Protein 9JTT (pdb70)

Radius of gyration: 33.02 Å; Cα contacts (8 Å, |Δi|>4): 2115; chains: 2; bounding box: 64×77×93 Å

Secondary structure (DSSP, 8-state):
--GGGS-TT-EEEE---HHHH---TTSTTPPPBHHHHHHHH-GGGSTTS--SSSTT-HHHHHHHHHHHHHHHT-SEEEEE--HHHHSTTSSGGG---HHHHHHHHHHHHHHHHTT-EEEEEEESS--BHHHHHHH-GGGSTTHHHHHHHHHHHHHHHHTTT--EEEEEE-HHHHHHHHHTB-SSTT--B---SS--TTTHHHHHHHHHHHHHHHHHHHIIIIIHHHH--EEEEEEE--EEEESSS-HHHHHHHHHHHIIIIIHHHHHHHHSS--HHHHHHHGGGSPPPPHHHHHHHTT--S-EEEE---EEEEEE-----HHHHT-EEEESBSSS-BSSEE-SSTT-EE-THHHHHHHHHHHHHHTS--EEEEEE---EEP-SSTTT-GGGG--HHHHHHHHHHHHHHHHHHHTT--EEEEEES-SB----GGGTTSEE--SEEEETTTTTEEEE-HHHHHHHHHHH-/--GGGS-TTPEEEE---HHHH---TTSTTPPPBHHHHHHHH-GGGSTT---TTTTT-HHHHHHHHHHHHHHHT-SEEEEE--HHHHSTTSSGGG---HHHHHHHHHHHHHHHHTT-EEEEEEESS--BHHHHHHH-GGGSTTHHHHHHHHHHHHHHHHTTT--EEEEEE-HHHHHHIIIII--STT------S--TTTHHHHHHHHHHHHHHHHHHHIIIIIHHHH--EEEEEEE--EEEESSS-HHHHHHHHHHHIIIIIHHHHHHHHSS--HHHHHHHGGGSPPPPHHHHHHHTT--S-EEEE---EEEEEE---HHHHT-EEEESEETTEESSB--SSTT--B-THHHHHHHHHHHHHHTS--EEEEEE---EE--SSTTT-GGGG--HHHHHHHHHHHHHHHHHHHTT--EEEEEES-SB----GGGTTSEE--SEEEETTTTTEEEE-HHHHHHHHHHT-

InterPro domains:
  IPR001360 Glycoside hydrolase family 1 [PF00232] (37-510)
  IPR001360 Glycoside hydrolase family 1 [PR00131] (336-350)
  IPR001360 Glycoside hydrolase family 1 [PR00131] (413-421)
  IPR001360 Glycoside hydrolase family 1 [PR00131] (437-448)
  IPR001360 Glycoside hydrolase family 1 [PR00131] (458-475)
  IPR001360 Glycoside hydrolase family 1 [PR00131] (482-494)
  IPR001360 Glycoside hydrolase family 1 [PTHR10353] (39-511)
  IPR017853 Glycoside hydrolase superfamily [SSF51445] (32-511)
  IPR033132 Glycosyl hydrolases family 1, N-terminal conserved site [PS00653] (43-57)

Foldseek 3Di:
DFPVLADPLFAEAFEDECLWAAACCPPLQFAAFLQQCCLQVPLVLAQNSDGSNPWLNCLPCVLVLLVLCLLLPHQAYEYEQQCRLQQVLLAVVSPGRVSSLVSVVVNLVSCVVSNYAYAYEHDELRHGVNCCVVPNALLDLVNQVSLLVSLVVCCVSCLLRHQHYAPYAALLCSLCCDADVLSFPPRAHVVGPHHHQQQSSLSSLVSSLSNLLSSLVCCVPPPCVPSVHWYFHEHEDAAEDALDDPVQSNVLSVLVCLLGVVQNVVCQAQLFRDVLLCVQNPPSHDDADPVSSVSRHNSGLEYAYAYFHYWHKGAAPSHHSVCSSSIDTHQAHPNRGVACDAPDNSGHLNLLVLLVRLVCCCVVRVQHQYEHQEYFFWHFCQAFCVSCVCPQVPVVRLVSVVSNVVSVSVSVVVVRNYRYYHYPHQFQTQDGSHGSRTTGHCWYFHPVPSRDTHGGVSSVSSSRNHVD/DFQVLDDPLFAEAFEDECLWAAACCPHQQFAAFLQNVCLVVPLVLAPNSDGSNCWLNCLPCVLVLLLLCLLLPHQAYEYEQQCRLQQVLLAVVSPGRPSSLVSVCVNLVSCVVSNYAYAYEHDELRHRVNCCVPANALLDLVNQVSLLVSLVCCCVSPLLRHQHYADYAALLCSLCCPADVLSFPPRHHCGPHHHQQASSLSSLVSSLSNLLSSLCCCVVPPCVPSVHWYHHEHEDAAEDALDDPPLRNLQSVLVCQLGVQQNQVCQAQLFRPVLLCVQNPVSHDDQDPVSSVSRHVSGLEYAYAYFYYWHWGAASHSQPSSSIDTDQDRPRRGVACDAPDRSGHQDLLRLLVRLVCCCVVRVQHQYEHAEYFGWHFCQAFCVRPVCVQVPVVRQCSVVSNVVSVSVCVVVVRNYRYYHYPHQWQTQDGSNGSRTTGHCWYFHPPPSRDTHGGPSSVVSSRNHVD

Organism: NCBI:txid96455

Nearest PDB structures (foldseek):
  2jf6-assembly1_A  TM=9.846E-01  e=6.564E-59  Rauvolfia serpentina
  7f3a-assembly1_A  TM=9.729E-01  e=4.280E-56  Arabidopsis thaliana
  5yj7-assembly1_A  TM=9.590E-01  e=2.499E-53  Nannochloris
  6m4e-assembly1_A  TM=9.120E-01  e=1.907E-41  Hamamotoa singularis
  6m55-assembly1_D  TM=9.158E-01  e=1.028E-39  Hamamotoa singularis

Structure (mmCIF, N/CA/C/O backbone):
data_9JTT
#
_entry.id   9JTT
#
_cell.length_a   50.435
_cell.length_b   104.059
_cell.length_c   99.474
_cell.angle_alpha   90.00
_cell.angle_beta   103.55
_cell.angle_gamma   90.00
#
_symmetry.space_group_name_H-M   'P 1 21 1'
#
loop_
_entity.id
_entity.type
_entity.pdbx_description
1 polymer Beta-glucosidase
2 non-polymer 2-AMINO-2-HYDROXYMETHYL-PROPANE-1,3-DIOL
3 non-polymer 2-(2-{2-[2-(2-METHOXY-ETHOXY)-ETHOXY]-ETHOXY}-ETHOXY)-ETHANOL
4 non-polymer 1,2-ETHANEDIOL
5 water water
#
loop_
_atom_site.group_PDB
_atom_site.id
_atom_site.type_symbol
_atom_site.label_atom_id
_atom_site.label_alt_id
_atom_site.label_comp_id
_atom_site.label_asym_id
_atom_site.label_entity_id
_atom_site.label_seq_id
_atom_site.pdbx_PDB_ins_code
_atom_site.Cartn_x
_atom_site.Cartn_y
_atom_site.Cartn_z
_atom_site.occupancy
_atom_site.B_iso_or_equiv
_atom_site.auth_seq_id
_atom_site.auth_comp_id
_atom_site.auth_asym_id
_atom_site.auth_atom_id
_atom_site.pdbx_PDB_model_num
ATOM 1 N N . LEU A 1 1 ? 22.591 -18.071 46.002 1.00 44.54 34 LEU A N 1
ATOM 2 C CA . LEU A 1 1 ? 22.712 -16.590 46.195 1.00 42.78 34 LEU A CA 1
ATOM 3 C C . LEU A 1 1 ? 22.962 -16.328 47.674 1.00 34.33 34 LEU A C 1
ATOM 4 O O . LEU A 1 1 ? 22.576 -17.173 48.495 1.00 34.36 34 LEU A O 1
ATOM 9 N N . LYS A 1 2 ? 23.626 -15.206 47.973 1.00 31.34 35 LYS A N 1
ATOM 10 C CA . LYS A 1 2 ? 23.983 -14.870 49.367 1.00 30.78 35 LYS A CA 1
ATOM 11 C C . LYS A 1 2 ? 23.836 -13.360 49.590 1.00 26.01 35 LYS A C 1
ATOM 12 O O . LYS A 1 2 ? 24.157 -12.605 48.672 1.00 25.77 35 LYS A O 1
ATOM 18 N N . ARG A 1 3 ? 23.375 -12.966 50.773 1.00 22.06 36 ARG A N 1
ATOM 19 C CA . ARG A 1 3 ? 23.212 -11.534 51.143 1.00 20.85 36 ARG A CA 1
ATOM 20 C C . ARG A 1 3 ? 24.574 -10.828 51.079 1.00 21.11 36 ARG A C 1
ATOM 21 O O . ARG A 1 3 ? 24.596 -9.653 50.720 1.00 18.50 36 ARG A O 1
ATOM 29 N N . THR A 1 4 ? 25.654 -11.520 51.468 1.00 20.64 37 THR A N 1
ATOM 30 C CA . THR A 1 4 ? 27.022 -10.948 51.476 1.00 19.63 37 THR A CA 1
ATOM 31 C C . THR A 1 4 ? 27.462 -10.608 50.058 1.00 18.90 37 THR A C 1
ATOM 32 O O . THR A 1 4 ? 28.456 -9.918 49.942 1.00 22.40 37 THR A O 1
ATOM 36 N N . SER A 1 5 ? 26.761 -11.074 49.028 1.00 17.45 38 SER A N 1
ATOM 37 C CA . SER A 1 5 ? 27.035 -10.712 47.616 1.00 17.40 38 SER A CA 1
ATOM 38 C C . SER A 1 5 ? 26.436 -9.333 47.287 1.00 16.67 38 SER A C 1
ATOM 39 O O . SER A 1 5 ? 26.680 -8.828 46.179 1.00 17.68 38 SER A O 1
ATOM 42 N N . PHE A 1 6 ? 25.638 -8.754 48.184 1.00 15.11 39 PHE A N 1
ATOM 43 C CA . PHE A 1 6 ? 24.954 -7.454 47.959 1.00 15.28 39 PHE A CA 1
ATOM 44 C C . PHE A 1 6 ? 25.681 -6.400 48.778 1.00 14.03 39 PHE A C 1
ATOM 45 O O . PHE A 1 6 ? 26.269 -6.726 49.815 1.00 15.58 39 PHE A O 1
ATOM 53 N N . PRO A 1 7 ? 25.664 -5.111 48.388 1.00 13.98 40 PRO A N 1
ATOM 54 C CA . PRO A 1 7 ? 26.281 -4.079 49.221 1.00 13.92 40 PRO A CA 1
ATOM 55 C C . PRO A 1 7 ? 25.825 -4.177 50.686 1.00 15.08 40 PRO A C 1
ATOM 56 O O . PRO A 1 7 ? 24.694 -4.532 50.966 1.00 14.26 40 PRO A O 1
ATOM 60 N N . LYS A 1 8 ? 26.693 -3.831 51.627 1.00 17.78 41 LYS A N 1
ATOM 61 C CA . LYS A 1 8 ? 26.279 -3.812 53.059 1.00 22.26 41 LYS A CA 1
ATOM 62 C C . LYS A 1 8 ? 25.143 -2.787 53.297 1.00 21.35 41 LYS A C 1
ATOM 63 O O . LYS A 1 8 ? 24.276 -3.083 54.120 1.00 18.40 41 LYS A O 1
ATOM 69 N N . LYS A 1 9 ? 25.081 -1.659 52.571 1.00 19.99 42 LYS A N 1
ATOM 70 C CA . LYS A 1 9 ? 24.029 -0.627 52.807 1.00 19.23 42 LYS A CA 1
ATOM 71 C C . LYS A 1 9 ? 22.717 -0.977 52.088 1.00 17.49 42 LYS A C 1
ATOM 72 O O . LYS A 1 9 ? 21.680 -0.373 52.421 1.00 16.15 42 LYS A O 1
ATOM 78 N N . PHE A 1 10 ? 22.742 -1.941 51.173 1.00 14.63 43 PHE A N 1
ATOM 79 C CA . PHE A 1 10 ? 21.538 -2.440 50.473 1.00 14.92 43 PHE A CA 1
ATOM 80 C C . PHE A 1 10 ? 20.502 -2.945 51.500 1.00 14.21 43 PHE A C 1
ATOM 81 O O . PHE A 1 10 ? 20.837 -3.760 52.367 1.00 12.91 43 PHE A O 1
ATOM 89 N N . LEU A 1 11 ? 19.252 -2.496 51.370 1.00 14.21 44 LEU A N 1
ATOM 90 C CA . LEU A 1 11 ? 18.163 -2.850 52.312 1.00 15.03 44 LEU A CA 1
ATOM 91 C C . LEU A 1 11 ? 17.407 -4.074 51.803 1.00 13.87 44 LEU A C 1
ATOM 92 O O . LEU A 1 11 ? 16.840 -4.005 50.745 1.00 13.90 44 LEU A O 1
ATOM 97 N N . PHE A 1 12 ? 17.377 -5.146 52.589 1.00 14.66 45 PHE A N 1
ATOM 98 C CA . PHE A 1 12 ? 16.528 -6.330 52.325 1.00 14.03 45 PHE A CA 1
ATOM 99 C C . PHE A 1 12 ? 15.356 -6.272 53.292 1.00 14.08 45 PHE A C 1
ATOM 100 O O . PHE A 1 12 ? 15.548 -6.128 54.492 1.00 14.96 45 PHE A O 1
ATOM 108 N N . GLY A 1 13 ? 14.161 -6.362 52.756 1.00 13.76 46 GLY A N 1
ATOM 109 C CA . GLY A 1 13 ? 12.924 -6.256 53.534 1.00 13.48 46 GLY A CA 1
ATOM 110 C C . GLY A 1 13 ? 11.781 -7.037 52.911 1.00 12.52 46 GLY A C 1
ATOM 111 O O . GLY A 1 13 ? 11.968 -7.741 51.901 1.00 10.58 46 GLY A O 1
ATOM 112 N N . ALA A 1 14 ? 10.652 -6.992 53.606 1.00 12.64 47 ALA A N 1
ATOM 113 C CA . ALA A 1 14 ? 9.333 -7.487 53.162 1.00 13.53 47 ALA A CA 1
ATOM 114 C C . ALA A 1 14 ? 8.350 -6.360 53.442 1.00 12.51 47 ALA A C 1
ATOM 115 O O . ALA A 1 14 ? 8.651 -5.473 54.291 1.00 13.66 47 ALA A O 1
ATOM 117 N N . GLY A 1 15 ? 7.240 -6.367 52.738 1.00 12.28 48 GLY A N 1
ATOM 118 C CA . GLY A 1 15 ? 6.292 -5.244 52.727 1.00 12.15 48 GLY A CA 1
ATOM 119 C C . GLY A 1 15 ? 4.899 -5.658 53.113 1.00 12.72 48 GLY A C 1
ATOM 120 O O . GLY A 1 15 ? 4.596 -6.905 53.122 1.00 12.60 48 GLY A O 1
ATOM 121 N N . SER A 1 16 ? 4.105 -4.635 53.456 1.00 11.83 49 SER A N 1
ATOM 122 C CA . SER A 1 16 ? 2.733 -4.692 53.993 1.00 11.55 49 SER A CA 1
ATOM 123 C C . SER A 1 16 ? 2.101 -3.351 53.655 1.00 11.90 49 SER A C 1
ATOM 124 O O . SER A 1 16 ? 2.872 -2.433 53.313 1.00 11.18 49 SER A O 1
ATOM 127 N N . ALA A 1 17 ? 0.765 -3.280 53.679 1.00 11.12 50 ALA A N 1
ATOM 128 C CA . ALA A 1 17 ? -0.003 -2.018 53.584 1.00 10.85 50 ALA A CA 1
ATOM 129 C C . ALA A 1 17 ? -1.118 -2.069 54.638 1.00 10.72 50 ALA A C 1
ATOM 130 O O . ALA A 1 17 ? -1.599 -3.190 54.909 1.00 10.38 50 ALA A O 1
ATOM 132 N N . SER A 1 18 ? -1.479 -0.918 55.213 1.00 10.70 51 SER A N 1
ATOM 133 C CA . SER A 1 18 ? -2.423 -0.756 56.347 1.00 10.95 51 SER A CA 1
ATOM 134 C C . SER A 1 18 ? -3.688 -1.598 56.143 1.00 10.99 51 SER A C 1
ATOM 135 O O . SER A 1 18 ? -3.966 -2.471 56.990 1.00 10.12 51 SER A O 1
ATOM 138 N N . TYR A 1 19 ? -4.419 -1.353 55.051 1.00 11.60 52 TYR A N 1
ATOM 139 C CA . TYR A 1 19 ? -5.750 -1.967 54.799 1.00 12.01 52 TYR A CA 1
ATOM 140 C C . TYR A 1 19 ? -5.563 -3.469 54.535 1.00 11.54 52 TYR A C 1
ATOM 141 O O . TYR A 1 19 ? -6.441 -4.265 54.873 1.00 11.59 52 TYR A O 1
ATOM 150 N N . GLN A 1 20 ? -4.436 -3.857 53.943 1.00 11.30 53 GLN A N 1
ATOM 151 C CA . GLN A 1 20 ? -4.187 -5.268 53.564 1.00 11.24 53 GLN A CA 1
ATOM 152 C C . GLN A 1 20 ? -3.908 -6.124 54.799 1.00 12.07 53 GLN A C 1
ATOM 153 O O . GLN A 1 20 ? -4.096 -7.375 54.689 1.00 11.81 53 GLN A O 1
ATOM 159 N N . TYR A 1 21 ? -3.422 -5.514 55.892 1.00 11.61 54 TYR A N 1
ATOM 160 C CA . TYR A 1 21 ? -2.861 -6.216 57.069 1.00 11.52 54 TYR A CA 1
ATOM 161 C C . TYR A 1 21 ? -3.627 -5.936 58.377 1.00 12.15 54 TYR A C 1
ATOM 162 O O . TYR A 1 21 ? -3.798 -6.888 59.139 1.00 12.56 54 TYR A O 1
ATOM 171 N N . GLU A 1 22 ? -3.919 -4.678 58.707 1.00 11.59 55 GLU A N 1
ATOM 172 C CA . GLU A 1 22 ? -4.177 -4.286 60.122 1.00 12.77 55 GLU A CA 1
ATOM 173 C C . GLU A 1 22 ? -5.455 -4.926 60.718 1.00 12.93 55 GLU A C 1
ATOM 174 O O . GLU A 1 22 ? -5.404 -5.308 61.893 1.00 13.55 55 GLU A O 1
ATOM 180 N N . GLY A 1 23 ? -6.581 -4.924 59.992 1.00 13.68 56 GLY A N 1
ATOM 181 C CA . GLY A 1 23 ? -7.901 -5.160 60.615 1.00 14.02 56 GLY A CA 1
ATOM 182 C C . GLY A 1 23 ? -8.246 -4.023 61.558 1.00 13.46 56 GLY A C 1
ATOM 183 O O . GLY A 1 23 ? -7.861 -2.844 61.223 1.00 12.81 56 GLY A O 1
ATOM 184 N N . ALA A 1 24 ? -8.899 -4.335 62.696 1.00 14.12 57 ALA A N 1
ATOM 185 C CA . ALA A 1 24 ? -9.381 -3.346 63.696 1.00 15.06 57 ALA A CA 1
ATOM 186 C C . ALA A 1 24 ? -9.904 -2.107 62.953 1.00 15.10 57 ALA A C 1
ATOM 187 O O . ALA A 1 24 ? -9.537 -0.956 63.300 1.00 15.75 57 ALA A O 1
ATOM 189 N N . ALA A 1 25 ? -10.664 -2.320 61.880 1.00 15.77 58 ALA A N 1
ATOM 190 C CA . ALA A 1 25 ? -11.081 -1.240 60.960 1.00 15.17 58 ALA A CA 1
ATOM 191 C C . ALA A 1 25 ? -12.076 -0.277 61.619 1.00 16.70 58 ALA A C 1
ATOM 192 O O . ALA A 1 25 ? -12.065 0.902 61.178 1.00 14.20 58 ALA A O 1
ATOM 194 N N . HIS A 1 26 ? -12.917 -0.767 62.531 1.00 19.21 59 HIS A N 1
ATOM 195 C CA . HIS A 1 26 ? -14.037 0.036 63.088 1.00 19.36 59 HIS A CA 1
ATOM 196 C C . HIS A 1 26 ? -13.916 0.186 64.600 1.00 21.03 59 HIS A C 1
ATOM 197 O O . HIS A 1 26 ? -14.928 0.495 65.268 1.00 18.57 59 HIS A O 1
ATOM 204 N N . ILE A 1 27 ? -12.709 -0.011 65.095 1.00 22.05 60 ILE A N 1
ATOM 205 C CA . ILE A 1 27 ? -12.489 0.156 66.545 1.00 23.40 60 ILE A CA 1
ATOM 206 C C . ILE A 1 27 ? -11.410 1.207 66.781 1.00 22.17 60 ILE A C 1
ATOM 207 O O . ILE A 1 27 ? -10.776 1.617 65.801 1.00 20.16 60 ILE A O 1
ATOM 212 N N . ASP A 1 28 ? -11.289 1.659 68.028 1.00 20.83 61 ASP A N 1
ATOM 213 C CA . ASP A 1 28 ? -10.178 2.555 68.424 1.00 19.84 61 ASP A CA 1
ATOM 214 C C . ASP A 1 28 ? -10.185 3.855 67.630 1.00 17.32 61 ASP A C 1
ATOM 215 O O . ASP A 1 28 ? -9.091 4.366 67.369 1.00 15.90 61 ASP A O 1
ATOM 220 N N . GLY A 1 29 ? -11.360 4.334 67.265 1.00 15.50 62 GLY A N 1
ATOM 221 C CA . GLY A 1 29 ? -11.542 5.667 66.671 1.00 15.86 62 GLY A CA 1
ATOM 222 C C . GLY A 1 29 ? -11.207 5.740 65.190 1.00 15.89 62 GLY A C 1
ATOM 223 O O . GLY A 1 29 ? -11.205 6.858 64.650 1.00 15.49 62 GLY A O 1
ATOM 224 N N . ARG A 1 30 ? -10.928 4.614 64.517 1.00 15.34 63 ARG A N 1
ATOM 225 C CA . ARG A 1 30 ? -10.499 4.698 63.093 1.00 13.63 63 ARG A CA 1
ATOM 226 C C . ARG A 1 30 ? -11.720 5.074 62.258 1.00 13.38 63 ARG A C 1
ATOM 227 O O . ARG A 1 30 ? -12.752 4.447 62.473 1.00 14.20 63 ARG A O 1
ATOM 235 N N . GLY A 1 31 ? -11.572 6.070 61.382 1.00 12.20 64 GLY A N 1
ATOM 236 C CA . GLY A 1 31 ? -12.554 6.501 60.368 1.00 12.95 64 GLY A CA 1
ATOM 237 C C . GLY A 1 31 ? -12.593 5.569 59.180 1.00 12.56 64 GLY A C 1
ATOM 238 O O . GLY A 1 31 ? -11.587 4.908 58.867 1.00 12.30 64 GLY A O 1
ATOM 239 N N . LEU A 1 32 ? -13.711 5.554 58.468 1.00 12.54 65 LEU A N 1
ATOM 240 C CA . LEU A 1 32 ? -13.837 4.758 57.236 1.00 13.16 65 LEU A CA 1
ATOM 241 C C . LEU A 1 32 ? -12.834 5.280 56.204 1.00 13.01 65 LEU A C 1
ATOM 242 O O . LEU A 1 32 ? -12.677 6.528 56.081 1.00 12.02 65 LEU A O 1
ATOM 247 N N . SER A 1 33 ? -12.186 4.353 55.514 1.00 12.42 66 SER A N 1
ATOM 248 C CA . SER A 1 33 ? -11.506 4.601 54.230 1.00 13.63 66 SER A CA 1
ATOM 249 C C . SER A 1 33 ? -12.448 4.257 53.069 1.00 13.30 66 SER A C 1
ATOM 250 O O . SER A 1 33 ? -13.424 3.520 53.245 1.00 13.60 66 SER A O 1
ATOM 253 N N . VAL A 1 34 ? -12.071 4.716 51.883 1.00 13.67 67 VAL A N 1
ATOM 254 C CA . VAL A 1 34 ? -12.757 4.415 50.608 1.00 12.87 67 VAL A CA 1
ATOM 255 C C . VAL A 1 34 ? -12.711 2.908 50.366 1.00 12.58 67 VAL A C 1
ATOM 256 O O . VAL A 1 34 ? -13.523 2.451 49.584 1.00 12.58 67 VAL A O 1
ATOM 260 N N . TRP A 1 35 ? -11.816 2.155 51.019 1.00 12.73 68 TRP A N 1
ATOM 261 C CA . TRP A 1 35 ? -11.761 0.688 50.808 1.00 12.65 68 TRP A CA 1
ATOM 262 C C . TRP A 1 35 ? -12.732 -0.060 51.710 1.00 12.61 68 TRP A C 1
ATOM 263 O O . TRP A 1 35 ? -13.128 -1.169 51.323 1.00 13.04 68 TRP A O 1
ATOM 274 N N . ASP A 1 36 ? -13.003 0.467 52.897 1.00 12.49 69 ASP A N 1
ATOM 275 C CA . ASP A 1 36 ? -14.057 -0.081 53.776 1.00 12.61 69 ASP A CA 1
ATOM 276 C C . ASP A 1 36 ? -15.349 -0.001 52.963 1.00 13.38 69 ASP A C 1
ATOM 277 O O . ASP A 1 36 ? -16.031 -1.046 52.798 1.00 13.34 69 ASP A O 1
ATOM 282 N N . VAL A 1 37 ? -15.634 1.196 52.453 1.00 14.33 70 VAL A N 1
ATOM 283 C CA . VAL A 1 37 ? -16.869 1.491 51.684 1.00 15.89 70 VAL A CA 1
ATOM 284 C C . VAL A 1 37 ? -16.885 0.615 50.431 1.00 15.48 70 VAL A C 1
ATOM 285 O O . VAL A 1 37 ? -17.882 -0.079 50.227 1.00 13.69 70 VAL A O 1
ATOM 289 N N . PHE A 1 38 ? -15.803 0.609 49.648 1.00 14.73 71 PHE A N 1
ATOM 290 C CA . PHE A 1 38 ? -15.724 -0.162 48.385 1.00 13.95 71 PHE A CA 1
ATOM 291 C C . PHE A 1 38 ? -15.984 -1.647 48.657 1.00 13.46 71 PHE A C 1
ATOM 292 O O . PHE A 1 38 ? -16.789 -2.240 47.935 1.00 12.98 71 PHE A O 1
ATOM 300 N N . THR A 1 39 ? -15.342 -2.253 49.653 1.00 13.39 72 THR A N 1
ATOM 301 C CA . THR A 1 39 ? -15.513 -3.712 49.918 1.00 14.07 72 THR A CA 1
ATOM 302 C C . THR A 1 39 ? -16.931 -4.021 50.434 1.00 14.68 72 THR A C 1
ATOM 303 O O . THR A 1 39 ? -17.504 -5.006 49.955 1.00 14.48 72 THR A O 1
ATOM 307 N N . LYS A 1 40 ? -17.419 -3.238 51.406 1.00 17.38 73 LYS A N 1
ATOM 308 C CA . LYS A 1 40 ? -18.748 -3.354 52.064 1.00 19.36 73 LYS A CA 1
ATOM 309 C C . LYS A 1 40 ? -19.845 -3.113 51.018 1.00 19.01 73 LYS A C 1
ATOM 310 O O . LYS A 1 40 ? -20.818 -3.886 50.989 1.00 17.28 73 LYS A O 1
ATOM 316 N N . GLU A 1 41 ? -19.709 -2.082 50.181 1.00 18.45 74 GLU A N 1
ATOM 317 C CA . GLU A 1 41 ? -20.808 -1.599 49.293 1.00 19.29 74 GLU A CA 1
ATOM 318 C C . GLU A 1 41 ? -20.680 -2.129 47.861 1.00 17.94 74 GLU A C 1
ATOM 319 O O . GLU A 1 41 ? -21.634 -1.922 47.096 1.00 17.64 74 GLU A O 1
ATOM 325 N N . HIS A 1 42 ? -19.580 -2.776 47.483 1.00 17.68 75 HIS A N 1
ATOM 326 C CA . HIS A 1 42 ? -19.416 -3.373 46.132 1.00 18.20 75 HIS A CA 1
ATOM 327 C C . HIS A 1 42 ? -18.783 -4.754 46.276 1.00 17.44 75 HIS A C 1
ATOM 328 O O . HIS A 1 42 ? -17.724 -5.048 45.726 1.00 16.11 75 HIS A O 1
ATOM 335 N N . PRO A 1 43 ? -19.425 -5.666 47.025 1.00 16.44 76 PRO A N 1
ATOM 336 C CA . PRO A 1 43 ? -18.880 -7.013 47.223 1.00 16.94 76 PRO A CA 1
ATOM 337 C C . PRO A 1 43 ? -18.813 -7.818 45.920 1.00 15.14 76 PRO A C 1
ATOM 338 O O . PRO A 1 43 ? -18.022 -8.720 45.811 1.00 14.65 76 PRO A O 1
ATOM 342 N N . GLU A 1 44 ? -19.580 -7.408 44.925 1.00 15.43 77 GLU A N 1
ATOM 343 C CA . GLU A 1 44 ? -19.577 -8.049 43.585 1.00 16.45 77 GLU A CA 1
ATOM 344 C C . GLU A 1 44 ? -18.248 -7.745 42.851 1.00 16.01 77 GLU A C 1
ATOM 345 O O . GLU A 1 44 ? -17.917 -8.465 41.904 1.00 14.72 77 GLU A O 1
ATOM 351 N N . LYS A 1 45 ? -17.492 -6.743 43.284 1.00 16.31 78 LYS A N 1
ATOM 352 C CA . LYS A 1 45 ? -16.172 -6.372 42.695 1.00 16.54 78 LYS A CA 1
ATOM 353 C C . LYS A 1 45 ? -15.040 -7.016 43.504 1.00 16.68 78 LYS A C 1
ATOM 354 O O . LYS A 1 45 ? -13.873 -6.839 43.151 1.00 17.35 78 LYS A O 1
ATOM 360 N N . ILE A 1 46 ? -15.345 -7.700 44.606 1.00 14.94 79 ILE A N 1
ATOM 361 C CA . ILE A 1 46 ? -14.305 -8.422 45.364 1.00 14.72 79 ILE A CA 1
ATOM 362 C C . ILE A 1 46 ? -14.504 -9.915 45.018 1.00 15.64 79 ILE A C 1
ATOM 363 O O . ILE A 1 46 ? -15.588 -10.494 45.302 1.00 13.31 79 ILE A O 1
ATOM 368 N N . ALA A 1 47 ? -13.510 -10.546 44.403 1.00 16.96 80 ALA A N 1
ATOM 369 C CA . ALA A 1 47 ? -13.554 -11.960 43.968 1.00 17.78 80 ALA A CA 1
ATOM 370 C C . ALA A 1 47 ? -14.149 -12.902 45.024 1.00 17.55 80 ALA A C 1
ATOM 371 O O . ALA A 1 47 ? -14.818 -13.851 44.602 1.00 19.07 80 ALA A O 1
ATOM 373 N N . ASP A 1 48 ? -13.898 -12.725 46.330 1.00 16.96 81 ASP A N 1
ATOM 374 C CA . ASP A 1 48 ? -14.482 -13.618 47.371 1.00 16.86 81 ASP A CA 1
ATOM 375 C C . ASP A 1 48 ? -15.462 -12.866 48.294 1.00 16.29 81 ASP A C 1
ATOM 376 O O . ASP A 1 48 ? -15.716 -13.344 49.411 1.00 16.80 81 ASP A O 1
ATOM 381 N N . GLN A 1 49 ? -15.966 -11.706 47.878 1.00 18.54 82 GLN A N 1
ATOM 382 C CA . GLN A 1 49 ? -16.930 -10.859 48.640 1.00 20.22 82 GLN A CA 1
ATOM 383 C C . GLN A 1 49 ? -16.414 -10.690 50.074 1.00 20.34 82 GLN A C 1
ATOM 384 O O . GLN A 1 49 ? -17.192 -10.815 51.031 1.00 20.12 82 GLN A O 1
ATOM 390 N N . SER A 1 50 ? -15.121 -10.402 50.209 1.00 19.51 83 SER A N 1
ATOM 391 C CA . SER A 1 50 ? -14.445 -10.219 51.513 1.00 18.00 83 SER A CA 1
ATOM 392 C C . SER A 1 50 ? -14.103 -8.727 51.706 1.00 17.13 83 SER A C 1
ATOM 393 O O . SER A 1 50 ? -14.300 -7.919 50.786 1.00 16.15 83 SER A O 1
ATOM 396 N N . ASN A 1 51 ? -13.609 -8.379 52.878 1.00 17.13 84 ASN A N 1
ATOM 397 C CA . ASN A 1 51 ? -13.190 -7.001 53.237 1.00 17.90 84 ASN A CA 1
ATOM 398 C C . ASN A 1 51 ? -11.959 -7.079 54.158 1.00 16.86 84 ASN A C 1
ATOM 399 O O . ASN A 1 51 ? -11.475 -8.226 54.468 1.00 15.23 84 ASN A O 1
ATOM 404 N N . GLY A 1 52 ? -11.512 -5.901 54.603 1.00 16.50 85 GLY A N 1
ATOM 405 C CA . GLY A 1 52 ? -10.349 -5.705 55.475 1.00 17.93 85 GLY A CA 1
ATOM 406 C C . GLY A 1 52 ? -10.745 -5.349 56.897 1.00 17.14 85 GLY A C 1
ATOM 407 O O . GLY A 1 52 ? -9.865 -4.839 57.653 1.00 15.51 85 GLY A O 1
ATOM 408 N N . ASP A 1 53 ? -11.974 -5.697 57.299 1.00 16.42 86 ASP A N 1
ATOM 409 C CA . ASP A 1 53 ? -12.442 -5.495 58.692 1.00 15.62 86 ASP A CA 1
ATOM 410 C C . ASP A 1 53 ? -11.432 -6.129 59.637 1.00 14.60 86 ASP A C 1
ATOM 411 O O . ASP A 1 53 ? -11.078 -5.502 60.617 1.00 14.42 86 ASP A O 1
ATOM 416 N N . VAL A 1 54 ? -10.977 -7.344 59.323 1.00 15.93 87 VAL A N 1
ATOM 417 C CA . VAL A 1 54 ? -10.081 -8.096 60.242 1.00 16.30 87 VAL A CA 1
ATOM 418 C C . VAL A 1 54 ? -8.736 -8.360 59.558 1.00 15.44 87 VAL A C 1
ATOM 419 O O . VAL A 1 54 ? -7.695 -8.253 60.237 1.00 15.08 87 VAL A O 1
ATOM 423 N N . ALA A 1 55 ? -8.736 -8.738 58.284 1.00 13.97 88 ALA A N 1
ATOM 424 C CA . ALA A 1 55 ? -7.507 -9.077 57.549 1.00 15.74 88 ALA A CA 1
ATOM 425 C C . ALA A 1 55 ? -6.737 -10.113 58.364 1.00 15.27 88 ALA A C 1
ATOM 426 O O . ALA A 1 55 ? -7.321 -11.180 58.626 1.00 15.69 88 ALA A O 1
ATOM 428 N N . GLN A 1 56 ? -5.524 -9.780 58.823 1.00 14.19 89 GLN A N 1
ATOM 429 C CA . GLN A 1 56 ? -4.684 -10.722 59.627 1.00 13.16 89 GLN A CA 1
ATOM 430 C C . GLN A 1 56 ? -4.544 -10.201 61.052 1.00 13.15 89 GLN A C 1
ATOM 431 O O . GLN A 1 56 ? -3.791 -10.792 61.809 1.00 13.44 89 GLN A O 1
ATOM 437 N N . ASP A 1 57 ? -5.271 -9.131 61.391 1.00 14.32 90 ASP A N 1
ATOM 438 C CA . ASP A 1 57 ? -5.305 -8.510 62.743 1.00 15.19 90 ASP A CA 1
ATOM 439 C C . ASP A 1 57 ? -3.889 -8.084 63.157 1.00 14.44 90 ASP A C 1
ATOM 440 O O . ASP A 1 57 ? -3.502 -8.211 64.342 1.00 15.08 90 ASP A O 1
ATOM 445 N N . PHE A 1 58 ? -3.106 -7.573 62.216 1.00 14.81 91 PHE A N 1
ATOM 446 C CA . PHE A 1 58 ? -1.734 -7.072 62.496 1.00 14.43 91 PHE A CA 1
ATOM 447 C C . PHE A 1 58 ? -1.796 -5.988 63.578 1.00 14.44 91 PHE A C 1
ATOM 448 O O . PHE A 1 58 ? -0.800 -5.800 64.272 1.00 15.76 91 PHE A O 1
ATOM 456 N N . TYR A 1 59 ? -2.922 -5.270 63.680 1.00 14.49 92 TYR A N 1
ATOM 457 C CA . TYR A 1 59 ? -3.123 -4.156 64.642 1.00 13.82 92 TYR A CA 1
ATOM 458 C C . TYR A 1 59 ? -2.868 -4.679 66.051 1.00 14.38 92 TYR A C 1
ATOM 459 O O . TYR A 1 59 ? -2.231 -3.938 66.806 1.00 13.85 92 TYR A O 1
ATOM 468 N N . HIS A 1 60 ? -3.306 -5.910 66.359 1.00 15.04 93 HIS A N 1
ATOM 469 C CA . HIS A 1 60 ? -3.154 -6.537 67.700 1.00 16.31 93 HIS A CA 1
ATOM 470 C C . HIS A 1 60 ? -1.930 -7.460 67.755 1.00 16.23 93 HIS A C 1
ATOM 471 O O . HIS A 1 60 ? -1.348 -7.569 68.840 1.00 16.65 93 HIS A O 1
ATOM 478 N N . ARG A 1 61 ? -1.500 -8.073 66.651 1.00 16.74 94 ARG A N 1
ATOM 479 C CA . ARG A 1 61 ? -0.551 -9.227 66.720 1.00 17.03 94 ARG A CA 1
ATOM 480 C C . ARG A 1 61 ? 0.858 -8.852 66.215 1.00 15.98 94 ARG A C 1
ATOM 481 O O . ARG A 1 61 ? 1.711 -9.753 66.149 1.00 15.66 94 ARG A O 1
ATOM 489 N N . TYR A 1 62 ? 1.091 -7.585 65.850 1.00 15.11 95 TYR A N 1
ATOM 490 C CA . TYR A 1 62 ? 2.355 -7.098 65.250 1.00 15.62 95 TYR A CA 1
ATOM 491 C C . TYR A 1 62 ? 3.560 -7.556 66.085 1.00 15.06 95 TYR A C 1
ATOM 492 O O . TYR A 1 62 ? 4.594 -7.806 65.477 1.00 14.19 95 TYR A O 1
ATOM 501 N N . LYS A 1 63 ? 3.455 -7.586 67.422 1.00 17.00 96 LYS A N 1
ATOM 502 C CA . LYS A 1 63 ? 4.590 -7.986 68.294 1.00 19.08 96 LYS A CA 1
ATOM 503 C C . LYS A 1 63 ? 5.058 -9.400 67.919 1.00 20.79 96 LYS A C 1
ATOM 504 O O . LYS A 1 63 ? 6.277 -9.574 67.684 1.00 21.40 96 LYS A O 1
ATOM 510 N N . GLU A 1 64 ? 4.146 -10.368 67.869 1.00 21.05 97 GLU A N 1
ATOM 511 C CA . GLU A 1 64 ? 4.473 -11.766 67.505 1.00 23.89 97 GLU A CA 1
ATOM 512 C C . GLU A 1 64 ? 5.080 -11.774 66.094 1.00 21.52 97 GLU A C 1
ATOM 513 O O . GLU A 1 64 ? 6.034 -12.530 65.869 1.00 21.67 97 GLU A O 1
ATOM 519 N N . ASP A 1 65 ? 4.538 -10.997 65.149 1.00 19.02 98 ASP A N 1
ATOM 520 C CA . ASP A 1 65 ? 4.981 -11.112 63.728 1.00 19.57 98 ASP A CA 1
ATOM 521 C C . ASP A 1 65 ? 6.437 -10.632 63.648 1.00 18.21 98 ASP A C 1
ATOM 522 O O . ASP A 1 65 ? 7.254 -11.287 62.986 1.00 18.35 98 ASP A O 1
ATOM 527 N N . ILE A 1 66 ? 6.736 -9.514 64.301 1.00 17.69 99 ILE A N 1
ATOM 528 C CA . ILE A 1 66 ? 8.063 -8.838 64.273 1.00 16.78 99 ILE A CA 1
ATOM 529 C C . ILE A 1 66 ? 9.101 -9.796 64.894 1.00 17.47 99 ILE A C 1
ATOM 530 O O . ILE A 1 66 ? 10.229 -9.822 64.426 1.00 16.13 99 ILE A O 1
ATOM 535 N N . LYS A 1 67 ? 8.706 -10.572 65.894 1.00 18.56 100 LYS A N 1
ATOM 536 C CA . LYS A 1 67 ? 9.558 -11.647 66.450 1.00 21.68 100 LYS A CA 1
ATOM 537 C C . LYS A 1 67 ? 9.883 -12.628 65.316 1.00 19.86 100 LYS A C 1
ATOM 538 O O . LYS A 1 67 ? 11.057 -12.882 65.075 1.00 22.49 100 LYS A O 1
ATOM 544 N N . SER A 1 68 ? 8.897 -13.073 64.554 1.00 19.16 101 SER A N 1
ATOM 545 C CA . SER A 1 68 ? 9.142 -13.970 63.403 1.00 19.66 101 SER A CA 1
ATOM 546 C C . SER A 1 68 ? 10.045 -13.273 62.366 1.00 18.60 101 SER A C 1
ATOM 547 O O . SER A 1 68 ? 10.904 -13.944 61.773 1.00 17.21 101 SER A O 1
ATOM 550 N N . MET A 1 69 ? 9.901 -11.965 62.166 1.00 16.71 102 MET A N 1
ATOM 551 C CA . MET A 1 69 ? 10.754 -11.186 61.223 1.00 16.73 102 MET A CA 1
ATOM 552 C C . MET A 1 69 ? 12.218 -11.229 61.688 1.00 17.50 102 MET A C 1
ATOM 553 O O . MET A 1 69 ? 13.131 -11.460 60.841 1.00 18.86 102 MET A O 1
ATOM 558 N N . LYS A 1 70 ? 12.455 -10.906 62.955 1.00 19.46 103 LYS A N 1
ATOM 559 C CA . LYS A 1 70 ? 13.811 -10.918 63.565 1.00 22.43 103 LYS A CA 1
ATOM 560 C C . LYS A 1 70 ? 14.422 -12.317 63.405 1.00 21.83 103 LYS A C 1
ATOM 561 O O . LYS A 1 70 ? 15.620 -12.398 63.099 1.00 22.21 103 LYS A O 1
ATOM 567 N N . GLU A 1 71 ? 13.640 -13.365 63.662 1.00 24.85 104 GLU A N 1
ATOM 568 C CA . GLU A 1 71 ? 14.102 -14.776 63.527 1.00 29.04 104 GLU A CA 1
ATOM 569 C C . GLU A 1 71 ? 14.554 -15.051 62.085 1.00 27.79 104 GLU A C 1
ATOM 570 O O . GLU A 1 71 ? 15.529 -15.809 61.917 1.00 28.64 104 GLU A O 1
ATOM 576 N N . MET A 1 72 ? 13.855 -14.497 61.086 1.00 23.23 105 MET A N 1
ATOM 577 C CA . MET A 1 72 ? 14.203 -14.668 59.650 1.00 22.62 105 MET A CA 1
ATOM 578 C C . MET A 1 72 ? 15.413 -13.804 59.290 1.00 20.47 105 MET A C 1
ATOM 579 O O . MET A 1 72 ? 16.100 -14.144 58.329 1.00 21.87 105 MET A O 1
ATOM 584 N N . GLY A 1 73 ? 15.635 -12.708 60.018 1.00 22.50 106 GLY A N 1
ATOM 585 C CA . GLY A 1 73 ? 16.792 -11.797 59.854 1.00 22.21 106 GLY A CA 1
ATOM 586 C C . GLY A 1 73 ? 16.431 -10.615 58.976 1.00 22.47 106 GLY A C 1
ATOM 587 O O . GLY A 1 73 ? 17.267 -10.108 58.214 1.00 22.19 106 GLY A O 1
ATOM 588 N N . LEU A 1 74 ? 15.201 -10.157 59.085 1.00 21.15 107 LEU A N 1
ATOM 589 C CA . LEU A 1 74 ? 14.710 -9.060 58.234 1.00 21.10 107 LEU A CA 1
ATOM 590 C C . LEU A 1 74 ? 15.440 -7.774 58.639 1.00 18.94 107 LEU A C 1
ATOM 591 O O . LEU A 1 74 ? 15.541 -7.503 59.843 1.00 21.39 107 LEU A O 1
ATOM 596 N N . GLU A 1 75 ? 15.938 -7.029 57.661 1.00 18.29 108 GLU A N 1
ATOM 597 C CA . GLU A 1 75 ? 16.724 -5.778 57.859 1.00 19.94 108 GLU A CA 1
ATOM 598 C C . GLU A 1 75 ? 15.794 -4.582 57.973 1.00 18.41 108 GLU A C 1
ATOM 599 O O . GLU A 1 75 ? 16.129 -3.663 58.671 1.00 15.64 108 GLU A O 1
ATOM 605 N N . SER A 1 76 ? 14.766 -4.565 57.133 1.00 18.56 109 SER A N 1
ATOM 606 C CA . SER A 1 76 ? 13.808 -3.456 56.996 1.00 17.23 109 SER A CA 1
ATOM 607 C C . SER A 1 76 ? 12.431 -4.079 56.906 1.00 15.51 109 SER A C 1
ATOM 608 O O . SER A 1 76 ? 12.313 -5.247 56.398 1.00 15.66 109 SER A O 1
ATOM 611 N N . PHE A 1 77 ? 11.428 -3.346 57.352 1.00 14.50 110 PHE A N 1
ATOM 612 C CA . PHE A 1 77 ? 10.019 -3.730 57.101 1.00 12.92 110 PHE A CA 1
ATOM 613 C C . PHE A 1 77 ? 9.285 -2.514 56.537 1.00 11.30 110 PHE A C 1
ATOM 614 O O . PHE A 1 77 ? 9.357 -1.441 57.119 1.00 12.04 110 PHE A O 1
ATOM 622 N N . ARG A 1 78 ? 8.618 -2.700 55.403 1.00 10.45 111 ARG A N 1
ATOM 623 C CA . ARG A 1 78 ? 7.784 -1.679 54.723 1.00 10.10 111 ARG A CA 1
ATOM 624 C C . ARG A 1 78 ? 6.354 -1.855 55.230 1.00 9.66 111 ARG A C 1
ATOM 625 O O . ARG A 1 78 ? 5.860 -2.999 55.229 1.00 7.72 111 ARG A O 1
ATOM 633 N N . PHE A 1 79 ? 5.752 -0.750 55.679 1.00 9.90 112 PHE A N 1
ATOM 634 C CA . PHE A 1 79 ? 4.356 -0.671 56.161 1.00 10.45 112 PHE A CA 1
ATOM 635 C C . PHE A 1 79 ? 3.815 0.723 55.834 1.00 10.35 112 PHE A C 1
ATOM 636 O O . PHE A 1 79 ? 4.613 1.640 55.528 1.00 11.14 112 PHE A O 1
ATOM 644 N N . SER A 1 80 ? 2.493 0.864 55.792 1.00 10.57 113 SER A N 1
ATOM 645 C CA . SER A 1 80 ? 1.817 2.120 55.376 1.00 11.00 113 SER A CA 1
ATOM 646 C C . SER A 1 80 ? 0.971 2.611 56.542 1.00 11.00 113 SER A C 1
ATOM 647 O O . SER A 1 80 ? 0.569 1.766 57.342 1.00 11.76 113 SER A O 1
ATOM 650 N N . ILE A 1 81 ? 0.763 3.929 56.632 1.00 11.43 114 ILE A N 1
ATOM 651 C CA . ILE A 1 81 ? -0.071 4.550 57.698 1.00 12.26 114 ILE A CA 1
ATOM 652 C C . ILE A 1 81 ? -1.469 4.760 57.110 1.00 11.77 114 ILE A C 1
ATOM 653 O O . ILE A 1 81 ? -1.593 5.312 56.002 1.00 13.69 114 ILE A O 1
ATOM 658 N N . SER A 1 82 ? -2.485 4.287 57.827 1.00 12.00 115 SER A N 1
ATOM 659 C CA . SER A 1 82 ? -3.910 4.566 57.559 1.00 10.82 115 SER A CA 1
ATOM 660 C C . SER A 1 82 ? -4.189 6.012 57.965 1.00 11.98 115 SER A C 1
ATOM 661 O O . SER A 1 82 ? -4.230 6.317 59.215 1.00 12.30 115 SER A O 1
ATOM 664 N N . TRP A 1 83 ? -4.399 6.846 56.960 1.00 11.36 116 TRP A N 1
ATOM 665 C CA . TRP A 1 83 ? -4.768 8.272 57.123 1.00 12.59 116 TRP A CA 1
ATOM 666 C C . TRP A 1 83 ? -5.962 8.378 58.083 1.00 12.74 116 TRP A C 1
ATOM 667 O O . TRP A 1 83 ? -5.959 9.252 58.937 1.00 14.90 116 TRP A O 1
ATOM 678 N N . SER A 1 84 ? -6.988 7.573 57.856 1.00 13.63 117 SER A N 1
ATOM 679 C CA . SER A 1 84 ? -8.314 7.643 58.538 1.00 14.02 117 SER A CA 1
ATOM 680 C C . SER A 1 84 ? -8.212 7.022 59.947 1.00 14.02 117 SER A C 1
ATOM 681 O O . SER A 1 84 ? -9.056 7.352 60.814 1.00 14.40 117 SER A O 1
ATOM 684 N N . ARG A 1 85 ? -7.142 6.255 60.234 1.00 14.54 118 ARG A N 1
ATOM 685 C CA . ARG A 1 85 ? -6.835 5.793 61.610 1.00 13.23 118 ARG A CA 1
ATOM 686 C C . ARG A 1 85 ? -6.275 6.947 62.431 1.00 14.69 118 ARG A C 1
ATOM 687 O O . ARG A 1 85 ? -6.567 6.996 63.633 1.00 14.67 118 ARG A O 1
ATOM 695 N N . ILE A 1 86 ? -5.514 7.864 61.836 1.00 16.37 119 ILE A N 1
ATOM 696 C CA . ILE A 1 86 ? -4.900 8.966 62.636 1.00 17.63 119 ILE A CA 1
ATOM 697 C C . ILE A 1 86 ? -5.778 10.215 62.554 1.00 17.13 119 ILE A C 1
ATOM 698 O O . ILE A 1 86 ? -5.848 10.920 63.561 1.00 15.76 119 ILE A O 1
ATOM 703 N N . LEU A 1 87 ? -6.438 10.442 61.418 1.00 14.84 120 LEU A N 1
ATOM 704 C CA . LEU A 1 87 ? -7.351 11.591 61.183 1.00 15.25 120 LEU A CA 1
ATOM 705 C C . LEU A 1 87 ? -8.674 11.035 60.664 1.00 15.30 120 LEU A C 1
ATOM 706 O O . LEU A 1 87 ? -8.815 10.844 59.456 1.00 16.57 120 LEU A O 1
ATOM 711 N N . PRO A 1 88 ? -9.641 10.705 61.551 1.00 16.37 121 PRO A N 1
ATOM 712 C CA . PRO A 1 88 ? -10.870 10.027 61.152 1.00 17.69 121 PRO A CA 1
ATOM 713 C C . PRO A 1 88 ? -11.667 10.645 59.995 1.00 17.06 121 PRO A C 1
ATOM 714 O O . PRO A 1 88 ? -12.206 9.880 59.260 1.00 16.16 121 PRO A O 1
ATOM 718 N N . ASN A 1 89 ? -11.629 11.973 59.816 1.00 18.02 122 ASN A N 1
ATOM 719 C CA . ASN A 1 89 ? -12.377 12.692 58.747 1.00 19.44 122 ASN A CA 1
ATOM 720 C C . ASN A 1 89 ? -11.400 13.178 57.661 1.00 17.41 122 ASN A C 1
ATOM 721 O O . ASN A 1 89 ? -11.845 13.858 56.711 1.00 17.78 122 ASN A O 1
ATOM 726 N N . GLY A 1 90 ? -10.118 12.858 57.827 1.00 15.73 123 GLY A N 1
ATOM 727 C CA . GLY A 1 90 ? -9.015 13.185 56.915 1.00 15.32 123 GLY A CA 1
ATOM 728 C C . GLY A 1 90 ? -8.422 14.542 57.186 1.00 16.23 123 GLY A C 1
ATOM 729 O O . GLY A 1 90 ? -7.432 14.843 56.541 1.00 16.09 123 GLY A O 1
ATOM 730 N N . LYS A 1 91 ? -9.022 15.355 58.064 1.00 17.81 124 LYS A N 1
ATOM 731 C CA . LYS A 1 91 ? -8.591 16.761 58.313 1.00 19.12 124 LYS A CA 1
ATOM 732 C C . LYS A 1 91 ? -8.148 16.947 59.765 1.00 19.32 124 LYS A C 1
ATOM 733 O O . LYS A 1 91 ? -8.805 16.379 60.703 1.00 17.31 124 LYS A O 1
ATOM 739 N N . ILE A 1 92 ? -7.101 17.756 59.966 1.00 20.21 125 ILE A N 1
ATOM 740 C CA . ILE A 1 92 ? -6.605 18.103 61.332 1.00 20.93 125 ILE A CA 1
ATOM 741 C C . ILE A 1 92 ? -7.748 18.728 62.135 1.00 19.53 125 ILE A C 1
ATOM 742 O O . ILE A 1 92 ? -7.825 18.477 63.342 1.00 21.66 125 ILE A O 1
ATOM 747 N N . SER A 1 93 ? -8.646 19.462 61.474 1.00 20.09 126 SER A N 1
ATOM 748 C CA . SER A 1 93 ? -9.843 20.126 62.073 1.00 19.48 126 SER A CA 1
ATOM 749 C C . SER A 1 93 ? -10.816 19.056 62.585 1.00 20.36 126 SER A C 1
ATOM 750 O O . SER A 1 93 ? -11.677 19.364 63.443 1.00 19.72 126 SER A O 1
ATOM 753 N N . GLY A 1 94 ? -10.666 17.818 62.123 1.00 19.09 127 GLY A N 1
ATOM 754 C CA . GLY A 1 94 ? -11.540 16.716 62.573 1.00 19.37 127 GLY A CA 1
ATOM 755 C C . GLY A 1 94 ? -11.052 16.075 63.850 1.00 18.65 127 GLY A C 1
ATOM 756 O O . GLY A 1 94 ? -11.772 15.232 64.376 1.00 19.69 127 GLY A O 1
ATOM 757 N N . GLY A 1 95 ? -9.879 16.465 64.338 1.00 19.20 128 GLY A N 1
ATOM 758 C CA . GLY A 1 95 ? -9.252 15.840 65.507 1.00 19.85 128 GLY A CA 1
ATOM 759 C C . GLY A 1 95 ? -8.256 14.759 65.090 1.00 19.68 128 GLY A C 1
ATOM 760 O O . GLY A 1 95 ? -8.505 14.076 64.052 1.00 18.16 128 GLY A O 1
ATOM 761 N N . ILE A 1 96 ? -7.158 14.652 65.857 1.00 18.56 129 ILE A N 1
ATOM 762 C CA . ILE A 1 96 ? -6.103 13.597 65.788 1.00 17.37 129 ILE A CA 1
ATOM 763 C C . ILE A 1 96 ? -6.510 12.449 66.715 1.00 18.25 129 ILE A C 1
ATOM 764 O O . ILE A 1 96 ? -6.726 12.673 67.941 1.00 19.87 129 ILE A O 1
ATOM 769 N N . ASN A 1 97 ? -6.609 11.243 66.168 1.00 15.57 130 ASN A N 1
ATOM 770 C CA . ASN A 1 97 ? -7.009 10.055 66.947 1.00 16.70 130 ASN A CA 1
ATOM 771 C C . ASN A 1 97 ? -5.764 9.519 67.658 1.00 16.76 130 ASN A C 1
ATOM 772 O O . ASN A 1 97 ? -4.937 8.849 66.984 1.00 14.09 130 ASN A O 1
ATOM 777 N N . LYS A 1 98 ? -5.676 9.771 68.971 1.00 17.07 131 LYS A N 1
ATOM 778 C CA . LYS A 1 98 ? -4.501 9.409 69.805 1.00 18.37 131 LYS A CA 1
ATOM 779 C C . LYS A 1 98 ? -4.225 7.896 69.765 1.00 18.19 131 LYS A C 1
ATOM 780 O O . LYS A 1 98 ? -3.036 7.536 69.773 1.00 16.32 131 LYS A O 1
ATOM 786 N N . LEU A 1 99 ? -5.260 7.051 69.784 1.00 16.54 132 LEU A N 1
ATOM 787 C CA . LEU A 1 99 ? -5.100 5.573 69.718 1.00 17.25 132 LEU A CA 1
ATOM 788 C C . LEU A 1 99 ? -4.427 5.149 68.395 1.00 17.93 132 LEU A C 1
ATOM 789 O O . LEU A 1 99 ? -3.628 4.207 68.479 1.00 15.54 132 LEU A O 1
ATOM 794 N N . GLY A 1 100 ? -4.717 5.820 67.258 1.00 16.82 133 GLY A N 1
ATOM 795 C CA . GLY A 1 100 ? -4.044 5.665 65.945 1.00 17.37 133 GLY A CA 1
ATOM 796 C C . GLY A 1 100 ? -2.550 6.004 65.996 1.00 17.84 133 GLY A C 1
ATOM 797 O O . GLY A 1 100 ? -1.690 5.169 65.598 1.00 15.66 133 GLY A O 1
ATOM 798 N N . ILE A 1 101 ? -2.229 7.168 66.549 1.00 17.28 134 ILE A N 1
ATOM 799 C CA . ILE A 1 101 ? -0.839 7.611 66.769 1.00 17.35 134 ILE A CA 1
ATOM 800 C C . ILE A 1 101 ? -0.132 6.566 67.638 1.00 18.36 134 ILE A C 1
ATOM 801 O O . ILE A 1 101 ? 1.040 6.206 67.324 1.00 16.29 134 ILE A O 1
ATOM 806 N N . LYS A 1 102 ? -0.792 6.136 68.716 1.00 18.20 135 LYS A N 1
ATOM 807 C CA . LYS A 1 102 ? -0.245 5.151 69.666 1.00 17.74 135 LYS A CA 1
ATOM 808 C C . LYS A 1 102 ? 0.163 3.878 68.927 1.00 16.36 135 LYS A C 1
ATOM 809 O O . LYS A 1 102 ? 1.318 3.396 69.123 1.00 13.45 135 LYS A O 1
ATOM 815 N N . PHE A 1 103 ? -0.750 3.341 68.126 1.00 15.18 136 PHE A N 1
ATOM 816 C CA . PHE A 1 103 ? -0.500 2.108 67.332 1.00 14.41 136 PHE A CA 1
ATOM 817 C C . PHE A 1 103 ? 0.773 2.237 66.469 1.00 13.95 136 PHE A C 1
ATOM 818 O O . PHE A 1 103 ? 1.582 1.309 66.516 1.00 13.91 136 PHE A O 1
ATOM 826 N N . TYR A 1 104 ? 0.955 3.318 65.709 1.00 12.82 137 TYR A N 1
ATOM 827 C CA . TYR A 1 104 ? 2.122 3.502 64.798 1.00 13.45 137 TYR A CA 1
ATOM 828 C C . TYR A 1 104 ? 3.393 3.686 65.650 1.00 13.76 137 TYR A C 1
ATOM 829 O O . TYR A 1 104 ? 4.456 3.105 65.298 1.00 14.34 137 TYR A O 1
ATOM 838 N N . ASN A 1 105 ? 3.298 4.423 66.759 1.00 13.51 138 ASN A N 1
ATOM 839 C CA . ASN A 1 105 ? 4.409 4.556 67.735 1.00 13.47 138 ASN A CA 1
ATOM 840 C C . ASN A 1 105 ? 4.846 3.173 68.239 1.00 13.74 138 ASN A C 1
ATOM 841 O O . ASN A 1 105 ? 6.065 2.889 68.235 1.00 14.82 138 ASN A O 1
ATOM 846 N N . ASN A 1 106 ? 3.899 2.350 68.653 1.00 13.52 139 ASN A N 1
ATOM 847 C CA . ASN A 1 106 ? 4.148 0.986 69.173 1.00 13.53 139 ASN A CA 1
ATOM 848 C C . ASN A 1 106 ? 4.779 0.117 68.083 1.00 12.92 139 ASN A C 1
ATOM 849 O O . ASN A 1 106 ? 5.762 -0.601 68.368 1.00 12.29 139 ASN A O 1
ATOM 854 N N . LEU A 1 107 ? 4.211 0.141 66.888 1.00 12.72 140 LEU A N 1
ATOM 855 C CA . LEU A 1 107 ? 4.724 -0.624 65.726 1.00 12.44 140 LEU A CA 1
ATOM 856 C C . LEU A 1 107 ? 6.198 -0.267 65.474 1.00 12.35 140 LEU A C 1
ATOM 857 O O . LEU A 1 107 ? 7.054 -1.196 65.358 1.00 11.69 140 LEU A O 1
ATOM 862 N N . ILE A 1 108 ? 6.470 1.021 65.296 1.00 12.52 141 ILE A N 1
ATOM 863 C CA . ILE A 1 108 ? 7.820 1.592 65.006 1.00 13.01 141 ILE A CA 1
ATOM 864 C C . ILE A 1 108 ? 8.793 1.187 66.141 1.00 13.15 141 ILE A C 1
ATOM 865 O O . ILE A 1 108 ? 9.893 0.692 65.846 1.00 11.34 141 ILE A O 1
ATOM 870 N N . ASP A 1 109 ? 8.373 1.315 67.407 1.00 13.73 142 ASP A N 1
ATOM 871 C CA . ASP A 1 109 ? 9.285 1.098 68.562 1.00 14.38 142 ASP A CA 1
ATOM 872 C C . ASP A 1 109 ? 9.586 -0.402 68.569 1.00 15.27 142 ASP A C 1
ATOM 873 O O . ASP A 1 109 ? 10.732 -0.802 68.905 1.00 15.30 142 ASP A O 1
ATOM 878 N N . GLU A 1 110 ? 8.593 -1.207 68.194 1.00 15.70 143 GLU A N 1
ATOM 879 C CA . GLU A 1 110 ? 8.783 -2.676 68.170 1.00 15.90 143 GLU A CA 1
ATOM 880 C C . GLU A 1 110 ? 9.787 -3.049 67.075 1.00 15.42 143 GLU A C 1
ATOM 881 O O . GLU A 1 110 ? 10.678 -3.880 67.364 1.00 17.28 143 GLU A O 1
ATOM 887 N N . LEU A 1 111 ? 9.627 -2.540 65.861 1.00 14.29 144 LEU A N 1
ATOM 888 C CA . LEU A 1 111 ? 10.605 -2.795 64.757 1.00 15.17 144 LEU A CA 1
ATOM 889 C C . LEU A 1 111 ? 12.034 -2.446 65.220 1.00 15.92 144 LEU A C 1
ATOM 890 O O . LEU A 1 111 ? 12.949 -3.281 65.035 1.00 15.75 144 LEU A O 1
ATOM 895 N N . LEU A 1 112 ? 12.234 -1.251 65.786 1.00 16.38 145 LEU A N 1
ATOM 896 C CA . LEU A 1 112 ? 13.599 -0.744 66.069 1.00 18.33 145 LEU A CA 1
ATOM 897 C C . LEU A 1 112 ? 14.167 -1.490 67.271 1.00 19.19 145 LEU A C 1
ATOM 898 O O . LEU A 1 112 ? 15.361 -1.676 67.297 1.00 18.78 145 LEU A O 1
ATOM 903 N N . ALA A 1 113 ? 13.319 -1.925 68.196 1.00 19.58 146 ALA A N 1
ATOM 904 C CA . ALA A 1 113 ? 13.722 -2.750 69.353 1.00 19.73 146 ALA A CA 1
ATOM 905 C C . ALA A 1 113 ? 14.277 -4.080 68.844 1.00 19.95 146 ALA A C 1
ATOM 906 O O . ALA A 1 113 ? 15.103 -4.706 69.544 1.00 18.51 146 ALA A O 1
ATOM 908 N N . ASN A 1 114 ? 13.803 -4.537 67.686 1.00 18.69 147 ASN A N 1
ATOM 909 C CA . ASN A 1 114 ? 14.207 -5.856 67.133 1.00 20.70 147 ASN A CA 1
ATOM 910 C C . ASN A 1 114 ? 15.237 -5.699 66.022 1.00 21.34 147 ASN A C 1
ATOM 911 O O . ASN A 1 114 ? 15.507 -6.712 65.361 1.00 21.03 147 ASN A O 1
ATOM 916 N N . GLY A 1 115 ? 15.767 -4.479 65.819 1.00 21.34 148 GLY A N 1
ATOM 917 C CA . GLY A 1 115 ? 16.858 -4.200 64.861 1.00 19.08 148 GLY A CA 1
ATOM 918 C C . GLY A 1 115 ? 16.341 -4.070 63.443 1.00 19.06 148 GLY A C 1
ATOM 919 O O . GLY A 1 115 ? 17.140 -4.239 62.522 1.00 17.89 148 GLY A O 1
ATOM 920 N N . ILE A 1 116 ? 15.056 -3.745 63.261 1.00 17.40 149 ILE A N 1
ATOM 921 C CA . ILE A 1 116 ? 14.441 -3.669 61.903 1.00 17.02 149 ILE A CA 1
ATOM 922 C C . ILE A 1 116 ? 14.147 -2.202 61.572 1.00 17.06 149 ILE A C 1
ATOM 923 O O . ILE A 1 116 ? 13.391 -1.533 62.318 1.00 16.80 149 ILE A O 1
ATOM 928 N N . LYS A 1 117 ? 14.670 -1.736 60.442 1.00 16.52 150 LYS A N 1
ATOM 929 C CA . LYS A 1 117 ? 14.472 -0.332 60.001 1.00 15.51 150 LYS A CA 1
ATOM 930 C C . LYS A 1 117 ? 13.115 -0.206 59.323 1.00 14.15 150 LYS A C 1
ATOM 931 O O . LYS A 1 117 ? 12.839 -0.930 58.372 1.00 12.55 150 LYS A O 1
ATOM 937 N N . PRO A 1 118 ? 12.211 0.676 59.806 1.00 15.38 151 PRO A N 1
ATOM 938 C CA . PRO A 1 118 ? 10.933 0.917 59.126 1.00 16.39 151 PRO A CA 1
ATOM 939 C C . PRO A 1 118 ? 11.116 1.638 57.778 1.00 16.03 151 PRO A C 1
ATOM 940 O O . PRO A 1 118 ? 11.938 2.495 57.653 1.00 14.42 151 PRO A O 1
ATOM 944 N N . LEU A 1 119 ? 10.350 1.237 56.776 1.00 16.10 152 LEU A N 1
ATOM 945 C CA . LEU A 1 119 ? 10.164 2.037 55.549 1.00 16.71 152 LEU A CA 1
ATOM 946 C C . LEU A 1 119 ? 8.679 2.365 55.518 1.00 14.80 152 LEU A C 1
ATOM 947 O O . LEU A 1 119 ? 7.869 1.423 55.463 1.00 14.92 152 LEU A O 1
ATOM 952 N N . VAL A 1 120 ? 8.326 3.639 55.637 1.00 12.37 153 VAL A N 1
ATOM 953 C CA . VAL A 1 120 ? 6.904 4.019 55.854 1.00 12.18 153 VAL A CA 1
ATOM 954 C C . VAL A 1 120 ? 6.357 4.694 54.594 1.00 11.51 153 VAL A C 1
ATOM 955 O O . VAL A 1 120 ? 6.819 5.804 54.235 1.00 12.67 153 VAL A O 1
ATOM 959 N N . THR A 1 121 ? 5.325 4.077 54.029 1.00 10.66 154 THR A N 1
ATOM 960 C CA . THR A 1 121 ? 4.515 4.621 52.930 1.00 10.78 154 THR A CA 1
ATOM 961 C C . THR A 1 121 ? 3.416 5.490 53.536 1.00 10.94 154 THR A C 1
ATOM 962 O O . THR A 1 121 ? 2.564 4.943 54.235 1.00 10.97 154 THR A O 1
ATOM 966 N N . ILE A 1 122 ? 3.431 6.793 53.266 1.00 10.53 155 ILE A N 1
ATOM 967 C CA . ILE A 1 122 ? 2.452 7.732 53.879 1.00 11.50 155 ILE A CA 1
ATOM 968 C C . ILE A 1 122 ? 1.050 7.371 53.390 1.00 11.82 155 ILE A C 1
ATOM 969 O O . ILE A 1 122 ? 0.104 7.376 54.258 1.00 12.53 155 ILE A O 1
ATOM 974 N N . TYR A 1 123 ? 0.896 7.093 52.081 1.00 11.49 156 TYR A N 1
ATOM 975 C CA . TYR A 1 123 ? -0.418 6.848 51.432 1.00 11.80 156 TYR A CA 1
ATOM 976 C C . TYR A 1 123 ? -0.375 5.617 50.520 1.00 11.67 156 TYR A C 1
ATOM 977 O O . TYR A 1 123 ? 0.197 5.712 49.413 1.00 12.30 156 TYR A O 1
ATOM 986 N N . HIS A 1 124 ? -1.009 4.526 50.953 1.00 11.48 157 HIS A N 1
ATOM 987 C CA . HIS A 1 124 ? -1.183 3.255 50.221 1.00 10.95 157 HIS A CA 1
ATOM 988 C C . HIS A 1 124 ? -2.695 2.998 50.044 1.00 11.03 157 HIS A C 1
ATOM 989 O O . HIS A 1 124 ? -3.169 1.888 50.381 1.00 10.33 157 HIS A O 1
ATOM 996 N N . TRP A 1 125 ? -3.411 3.981 49.492 1.00 10.67 158 TRP A N 1
ATOM 997 C CA . TRP A 1 125 ? -4.735 3.843 48.801 1.00 10.73 158 TRP A CA 1
ATOM 998 C C . TRP A 1 125 ? -5.900 3.977 49.787 1.00 10.35 158 TRP A C 1
ATOM 999 O O . TRP A 1 125 ? -7.008 4.069 49.308 1.00 10.48 158 TRP A O 1
ATOM 1010 N N . ASP A 1 126 ? -5.678 3.974 51.114 1.00 10.87 159 ASP A N 1
ATOM 1011 C CA . ASP A 1 126 ? -6.785 3.998 52.103 1.00 10.98 159 ASP A CA 1
ATOM 1012 C C . ASP A 1 126 ? -7.167 5.448 52.400 1.00 11.11 159 ASP A C 1
ATOM 1013 O O . ASP A 1 126 ? -7.017 5.910 53.547 1.00 10.09 159 ASP A O 1
ATOM 1018 N N . LEU A 1 127 ? -7.681 6.142 51.394 1.00 11.37 160 LEU A N 1
ATOM 1019 C CA . LEU A 1 127 ? -8.093 7.557 51.534 1.00 11.28 160 LEU A CA 1
ATOM 1020 C C . LEU A 1 127 ? -9.248 7.620 52.528 1.00 12.48 160 LEU A C 1
ATOM 1021 O O . LEU A 1 127 ? -10.138 6.772 52.498 1.00 14.85 160 LEU A O 1
ATOM 1026 N N . PRO A 1 128 ? -9.304 8.593 53.452 1.00 12.15 161 PRO A N 1
ATOM 1027 C CA . PRO A 1 128 ? -10.529 8.811 54.211 1.00 12.09 161 PRO A CA 1
ATOM 1028 C C . PRO A 1 128 ? -11.771 9.011 53.327 1.00 12.56 161 PRO A C 1
ATOM 1029 O O . PRO A 1 128 ? -11.799 9.891 52.514 1.00 11.44 161 PRO A O 1
ATOM 1033 N N . GLN A 1 129 ? -12.788 8.193 53.547 1.00 12.75 162 GLN A N 1
ATOM 1034 C CA . GLN A 1 129 ? -14.090 8.325 52.872 1.00 14.87 162 GLN A CA 1
ATOM 1035 C C . GLN A 1 129 ? -14.606 9.749 53.066 1.00 14.46 162 GLN A C 1
ATOM 1036 O O . GLN A 1 129 ? -15.265 10.213 52.149 1.00 15.38 162 GLN A O 1
ATOM 1042 N N . ALA A 1 130 ? -14.363 10.396 54.220 1.00 14.92 163 ALA A N 1
ATOM 1043 C CA . ALA A 1 130 ? -14.849 11.779 54.487 1.00 16.05 163 ALA A CA 1
ATOM 1044 C C . ALA A 1 130 ? -14.306 12.713 53.398 1.00 15.95 163 ALA A C 1
ATOM 1045 O O . ALA A 1 130 ? -15.038 13.589 52.961 1.00 14.53 163 ALA A O 1
ATOM 1047 N N . LEU A 1 131 ? -13.098 12.466 52.894 1.00 17.02 164 LEU A N 1
ATOM 1048 C CA . LEU A 1 131 ? -12.487 13.334 51.846 1.00 17.32 164 LEU A CA 1
ATOM 1049 C C . LEU A 1 131 ? -13.129 13.013 50.496 1.00 17.64 164 LEU A C 1
ATOM 1050 O O . LEU A 1 131 ? -13.387 13.969 49.759 1.00 17.09 164 LEU A O 1
ATOM 1055 N N . GLN A 1 132 ? -13.386 11.729 50.195 1.00 16.24 165 GLN A N 1
ATOM 1056 C CA . GLN A 1 132 ? -14.087 11.353 48.942 1.00 16.93 165 GLN A CA 1
ATOM 1057 C C . GLN A 1 132 ? -15.482 12.001 48.945 1.00 18.73 165 GLN A C 1
ATOM 1058 O O . GLN A 1 132 ? -15.806 12.600 47.957 1.00 19.94 165 GLN A O 1
ATOM 1064 N N . ASP A 1 133 ? -16.274 11.837 50.025 1.00 22.53 166 ASP A N 1
ATOM 1065 C CA . ASP A 1 133 ? -17.588 12.516 50.219 1.00 23.23 166 ASP A CA 1
ATOM 1066 C C . ASP A 1 133 ? -17.426 14.051 50.139 1.00 22.07 166 ASP A C 1
ATOM 1067 O O . ASP A 1 133 ? -18.222 14.686 49.450 1.00 22.36 166 ASP A O 1
ATOM 1072 N N . GLU A 1 134 ? -16.442 14.655 50.791 1.00 22.38 167 GLU A N 1
ATOM 1073 C CA . GLU A 1 134 ? -16.384 16.139 50.890 1.00 22.85 167 GLU A CA 1
ATOM 1074 C C . GLU A 1 134 ? -16.146 16.772 49.511 1.00 23.81 167 GLU A C 1
ATOM 1075 O O . GLU A 1 134 ? -16.898 17.734 49.157 1.00 23.27 167 GLU A O 1
ATOM 1081 N N . TYR A 1 135 ? -15.170 16.298 48.723 1.00 20.95 168 TYR A N 1
ATOM 1082 C CA . TYR A 1 135 ? -14.848 16.950 47.428 1.00 19.26 168 TYR A CA 1
ATOM 1083 C C . TYR A 1 135 ? -14.361 15.933 46.395 1.00 18.48 168 TYR A C 1
ATOM 1084 O O . TYR A 1 135 ? -13.643 16.349 45.461 1.00 19.83 168 TYR A O 1
ATOM 1093 N N . GLY A 1 136 ? -14.729 14.662 46.521 1.00 18.32 169 GLY A N 1
ATOM 1094 C CA . GLY A 1 136 ? -14.341 13.635 45.529 1.00 16.85 169 GLY A CA 1
ATOM 1095 C C . GLY A 1 136 ? -12.853 13.298 45.597 1.00 16.69 169 GLY A C 1
ATOM 1096 O O . GLY A 1 136 ? -12.273 12.852 44.556 1.00 15.35 169 GLY A O 1
ATOM 1097 N N . GLY A 1 137 ? -12.242 13.466 46.778 1.00 14.75 170 GLY A N 1
ATOM 1098 C CA . GLY A 1 137 ? -10.881 12.987 47.007 1.00 15.34 170 GLY A CA 1
ATOM 1099 C C . GLY A 1 137 ? -9.932 13.550 45.953 1.00 15.15 170 GLY A C 1
ATOM 1100 O O . GLY A 1 137 ? -9.884 14.808 45.769 1.00 13.86 170 GLY A O 1
ATOM 1101 N N . PHE A 1 138 ? -9.198 12.674 45.266 1.00 14.10 171 PHE A N 1
ATOM 1102 C CA . PHE A 1 138 ? -8.077 13.101 44.394 1.00 14.67 171 PHE A CA 1
ATOM 1103 C C . PHE A 1 138 ? -8.635 13.797 43.136 1.00 14.87 171 PHE A C 1
ATOM 1104 O O . PHE A 1 138 ? -7.806 14.382 42.371 1.00 17.63 171 PHE A O 1
ATOM 1112 N N . LEU A 1 139 ? -9.963 13.792 42.905 1.00 16.39 172 LEU A N 1
ATOM 1113 C CA . LEU A 1 139 ? -10.588 14.584 41.789 1.00 15.76 172 LEU A CA 1
ATOM 1114 C C . LEU A 1 139 ? -10.431 16.094 42.032 1.00 15.74 172 LEU A C 1
ATOM 1115 O O . LEU A 1 139 ? -10.513 16.847 41.032 1.00 14.49 172 LEU A O 1
ATOM 1120 N N . SER A 1 140 ? -10.267 16.519 43.278 1.00 15.95 173 SER A N 1
ATOM 1121 C CA . SER A 1 140 ? -10.136 17.953 43.670 1.00 17.08 173 SER A CA 1
ATOM 1122 C C . SER A 1 140 ? -8.709 18.368 44.055 1.00 17.32 173 SER A C 1
ATOM 1123 O O . SER A 1 140 ? -7.994 17.624 44.721 1.00 16.40 173 SER A O 1
ATOM 1126 N N . PRO A 1 141 ? -8.319 19.637 43.753 1.00 18.39 174 PRO A N 1
ATOM 1127 C CA . PRO A 1 141 ? -7.090 20.237 44.262 1.00 19.37 174 PRO A CA 1
ATOM 1128 C C . PRO A 1 141 ? -7.049 20.394 45.787 1.00 19.01 174 PRO A C 1
ATOM 1129 O O . PRO A 1 141 ? -5.956 20.473 46.350 1.00 17.59 174 PRO A O 1
ATOM 1133 N N . LYS A 1 142 ? -8.223 20.381 46.440 1.00 19.17 175 LYS A N 1
ATOM 1134 C CA . LYS A 1 142 ? -8.328 20.503 47.922 1.00 17.46 175 LYS A CA 1
ATOM 1135 C C . LYS A 1 142 ? -7.583 19.336 48.580 1.00 17.28 175 LYS A C 1
ATOM 1136 O O . LYS A 1 142 ? -7.192 19.468 49.771 1.00 15.96 175 LYS A O 1
ATOM 1142 N N . ILE A 1 143 ? -7.378 18.225 47.860 1.00 16.34 176 ILE A N 1
ATOM 1143 C CA . ILE A 1 143 ? -6.678 17.046 48.446 1.00 15.77 176 ILE A CA 1
ATOM 1144 C C . ILE A 1 143 ? -5.262 17.453 48.890 1.00 15.90 176 ILE A C 1
ATOM 1145 O O . ILE A 1 143 ? -4.792 16.895 49.870 1.00 16.75 176 ILE A O 1
ATOM 1150 N N . VAL A 1 144 ? -4.636 18.440 48.237 1.00 16.20 177 VAL A N 1
ATOM 1151 C CA . VAL A 1 144 ? -3.185 18.713 48.371 1.00 16.57 177 VAL A CA 1
ATOM 1152 C C . VAL A 1 144 ? -2.947 19.232 49.793 1.00 19.43 177 VAL A C 1
ATOM 1153 O O . VAL A 1 144 ? -2.024 18.701 50.468 1.00 14.66 177 VAL A O 1
ATOM 1157 N N . ASP A 1 145 ? -3.774 20.175 50.257 1.00 21.09 178 ASP A N 1
ATOM 1158 C CA . ASP A 1 145 ? -3.587 20.807 51.589 1.00 24.63 178 ASP A CA 1
ATOM 1159 C C . ASP A 1 145 ? -3.877 19.759 52.670 1.00 20.14 178 ASP A C 1
ATOM 1160 O O . ASP A 1 145 ? -3.117 19.692 53.623 1.00 20.29 178 ASP A O 1
ATOM 1165 N N . ASP A 1 146 ? -4.905 18.931 52.486 1.00 17.67 179 ASP A N 1
ATOM 1166 C CA . ASP A 1 146 ? -5.255 17.844 53.430 1.00 16.88 179 ASP A CA 1
ATOM 1167 C C . ASP A 1 146 ? -4.132 16.804 53.444 1.00 16.26 179 ASP A C 1
ATOM 1168 O O . ASP A 1 146 ? -3.769 16.340 54.534 1.00 16.84 179 ASP A O 1
ATOM 1173 N N . PHE A 1 147 ? -3.565 16.480 52.282 1.00 14.99 180 PHE A N 1
ATOM 1174 C CA . PHE A 1 147 ? -2.385 15.576 52.180 1.00 13.18 180 PHE A CA 1
ATOM 1175 C C . PHE A 1 147 ? -1.153 16.189 52.860 1.00 14.20 180 PHE A C 1
ATOM 1176 O O . PHE A 1 147 ? -0.457 15.500 53.619 1.00 14.57 180 PHE A O 1
ATOM 1184 N N . LEU A 1 148 ? -0.894 17.474 52.631 1.00 14.89 181 LEU A N 1
ATOM 1185 C CA . LEU A 1 148 ? 0.225 18.226 53.268 1.00 16.66 181 LEU A CA 1
ATOM 1186 C C . LEU A 1 148 ? 0.161 18.145 54.806 1.00 16.15 181 LEU A C 1
ATOM 1187 O O . LEU A 1 148 ? 1.210 17.904 55.435 1.00 14.41 181 LEU A O 1
ATOM 1192 N N . GLU A 1 149 ? -0.994 18.464 55.390 1.00 16.34 182 GLU A N 1
ATOM 1193 C CA . GLU A 1 149 ? -1.193 18.507 56.863 1.00 16.35 182 GLU A CA 1
ATOM 1194 C C . GLU A 1 149 ? -1.052 17.077 57.388 1.00 14.38 182 GLU A C 1
ATOM 1195 O O . GLU A 1 149 ? -0.479 16.882 58.456 1.00 16.00 182 GLU A O 1
ATOM 1201 N N . TYR A 1 150 ? -1.478 16.084 56.618 1.00 13.04 183 TYR A N 1
ATOM 1202 C CA . TYR A 1 150 ? -1.357 14.660 57.027 1.00 12.71 183 TYR A CA 1
ATOM 1203 C C . TYR A 1 150 ? 0.125 14.287 57.047 1.00 12.20 183 TYR A C 1
ATOM 1204 O O . TYR A 1 150 ? 0.627 13.757 58.075 1.00 11.58 183 TYR A O 1
ATOM 1213 N N . ALA A 1 151 ? 0.821 14.546 55.931 1.00 12.14 184 ALA A N 1
ATOM 1214 C CA . ALA A 1 151 ? 2.287 14.318 55.797 1.00 12.33 184 ALA A CA 1
ATOM 1215 C C . ALA A 1 151 ? 3.018 15.030 56.958 1.00 11.71 184 ALA A C 1
ATOM 1216 O O . ALA A 1 151 ? 3.842 14.392 57.602 1.00 11.55 184 ALA A O 1
ATOM 1218 N N . ASN A 1 152 ? 2.670 16.289 57.247 1.00 11.98 185 ASN A N 1
ATOM 1219 C CA . ASN A 1 152 ? 3.263 17.113 58.331 1.00 13.27 185 ASN A CA 1
ATOM 1220 C C . ASN A 1 152 ? 3.115 16.393 59.682 1.00 14.38 185 ASN A C 1
ATOM 1221 O O . ASN A 1 152 ? 4.113 16.234 60.392 1.00 15.16 185 ASN A O 1
ATOM 1226 N N . LEU A 1 153 ? 1.916 15.953 60.030 1.00 15.31 186 LEU A N 1
ATOM 1227 C CA . LEU A 1 153 ? 1.672 15.225 61.302 1.00 15.43 186 LEU A CA 1
ATOM 1228 C C . LEU A 1 153 ? 2.552 13.969 61.346 1.00 14.56 186 LEU A C 1
ATOM 1229 O O . LEU A 1 153 ? 3.228 13.763 62.358 1.00 13.66 186 LEU A O 1
ATOM 1234 N N . VAL A 1 154 ? 2.537 13.196 60.269 1.00 13.73 187 VAL A N 1
ATOM 1235 C CA . VAL A 1 154 ? 3.320 11.934 60.192 1.00 14.87 187 VAL A CA 1
ATOM 1236 C C . VAL A 1 154 ? 4.818 12.222 60.444 1.00 14.42 187 VAL A C 1
ATOM 1237 O O . VAL A 1 154 ? 5.392 11.593 61.337 1.00 14.56 187 VAL A O 1
ATOM 1241 N N . PHE A 1 155 ? 5.389 13.201 59.751 1.00 14.02 188 PHE A N 1
ATOM 1242 C CA . PHE A 1 155 ? 6.812 13.579 59.945 1.00 15.16 188 PHE A CA 1
ATOM 1243 C C . PHE A 1 155 ? 7.065 14.010 61.400 1.00 16.03 188 PHE A C 1
ATOM 1244 O O . PHE A 1 155 ? 8.018 13.544 62.001 1.00 16.94 188 PHE A O 1
ATOM 1252 N N . LYS A 1 156 ? 6.226 14.883 61.942 1.00 19.06 189 LYS A N 1
ATOM 1253 C CA . LYS A 1 156 ? 6.427 15.446 63.311 1.00 21.31 189 LYS A CA 1
ATOM 1254 C C . LYS A 1 156 ? 6.409 14.327 64.360 1.00 19.12 189 LYS A C 1
ATOM 1255 O O . LYS A 1 156 ? 7.214 14.375 65.249 1.00 17.08 189 LYS A O 1
ATOM 1261 N N . GLU A 1 157 ? 5.463 13.400 64.283 1.00 19.03 190 GLU A N 1
ATOM 1262 C CA . GLU A 1 157 ? 5.240 12.397 65.356 1.00 21.15 190 GLU A CA 1
ATOM 1263 C C . GLU A 1 157 ? 6.176 11.193 65.210 1.00 19.40 190 GLU A C 1
ATOM 1264 O O . GLU A 1 157 ? 6.507 10.644 66.268 1.00 18.88 190 GLU A O 1
ATOM 1270 N N . PHE A 1 158 ? 6.535 10.766 63.985 1.00 17.12 191 PHE A N 1
ATOM 1271 C CA . PHE A 1 158 ? 7.273 9.477 63.770 1.00 15.98 191 PHE A CA 1
ATOM 1272 C C . PHE A 1 158 ? 8.701 9.680 63.231 1.00 15.47 191 PHE A C 1
ATOM 1273 O O . PHE A 1 158 ? 9.556 8.760 63.362 1.00 14.25 191 PHE A O 1
ATOM 1281 N N . GLY A 1 159 ? 8.970 10.832 62.619 1.00 16.24 192 GLY A N 1
ATOM 1282 C CA . GLY A 1 159 ? 10.194 11.093 61.844 1.00 16.37 192 GLY A CA 1
ATOM 1283 C C . GLY A 1 159 ? 11.446 11.102 62.706 1.00 15.83 192 GLY A C 1
ATOM 1284 O O . GLY A 1 159 ? 12.547 11.010 62.134 1.00 15.08 192 GLY A O 1
ATOM 1285 N N . ASP A 1 160 ? 11.296 11.222 64.029 1.00 16.24 193 ASP A N 1
ATOM 1286 C CA . ASP A 1 160 ? 12.430 11.107 64.980 1.00 15.90 193 ASP A CA 1
ATOM 1287 C C . ASP A 1 160 ? 13.005 9.684 64.902 1.00 16.10 193 ASP A C 1
ATOM 1288 O O . ASP A 1 160 ? 14.200 9.526 65.207 1.00 14.31 193 ASP A O 1
ATOM 1293 N N . ARG A 1 161 ? 12.176 8.683 64.545 1.00 16.02 194 ARG A N 1
ATOM 1294 C CA . ARG A 1 161 ? 12.548 7.233 64.531 1.00 16.72 194 ARG A CA 1
ATOM 1295 C C . ARG A 1 161 ? 12.514 6.685 63.092 1.00 16.67 194 ARG A C 1
ATOM 1296 O O . ARG A 1 161 ? 13.404 5.885 62.706 1.00 17.88 194 ARG A O 1
ATOM 1304 N N . VAL A 1 162 ? 11.536 7.104 62.297 1.00 14.93 195 VAL A N 1
ATOM 1305 C CA . VAL A 1 162 ? 11.423 6.731 60.874 1.00 14.25 195 VAL A CA 1
ATOM 1306 C C . VAL A 1 162 ? 12.370 7.575 60.010 1.00 14.04 195 VAL A C 1
ATOM 1307 O O . VAL A 1 162 ? 12.227 8.819 60.001 1.00 15.96 195 VAL A O 1
ATOM 1311 N N . LYS A 1 163 ? 13.272 6.903 59.293 1.00 12.15 196 LYS A N 1
ATOM 1312 C CA . LYS A 1 163 ? 14.340 7.538 58.474 1.00 13.85 196 LYS A CA 1
ATOM 1313 C C . LYS A 1 163 ? 14.190 7.169 56.975 1.00 13.67 196 LYS A C 1
ATOM 1314 O O . LYS A 1 163 ? 15.006 7.624 56.137 1.00 12.37 196 LYS A O 1
ATOM 1320 N N . HIS A 1 164 ? 13.158 6.411 56.629 1.00 13.69 197 HIS A N 1
ATOM 1321 C CA . HIS A 1 164 ? 12.847 6.022 55.233 1.00 14.04 197 HIS A CA 1
ATOM 1322 C C . HIS A 1 164 ? 11.339 6.168 54.981 1.00 14.28 197 HIS A C 1
ATOM 1323 O O . HIS A 1 164 ? 10.533 5.437 55.667 1.00 13.09 197 HIS A O 1
ATOM 1330 N N . TRP A 1 165 ? 10.958 7.057 54.041 1.00 13.42 198 TRP A N 1
ATOM 1331 C CA . TRP A 1 165 ? 9.547 7.368 53.680 1.00 12.77 198 TRP A CA 1
ATOM 1332 C C . TRP A 1 165 ? 9.292 7.143 52.173 1.00 12.32 198 TRP A C 1
ATOM 1333 O O . TRP A 1 165 ? 10.156 7.454 51.343 1.00 12.21 198 TRP A O 1
ATOM 1344 N N . ALA A 1 166 ? 8.094 6.690 51.841 1.00 11.90 199 ALA A N 1
ATOM 1345 C CA . ALA A 1 166 ? 7.443 6.833 50.525 1.00 11.21 199 ALA A CA 1
ATOM 1346 C C . ALA A 1 166 ? 6.221 7.726 50.693 1.00 11.29 199 ALA A C 1
ATOM 1347 O O . ALA A 1 166 ? 5.330 7.374 51.468 1.00 10.97 199 ALA A O 1
ATOM 1349 N N . THR A 1 167 ? 6.127 8.799 49.914 1.00 11.35 200 THR A N 1
ATOM 1350 C CA . THR A 1 167 ? 4.877 9.614 49.839 1.00 11.78 200 THR A CA 1
ATOM 1351 C C . THR A 1 167 ? 3.669 8.759 49.415 1.00 11.65 200 THR A C 1
ATOM 1352 O O . THR A 1 167 ? 2.694 8.659 50.192 1.00 11.54 200 THR A O 1
ATOM 1356 N N . LEU A 1 168 ? 3.769 8.096 48.259 1.00 12.73 201 LEU A N 1
ATOM 1357 C CA . LEU A 1 168 ? 2.671 7.319 47.612 1.00 11.33 201 LEU A CA 1
ATOM 1358 C C . LEU A 1 168 ? 3.153 5.931 47.221 1.00 11.49 201 LEU A C 1
ATOM 1359 O O . LEU A 1 168 ? 4.359 5.769 46.916 1.00 10.26 201 LEU A O 1
ATOM 1364 N N . ASN A 1 169 ? 2.228 4.972 47.217 1.00 10.69 202 ASN A N 1
ATOM 1365 C CA . ASN A 1 169 ? 2.411 3.642 46.590 1.00 10.93 202 ASN A CA 1
ATOM 1366 C C . ASN A 1 169 ? 1.563 3.555 45.320 1.00 11.04 202 ASN A C 1
ATOM 1367 O O . ASN A 1 169 ? 0.336 3.808 45.421 1.00 9.71 202 ASN A O 1
ATOM 1372 N N . GLU A 1 170 ? 2.190 3.198 44.186 1.00 10.96 203 GLU A N 1
ATOM 1373 C CA . GLU A 1 170 ? 1.522 2.886 42.876 1.00 10.73 203 GLU A CA 1
ATOM 1374 C C . GLU A 1 170 ? 0.336 3.826 42.609 1.00 9.92 203 GLU A C 1
ATOM 1375 O O . GLU A 1 170 ? -0.820 3.400 42.584 1.00 9.69 203 GLU A O 1
ATOM 1381 N N . PRO A 1 171 ? 0.581 5.122 42.384 1.00 9.57 204 PRO A N 1
ATOM 1382 C CA . PRO A 1 171 ? -0.493 6.027 42.005 1.00 10.06 204 PRO A CA 1
ATOM 1383 C C . PRO A 1 171 ? -1.022 5.654 40.610 1.00 10.47 204 PRO A C 1
ATOM 1384 O O . PRO A 1 171 ? -2.158 5.998 40.303 1.00 10.29 204 PRO A O 1
ATOM 1388 N N . ASN A 1 172 ? -0.231 4.954 39.790 1.00 10.59 205 ASN A N 1
ATOM 1389 C CA . ASN A 1 172 ? -0.715 4.521 38.464 1.00 11.14 205 ASN A CA 1
ATOM 1390 C C . ASN A 1 172 ? -1.837 3.479 38.608 1.00 11.31 205 ASN A C 1
ATOM 1391 O O . ASN A 1 172 ? -2.889 3.685 38.045 1.00 12.41 205 ASN A O 1
ATOM 1396 N N . ILE A 1 173 ? -1.617 2.384 39.330 1.00 11.94 206 ILE A N 1
ATOM 1397 C CA . ILE A 1 173 ? -2.650 1.349 39.603 1.00 12.12 206 ILE A CA 1
ATOM 1398 C C . ILE A 1 173 ? -3.834 2.012 40.323 1.00 13.15 206 ILE A C 1
ATOM 1399 O O . ILE A 1 173 ? -4.992 1.770 39.919 1.00 11.20 206 ILE A O 1
ATOM 1404 N N . MET A 1 174 ? -3.536 2.824 41.351 1.00 12.44 207 MET A N 1
ATOM 1405 C CA . MET A 1 174 ? -4.593 3.477 42.170 1.00 13.62 207 MET A CA 1
ATOM 1406 C C . MET A 1 174 ? -5.492 4.288 41.222 1.00 14.00 207 MET A C 1
ATOM 1407 O O . MET A 1 174 ? -6.736 4.222 41.389 1.00 13.39 207 MET A O 1
ATOM 1412 N N . THR A 1 175 ? -4.909 5.019 40.248 1.00 12.22 208 THR A N 1
ATOM 1413 C CA . THR A 1 175 ? -5.685 5.836 39.291 1.00 11.93 208 THR A CA 1
ATOM 1414 C C . THR A 1 175 ? -6.339 4.922 38.244 1.00 12.77 208 THR A C 1
ATOM 1415 O O . THR A 1 175 ? -7.538 5.149 37.944 1.00 12.92 208 THR A O 1
ATOM 1419 N N . GLN A 1 176 ? -5.584 3.995 37.643 1.00 12.84 209 GLN A N 1
ATOM 1420 C CA . GLN A 1 176 ? -6.102 3.073 36.591 1.00 13.65 209 GLN A CA 1
ATOM 1421 C C . GLN A 1 176 ? -7.307 2.298 37.159 1.00 13.57 209 GLN A C 1
ATOM 1422 O O . GLN A 1 176 ? -8.370 2.330 36.531 1.00 13.64 209 GLN A O 1
ATOM 1428 N N . GLN A 1 177 ? -7.161 1.622 38.294 1.00 13.30 210 GLN A N 1
ATOM 1429 C CA . GLN A 1 177 ? -8.229 0.732 38.830 1.00 14.55 210 GLN A CA 1
ATOM 1430 C C . GLN A 1 177 ? -9.381 1.573 39.433 1.00 15.36 210 GLN A C 1
ATOM 1431 O O . GLN A 1 177 ? -10.589 1.165 39.287 1.00 14.36 210 GLN A O 1
ATOM 1437 N N . GLY A 1 178 ? -9.060 2.698 40.089 1.00 15.78 211 GLY A N 1
ATOM 1438 C CA . GLY A 1 178 ? -10.035 3.567 40.776 1.00 15.13 211 GLY A CA 1
ATOM 1439 C C . GLY A 1 178 ? -10.902 4.367 39.829 1.00 16.68 211 GLY A C 1
ATOM 1440 O O . GLY A 1 178 ? -12.074 4.611 40.172 1.00 16.63 211 GLY A O 1
ATOM 1441 N N . TYR A 1 179 ? -10.346 4.824 38.705 1.00 17.13 212 TYR A N 1
ATOM 1442 C CA . TYR A 1 179 ? -10.928 5.909 37.877 1.00 16.86 212 TYR A CA 1
ATOM 1443 C C . TYR A 1 179 ? -10.861 5.579 36.390 1.00 17.79 212 TYR A C 1
ATOM 1444 O O . TYR A 1 179 ? -11.317 6.448 35.643 1.00 19.77 212 TYR A O 1
ATOM 1453 N N . VAL A 1 180 ? -10.305 4.433 35.972 1.00 16.29 213 VAL A N 1
ATOM 1454 C CA . VAL A 1 180 ? -10.391 4.001 34.551 1.00 16.69 213 VAL A CA 1
ATOM 1455 C C . VAL A 1 180 ? -11.266 2.745 34.483 1.00 17.04 213 VAL A C 1
ATOM 1456 O O . VAL A 1 180 ? -12.246 2.785 33.712 1.00 15.56 213 VAL A O 1
ATOM 1460 N N . PHE A 1 181 ? -10.954 1.705 35.279 1.00 16.60 214 PHE A N 1
ATOM 1461 C CA . PHE A 1 181 ? -11.672 0.406 35.297 1.00 16.80 214 PHE A CA 1
ATOM 1462 C C . PHE A 1 181 ? -12.746 0.338 36.387 1.00 16.91 214 PHE A C 1
ATOM 1463 O O . PHE A 1 181 ? -13.569 -0.618 36.352 1.00 18.16 214 PHE A O 1
ATOM 1471 N N . GLY A 1 182 ? -12.741 1.270 37.339 1.00 16.02 215 GLY A N 1
ATOM 1472 C CA . GLY A 1 182 ? -13.656 1.243 38.494 1.00 15.41 215 GLY A CA 1
ATOM 1473 C C . GLY A 1 182 ? -13.644 -0.086 39.238 1.00 14.89 215 GLY A C 1
ATOM 1474 O O . GLY A 1 182 ? -14.625 -0.335 39.931 1.00 13.34 215 GLY A O 1
ATOM 1475 N N . ALA A 1 183 ? -12.542 -0.865 39.154 1.00 16.21 216 ALA A N 1
ATOM 1476 C CA . ALA A 1 183 ? -12.349 -2.210 39.770 1.00 15.92 216 ALA A CA 1
ATOM 1477 C C . ALA A 1 183 ? -11.788 -2.068 41.186 1.00 14.81 216 ALA A C 1
ATOM 1478 O O . ALA A 1 183 ? -11.806 -3.073 41.959 1.00 13.68 216 ALA A O 1
ATOM 1480 N N . HIS A 1 184 ? -11.281 -0.866 41.491 1.00 13.48 217 HIS A N 1
ATOM 1481 C CA . HIS A 1 184 ? -10.781 -0.450 42.823 1.00 13.59 217 HIS A CA 1
ATOM 1482 C C . HIS A 1 184 ? -11.571 0.764 43.330 1.00 13.55 217 HIS A C 1
ATOM 1483 O O . HIS A 1 184 ? -12.086 1.522 42.546 1.00 15.21 217 HIS A O 1
ATOM 1490 N N . ALA A 1 185 ? -11.605 0.984 44.628 1.00 15.15 218 ALA A N 1
ATOM 1491 C CA . ALA A 1 185 ? -12.086 2.251 45.228 1.00 15.41 218 ALA A CA 1
ATOM 1492 C C . ALA A 1 185 ? -11.480 3.446 44.482 1.00 16.11 218 ALA A C 1
ATOM 1493 O O . ALA A 1 185 ? -10.273 3.486 44.208 1.00 17.58 218 ALA A O 1
ATOM 1495 N N . PRO A 1 186 ? -12.254 4.512 44.195 1.00 16.10 219 PRO A N 1
ATOM 1496 C CA . PRO A 1 186 ? -13.651 4.639 44.609 1.00 18.10 219 PRO A CA 1
ATOM 1497 C C . PRO A 1 186 ? -14.654 4.057 43.606 1.00 17.90 219 PRO A C 1
ATOM 1498 O O . PRO A 1 186 ? -15.791 4.357 43.758 1.00 14.84 219 PRO A O 1
ATOM 1502 N N . GLY A 1 187 ? -14.200 3.306 42.592 1.00 18.65 220 GLY A N 1
ATOM 1503 C CA . GLY A 1 187 ? -15.086 2.562 41.670 1.00 19.38 220 GLY A CA 1
ATOM 1504 C C . GLY A 1 187 ? -15.757 3.460 40.636 1.00 20.74 220 GLY A C 1
ATOM 1505 O O . GLY A 1 187 ? -16.958 3.280 40.409 1.00 20.79 220 GLY A O 1
ATOM 1506 N N . ARG A 1 188 ? -15.002 4.378 40.028 1.00 20.28 221 ARG A N 1
ATOM 1507 C CA . ARG A 1 188 ? -15.469 5.308 38.957 1.00 21.32 221 ARG A CA 1
ATOM 1508 C C . ARG A 1 188 ? -14.899 4.883 37.597 1.00 20.20 221 ARG A C 1
ATOM 1509 O O . ARG A 1 188 ? -13.733 4.442 37.518 1.00 19.10 221 ARG A O 1
ATOM 1517 N N . CYS A 1 189 ? -15.749 4.976 36.569 1.00 21.18 222 CYS A N 1
ATOM 1518 C CA . CYS A 1 189 ? -15.371 4.591 35.183 1.00 22.41 222 CYS A CA 1
ATOM 1519 C C . CYS A 1 189 ? -16.399 5.103 34.162 1.00 23.47 222 CYS A C 1
ATOM 1520 O O . CYS A 1 189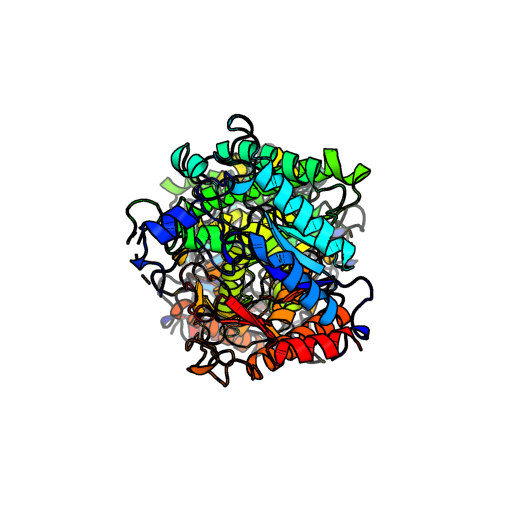 ? -17.532 5.406 34.563 1.00 20.68 222 CYS A O 1
ATOM 1523 N N . SER A 1 190 ? -15.996 5.169 32.899 1.00 24.06 223 SER A N 1
ATOM 1524 C CA . SER A 1 190 ? -16.864 5.615 31.785 1.00 29.27 223 SER A CA 1
ATOM 1525 C C . SER A 1 190 ? -17.695 4.405 31.365 1.00 32.42 223 SER A C 1
ATOM 1526 O O . SER A 1 190 ? -17.157 3.304 31.495 1.00 36.31 223 SER A O 1
ATOM 1529 N N . ASN A 1 195 ? -19.629 -2.015 35.296 1.00 30.00 228 ASN A N 1
ATOM 1530 C CA . ASN A 1 195 ? -20.165 -0.720 34.804 1.00 30.00 228 ASN A CA 1
ATOM 1531 C C . ASN A 1 195 ? -20.221 0.220 36.006 1.00 30.00 228 ASN A C 1
ATOM 1532 O O . ASN A 1 195 ? -20.527 -0.276 37.111 1.00 30.00 228 ASN A O 1
ATOM 1537 N N . CYS A 1 196 ? -19.944 1.506 35.814 1.00 28.52 229 CYS A N 1
ATOM 1538 C CA . CYS A 1 196 ? -19.821 2.382 37.007 1.00 29.14 229 CYS A CA 1
ATOM 1539 C C . CYS A 1 196 ? -20.967 3.396 37.184 1.00 30.65 229 CYS A C 1
ATOM 1540 O O . CYS A 1 196 ? -21.366 3.981 36.163 1.00 25.77 229 CYS A O 1
ATOM 1543 N N . PRO A 1 197 ? -21.511 3.623 38.417 1.00 30.83 230 PRO A N 1
ATOM 1544 C CA . PRO A 1 197 ? -22.509 4.679 38.628 1.00 31.36 230 PRO A CA 1
ATOM 1545 C C . PRO A 1 197 ? -22.041 6.113 38.334 1.00 30.59 230 PRO A C 1
ATOM 1546 O O . PRO A 1 197 ? -22.895 6.963 38.225 1.00 31.32 230 PRO A O 1
ATOM 1550 N N . ALA A 1 198 ? -20.731 6.341 38.256 1.00 25.09 231 ALA A N 1
ATOM 1551 C CA . ALA A 1 198 ? -20.192 7.673 37.901 1.00 23.04 231 ALA A CA 1
ATOM 1552 C C . ALA A 1 198 ? -18.740 7.548 37.415 1.00 22.14 231 ALA A C 1
ATOM 1553 O O . ALA A 1 198 ? -18.116 6.492 37.637 1.00 20.58 231 ALA A O 1
ATOM 1555 N N . GLY A 1 199 ? -18.239 8.591 36.752 1.00 22.58 232 GLY A N 1
ATOM 1556 C CA . GLY A 1 199 ? -16.834 8.705 36.317 1.00 23.24 232 GLY A CA 1
ATOM 1557 C C . GLY A 1 199 ? -16.697 9.012 34.836 1.00 22.75 232 GLY A C 1
ATOM 1558 O O . GLY A 1 199 ? -17.716 9.160 34.147 1.00 22.83 232 GLY A O 1
ATOM 1559 N N . ASN A 1 200 ? -15.453 9.164 34.385 1.00 23.05 233 ASN A N 1
ATOM 1560 C CA . ASN A 1 200 ? -15.064 9.362 32.968 1.00 21.66 233 ASN A CA 1
ATOM 1561 C C . ASN A 1 200 ? -13.636 8.827 32.826 1.00 20.58 233 ASN A C 1
ATOM 1562 O O . ASN A 1 200 ? -12.725 9.446 33.357 1.00 21.34 233 ASN A O 1
ATOM 1567 N N . SER A 1 201 ? -13.476 7.696 32.153 1.00 19.41 234 SER A N 1
ATOM 1568 C CA . SER A 1 201 ? -12.196 6.963 32.035 1.00 19.36 234 SER A CA 1
ATOM 1569 C C . SER A 1 201 ? -11.248 7.720 31.113 1.00 18.55 234 SER A C 1
ATOM 1570 O O . SER A 1 201 ? -10.095 7.280 31.049 1.00 19.72 234 SER A O 1
ATOM 1573 N N . GLY A 1 202 ? -11.733 8.747 30.392 1.00 18.34 235 GLY A N 1
ATOM 1574 C CA . GLY A 1 202 ? -10.940 9.596 29.480 1.00 18.58 235 GLY A CA 1
ATOM 1575 C C . GLY A 1 202 ? -10.377 10.861 30.127 1.00 18.15 235 GLY A C 1
ATOM 1576 O O . GLY A 1 202 ? -9.364 11.375 29.597 1.00 18.77 235 GLY A O 1
ATOM 1577 N N . THR A 1 203 ? -10.977 11.370 31.209 1.00 16.14 236 THR A N 1
ATOM 1578 C CA . THR A 1 203 ? -10.670 12.719 31.784 1.00 15.64 236 THR A CA 1
ATOM 1579 C C . THR A 1 203 ? -10.187 12.600 33.246 1.00 15.63 236 THR A C 1
ATOM 1580 O O . THR A 1 203 ? -9.123 13.183 33.557 1.00 13.57 236 THR A O 1
ATOM 1584 N N . GLU A 1 204 ? -10.898 11.831 34.082 1.00 14.60 237 GLU A N 1
ATOM 1585 C CA . GLU A 1 204 ? -10.670 11.770 35.552 1.00 16.59 237 GLU A CA 1
ATOM 1586 C C . GLU A 1 204 ? -9.303 11.183 35.897 1.00 16.29 237 GLU A C 1
ATOM 1587 O O . GLU A 1 204 ? -8.682 11.692 36.819 1.00 15.93 237 GLU A O 1
ATOM 1593 N N . PRO A 1 205 ? -8.793 10.120 35.221 1.00 18.42 238 PRO A N 1
ATOM 1594 C CA . PRO A 1 205 ? -7.452 9.608 35.527 1.00 19.34 238 PRO A CA 1
ATOM 1595 C C . PRO A 1 205 ? -6.381 10.706 35.501 1.00 18.47 238 PRO A C 1
ATOM 1596 O O . PRO A 1 205 ? -5.563 10.722 36.371 1.00 19.01 238 PRO A O 1
ATOM 1600 N N . TYR A 1 206 ? -6.434 11.617 34.524 1.00 18.56 239 TYR A N 1
ATOM 1601 C CA . TYR A 1 206 ? -5.354 12.606 34.279 1.00 18.91 239 TYR A CA 1
ATOM 1602 C C . TYR A 1 206 ? -5.456 13.739 35.296 1.00 18.05 239 TYR A C 1
ATOM 1603 O O . TYR A 1 206 ? -4.427 14.404 35.542 1.00 17.47 239 TYR A O 1
ATOM 1612 N N . ILE A 1 207 ? -6.650 13.955 35.848 1.00 17.32 240 ILE A N 1
ATOM 1613 C CA . ILE A 1 207 ? -6.889 14.938 36.947 1.00 16.95 240 ILE A CA 1
ATOM 1614 C C . ILE A 1 207 ? -6.372 14.341 38.263 1.00 14.33 240 ILE A C 1
ATOM 1615 O O . ILE A 1 207 ? -5.614 14.998 38.995 1.00 15.11 240 ILE A O 1
ATOM 1620 N N . VAL A 1 208 ? -6.762 13.110 38.533 1.00 14.39 241 VAL A N 1
ATOM 1621 C CA . VAL A 1 208 ? -6.385 12.372 39.760 1.00 15.02 241 VAL A CA 1
ATOM 1622 C C . VAL A 1 208 ? -4.855 12.279 39.781 1.00 12.87 241 VAL A C 1
ATOM 1623 O O . VAL A 1 208 ? -4.285 12.740 40.756 1.00 12.97 241 VAL A O 1
ATOM 1627 N N . GLY A 1 209 ? -4.225 11.806 38.703 1.00 12.51 242 GLY A N 1
ATOM 1628 C CA . GLY A 1 209 ? -2.746 11.703 38.612 1.00 12.12 242 GLY A CA 1
ATOM 1629 C C . GLY A 1 209 ? -2.083 13.032 38.897 1.00 11.84 242 GLY A C 1
ATOM 1630 O O . GLY A 1 209 ? -1.014 13.090 39.614 1.00 11.65 242 GLY A O 1
ATOM 1631 N N . HIS A 1 210 ? -2.652 14.090 38.340 1.00 11.43 243 HIS A N 1
ATOM 1632 C CA . HIS A 1 210 ? -2.148 15.461 38.548 1.00 12.57 243 HIS A CA 1
ATOM 1633 C C . HIS A 1 210 ? -2.076 15.778 40.042 1.00 13.31 243 HIS A C 1
ATOM 1634 O O . HIS A 1 210 ? -1.018 16.208 40.552 1.00 14.52 243 HIS A O 1
ATOM 1641 N N . HIS A 1 211 ? -3.194 15.616 40.733 1.00 15.18 244 HIS A N 1
ATOM 1642 C CA . HIS A 1 211 ? -3.328 15.955 42.169 1.00 14.84 244 HIS A CA 1
ATOM 1643 C C . HIS A 1 211 ? -2.434 15.017 43.000 1.00 14.45 244 HIS A C 1
ATOM 1644 O O . HIS A 1 211 ? -1.843 15.492 43.960 1.00 15.38 244 HIS A O 1
ATOM 1651 N N . LEU A 1 212 ? -2.322 13.733 42.640 1.00 13.24 245 LEU A N 1
ATOM 1652 C CA . LEU A 1 212 ? -1.351 12.828 43.311 1.00 12.84 245 LEU A CA 1
ATOM 1653 C C . LEU A 1 212 ? 0.067 13.418 43.265 1.00 12.76 245 LEU A C 1
ATOM 1654 O O . LEU A 1 212 ? 0.771 13.391 44.293 1.00 13.76 245 LEU A O 1
ATOM 1659 N N . LEU A 1 213 ? 0.506 13.837 42.100 1.00 12.05 246 LEU A N 1
ATOM 1660 C CA . LEU A 1 213 ? 1.863 14.375 41.919 1.00 12.20 246 LEU A CA 1
ATOM 1661 C C . LEU A 1 213 ? 2.000 15.658 42.731 1.00 13.00 246 LEU A C 1
ATOM 1662 O O . LEU A 1 213 ? 3.013 15.824 43.370 1.00 13.44 246 LEU A O 1
ATOM 1667 N N . LEU A 1 214 ? 0.975 16.495 42.785 1.00 14.18 247 LEU A N 1
ATOM 1668 C CA . LEU A 1 214 ? 1.036 17.758 43.590 1.00 15.83 247 LEU A CA 1
ATOM 1669 C C . LEU A 1 214 ? 1.132 17.457 45.089 1.00 16.32 247 LEU A C 1
ATOM 1670 O O . LEU A 1 214 ? 1.933 18.137 45.781 1.00 14.96 247 LEU A O 1
ATOM 1675 N N . CYS A 1 215 ? 0.461 16.383 45.544 1.00 16.99 248 CYS A N 1
ATOM 1676 C CA . CYS A 1 215 ? 0.539 15.881 46.939 1.00 14.85 248 CYS A CA 1
ATOM 1677 C C . CYS A 1 215 ? 1.964 15.415 47.201 1.00 14.37 248 CYS A C 1
ATOM 1678 O O . CYS A 1 215 ? 2.472 15.704 48.285 1.00 14.70 248 CYS A O 1
ATOM 1681 N N . HIS A 1 216 ? 2.516 14.604 46.282 1.00 13.51 249 HIS A N 1
ATOM 1682 C CA . HIS A 1 216 ? 3.899 14.076 46.372 1.00 13.12 249 HIS A CA 1
ATOM 1683 C C . HIS A 1 216 ? 4.865 15.245 46.509 1.00 13.78 249 HIS A C 1
ATOM 1684 O O . HIS A 1 216 ? 5.684 15.219 47.398 1.00 14.05 249 HIS A O 1
ATOM 1691 N N . ALA A 1 217 ? 4.750 16.242 45.634 1.00 15.26 250 ALA A N 1
ATOM 1692 C CA . ALA A 1 217 ? 5.702 17.366 45.567 1.00 15.45 250 ALA A CA 1
ATOM 1693 C C . ALA A 1 217 ? 5.597 18.199 46.852 1.00 16.13 250 ALA A C 1
ATOM 1694 O O . ALA A 1 217 ? 6.623 18.652 47.372 1.00 15.50 250 ALA A O 1
ATOM 1696 N N . ALA A 1 218 ? 4.395 18.327 47.402 1.00 16.61 251 ALA A N 1
ATOM 1697 C CA . ALA A 1 218 ? 4.149 19.158 48.596 1.00 16.16 251 ALA A CA 1
ATOM 1698 C C . ALA A 1 218 ? 4.739 18.441 49.816 1.00 14.99 251 ALA A C 1
ATOM 1699 O O . ALA A 1 218 ? 5.423 19.100 50.568 1.00 14.41 251 ALA A O 1
ATOM 1701 N N . ALA A 1 219 ? 4.585 17.114 49.905 1.00 14.41 252 ALA A N 1
ATOM 1702 C CA . ALA A 1 219 ? 5.110 16.277 50.999 1.00 14.73 252 ALA A CA 1
ATOM 1703 C C . ALA A 1 219 ? 6.629 16.239 50.926 1.00 14.92 252 ALA A C 1
ATOM 1704 O O . ALA A 1 219 ? 7.303 16.314 52.006 1.00 13.86 252 ALA A O 1
ATOM 1706 N N . PHE A 1 220 ? 7.154 16.047 49.712 1.00 15.18 253 PHE A N 1
ATOM 1707 C CA . PHE A 1 220 ? 8.615 16.029 49.509 1.00 15.20 253 PHE A CA 1
ATOM 1708 C C . PHE A 1 220 ? 9.187 17.370 49.982 1.00 13.86 253 PHE A C 1
ATOM 1709 O O . PHE A 1 220 ? 10.188 17.397 50.737 1.00 13.69 253 PHE A O 1
ATOM 1717 N N . GLN A 1 221 ? 8.620 18.463 49.511 1.00 14.82 254 GLN A N 1
ATOM 1718 C CA . GLN A 1 221 ? 9.223 19.808 49.735 1.00 16.41 254 GLN A CA 1
ATOM 1719 C C . GLN A 1 221 ? 9.159 20.128 51.219 1.00 16.30 254 GLN A C 1
ATOM 1720 O O . GLN A 1 221 ? 10.037 20.800 51.701 1.00 19.34 254 GLN A O 1
ATOM 1726 N N . LEU A 1 222 ? 8.115 19.677 51.883 1.00 16.79 255 LEU A N 1
ATOM 1727 C CA . LEU A 1 222 ? 7.910 19.907 53.322 1.00 16.44 255 LEU A CA 1
ATOM 1728 C C . LEU A 1 222 ? 8.994 19.141 54.075 1.00 16.80 255 LEU A C 1
ATOM 1729 O O . LEU A 1 222 ? 9.641 19.756 54.959 1.00 19.01 255 LEU A O 1
ATOM 1734 N N . TYR A 1 223 ? 9.164 17.854 53.760 1.00 14.89 256 TYR A N 1
ATOM 1735 C CA . TYR A 1 223 ? 10.262 17.044 54.335 1.00 15.77 256 TYR A CA 1
ATOM 1736 C C . TYR A 1 223 ? 11.604 17.742 54.066 1.00 16.39 256 TYR A C 1
ATOM 1737 O O . TYR A 1 223 ? 12.387 17.908 55.003 1.00 14.79 256 TYR A O 1
ATOM 1746 N N . LYS A 1 224 ? 11.894 18.130 52.823 1.00 19.72 257 LYS A N 1
ATOM 1747 C CA . LYS A 1 224 ? 13.205 18.780 52.518 1.00 22.62 257 LYS A CA 1
ATOM 1748 C C . LYS A 1 224 ? 13.406 20.032 53.410 1.00 23.45 257 LYS A C 1
ATOM 1749 O O . LYS A 1 224 ? 14.456 20.147 54.095 1.00 18.03 257 LYS A O 1
ATOM 1755 N N . GLN A 1 225 ? 12.404 20.914 53.446 1.00 23.41 258 GLN A N 1
ATOM 1756 C CA . GLN A 1 225 ? 12.534 22.290 54.001 1.00 25.14 258 GLN A CA 1
ATOM 1757 C C . GLN A 1 225 ? 12.371 22.276 55.526 1.00 25.37 258 GLN A C 1
ATOM 1758 O O . GLN A 1 225 ? 13.095 23.020 56.192 1.00 22.47 258 GLN A O 1
ATOM 1764 N N . LYS A 1 226 ? 11.508 21.426 56.081 1.00 23.39 259 LYS A N 1
ATOM 1765 C CA . LYS A 1 226 ? 11.192 21.482 57.536 1.00 26.68 259 LYS A CA 1
ATOM 1766 C C . LYS A 1 226 ? 11.827 20.341 58.334 1.00 25.03 259 LYS A C 1
ATOM 1767 O O . LYS A 1 226 ? 11.979 20.539 59.534 1.00 25.02 259 LYS A O 1
ATOM 1773 N N . TYR A 1 227 ? 12.116 19.164 57.754 1.00 20.60 260 TYR A N 1
ATOM 1774 C CA . TYR A 1 227 ? 12.364 17.963 58.593 1.00 19.94 260 TYR A CA 1
ATOM 1775 C C . TYR A 1 227 ? 13.696 17.295 58.265 1.00 20.34 260 TYR A C 1
ATOM 1776 O O . TYR A 1 227 ? 14.229 16.633 59.154 1.00 18.80 260 TYR A O 1
ATOM 1785 N N . LYS A 1 228 ? 14.222 17.431 57.047 1.00 19.54 261 LYS A N 1
ATOM 1786 C CA . LYS A 1 228 ? 15.396 16.627 56.603 1.00 20.64 261 LYS A CA 1
ATOM 1787 C C . LYS A 1 228 ? 16.677 17.033 57.364 1.00 20.82 261 LYS A C 1
ATOM 1788 O O . LYS A 1 228 ? 17.508 16.148 57.687 1.00 18.87 261 LYS A O 1
ATOM 1794 N N . ASP A 1 229 ? 16.876 18.316 57.628 1.00 20.43 262 ASP A N 1
ATOM 1795 C CA . ASP A 1 229 ? 18.090 18.758 58.351 1.00 23.20 262 ASP A CA 1
ATOM 1796 C C . ASP A 1 229 ? 18.095 18.134 59.745 1.00 22.07 262 ASP A C 1
ATOM 1797 O O . ASP A 1 229 ? 19.158 17.583 60.121 1.00 24.25 262 ASP A O 1
ATOM 1802 N N . ASP A 1 230 ? 16.968 18.190 60.463 1.00 21.03 263 ASP A N 1
ATOM 1803 C CA . ASP A 1 230 ? 16.830 17.668 61.854 1.00 23.26 263 ASP A CA 1
ATOM 1804 C C . ASP A 1 230 ? 16.835 16.125 61.861 1.00 23.41 263 ASP A C 1
ATOM 1805 O O . ASP A 1 230 ? 17.614 15.516 62.657 1.00 23.03 263 ASP A O 1
ATOM 1810 N N . GLN A 1 231 ? 16.004 15.484 61.039 1.00 18.79 264 GLN A N 1
ATOM 1811 C CA . GLN A 1 231 ? 15.675 14.038 61.234 1.00 17.69 264 GLN A CA 1
ATOM 1812 C C . GLN A 1 231 ? 16.656 13.149 60.472 1.00 16.75 264 GLN A C 1
ATOM 1813 O O . GLN A 1 231 ? 16.743 11.938 60.799 1.00 16.10 264 GLN A O 1
ATOM 1819 N N . LYS A 1 232 ? 17.297 13.703 59.448 1.00 17.32 265 LYS A N 1
ATOM 1820 C CA . LYS A 1 232 ? 18.336 13.022 58.617 1.00 18.27 265 LYS A CA 1
ATOM 1821 C C . LYS A 1 232 ? 17.793 11.711 58.009 1.00 16.93 265 LYS A C 1
ATOM 1822 O O . LYS A 1 232 ? 18.493 10.666 58.073 1.00 16.63 265 LYS A O 1
ATOM 1828 N N . GLY A 1 233 ? 16.575 11.734 57.494 1.00 14.89 266 GLY A N 1
ATOM 1829 C CA . GLY A 1 233 ? 15.970 10.571 56.823 1.00 15.20 266 GLY A CA 1
ATOM 1830 C C . GLY A 1 233 ? 15.914 10.814 55.330 1.00 15.22 266 GLY A C 1
ATOM 1831 O O . GLY A 1 233 ? 16.419 11.865 54.870 1.00 14.35 266 GLY A O 1
ATOM 1832 N N . ILE A 1 234 ? 15.297 9.896 54.594 1.00 14.21 267 ILE A N 1
ATOM 1833 C CA . ILE A 1 234 ? 15.137 10.021 53.129 1.00 14.42 267 ILE A CA 1
ATOM 1834 C C . ILE A 1 234 ? 13.678 9.752 52.761 1.00 14.62 267 ILE A C 1
ATOM 1835 O O . ILE A 1 234 ? 12.949 9.129 53.526 1.00 14.80 267 ILE A O 1
ATOM 1840 N N . ILE A 1 235 ? 13.265 10.295 51.631 1.00 13.94 268 ILE A N 1
ATOM 1841 C CA . ILE A 1 235 ? 11.864 10.233 51.182 1.00 13.86 268 ILE A CA 1
ATOM 1842 C C . ILE A 1 235 ? 11.883 10.024 49.676 1.00 13.62 268 ILE A C 1
ATOM 1843 O O . ILE A 1 235 ? 12.648 10.724 48.966 1.00 14.96 268 ILE A O 1
ATOM 1848 N N . GLY A 1 236 ? 11.095 9.065 49.210 1.00 13.14 269 GLY A N 1
ATOM 1849 C CA . GLY A 1 236 ? 10.864 8.825 47.780 1.00 12.56 269 GLY A CA 1
ATOM 1850 C C . GLY A 1 236 ? 9.402 8.598 47.461 1.00 12.74 269 GLY A C 1
ATOM 1851 O O . GLY A 1 236 ? 8.513 9.119 48.167 1.00 13.77 269 GLY A O 1
ATOM 1852 N N . ILE A 1 237 ? 9.165 7.857 46.404 1.00 11.42 270 ILE A N 1
ATOM 1853 C CA . ILE A 1 237 ? 7.805 7.625 45.841 1.00 12.66 270 ILE A CA 1
ATOM 1854 C C . ILE A 1 237 ? 7.888 6.225 45.243 1.00 11.64 270 ILE A C 1
ATOM 1855 O O . ILE A 1 237 ? 8.925 5.914 44.614 1.00 11.83 270 ILE A O 1
ATOM 1860 N N . THR A 1 238 ? 6.884 5.395 45.475 1.00 11.25 271 THR A N 1
ATOM 1861 C CA . THR A 1 238 ? 6.818 4.045 44.866 1.00 11.28 271 THR A CA 1
ATOM 1862 C C . THR A 1 238 ? 5.792 4.031 43.721 1.00 11.46 271 THR A C 1
ATOM 1863 O O . THR A 1 238 ? 4.654 4.530 43.910 1.00 12.06 271 THR A O 1
ATOM 1867 N N . THR A 1 239 ? 6.141 3.455 42.569 1.00 11.08 272 THR A N 1
ATOM 1868 C CA . THR A 1 239 ? 5.175 3.284 41.465 1.00 11.77 272 THR A CA 1
ATOM 1869 C C . THR A 1 239 ? 5.205 1.835 40.982 1.00 11.69 272 THR A C 1
ATOM 1870 O O . THR A 1 239 ? 6.201 1.146 41.253 1.00 11.94 272 THR A O 1
ATOM 1874 N N . ALA A 1 240 ? 4.131 1.425 40.305 1.00 12.34 273 ALA A N 1
ATOM 1875 C CA . ALA A 1 240 ? 3.961 0.076 39.702 1.00 12.64 273 ALA A CA 1
ATOM 1876 C C . ALA A 1 240 ? 4.765 0.064 38.410 1.00 11.84 273 ALA A C 1
ATOM 1877 O O . ALA A 1 240 ? 4.559 0.972 37.587 1.00 11.77 273 ALA A O 1
ATOM 1879 N N . THR A 1 241 ? 5.631 -0.914 38.232 1.00 12.13 274 THR A N 1
ATOM 1880 C CA . THR A 1 241 ? 6.529 -0.985 37.046 1.00 11.80 274 THR A CA 1
ATOM 1881 C C . THR A 1 241 ? 6.450 -2.354 36.409 1.00 12.92 274 THR A C 1
ATOM 1882 O O . THR A 1 241 ? 7.502 -3.011 36.304 1.00 15.11 274 THR A O 1
ATOM 1886 N N . GLN A 1 242 ? 5.259 -2.773 36.008 1.00 14.48 275 GLN A N 1
ATOM 1887 C CA . GLN A 1 242 ? 5.102 -3.829 34.967 1.00 15.70 275 GLN A CA 1
ATOM 1888 C C . GLN A 1 242 ? 5.923 -3.342 33.759 1.00 16.16 275 GLN A C 1
ATOM 1889 O O . GLN A 1 242 ? 5.718 -2.224 33.308 1.00 15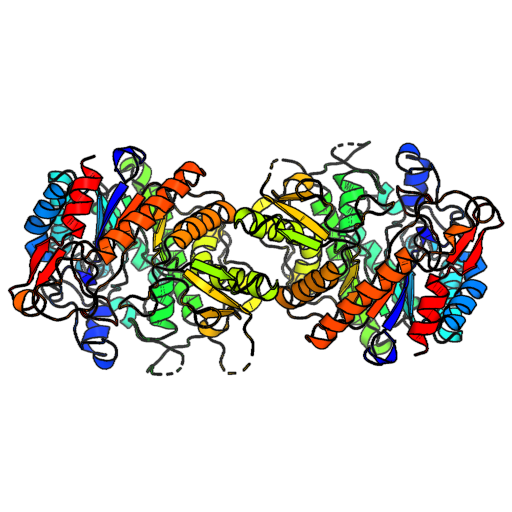.25 275 GLN A O 1
ATOM 1895 N N . MET A 1 243 ? 6.870 -4.138 33.271 1.00 17.21 276 MET A N 1
ATOM 1896 C CA . MET A 1 243 ? 7.709 -3.735 32.123 1.00 16.46 276 MET A CA 1
ATOM 1897 C C . MET A 1 243 ? 7.001 -4.103 30.805 1.00 16.36 276 MET A C 1
ATOM 1898 O O . MET A 1 243 ? 6.097 -4.975 30.779 1.00 16.12 276 MET A O 1
ATOM 1903 N N . ALA A 1 244 ? 7.308 -3.369 29.741 1.00 18.47 277 ALA A N 1
ATOM 1904 C CA . ALA A 1 244 ? 6.938 -3.741 28.362 1.00 17.81 277 ALA A CA 1
ATOM 1905 C C . ALA A 1 244 ? 8.217 -3.876 27.535 1.00 19.29 277 ALA A C 1
ATOM 1906 O O . ALA A 1 244 ? 9.153 -3.051 27.689 1.00 18.73 277 ALA A O 1
ATOM 1908 N N . ILE A 1 245 ? 8.241 -4.916 26.702 1.00 19.34 278 ILE A N 1
ATOM 1909 C CA . ILE A 1 245 ? 9.218 -5.149 25.603 1.00 17.94 278 ILE A CA 1
ATOM 1910 C C . ILE A 1 245 ? 8.408 -5.214 24.312 1.00 16.81 278 ILE A C 1
ATOM 1911 O O . ILE A 1 245 ? 7.256 -5.648 24.314 1.00 16.74 278 ILE A O 1
ATOM 1916 N N . PRO A 1 246 ? 8.992 -4.791 23.185 1.00 18.04 279 PRO A N 1
ATOM 1917 C CA . PRO A 1 246 ? 8.316 -4.882 21.890 1.00 18.39 279 PRO A CA 1
ATOM 1918 C C . PRO A 1 246 ? 7.961 -6.331 21.528 1.00 18.76 279 PRO A C 1
ATOM 1919 O O . PRO A 1 246 ? 8.697 -7.236 21.856 1.00 20.10 279 PRO A O 1
ATOM 1923 N N . LEU A 1 247 ? 6.778 -6.534 20.950 1.00 20.71 280 LEU A N 1
ATOM 1924 C CA . LEU A 1 247 ? 6.321 -7.865 20.452 1.00 23.96 280 LEU A CA 1
ATOM 1925 C C . LEU A 1 247 ? 7.379 -8.427 19.490 1.00 24.04 280 LEU A C 1
ATOM 1926 O O . LEU A 1 247 ? 7.608 -9.639 19.507 1.00 23.88 280 LEU A O 1
ATOM 1931 N N . ASN A 1 248 ? 7.996 -7.553 18.687 1.00 24.79 281 ASN A N 1
ATOM 1932 C CA . ASN A 1 248 ? 9.069 -7.883 17.711 1.00 24.30 281 ASN A CA 1
ATOM 1933 C C . ASN A 1 248 ? 9.833 -6.590 17.425 1.00 27.31 281 ASN A C 1
ATOM 1934 O O . ASN A 1 248 ? 9.578 -5.560 18.135 1.00 24.28 281 ASN A O 1
ATOM 1939 N N . ASP A 1 249 ? 10.688 -6.608 16.395 1.00 26.41 282 ASP A N 1
ATOM 1940 C CA . ASP A 1 249 ? 11.657 -5.518 16.131 1.00 29.40 282 ASP A CA 1
ATOM 1941 C C . ASP A 1 249 ? 11.100 -4.587 15.038 1.00 26.87 282 ASP A C 1
ATOM 1942 O O . ASP A 1 249 ? 11.879 -3.712 14.565 1.00 23.13 282 ASP A O 1
ATOM 1947 N N . ASN A 1 250 ? 9.801 -4.694 14.710 1.00 24.30 283 ASN A N 1
ATOM 1948 C CA . ASN A 1 250 ? 9.111 -3.711 13.831 1.00 24.63 283 ASN A CA 1
ATOM 1949 C C . ASN A 1 250 ? 9.115 -2.370 14.567 1.00 23.89 283 ASN A C 1
ATOM 1950 O O . ASN A 1 250 ? 8.678 -2.314 15.707 1.00 19.76 283 ASN A O 1
ATOM 1955 N N . VAL A 1 251 ? 9.592 -1.335 13.895 1.00 21.23 284 VAL A N 1
ATOM 1956 C CA . VAL A 1 251 ? 9.764 0.020 14.471 1.00 25.06 284 VAL A CA 1
ATOM 1957 C C . VAL A 1 251 ? 8.464 0.459 15.150 1.00 22.54 284 VAL A C 1
ATOM 1958 O O . VAL A 1 251 ? 8.546 1.070 16.192 1.00 24.38 284 VAL A O 1
ATOM 1962 N N . ALA A 1 252 ? 7.306 0.123 14.600 1.00 22.40 285 ALA A N 1
ATOM 1963 C CA . ALA A 1 252 ? 5.981 0.465 15.169 1.00 21.05 285 ALA A CA 1
ATOM 1964 C C . ALA A 1 252 ? 5.802 -0.180 16.550 1.00 21.05 285 ALA A C 1
ATOM 1965 O O . ALA A 1 252 ? 5.156 0.430 17.385 1.00 21.56 285 ALA A O 1
ATOM 1967 N N . ASN A 1 253 ? 6.299 -1.395 16.740 1.00 19.56 286 ASN A N 1
ATOM 1968 C CA . ASN A 1 253 ? 6.217 -2.145 18.024 1.00 19.41 286 ASN A CA 1
ATOM 1969 C C . ASN A 1 253 ? 7.272 -1.603 19.001 1.00 19.38 286 ASN A C 1
ATOM 1970 O O . ASN A 1 253 ? 6.962 -1.567 20.231 1.00 18.97 286 ASN A O 1
ATOM 1975 N N . LEU A 1 254 ? 8.406 -1.095 18.494 1.00 18.99 287 LEU A N 1
ATOM 1976 C CA . LEU A 1 254 ? 9.443 -0.433 19.328 1.00 21.66 287 LEU A CA 1
ATOM 1977 C C . LEU A 1 254 ? 8.800 0.817 19.957 1.00 21.39 287 LEU A C 1
ATOM 1978 O O . LEU A 1 254 ? 8.901 0.995 21.173 1.00 18.75 287 LEU A O 1
ATOM 1983 N N . LEU A 1 255 ? 8.066 1.596 19.169 1.00 18.62 288 LEU A N 1
ATOM 1984 C CA . LEU A 1 255 ? 7.440 2.846 19.652 1.00 18.38 288 LEU A CA 1
ATOM 1985 C C . LEU A 1 255 ? 6.246 2.509 20.528 1.00 16.99 288 LEU A C 1
ATOM 1986 O O . LEU A 1 255 ? 5.969 3.287 21.432 1.00 16.18 288 LEU A O 1
ATOM 1991 N N . ALA A 1 256 ? 5.551 1.399 20.266 1.00 18.45 289 ALA A N 1
ATOM 1992 C CA . ALA A 1 256 ? 4.380 1.001 21.074 1.00 18.40 289 ALA A CA 1
ATOM 1993 C C . ALA A 1 256 ? 4.867 0.695 22.492 1.00 18.18 289 ALA A C 1
ATOM 1994 O O . ALA A 1 256 ? 4.214 1.168 23.447 1.00 17.21 289 ALA A O 1
ATOM 1996 N N . ALA A 1 257 ? 6.011 0.013 22.608 1.00 16.83 290 ALA A N 1
ATOM 1997 C CA . ALA A 1 257 ? 6.635 -0.347 23.904 1.00 15.62 290 ALA A CA 1
ATOM 1998 C C . ALA A 1 257 ? 7.014 0.950 24.627 1.00 16.25 290 ALA A C 1
ATOM 1999 O O . ALA A 1 257 ? 6.712 1.076 25.809 1.00 13.96 290 ALA A O 1
ATOM 2001 N N . SER A 1 258 ? 7.608 1.896 23.902 1.00 15.41 291 SER A N 1
ATOM 2002 C CA . SER A 1 258 ? 7.971 3.224 24.434 1.00 16.09 291 SER A CA 1
ATOM 2003 C C . SER A 1 258 ? 6.729 3.945 24.966 1.00 15.18 291 SER A C 1
ATOM 2004 O O . SER A 1 258 ? 6.763 4.367 26.159 1.00 14.54 291 SER A O 1
ATOM 2007 N N . ARG A 1 259 ? 5.650 3.987 24.166 1.00 14.76 292 ARG A N 1
ATOM 2008 C CA . ARG A 1 259 ? 4.360 4.620 24.523 1.00 14.74 292 ARG A CA 1
ATOM 2009 C C . ARG A 1 259 ? 3.680 3.913 25.711 1.00 12.88 292 ARG A C 1
ATOM 2010 O O . ARG A 1 259 ? 3.170 4.615 26.558 1.00 11.72 292 ARG A O 1
ATOM 2018 N N . ALA A 1 260 ? 3.652 2.583 25.797 1.00 12.19 293 ALA A N 1
ATOM 2019 C CA . ALA A 1 260 ? 3.085 1.898 26.983 1.00 12.76 293 ALA A CA 1
ATOM 2020 C C . ALA A 1 260 ? 3.913 2.229 28.266 1.00 13.51 293 ALA A C 1
ATOM 2021 O O . ALA A 1 260 ? 3.330 2.427 29.342 1.00 13.20 293 ALA A O 1
ATOM 2023 N N . ILE A 1 261 ? 5.231 2.363 28.153 1.00 12.92 294 ILE A N 1
ATOM 2024 C CA . ILE A 1 261 ? 6.132 2.659 29.301 1.00 13.86 294 ILE A CA 1
ATOM 2025 C C . ILE A 1 261 ? 5.858 4.097 29.766 1.00 13.67 294 ILE A C 1
ATOM 2026 O O . ILE A 1 261 ? 5.627 4.297 30.989 1.00 12.13 294 ILE A O 1
ATOM 2031 N N . ASP A 1 262 ? 5.780 5.037 28.823 1.00 14.43 295 ASP A N 1
ATOM 2032 C CA . ASP A 1 262 ? 5.505 6.473 29.083 1.00 14.19 295 ASP A CA 1
ATOM 2033 C C . ASP A 1 262 ? 4.166 6.621 29.807 1.00 15.01 295 ASP A C 1
ATOM 2034 O O . ASP A 1 262 ? 4.147 7.308 30.840 1.00 13.49 295 ASP A O 1
ATOM 2039 N N . PHE A 1 263 ? 3.136 5.907 29.345 1.00 15.05 296 PHE A N 1
ATOM 2040 C CA . PHE A 1 263 ? 1.738 6.073 29.818 1.00 16.24 296 PHE A CA 1
ATOM 2041 C C . PHE A 1 263 ? 1.567 5.434 31.194 1.00 16.35 296 PHE A C 1
ATOM 2042 O O . PHE A 1 263 ? 0.637 5.902 31.917 1.00 15.26 296 PHE A O 1
ATOM 2050 N N . ASN A 1 264 ? 2.372 4.416 31.518 1.00 15.54 297 ASN A N 1
ATOM 2051 C CA . ASN A 1 264 ? 2.221 3.653 32.789 1.00 14.09 297 ASN A CA 1
ATOM 2052 C C . ASN A 1 264 ? 3.277 4.095 33.811 1.00 13.24 297 ASN A C 1
ATOM 2053 O O . ASN A 1 264 ? 2.912 4.578 34.871 1.00 13.72 297 ASN A O 1
ATOM 2058 N N . ILE A 1 265 ? 4.544 3.884 33.481 1.00 13.25 298 ILE A N 1
ATOM 2059 C CA . ILE A 1 265 ? 5.730 4.163 34.338 1.00 13.09 298 ILE A CA 1
ATOM 2060 C C . ILE A 1 265 ? 6.079 5.664 34.277 1.00 13.71 298 ILE A C 1
ATOM 2061 O O . ILE A 1 265 ? 6.184 6.304 35.339 1.00 13.26 298 ILE A O 1
ATOM 2066 N N . GLY A 1 266 ? 6.262 6.193 33.074 1.00 14.21 299 GLY A N 1
ATOM 2067 C CA . GLY A 1 266 ? 6.738 7.564 32.887 1.00 14.24 299 GLY A CA 1
ATOM 2068 C C . GLY A 1 266 ? 5.722 8.539 33.421 1.00 13.62 299 GLY A C 1
ATOM 2069 O O . GLY A 1 266 ? 6.130 9.626 33.778 1.00 14.12 299 GLY A O 1
ATOM 2070 N N . TRP A 1 267 ? 4.430 8.185 33.385 1.00 13.34 300 TRP A N 1
ATOM 2071 C CA . TRP A 1 267 ? 3.295 9.054 33.794 1.00 13.31 300 TRP A CA 1
ATOM 2072 C C . TRP A 1 267 ? 3.648 9.764 35.103 1.00 13.41 300 TRP A C 1
ATOM 2073 O O . TRP A 1 267 ? 3.470 11.010 35.190 1.00 12.81 300 TRP A O 1
ATOM 2084 N N . PHE A 1 268 ? 4.144 9.026 36.098 1.00 14.42 301 PHE A N 1
ATOM 2085 C CA . PHE A 1 268 ? 4.556 9.598 37.409 1.00 14.06 301 PHE A CA 1
ATOM 2086 C C . PHE A 1 268 ? 6.068 9.777 37.468 1.00 13.42 301 PHE A C 1
ATOM 2087 O O . PHE A 1 268 ? 6.499 10.677 38.144 1.00 11.93 301 PHE A O 1
ATOM 2095 N N . LEU A 1 269 ? 6.874 8.963 36.779 1.00 14.36 302 LEU A N 1
ATOM 2096 C CA . LEU A 1 269 ? 8.344 9.102 36.975 1.00 14.43 302 LEU A CA 1
ATOM 2097 C C . LEU A 1 269 ? 8.834 10.366 36.259 1.00 14.91 302 LEU A C 1
ATOM 2098 O O . LEU A 1 269 ? 9.776 10.968 36.761 1.00 13.00 302 LEU A O 1
ATOM 2103 N N . HIS A 1 270 ? 8.255 10.734 35.105 1.00 15.95 303 HIS A N 1
ATOM 2104 C CA . HIS A 1 270 ? 8.769 11.867 34.288 1.00 14.77 303 HIS A CA 1
ATOM 2105 C C . HIS A 1 270 ? 8.633 13.156 35.099 1.00 14.30 303 HIS A C 1
ATOM 2106 O O . HIS A 1 270 ? 9.592 13.906 35.250 1.00 14.28 303 HIS A O 1
ATOM 2113 N N . PRO A 1 271 ? 7.444 13.467 35.662 1.00 14.38 304 PRO A N 1
ATOM 2114 C CA . PRO A 1 271 ? 7.293 14.649 36.528 1.00 13.98 304 PRO A CA 1
ATOM 2115 C C . PRO A 1 271 ? 8.270 14.709 37.712 1.00 14.15 304 PRO A C 1
ATOM 2116 O O . PRO A 1 271 ? 8.749 15.765 37.988 1.00 12.90 304 PRO A O 1
ATOM 2120 N N . VAL A 1 272 ? 8.553 13.580 38.367 1.00 13.63 305 VAL A N 1
ATOM 2121 C CA . VAL A 1 272 ? 9.423 13.514 39.585 1.00 15.36 305 VAL A CA 1
ATOM 2122 C C . VAL A 1 272 ? 10.917 13.598 39.197 1.00 14.98 305 VAL A C 1
ATOM 2123 O O . VAL A 1 272 ? 11.723 14.169 39.977 1.00 16.75 305 VAL A O 1
ATOM 2127 N N . VAL A 1 273 ? 11.307 13.121 38.010 1.00 14.13 306 VAL A N 1
ATOM 2128 C CA . VAL A 1 273 ? 12.717 13.255 37.548 1.00 13.24 306 VAL A CA 1
ATOM 2129 C C . VAL A 1 273 ? 12.875 14.591 36.830 1.00 13.37 306 VAL A C 1
ATOM 2130 O O . VAL A 1 273 ? 13.815 15.309 37.189 1.00 12.90 306 VAL A O 1
ATOM 2134 N N . TYR A 1 274 ? 12.032 14.907 35.832 1.00 14.43 307 TYR A N 1
ATOM 2135 C CA . TYR A 1 274 ? 12.292 16.071 34.934 1.00 14.37 307 TYR A CA 1
ATOM 2136 C C . TYR A 1 274 ? 11.333 17.222 35.186 1.00 15.21 307 TYR A C 1
ATOM 2137 O O . TYR A 1 274 ? 11.677 18.320 34.674 1.00 16.21 307 TYR A O 1
ATOM 2146 N N . GLY A 1 275 ? 10.203 17.010 35.889 1.00 14.90 308 GLY A N 1
ATOM 2147 C CA . GLY A 1 275 ? 9.263 18.106 36.193 1.00 14.81 308 GLY A CA 1
ATOM 2148 C C . GLY A 1 275 ? 8.188 18.308 35.129 1.00 16.49 308 GLY A C 1
ATOM 2149 O O . GLY A 1 275 ? 7.487 19.337 35.201 1.00 15.21 308 GLY A O 1
ATOM 2150 N N . GLU A 1 276 ? 8.052 17.373 34.173 1.00 16.67 309 GLU A N 1
ATOM 2151 C CA . GLU A 1 276 ? 7.035 17.426 33.092 1.00 17.89 309 GLU A CA 1
ATOM 21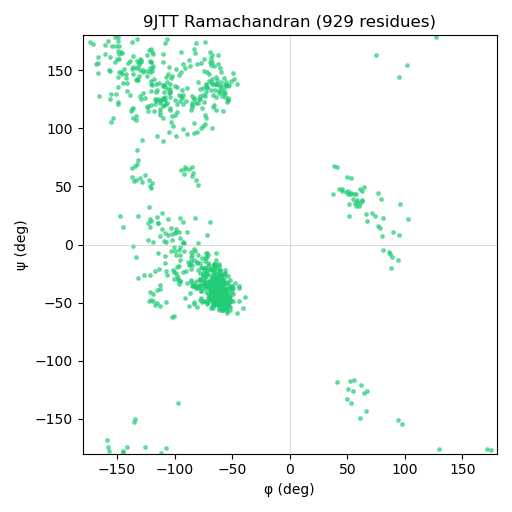52 C C . GLU A 1 276 ? 6.467 16.019 32.914 1.00 16.10 309 GLU A C 1
ATOM 2153 O O . GLU A 1 276 ? 7.156 15.064 33.290 1.00 16.10 309 GLU A O 1
ATOM 2159 N N . TYR A 1 277 ? 5.263 15.906 32.339 1.00 16.20 310 TYR A N 1
ATOM 2160 C CA . TYR A 1 277 ? 4.706 14.631 31.818 1.00 15.70 310 TYR A CA 1
ATOM 2161 C C . TYR A 1 277 ? 5.531 14.131 30.630 1.00 14.59 310 TYR A C 1
ATOM 2162 O O . TYR A 1 277 ? 6.180 14.912 29.935 1.00 12.76 310 TYR A O 1
ATOM 2171 N N . PRO A 1 278 ? 5.542 12.804 30.371 1.00 13.65 311 PRO A N 1
ATOM 2172 C CA . PRO A 1 278 ? 6.172 12.281 29.164 1.00 13.66 311 PRO A CA 1
ATOM 2173 C C . PRO A 1 278 ? 5.528 12.998 27.968 1.00 13.95 311 PRO A C 1
ATOM 2174 O O . PRO A 1 278 ? 4.325 13.164 27.956 1.00 14.48 311 PRO A O 1
ATOM 2178 N N . GLN A 1 279 ? 6.348 13.406 27.003 1.00 14.37 312 GLN A N 1
ATOM 2179 C CA . GLN A 1 279 ? 5.905 14.203 25.826 1.00 14.13 312 GLN A CA 1
ATOM 2180 C C . GLN A 1 279 ? 4.841 13.428 25.030 1.00 14.05 312 GLN A C 1
ATOM 2181 O O . GLN A 1 279 ? 3.989 14.070 24.399 1.00 14.19 312 GLN A O 1
ATOM 2187 N N . THR A 1 280 ? 4.895 12.088 24.985 1.00 14.23 313 THR A N 1
ATOM 2188 C CA . THR A 1 280 ? 3.901 11.294 24.230 1.00 14.93 313 THR A CA 1
ATOM 2189 C C . THR A 1 280 ? 2.529 11.405 24.895 1.00 15.49 313 THR A C 1
ATOM 2190 O O . THR A 1 280 ? 1.525 11.362 24.156 1.00 14.28 313 THR A O 1
ATOM 2194 N N . MET A 1 281 ? 2.464 11.620 26.217 1.00 15.95 314 MET A N 1
ATOM 2195 C CA . MET A 1 281 ? 1.166 11.917 26.885 1.00 16.83 314 MET A CA 1
ATOM 2196 C C . MET A 1 281 ? 0.694 13.318 26.480 1.00 15.58 314 MET A C 1
ATOM 2197 O O . MET A 1 281 ? -0.477 13.469 26.155 1.00 14.25 314 MET A O 1
ATOM 2202 N N . ARG A 1 282 ? 1.581 14.305 26.476 1.00 17.48 315 ARG A N 1
ATOM 2203 C CA . ARG A 1 282 ? 1.222 15.689 26.041 1.00 19.33 315 ARG A CA 1
ATOM 2204 C C . ARG A 1 282 ? 0.737 15.664 24.578 1.00 18.72 315 ARG A C 1
ATOM 2205 O O . ARG A 1 282 ? -0.287 16.269 24.331 1.00 20.27 315 ARG A O 1
ATOM 2213 N N . GLU A 1 283 ? 1.413 14.950 23.672 1.00 18.75 316 GLU A N 1
ATOM 2214 C CA . GLU A 1 283 ? 1.094 14.880 22.210 1.00 20.77 316 GLU A CA 1
ATOM 2215 C C . GLU A 1 283 ? -0.311 14.293 21.991 1.00 23.32 316 GLU A C 1
ATOM 2216 O O . GLU A 1 283 ? -1.032 14.810 21.112 1.00 25.50 316 GLU A O 1
ATOM 2222 N N . ARG A 1 284 ? -0.667 13.230 22.727 1.00 24.02 317 ARG A N 1
ATOM 2223 C CA . ARG A 1 284 ? -1.921 12.445 22.541 1.00 25.75 317 ARG A CA 1
ATOM 2224 C C . ARG A 1 284 ? -3.113 13.203 23.141 1.00 25.28 317 ARG A C 1
ATOM 2225 O O . ARG A 1 284 ? -4.173 13.254 22.489 1.00 23.79 317 ARG A O 1
ATOM 2233 N N . LEU A 1 285 ? -2.957 13.736 24.352 1.00 20.60 318 LEU A N 1
ATOM 2234 C CA . LEU A 1 285 ? -4.090 14.133 25.218 1.00 20.86 318 LEU A CA 1
ATOM 2235 C C . LEU A 1 285 ? -4.424 15.620 25.101 1.00 20.39 318 LEU A C 1
ATOM 2236 O O . LEU A 1 285 ? -5.542 15.953 25.489 1.00 20.25 318 LEU A O 1
ATOM 2241 N N . GLY A 1 286 ? -3.520 16.458 24.599 1.00 22.07 319 GLY A N 1
ATOM 2242 C CA . GLY A 1 286 ? -3.691 17.927 24.582 1.00 24.54 319 GLY A CA 1
ATOM 2243 C C . GLY A 1 286 ? -4.299 18.407 25.892 1.00 25.95 319 GLY A C 1
ATOM 2244 O O . GLY A 1 286 ? -3.728 18.114 26.941 1.00 27.53 319 GLY A O 1
ATOM 2245 N N . SER A 1 287 ? -5.482 19.014 25.858 1.00 25.53 320 SER A N 1
ATOM 2246 C CA . SER A 1 287 ? -6.127 19.675 27.026 1.00 26.01 320 SER A CA 1
ATOM 2247 C C . SER A 1 287 ? -6.540 18.675 28.126 1.00 22.62 320 SER A C 1
ATOM 2248 O O . SER A 1 287 ? -6.697 19.116 29.265 1.00 23.07 320 SER A O 1
ATOM 2251 N N . ARG A 1 288 ? -6.715 17.388 27.826 1.00 21.67 321 ARG A N 1
ATOM 2252 C CA . ARG A 1 288 ? -7.160 16.389 28.837 1.00 20.75 321 ARG A CA 1
ATOM 2253 C C . ARG A 1 288 ? -6.055 16.175 29.881 1.00 18.78 321 ARG A C 1
ATOM 2254 O O . ARG A 1 288 ? -6.353 15.664 30.944 1.00 20.56 321 ARG A O 1
ATOM 2262 N N . LEU A 1 289 ? -4.815 16.515 29.556 1.00 17.49 322 LEU A N 1
ATOM 2263 C CA . LEU A 1 289 ? -3.658 16.408 30.476 1.00 18.92 322 LEU A CA 1
ATOM 2264 C C . LEU A 1 289 ? -3.397 17.773 31.100 1.00 18.60 322 LEU A C 1
ATOM 2265 O O . LEU A 1 289 ? -3.034 18.719 30.419 1.00 18.53 322 LEU A O 1
ATOM 2270 N N . PRO A 1 290 ? -3.593 17.917 32.419 1.00 19.56 323 PRO A N 1
ATOM 2271 C CA . PRO A 1 290 ? -3.317 19.185 33.102 1.00 20.69 323 PRO A CA 1
ATOM 2272 C C . PRO A 1 290 ? -1.855 19.647 33.012 1.00 22.44 323 PRO A C 1
ATOM 2273 O O . PRO A 1 290 ? -0.982 18.838 32.813 1.00 22.58 323 PRO A O 1
ATOM 2277 N N . LYS A 1 291 ? -1.639 20.963 33.064 1.00 23.78 324 LYS A N 1
ATOM 2278 C CA . LYS A 1 291 ? -0.308 21.580 32.880 1.00 23.93 324 LYS A CA 1
ATOM 2279 C C . LYS A 1 291 ? 0.229 22.007 34.245 1.00 22.63 324 LYS A C 1
ATOM 2280 O O . LYS A 1 291 ? -0.527 22.608 35.031 1.00 20.82 324 LYS A O 1
ATOM 2286 N N . PHE A 1 292 ? 1.471 21.653 34.544 1.00 20.24 325 PHE A N 1
ATOM 2287 C CA . PHE A 1 292 ? 2.164 22.123 35.762 1.00 20.73 325 PHE A CA 1
ATOM 2288 C C . PHE A 1 292 ? 2.521 23.601 35.555 1.00 20.90 325 PHE A C 1
ATOM 2289 O O . PHE A 1 292 ? 2.878 23.969 34.426 1.00 21.11 325 PHE A O 1
ATOM 2297 N N . THR A 1 293 ? 2.336 24.411 36.590 1.00 22.33 326 THR A N 1
ATOM 2298 C CA . THR A 1 293 ? 2.868 25.795 36.676 1.00 23.69 326 THR A CA 1
ATOM 2299 C C . THR A 1 293 ? 4.392 25.671 36.641 1.00 23.36 326 THR A C 1
ATOM 2300 O O . THR A 1 293 ? 4.916 24.538 36.823 1.00 23.27 326 THR A O 1
ATOM 2304 N N . GLU A 1 294 ? 5.101 26.756 36.355 1.00 21.61 327 GLU A N 1
ATOM 2305 C CA . GLU A 1 294 ? 6.574 26.777 36.471 1.00 25.06 327 GLU A CA 1
ATOM 2306 C C . GLU A 1 294 ? 6.945 26.424 37.925 1.00 22.89 327 GLU A C 1
ATOM 2307 O O . GLU A 1 294 ? 7.893 25.675 38.105 1.00 24.06 327 GLU A O 1
ATOM 2313 N N . LYS A 1 295 ? 6.218 26.931 38.923 1.00 21.90 328 LYS A N 1
ATOM 2314 C CA . LYS A 1 295 ? 6.531 26.682 40.364 1.00 23.04 328 LYS A CA 1
ATOM 2315 C C . LYS A 1 295 ? 6.436 25.169 40.647 1.00 20.69 328 LYS A C 1
ATOM 2316 O O . LYS A 1 295 ? 7.405 24.576 41.177 1.00 19.22 328 LYS A O 1
ATOM 2322 N N . GLU A 1 296 ? 5.296 24.587 40.311 1.00 21.44 329 GLU A N 1
ATOM 2323 C CA . GLU A 1 296 ? 5.007 23.137 40.485 1.00 20.79 329 GLU A CA 1
ATOM 2324 C C . GLU A 1 296 ? 6.112 22.314 39.824 1.00 20.29 329 GLU A C 1
ATOM 2325 O O . GLU A 1 296 ? 6.569 21.337 40.438 1.00 19.12 329 GLU A O 1
ATOM 2331 N N . SER A 1 297 ? 6.493 22.682 38.591 1.00 21.57 330 SER A N 1
ATOM 2332 C CA . SER A 1 297 ? 7.488 21.959 37.757 1.00 21.14 330 SER A CA 1
ATOM 2333 C C . SER A 1 297 ? 8.807 21.972 38.507 1.00 22.22 330 SER A C 1
ATOM 2334 O O . SER A 1 297 ? 9.455 20.912 38.526 1.00 25.96 330 SER A O 1
ATOM 2337 N N . GLU A 1 298 ? 9.162 23.127 39.104 1.00 22.08 331 GLU A N 1
ATOM 2338 C CA . GLU A 1 298 ? 10.372 23.318 39.968 1.00 22.91 331 GLU A CA 1
ATOM 2339 C C . GLU A 1 298 ? 10.261 22.436 41.212 1.00 20.21 331 GLU A C 1
ATOM 2340 O O . GLU A 1 298 ? 11.228 21.765 41.524 1.00 24.46 331 GLU A O 1
ATOM 2346 N N . MET A 1 299 ? 9.128 22.427 41.891 1.00 20.49 332 MET A N 1
ATOM 2347 C CA . MET A 1 299 ? 8.929 21.599 43.111 1.00 21.49 332 MET A CA 1
ATOM 2348 C C . MET A 1 299 ? 9.047 20.093 42.780 1.00 19.17 332 MET A C 1
ATOM 2349 O O . MET A 1 299 ? 9.413 19.302 43.671 1.00 18.56 332 MET A O 1
ATOM 2354 N N . LEU A 1 300 ? 8.668 19.676 41.581 1.00 17.98 333 LEU A N 1
ATOM 2355 C CA . LEU A 1 300 ? 8.608 18.235 41.225 1.00 17.26 333 LEU A CA 1
ATOM 2356 C C . LEU A 1 300 ? 9.980 17.701 40.778 1.00 17.27 333 LEU A C 1
ATOM 2357 O O . LEU A 1 300 ? 10.283 16.515 41.059 1.00 15.75 333 LEU A O 1
ATOM 2362 N N . LYS A 1 301 ? 10.769 18.528 40.080 1.00 17.78 334 LYS A N 1
ATOM 2363 C CA . LYS A 1 301 ? 12.029 18.103 39.421 1.00 18.71 334 LYS A CA 1
ATOM 2364 C C . LYS A 1 301 ? 12.954 17.523 40.495 1.00 17.45 334 LYS A C 1
ATOM 2365 O O . LYS A 1 301 ? 13.368 18.308 41.357 1.00 15.29 334 LYS A O 1
ATOM 2371 N N . GLN A 1 302 ? 13.274 16.218 40.449 1.00 15.73 335 GLN A N 1
ATOM 2372 C CA . GLN A 1 302 ? 14.176 15.543 41.437 1.00 15.15 335 GLN A CA 1
ATOM 2373 C C . GLN A 1 302 ? 13.546 15.620 42.849 1.00 14.80 335 GLN A C 1
ATOM 2374 O O . GLN A 1 302 ? 14.267 15.687 43.860 1.00 11.90 335 GLN A O 1
ATOM 2380 N N . SER A 1 303 ? 12.230 15.465 42.925 1.00 14.77 336 SER A N 1
ATOM 2381 C CA . SER A 1 303 ? 11.464 15.416 44.206 1.00 15.78 336 SER A CA 1
ATOM 2382 C C . SER A 1 303 ? 11.554 13.992 44.800 1.00 15.30 336 SER A C 1
ATOM 2383 O O . SER A 1 303 ? 10.528 13.370 45.107 1.00 15.44 336 SER A O 1
ATOM 2386 N N . PHE A 1 304 ? 12.764 13.492 45.014 1.00 14.73 337 PHE A N 1
ATOM 2387 C CA . PHE A 1 304 ? 12.995 12.135 45.547 1.00 14.79 337 PHE A CA 1
ATOM 2388 C C . PHE A 1 304 ? 14.458 11.974 45.985 1.00 16.45 337 PHE A C 1
ATOM 2389 O O . PHE A 1 304 ? 15.382 12.563 45.398 1.00 14.56 337 PHE A O 1
ATOM 2397 N N . ASP A 1 305 ? 14.624 11.168 47.023 1.00 14.88 338 ASP A N 1
ATOM 2398 C CA . ASP A 1 305 ? 15.901 10.584 47.465 1.00 14.54 338 ASP A CA 1
ATOM 2399 C C . ASP A 1 305 ? 16.010 9.183 46.860 1.00 15.12 338 ASP A C 1
ATOM 2400 O O . ASP A 1 305 ? 17.139 8.694 46.731 1.00 15.86 338 ASP A O 1
ATOM 2405 N N . PHE A 1 306 ? 14.883 8.505 46.656 1.00 13.38 339 PHE A N 1
ATOM 2406 C CA . PHE A 1 306 ? 14.845 7.238 45.883 1.00 13.43 339 PHE A CA 1
ATOM 2407 C C . PHE A 1 306 ? 13.505 7.108 45.168 1.00 12.78 339 PHE A C 1
ATOM 2408 O O . PHE A 1 306 ? 12.529 7.854 45.447 1.00 14.21 339 PHE A O 1
ATOM 2416 N N . ILE A 1 307 ? 13.481 6.208 44.212 1.00 12.32 340 ILE A N 1
ATOM 2417 C CA . ILE A 1 307 ? 12.256 5.802 43.491 1.00 12.84 340 ILE A CA 1
ATOM 2418 C C . ILE A 1 307 ? 12.066 4.340 43.849 1.00 12.01 340 ILE A C 1
ATOM 2419 O O . ILE A 1 307 ? 12.978 3.554 43.584 1.00 12.02 340 ILE A O 1
ATOM 2424 N N . GLY A 1 308 ? 10.898 4.005 44.384 1.00 12.03 341 GLY A N 1
ATOM 2425 C CA . GLY A 1 308 ? 10.482 2.611 44.575 1.00 11.35 341 GLY A CA 1
ATOM 2426 C C . GLY A 1 308 ? 9.883 2.050 43.308 1.00 11.74 341 GLY A C 1
ATOM 2427 O O . GLY A 1 308 ? 8.980 2.672 42.758 1.00 13.35 341 GLY A O 1
ATOM 2428 N N . LEU A 1 309 ? 10.397 0.916 42.848 1.00 10.91 342 LEU A N 1
ATOM 2429 C CA . LEU A 1 309 ? 9.910 0.205 41.650 1.00 11.43 342 LEU A CA 1
ATOM 2430 C C . LEU A 1 309 ? 9.188 -1.059 42.119 1.00 10.90 342 LEU A C 1
ATOM 2431 O O . LEU A 1 309 ? 9.826 -1.840 42.883 1.00 9.32 342 LEU A O 1
ATOM 2436 N N . ASN A 1 310 ? 7.929 -1.233 41.712 1.00 10.41 343 ASN A N 1
ATOM 2437 C CA . ASN A 1 310 ? 7.147 -2.437 42.083 1.00 11.64 343 ASN A CA 1
ATOM 2438 C C . ASN A 1 310 ? 7.078 -3.331 40.853 1.00 12.35 343 ASN A C 1
ATOM 2439 O O . ASN A 1 310 ? 6.225 -3.055 39.947 1.00 12.41 343 ASN A O 1
ATOM 2444 N N . TYR A 1 311 ? 7.974 -4.318 40.777 1.00 12.02 344 TYR A N 1
ATOM 2445 C CA . TYR A 1 311 ? 8.146 -5.155 39.569 1.00 12.98 344 TYR A CA 1
ATOM 2446 C C . TYR A 1 311 ? 7.674 -6.576 39.874 1.00 12.66 344 TYR A C 1
ATOM 2447 O O . TYR A 1 311 ? 8.166 -7.129 40.896 1.00 12.62 344 TYR A O 1
ATOM 2456 N N . TYR A 1 312 ? 6.727 -7.080 39.066 1.00 12.63 345 TYR A N 1
ATOM 2457 C CA . TYR A 1 312 ? 6.155 -8.459 39.154 1.00 13.06 345 TYR A CA 1
ATOM 2458 C C . TYR A 1 312 ? 6.357 -9.246 37.848 1.00 12.96 345 TYR A C 1
ATOM 2459 O O . TYR A 1 312 ? 6.575 -10.479 37.906 1.00 15.82 345 TYR A O 1
ATOM 2468 N N . SER A 1 313 ? 6.183 -8.602 36.701 1.00 13.57 346 SER A N 1
ATOM 2469 C CA . SER A 1 313 ? 6.113 -9.263 35.376 1.00 14.03 346 SER A CA 1
ATOM 2470 C C . SER A 1 313 ? 6.386 -8.252 34.264 1.00 14.82 346 SER A C 1
ATOM 2471 O O . SER A 1 313 ? 6.517 -7.025 34.562 1.00 15.16 346 SER A O 1
ATOM 2474 N N . THR A 1 314 ? 6.511 -8.770 33.042 1.00 14.77 347 THR A N 1
ATOM 2475 C CA . THR A 1 314 ? 6.683 -8.030 31.772 1.00 15.64 347 THR A CA 1
ATOM 2476 C C . THR A 1 314 ? 5.608 -8.520 30.796 1.00 17.39 347 THR A C 1
ATOM 2477 O O . THR A 1 314 ? 5.265 -9.731 30.819 1.00 17.35 347 THR A O 1
ATOM 2481 N N . ASP A 1 315 ? 5.163 -7.636 29.916 1.00 16.33 348 ASP A N 1
ATOM 2482 C CA . ASP A 1 315 ? 4.321 -7.982 28.748 1.00 17.30 348 ASP A CA 1
ATOM 2483 C C . ASP A 1 315 ? 5.040 -7.564 27.465 1.00 17.95 348 ASP A C 1
ATOM 2484 O O . ASP A 1 315 ? 6.001 -6.728 27.529 1.00 16.54 348 ASP A O 1
ATOM 2489 N N . TYR A 1 316 ? 4.496 -8.043 26.340 1.00 17.21 349 TYR A N 1
ATOM 2490 C CA . TYR A 1 316 ? 4.835 -7.626 24.957 1.00 17.16 349 TYR A CA 1
ATOM 2491 C C . TYR A 1 316 ? 3.940 -6.459 24.578 1.00 17.69 349 TYR A C 1
ATOM 2492 O O . TYR A 1 316 ? 2.748 -6.552 24.829 1.00 19.18 349 TYR A O 1
ATOM 2501 N N . ALA A 1 317 ? 4.484 -5.403 23.987 1.00 19.02 350 ALA A N 1
ATOM 2502 C CA . ALA A 1 317 ? 3.677 -4.275 23.470 1.00 18.20 350 ALA A CA 1
ATOM 2503 C C . ALA A 1 317 ? 3.723 -4.298 21.942 1.00 19.10 350 ALA A C 1
ATOM 2504 O O . ALA A 1 317 ? 4.818 -4.506 21.386 1.00 16.12 350 ALA A O 1
ATOM 2506 N N . ALA A 1 318 ? 2.552 -4.075 21.323 1.00 22.08 351 ALA A N 1
ATOM 2507 C CA . ALA A 1 318 ? 2.346 -3.935 19.868 1.00 22.99 351 ALA A CA 1
ATOM 2508 C C . ALA A 1 318 ? 1.580 -2.636 19.627 1.00 22.49 351 ALA A C 1
ATOM 2509 O O . ALA A 1 318 ? 0.809 -2.280 20.519 1.00 24.57 351 ALA A O 1
ATOM 2511 N N . ALA A 1 319 ? 1.783 -1.988 18.479 1.00 23.21 352 ALA A N 1
ATOM 2512 C CA . ALA A 1 319 ? 1.078 -0.753 18.040 1.00 26.79 352 ALA A CA 1
ATOM 2513 C C . ALA A 1 319 ? -0.390 -1.082 17.815 1.00 27.51 352 ALA A C 1
ATOM 2514 O O . ALA A 1 319 ? -0.660 -2.153 17.242 1.00 29.42 352 ALA A O 1
ATOM 2516 N N . SER A 1 320 ? -1.283 -0.192 18.242 1.00 28.90 353 SER A N 1
ATOM 2517 C CA . SER A 1 320 ? -2.752 -0.413 18.207 1.00 33.81 353 SER A CA 1
ATOM 2518 C C . SER A 1 320 ? -3.280 -0.293 16.772 1.00 40.46 353 SER A C 1
ATOM 2519 O O . SER A 1 320 ? -3.064 0.753 16.127 1.00 39.60 353 SER A O 1
ATOM 2522 N N . SER A 1 321 ? -3.935 -1.361 16.303 1.00 52.21 354 SER A N 1
ATOM 2523 C CA . SER A 1 321 ? -4.753 -1.423 15.064 1.00 51.86 354 SER A CA 1
ATOM 2524 C C . SER A 1 321 ? -6.060 -0.642 15.274 1.00 53.29 354 SER A C 1
ATOM 2525 O O . SER A 1 321 ? -6.044 0.592 15.057 1.00 50.37 354 SER A O 1
ATOM 2528 N N . ASN A 1 328 ? -15.563 8.529 22.808 1.00 40.68 361 ASN A N 1
ATOM 2529 C CA . ASN A 1 328 ? -15.224 7.261 23.516 1.00 43.69 361 ASN A CA 1
ATOM 2530 C C . ASN A 1 328 ? -13.729 7.235 23.894 1.00 39.72 361 ASN A C 1
ATOM 2531 O O . ASN A 1 328 ? -13.186 6.123 24.062 1.00 41.82 361 ASN A O 1
ATOM 2536 N N . VAL A 1 329 ? -13.091 8.396 24.078 1.00 34.35 362 VAL A N 1
ATOM 2537 C CA . VAL A 1 329 ? -11.680 8.462 24.543 1.00 30.35 362 VAL A CA 1
ATOM 2538 C C . VAL A 1 329 ? -11.616 7.849 25.946 1.00 28.49 362 VAL A C 1
ATOM 2539 O O . VAL A 1 329 ? -12.543 8.079 26.771 1.00 24.01 362 VAL A O 1
ATOM 2543 N N . SER A 1 330 ? -10.581 7.051 26.189 1.00 24.26 363 SER A N 1
ATOM 2544 C CA . SER A 1 330 ? -10.264 6.458 27.507 1.00 22.66 363 SER A CA 1
ATOM 2545 C C . SER A 1 330 ? -8.756 6.357 27.644 1.00 21.41 363 SER A C 1
ATOM 2546 O O . SER A 1 330 ? -8.103 6.104 26.633 1.00 22.44 363 SER A O 1
ATOM 2549 N N . TYR A 1 331 ? -8.253 6.479 28.871 1.00 20.92 364 TYR A N 1
ATOM 2550 C CA . TYR A 1 331 ? -6.878 6.070 29.224 1.00 22.39 364 TYR A CA 1
ATOM 2551 C C . TYR A 1 331 ? -6.568 4.763 28.471 1.00 22.71 364 TYR A C 1
ATOM 2552 O O . TYR A 1 331 ? -5.519 4.693 27.834 1.00 25.63 364 TYR A O 1
ATOM 2561 N N . THR A 1 332 ? -7.482 3.795 28.455 1.00 23.03 365 THR A N 1
ATOM 2562 C CA . THR A 1 332 ? -7.170 2.412 28.007 1.00 23.63 365 THR A CA 1
ATOM 2563 C C . THR A 1 332 ? -6.589 2.421 26.589 1.00 23.46 365 THR A C 1
ATOM 2564 O O . THR A 1 332 ? -5.651 1.614 26.332 1.00 25.76 365 THR A O 1
ATOM 2568 N N . THR A 1 333 ? -7.114 3.290 25.714 1.00 23.42 366 THR A N 1
ATOM 2569 C CA . THR A 1 333 ? -6.780 3.368 24.261 1.00 23.22 366 THR A CA 1
ATOM 2570 C C . THR A 1 333 ? -5.841 4.550 23.981 1.00 20.99 366 THR A C 1
ATOM 2571 O O . THR A 1 333 ? -5.343 4.638 22.857 1.00 19.30 366 THR A O 1
ATOM 2575 N N . ASP A 1 334 ? -5.544 5.377 24.983 1.00 20.35 367 ASP A N 1
ATOM 2576 C CA . ASP A 1 334 ? -4.788 6.643 24.784 1.00 18.95 367 ASP A CA 1
ATOM 2577 C C . ASP A 1 334 ? -3.347 6.340 24.356 1.00 17.49 367 ASP A C 1
ATOM 2578 O O . ASP A 1 334 ? -2.760 7.179 23.608 1.00 17.09 367 ASP A O 1
ATOM 2583 N N . SER A 1 335 ? -2.806 5.183 24.735 1.00 15.41 368 SER A N 1
ATOM 2584 C CA . SER A 1 335 ? -1.379 4.851 24.523 1.00 16.50 368 SER A CA 1
ATOM 2585 C C . SER A 1 335 ? -1.123 4.470 23.062 1.00 16.10 368 SER A C 1
ATOM 2586 O O . SER A 1 335 ? 0.058 4.428 22.662 1.00 15.59 368 SER A O 1
ATOM 2589 N N . ARG A 1 336 ? -2.183 4.116 22.351 1.00 17.04 369 ARG A N 1
ATOM 2590 C CA . ARG A 1 336 ? -2.160 3.470 21.019 1.00 18.19 369 ARG A CA 1
ATOM 2591 C C . ARG A 1 336 ? -1.283 2.219 21.090 1.00 16.53 369 ARG A C 1
ATOM 2592 O O . ARG A 1 336 ? -0.494 1.944 20.174 1.00 15.75 369 ARG A O 1
ATOM 2600 N N . ALA A 1 337 ? -1.435 1.431 22.130 1.00 16.43 370 ALA A N 1
ATOM 2601 C CA . ALA A 1 337 ? -0.630 0.208 22.256 1.00 19.14 370 ALA A CA 1
ATOM 2602 C C . ALA A 1 337 ? -1.492 -0.901 22.856 1.00 19.94 370 ALA A C 1
ATOM 2603 O O . ALA A 1 337 ? -2.348 -0.599 23.696 1.00 21.81 370 ALA A O 1
ATOM 2605 N N . THR A 1 338 ? -1.242 -2.138 22.442 1.00 20.90 371 THR A N 1
ATOM 2606 C CA . THR A 1 338 ? -1.857 -3.369 22.984 1.00 20.41 371 THR A CA 1
ATOM 2607 C C . THR A 1 338 ? -0.800 -4.150 23.775 1.00 20.84 371 THR A C 1
ATOM 2608 O O . THR A 1 338 ? 0.295 -4.371 23.214 1.00 21.00 371 THR A O 1
ATOM 2612 N N . LEU A 1 339 ? -1.114 -4.590 24.998 1.00 19.69 372 LEU A N 1
ATOM 2613 C CA . LEU A 1 339 ? -0.213 -5.468 25.801 1.00 18.79 372 LEU A CA 1
ATOM 2614 C C . LEU A 1 339 ? -0.689 -6.920 25.761 1.00 20.11 372 LEU A C 1
ATOM 2615 O O . LEU A 1 339 ? -1.897 -7.114 25.784 1.00 21.19 372 LEU A O 1
ATOM 2620 N N . SER A 1 340 ? 0.228 -7.887 25.768 1.00 21.01 373 SER A N 1
ATOM 2621 C CA . SER A 1 340 ? -0.064 -9.341 25.905 1.00 22.88 373 SER A CA 1
ATOM 2622 C C . SER A 1 340 ? 1.163 -10.073 26.467 1.00 23.11 373 SER A C 1
ATOM 2623 O O . SER A 1 340 ? 2.290 -9.632 26.205 1.00 19.46 373 SER A O 1
ATOM 2626 N N . ALA A 1 341 ? 0.959 -11.156 27.229 1.00 23.63 374 ALA A N 1
ATOM 2627 C CA . ALA A 1 341 ? 2.043 -11.967 27.841 1.00 26.20 374 ALA A CA 1
ATOM 2628 C C . ALA A 1 341 ? 2.407 -13.127 26.916 1.00 26.93 374 ALA A C 1
ATOM 2629 O O . ALA A 1 341 ? 3.273 -13.943 27.283 1.00 25.67 374 ALA A O 1
ATOM 2631 N N . ILE A 1 342 ? 1.743 -13.195 25.763 1.00 30.75 375 ILE A N 1
ATOM 2632 C CA . ILE A 1 342 ? 1.827 -14.340 24.820 1.00 34.19 375 ILE A CA 1
ATOM 2633 C C . ILE A 1 342 ? 2.361 -13.812 23.484 1.00 37.58 375 ILE A C 1
ATOM 2634 O O . ILE A 1 342 ? 1.969 -12.705 23.062 1.00 40.40 375 ILE A O 1
ATOM 2639 N N . LYS A 1 343 ? 3.273 -14.561 22.869 1.00 35.47 376 LYS A N 1
ATOM 2640 C CA . LYS A 1 343 ? 3.833 -14.224 21.543 1.00 36.07 376 LYS A CA 1
ATOM 2641 C C . LYS A 1 343 ? 3.896 -15.524 20.755 1.00 36.17 376 LYS A C 1
ATOM 2642 O O . LYS A 1 343 ? 4.631 -16.439 21.192 1.00 32.20 376 LYS A O 1
ATOM 2648 N N . ASP A 1 344 ? 3.103 -15.601 19.682 1.00 36.01 377 ASP A N 1
ATOM 2649 C CA . ASP A 1 344 ? 3.016 -16.803 18.816 1.00 35.88 377 ASP A CA 1
ATOM 2650 C C . ASP A 1 344 ? 2.610 -17.978 19.712 1.00 35.06 377 ASP A C 1
ATOM 2651 O O . ASP A 1 344 ? 3.196 -19.063 19.579 1.00 34.59 377 ASP A O 1
ATOM 2656 N N . GLY A 1 345 ? 1.644 -17.731 20.604 1.00 35.82 378 GLY A N 1
ATOM 2657 C CA . GLY A 1 345 ? 1.027 -18.729 21.502 1.00 34.85 378 GLY A CA 1
ATOM 2658 C C . GLY A 1 345 ? 2.033 -19.325 22.460 1.00 30.96 378 GLY A C 1
ATOM 2659 O O . GLY A 1 345 ? 1.945 -20.535 22.721 1.00 32.74 378 GLY A O 1
ATOM 2660 N N . VAL A 1 346 ? 2.968 -18.505 22.947 1.00 29.63 379 VAL A N 1
ATOM 2661 C CA . VAL A 1 346 ? 4.059 -18.915 23.876 1.00 28.39 379 VAL A CA 1
ATOM 2662 C C . VAL A 1 346 ? 4.188 -17.854 24.968 1.00 26.27 379 VAL A C 1
ATOM 2663 O O . VAL A 1 346 ? 4.670 -16.758 24.676 1.00 22.94 379 VAL A O 1
ATOM 2667 N N . PRO A 1 347 ? 3.776 -18.154 26.228 1.00 25.68 380 PRO A N 1
ATOM 2668 C CA . PRO A 1 347 ? 3.750 -17.169 27.304 1.00 23.64 380 PRO A CA 1
ATOM 2669 C C . PRO A 1 347 ? 5.147 -16.577 27.485 1.00 22.06 380 PRO A C 1
ATOM 2670 O O . PRO A 1 347 ? 6.068 -17.337 27.372 1.00 20.17 380 PRO A O 1
ATOM 2674 N N . ILE A 1 348 ? 5.258 -15.281 27.800 1.00 20.59 381 ILE A N 1
ATOM 2675 C CA . ILE A 1 348 ? 6.571 -14.587 28.032 1.00 18.73 381 ILE A CA 1
ATOM 2676 C C . ILE A 1 348 ? 7.325 -15.317 29.150 1.00 19.16 381 ILE A C 1
ATOM 2677 O O . ILE A 1 348 ? 8.533 -15.311 29.151 1.00 19.23 381 ILE A O 1
ATOM 2682 N N . GLY A 1 349 ? 6.597 -15.902 30.101 1.00 21.44 382 GLY A N 1
ATOM 2683 C CA . GLY A 1 349 ? 7.140 -16.699 31.219 1.00 20.57 382 GLY A CA 1
ATOM 2684 C C . GLY A 1 349 ? 6.053 -17.606 31.740 1.00 20.14 382 GLY A C 1
ATOM 2685 O O . GLY A 1 349 ? 4.927 -17.471 31.273 1.00 19.28 382 GLY A O 1
ATOM 2686 N N . ASP A 1 350 ? 6.358 -18.476 32.687 1.00 21.09 383 ASP A N 1
ATOM 2687 C CA . ASP A 1 350 ? 5.343 -19.352 33.330 1.00 22.01 383 ASP A CA 1
ATOM 2688 C C . ASP A 1 350 ? 4.191 -18.505 33.866 1.00 21.13 383 ASP A C 1
ATOM 2689 O O . ASP A 1 350 ? 4.406 -17.566 34.627 1.00 18.50 383 ASP A O 1
ATOM 2694 N N . PRO A 1 351 ? 2.922 -18.794 33.509 1.00 23.35 384 PRO A N 1
ATOM 2695 C CA . PRO A 1 351 ? 1.795 -18.152 34.185 1.00 22.09 384 PRO A CA 1
ATOM 2696 C C . PRO A 1 351 ? 1.693 -18.630 35.644 1.00 18.75 384 PRO A C 1
ATOM 2697 O O . PRO A 1 351 ? 2.189 -19.680 35.975 1.00 20.49 384 PRO A O 1
ATOM 2701 N N . THR A 1 352 ? 1.112 -17.797 36.495 1.00 17.11 385 THR A N 1
ATOM 2702 C CA . THR A 1 352 ? 0.865 -18.045 37.947 1.00 17.53 385 THR A CA 1
ATOM 2703 C C . THR A 1 352 ? -0.625 -17.816 38.225 1.00 17.73 385 THR A C 1
ATOM 2704 O O . THR A 1 352 ? -1.378 -17.629 37.269 1.00 17.50 385 THR A O 1
ATOM 2708 N N . PHE A 1 353 ? -1.062 -17.869 39.478 1.00 17.65 386 PHE A N 1
ATOM 2709 C CA . PHE A 1 353 ? -2.500 -17.663 39.801 1.00 17.05 386 PHE A CA 1
ATOM 2710 C C . PHE A 1 353 ? -2.981 -16.300 39.281 1.00 15.68 386 PHE A C 1
ATOM 2711 O O . PHE A 1 353 ? -4.078 -16.207 38.721 1.00 15.71 386 PHE A O 1
ATOM 2719 N N . MET A 1 354 ? -2.190 -15.244 39.435 1.00 15.59 387 MET A N 1
ATOM 2720 C CA . MET A 1 354 ? -2.573 -13.871 38.990 1.00 16.64 387 MET A CA 1
ATOM 2721 C C . MET A 1 354 ? -2.399 -13.754 37.465 1.00 17.38 387 MET A C 1
ATOM 2722 O O . MET A 1 354 ? -1.311 -14.048 36.975 1.00 15.67 387 MET A O 1
ATOM 2727 N N . SER A 1 355 ? -3.430 -13.361 36.706 1.00 18.58 388 SER A N 1
ATOM 2728 C CA . SER A 1 355 ? -3.425 -13.439 35.213 1.00 19.12 388 SER A CA 1
ATOM 2729 C C . SER A 1 355 ? -2.294 -12.565 34.644 1.00 20.01 388 SER A C 1
ATOM 2730 O O . SER A 1 355 ? -1.708 -12.952 33.598 1.00 19.44 388 SER A O 1
ATOM 2733 N N . TRP A 1 356 ? -1.943 -11.493 35.359 1.00 17.28 389 TRP A N 1
ATOM 2734 C CA . TRP A 1 356 ? -1.001 -10.443 34.918 1.00 18.83 389 TRP A CA 1
ATOM 2735 C C . TRP A 1 356 ? 0.440 -10.760 35.354 1.00 19.54 389 TRP A C 1
ATOM 2736 O O . TRP A 1 356 ? 1.343 -9.966 35.024 1.00 20.89 389 TRP A O 1
ATOM 2747 N N . LEU A 1 357 ? 0.649 -11.899 36.017 1.00 17.86 390 LEU A N 1
ATOM 2748 C CA . LEU A 1 357 ? 1.926 -12.266 36.619 1.00 16.79 390 LEU A CA 1
ATOM 2749 C C . LEU A 1 357 ? 2.456 -13.508 35.900 1.00 18.36 390 LEU A C 1
ATOM 2750 O O . LEU A 1 357 ? 2.119 -14.643 36.314 1.00 19.43 390 LEU A O 1
ATOM 2755 N N . HIS A 1 358 ? 3.284 -13.300 34.879 1.00 17.92 391 HIS A N 1
ATOM 2756 C CA . HIS A 1 358 ? 4.135 -14.375 34.310 1.00 18.85 391 HIS A CA 1
ATOM 2757 C C . HIS A 1 358 ? 5.526 -14.281 34.939 1.00 18.61 391 HIS A C 1
ATOM 2758 O O . HIS A 1 358 ? 5.963 -13.163 35.167 1.00 17.00 391 HIS A O 1
ATOM 2765 N N . ILE A 1 359 ? 6.210 -15.418 35.150 1.00 17.74 392 ILE A N 1
ATOM 2766 C CA . ILE A 1 359 ? 7.562 -15.462 35.784 1.00 18.02 392 ILE A CA 1
ATOM 2767 C C . ILE A 1 359 ? 8.605 -15.109 34.703 1.00 18.21 392 ILE A C 1
ATOM 2768 O O . ILE A 1 359 ? 9.020 -15.970 33.892 1.00 16.83 392 ILE A O 1
ATOM 2773 N N . TYR A 1 360 ? 9.011 -13.843 34.671 1.00 17.05 393 TYR A N 1
ATOM 2774 C CA . TYR A 1 360 ? 9.984 -13.345 33.678 1.00 16.84 393 TYR A CA 1
ATOM 2775 C C . TYR A 1 360 ? 11.044 -12.547 34.431 1.00 15.66 393 TYR A C 1
ATOM 2776 O O . TYR A 1 360 ? 11.083 -11.334 34.345 1.00 15.98 393 TYR A O 1
ATOM 2785 N N . PRO A 1 361 ? 11.947 -13.199 35.184 1.00 16.29 394 PRO A N 1
ATOM 2786 C CA . PRO A 1 361 ? 12.905 -12.476 36.031 1.00 15.32 394 PRO A CA 1
ATOM 2787 C C . PRO A 1 361 ? 13.868 -11.589 35.240 1.00 16.58 394 PRO A C 1
ATOM 2788 O O . PRO A 1 361 ? 14.228 -10.560 35.796 1.00 15.90 394 PRO A O 1
ATOM 2792 N N . GLU A 1 362 ? 14.188 -11.952 33.979 1.00 17.61 395 GLU A N 1
ATOM 2793 C CA . GLU A 1 362 ? 14.996 -11.131 33.027 1.00 19.69 395 GLU A CA 1
ATOM 2794 C C . GLU A 1 362 ? 14.440 -9.708 32.965 1.00 18.55 395 GLU A C 1
ATOM 2795 O O . GLU A 1 362 ? 15.235 -8.741 32.799 1.00 18.44 395 GLU A O 1
ATOM 2801 N N . GLY A 1 363 ? 13.123 -9.581 33.058 1.00 16.86 396 GLY A N 1
ATOM 2802 C CA . GLY A 1 363 ? 12.461 -8.278 32.829 1.00 16.01 396 GLY A CA 1
ATOM 2803 C C . GLY A 1 363 ? 12.786 -7.283 33.921 1.00 15.33 396 GLY A C 1
ATOM 2804 O O . GLY A 1 363 ? 12.690 -6.088 33.669 1.00 16.83 396 GLY A O 1
ATOM 2805 N N . ILE A 1 364 ? 13.184 -7.730 35.104 1.00 15.12 397 ILE A N 1
ATOM 2806 C CA . ILE A 1 364 ? 13.552 -6.772 36.186 1.00 14.78 397 ILE A CA 1
ATOM 2807 C C . ILE A 1 364 ? 14.890 -6.094 35.842 1.00 14.34 397 ILE A C 1
ATOM 2808 O O . ILE A 1 364 ? 15.073 -4.891 36.165 1.00 15.78 397 ILE A O 1
ATOM 2813 N N . LEU A 1 365 ? 15.824 -6.788 35.207 1.00 13.78 398 LEU A N 1
ATOM 2814 C CA . LEU A 1 365 ? 17.067 -6.139 34.733 1.00 13.12 398 LEU A CA 1
ATOM 2815 C C . LEU A 1 365 ? 16.705 -5.200 33.578 1.00 13.41 398 LEU A C 1
ATOM 2816 O O . LEU A 1 365 ? 17.241 -4.084 33.504 1.00 12.63 398 LEU A O 1
ATOM 2821 N N . THR A 1 366 ? 15.797 -5.623 32.696 1.00 13.52 399 THR A N 1
ATOM 2822 C CA . THR A 1 366 ? 15.355 -4.772 31.577 1.00 13.09 399 THR A CA 1
ATOM 2823 C C . THR A 1 366 ? 14.738 -3.483 32.132 1.00 13.14 399 THR A C 1
ATOM 2824 O O . THR A 1 366 ? 15.042 -2.366 31.646 1.00 12.34 399 THR A O 1
ATOM 2828 N N . LEU A 1 367 ? 13.923 -3.620 33.157 1.00 12.64 400 LEU A N 1
ATOM 2829 C CA . LEU A 1 367 ? 13.361 -2.424 33.843 1.00 13.73 400 LEU A CA 1
ATOM 2830 C C . LEU A 1 367 ? 14.486 -1.529 34.396 1.00 12.99 400 LEU A C 1
ATOM 2831 O O . LEU A 1 367 ? 14.438 -0.292 34.176 1.00 13.07 400 LEU A O 1
ATOM 2836 N N . LEU A 1 368 ? 15.412 -2.113 35.156 1.00 12.51 401 LEU A N 1
ATOM 2837 C CA . LEU A 1 368 ? 16.484 -1.376 35.861 1.00 11.76 401 LEU A CA 1
ATOM 2838 C C . LEU A 1 368 ? 17.402 -0.718 34.820 1.00 12.25 401 LEU A C 1
ATOM 2839 O O . LEU A 1 368 ? 17.689 0.479 34.968 1.00 11.62 401 LEU A O 1
ATOM 2844 N N . ARG A 1 369 ? 17.695 -1.400 33.707 1.00 13.45 402 ARG A N 1
ATOM 2845 C CA . ARG A 1 369 ? 18.457 -0.778 32.589 1.00 15.22 402 ARG A CA 1
ATOM 2846 C C . ARG A 1 369 ? 17.679 0.402 32.010 1.00 15.62 402 ARG A C 1
ATOM 2847 O O . ARG A 1 369 ? 18.311 1.475 31.787 1.00 15.27 402 ARG A O 1
ATOM 2855 N N . TYR A 1 370 ? 16.364 0.241 31.784 1.00 15.76 403 TYR A N 1
ATOM 2856 C CA . TYR A 1 370 ? 15.521 1.301 31.168 1.00 15.74 403 TYR A CA 1
ATOM 2857 C C . TYR A 1 370 ? 15.517 2.557 32.056 1.00 15.98 403 TYR A C 1
ATOM 2858 O O . TYR A 1 370 ? 15.729 3.693 31.581 1.00 14.64 403 TYR A O 1
ATOM 2867 N N . VAL A 1 371 ? 15.270 2.360 33.346 1.00 17.38 404 VAL A N 1
ATOM 2868 C CA . VAL A 1 371 ? 15.225 3.439 34.375 1.00 16.83 404 VAL A CA 1
ATOM 2869 C C . VAL A 1 371 ? 16.583 4.135 34.474 1.00 15.75 404 VAL A C 1
ATOM 2870 O O . VAL A 1 371 ? 16.596 5.377 34.585 1.00 16.73 404 VAL A O 1
ATOM 2874 N N . LYS A 1 372 ? 17.665 3.368 34.457 1.00 15.31 405 LYS A N 1
ATOM 2875 C CA . LYS A 1 372 ? 19.055 3.895 34.460 1.00 15.64 405 LYS A CA 1
ATOM 2876 C C . LYS A 1 372 ? 19.236 4.846 33.272 1.00 15.28 405 LYS A C 1
ATOM 2877 O O . LYS A 1 372 ? 19.722 5.991 33.491 1.00 17.25 405 LYS A O 1
ATOM 2883 N N . GLU A 1 373 ? 18.841 4.408 32.068 1.00 14.83 406 GLU A N 1
ATOM 2884 C CA . GLU A 1 373 ? 19.201 5.073 30.785 1.00 15.59 406 GLU A CA 1
ATOM 2885 C C . GLU A 1 373 ? 18.251 6.251 30.565 1.00 16.25 406 GLU A C 1
ATOM 2886 O O . GLU A 1 373 ? 18.725 7.301 30.029 1.00 15.43 406 GLU A O 1
ATOM 2892 N N . ARG A 1 374 ? 16.968 6.087 30.935 1.00 16.01 407 ARG A N 1
ATOM 2893 C CA . ARG A 1 374 ? 15.914 7.101 30.703 1.00 16.57 407 ARG A CA 1
ATOM 2894 C C . ARG A 1 374 ? 16.013 8.242 31.711 1.00 15.69 407 ARG A C 1
ATOM 2895 O O . ARG A 1 374 ? 15.802 9.400 31.312 1.00 17.12 407 ARG A O 1
ATOM 2903 N N . TYR A 1 375 ? 16.296 7.941 32.963 1.00 16.16 408 TYR A N 1
ATOM 2904 C CA . TYR A 1 375 ? 16.170 8.905 34.082 1.00 16.10 408 TYR A CA 1
ATOM 2905 C C . TYR A 1 375 ? 17.521 9.233 34.707 1.00 15.67 408 TYR A C 1
ATOM 2906 O O . TYR A 1 375 ? 17.470 9.791 35.793 1.00 16.34 408 TYR A O 1
ATOM 2915 N N . ASN A 1 376 ? 18.654 8.979 34.030 1.00 16.75 409 ASN A N 1
ATOM 2916 C CA . ASN A 1 376 ? 20.027 9.324 34.499 1.00 18.46 409 ASN A CA 1
ATOM 2917 C C . ASN A 1 376 ? 20.387 8.576 35.801 1.00 17.29 409 ASN A C 1
ATOM 2918 O O . ASN A 1 376 ? 20.928 9.210 36.730 1.00 18.39 409 ASN A O 1
ATOM 2923 N N . ASN A 1 377 ? 20.121 7.270 35.863 1.00 14.86 410 ASN A N 1
ATOM 2924 C CA . ASN A 1 377 ? 20.548 6.343 36.935 1.00 15.88 410 ASN A CA 1
ATOM 2925 C C . ASN A 1 377 ? 20.127 6.893 38.298 1.00 14.53 410 ASN A C 1
ATOM 2926 O O . ASN A 1 377 ? 20.943 7.036 39.192 1.00 15.00 410 ASN A O 1
ATOM 2931 N N . PRO A 1 378 ? 18.837 7.159 38.548 1.00 13.79 411 PRO A N 1
ATOM 2932 C CA . PRO A 1 378 ? 18.440 7.659 39.861 1.00 13.51 411 PRO A CA 1
ATOM 2933 C C . PRO A 1 378 ? 18.615 6.518 40.877 1.00 12.53 411 PRO A C 1
ATOM 2934 O O . PRO A 1 378 ? 18.676 5.347 40.461 1.00 11.86 411 PRO A O 1
ATOM 2938 N N . PHE A 1 379 ? 18.766 6.863 42.147 1.00 12.67 412 PHE A N 1
ATOM 2939 C CA . PHE A 1 379 ? 18.771 5.869 43.264 1.00 14.92 412 PHE A CA 1
ATOM 2940 C C . PHE A 1 379 ? 17.383 5.216 43.303 1.00 13.39 412 PHE A C 1
ATOM 2941 O O . PHE A 1 379 ? 16.400 5.934 43.521 1.00 12.31 412 PHE A O 1
ATOM 2949 N N . VAL A 1 380 ? 17.320 3.903 43.050 1.00 12.95 413 VAL A N 1
ATOM 2950 C CA . VAL A 1 380 ? 16.071 3.099 43.079 1.00 13.05 413 VAL A CA 1
ATOM 2951 C C . VAL A 1 380 ? 16.174 1.964 44.103 1.00 13.25 413 VAL A C 1
ATOM 2952 O O . VAL A 1 380 ? 17.297 1.591 44.488 1.00 12.32 413 VAL A O 1
ATOM 2956 N N . MET A 1 381 ? 14.994 1.497 44.555 1.00 14.04 414 MET A N 1
ATOM 2957 C CA . MET A 1 381 ? 14.756 0.274 45.356 1.00 13.18 414 MET A CA 1
ATOM 2958 C C . MET A 1 381 ? 13.576 -0.482 44.724 1.00 12.59 414 MET A C 1
ATOM 2959 O O . MET A 1 381 ? 12.631 0.155 44.189 1.00 11.92 414 MET A O 1
ATOM 2964 N N . ILE A 1 382 ? 13.679 -1.800 44.704 1.00 11.49 415 ILE A N 1
ATOM 2965 C CA . ILE A 1 382 ? 12.531 -2.685 44.404 1.00 10.97 415 ILE A CA 1
ATOM 2966 C C . ILE A 1 382 ? 11.683 -2.707 45.689 1.00 10.71 415 ILE A C 1
ATOM 2967 O O . ILE A 1 382 ? 12.099 -3.333 46.715 1.00 10.73 415 ILE A O 1
ATOM 2972 N N . THR A 1 383 ? 10.599 -1.928 45.740 1.00 10.83 416 THR A N 1
ATOM 2973 C CA . THR A 1 383 ? 9.795 -1.796 46.981 1.00 10.25 416 THR A CA 1
ATOM 2974 C C . THR A 1 383 ? 8.759 -2.907 47.047 1.00 10.35 416 THR A C 1
ATOM 2975 O O . THR A 1 383 ? 8.251 -3.116 48.145 1.00 9.79 416 THR A O 1
ATOM 2979 N N . GLU A 1 384 ? 8.483 -3.566 45.918 1.00 10.29 417 GLU A N 1
ATOM 2980 C CA . GLU A 1 384 ? 7.695 -4.829 45.848 1.00 10.34 417 GLU A CA 1
ATOM 2981 C C . GLU A 1 384 ? 8.232 -5.745 44.738 1.00 10.98 417 GLU A C 1
ATOM 2982 O O . GLU A 1 384 ? 8.518 -5.267 43.632 1.00 9.86 417 GLU A O 1
ATOM 2988 N N . ASN A 1 385 ? 8.290 -7.042 45.032 1.00 10.80 418 ASN A N 1
ATOM 2989 C CA . ASN A 1 385 ? 8.563 -8.135 44.072 1.00 11.27 418 ASN A CA 1
ATOM 2990 C C . ASN A 1 385 ? 8.167 -9.440 44.776 1.00 11.42 418 ASN A C 1
ATOM 2991 O O . ASN A 1 385 ? 8.546 -9.650 45.988 1.00 10.41 418 ASN A O 1
ATOM 2996 N N . GLY A 1 386 ? 7.334 -10.222 44.097 1.00 12.91 419 GLY A N 1
ATOM 2997 C CA . GLY A 1 386 ? 6.857 -11.501 44.639 1.00 13.53 419 GLY A CA 1
ATOM 2998 C C . GLY A 1 386 ? 5.783 -12.077 43.772 1.00 13.91 419 GLY A C 1
ATOM 2999 O O . GLY A 1 386 ? 5.472 -11.477 42.745 1.00 15.47 419 GLY A O 1
ATOM 3000 N N . MET A 1 387 ? 5.206 -13.195 44.196 1.00 15.48 420 MET A N 1
ATOM 3001 C CA . MET A 1 387 ? 4.090 -13.807 43.446 1.00 16.54 420 MET A CA 1
ATOM 3002 C C . MET A 1 387 ? 3.193 -14.550 44.429 1.00 15.64 420 MET A C 1
ATOM 3003 O O . MET A 1 387 ? 3.550 -14.660 45.604 1.00 14.71 420 MET A O 1
ATOM 3008 N N . ALA A 1 388 ? 2.041 -14.993 43.933 1.00 15.84 421 ALA A N 1
ATOM 3009 C CA . ALA A 1 388 ? 0.896 -15.542 44.689 1.00 15.83 421 ALA A CA 1
ATOM 3010 C C . ALA A 1 388 ? 0.621 -16.970 44.211 1.00 15.85 421 ALA A C 1
ATOM 3011 O O . ALA A 1 388 ? 0.657 -17.231 42.952 1.00 15.67 421 ALA A O 1
ATOM 3013 N N . ASP A 1 389 ? 0.286 -17.810 45.187 1.00 16.69 422 ASP A N 1
ATOM 3014 C CA . ASP A 1 389 ? -0.368 -19.127 44.985 1.00 17.49 422 ASP A CA 1
ATOM 3015 C C . ASP A 1 389 ? -1.872 -18.953 45.245 1.00 17.92 422 ASP A C 1
ATOM 3016 O O . ASP A 1 389 ? -2.258 -18.072 46.036 1.00 14.57 422 ASP A O 1
ATOM 3021 N N . GLU A 1 390 ? -2.699 -19.762 44.587 1.00 18.71 423 GLU A N 1
ATOM 3022 C CA . GLU A 1 390 ? -4.162 -19.711 44.810 1.00 19.38 423 GLU A CA 1
ATOM 3023 C C . GLU A 1 390 ? -4.460 -20.085 46.260 1.00 17.07 423 GLU A C 1
ATOM 3024 O O . GLU A 1 390 ? -3.811 -21.016 46.797 1.00 17.58 423 GLU A O 1
ATOM 3030 N N . ASN A 1 391 ? -5.434 -19.414 46.863 1.00 16.76 424 ASN A N 1
ATOM 3031 C CA . ASN A 1 391 ? -5.903 -19.751 48.233 1.00 17.07 424 ASN A CA 1
ATOM 3032 C C . ASN A 1 391 ? -6.765 -21.002 48.057 1.00 17.82 424 ASN A C 1
ATOM 3033 O O . ASN A 1 391 ? -7.719 -20.923 47.277 1.00 18.31 424 ASN A O 1
ATOM 3038 N N . LYS A 1 392 ? -6.378 -22.131 48.655 1.00 18.83 425 LYS A N 1
ATOM 3039 C CA . LYS A 1 392 ? -7.135 -23.411 48.558 1.00 20.51 425 LYS A CA 1
ATOM 3040 C C . LYS A 1 392 ? -7.654 -23.790 49.938 1.00 21.81 425 LYS A C 1
ATOM 3041 O O . LYS A 1 392 ? -7.882 -24.997 50.186 1.00 21.60 425 LYS A O 1
ATOM 3047 N N . GLY A 1 393 ? -7.808 -22.793 50.803 1.00 21.31 426 GLY A N 1
ATOM 3048 C CA . GLY A 1 393 ? -8.357 -22.981 52.155 1.00 22.22 426 GLY A CA 1
ATOM 3049 C C . GLY A 1 393 ? -7.289 -23.107 53.221 1.00 20.86 426 GLY A C 1
ATOM 3050 O O . GLY A 1 393 ? -6.178 -22.529 53.074 1.00 19.99 426 GLY A O 1
ATOM 3051 N N . SER A 1 394 ? -7.664 -23.778 54.314 1.00 19.97 427 SER A N 1
ATOM 3052 C CA . SER A 1 394 ? -6.865 -23.900 55.558 1.00 19.40 427 SER A CA 1
ATOM 3053 C C . SER A 1 394 ? -5.653 -24.784 55.265 1.00 18.43 427 SER A C 1
ATOM 3054 O O . SER A 1 394 ? -5.629 -25.413 54.190 1.00 16.86 427 SER A O 1
ATOM 3057 N N . LEU A 1 395 ? -4.677 -24.756 56.169 1.00 17.59 428 LEU A N 1
ATOM 3058 C CA . LEU A 1 395 ? -3.458 -25.605 56.134 1.00 19.99 428 LEU A CA 1
ATOM 3059 C C . LEU A 1 395 ? -3.861 -27.084 55.994 1.00 20.33 428 LEU A C 1
ATOM 3060 O O . LEU A 1 395 ? -3.267 -27.788 55.168 1.00 20.02 428 LEU A O 1
ATOM 3065 N N . ALA A 1 396 ? -4.857 -27.525 56.769 1.00 21.48 429 ALA A N 1
ATOM 3066 C CA . ALA A 1 396 ? -5.394 -28.909 56.736 1.00 23.88 429 ALA A CA 1
ATOM 3067 C C . ALA A 1 396 ? -6.003 -29.171 55.363 1.00 24.65 429 ALA A C 1
ATOM 3068 O O . ALA A 1 396 ? -5.810 -30.272 54.866 1.00 27.60 429 ALA A O 1
ATOM 3070 N N . GLU A 1 397 ? -6.683 -28.188 54.768 1.00 23.55 430 GLU A N 1
ATOM 3071 C CA . GLU A 1 397 ? -7.299 -28.337 53.421 1.00 24.96 430 GLU A CA 1
ATOM 3072 C C . GLU A 1 397 ? -6.211 -28.267 52.340 1.00 26.96 430 GLU A C 1
ATOM 3073 O O . GLU A 1 397 ? -6.459 -28.802 51.229 1.00 22.86 430 GLU A O 1
ATOM 3079 N N . ASP A 1 398 ? -5.068 -27.625 52.632 1.00 25.10 431 ASP A N 1
ATOM 3080 C CA . ASP A 1 398 ? -4.017 -27.284 51.621 1.00 25.33 431 ASP A CA 1
ATOM 3081 C C . ASP A 1 398 ? -2.653 -27.604 52.229 1.00 26.74 431 ASP A C 1
ATOM 3082 O O . ASP A 1 398 ? -1.862 -26.708 52.505 1.00 26.50 431 ASP A O 1
ATOM 3087 N N . PRO A 1 399 ? -2.350 -28.899 52.491 1.00 31.55 432 PRO A N 1
ATOM 3088 C CA . PRO A 1 399 ? -1.134 -29.270 53.210 1.00 35.11 432 PRO A CA 1
ATOM 3089 C C . PRO A 1 399 ? 0.118 -28.829 52.440 1.00 36.83 432 PRO A C 1
ATOM 3090 O O . PRO A 1 399 ? 1.102 -28.583 53.119 1.00 43.27 432 PRO A O 1
ATOM 3094 N N . MET A 1 400 ? 0.026 -28.706 51.097 1.00 30.76 433 MET A N 1
ATOM 3095 C CA . MET A 1 400 ? 1.137 -28.328 50.171 1.00 32.48 433 MET A CA 1
ATOM 3096 C C . MET A 1 400 ? 1.362 -26.796 50.084 1.00 30.26 433 MET A C 1
ATOM 3097 O O . MET A 1 400 ? 2.357 -26.365 49.463 1.00 25.92 433 MET A O 1
ATOM 3102 N N . ALA A 1 401 ? 0.512 -25.979 50.713 1.00 29.26 434 ALA A N 1
ATOM 3103 C CA . ALA A 1 401 ? 0.648 -24.496 50.729 1.00 27.10 434 ALA A CA 1
ATOM 3104 C C . ALA A 1 401 ? 2.031 -24.058 51.222 1.00 21.42 434 ALA A C 1
ATOM 3105 O O . ALA A 1 401 ? 2.413 -22.951 50.884 1.00 22.43 434 ALA A O 1
ATOM 3107 N N . LEU A 1 402 ? 2.722 -24.847 52.046 1.00 19.96 435 LEU A N 1
ATOM 3108 C CA . LEU A 1 402 ? 4.001 -24.441 52.697 1.00 20.40 435 LEU A CA 1
ATOM 3109 C C . LEU A 1 402 ? 5.184 -24.698 51.745 1.00 20.16 435 LEU A C 1
ATOM 3110 O O . LEU A 1 402 ? 6.263 -24.107 51.953 1.00 18.03 435 LEU A O 1
ATOM 3115 N N . LYS A 1 403 ? 4.983 -25.521 50.714 1.00 19.05 436 LYS A N 1
ATOM 3116 C CA . LYS A 1 403 ? 6.068 -26.034 49.840 1.00 20.12 436 LYS A CA 1
ATOM 3117 C C . LYS A 1 403 ? 6.163 -25.125 48.626 1.00 17.95 436 LYS A C 1
ATOM 3118 O O . LYS A 1 403 ? 5.908 -25.581 47.516 1.00 16.08 436 LYS A O 1
ATOM 3124 N N . ASP A 1 404 ? 6.520 -23.865 48.851 1.00 17.34 437 ASP A N 1
ATOM 3125 C CA . ASP A 1 404 ? 6.301 -22.810 47.834 1.00 16.69 437 ASP A CA 1
ATOM 3126 C C . ASP A 1 404 ? 7.562 -22.713 46.980 1.00 17.74 437 ASP A C 1
ATOM 3127 O O . ASP A 1 404 ? 8.196 -21.645 46.927 1.00 16.56 437 ASP A O 1
ATOM 3132 N N . ASN A 1 405 ? 7.901 -23.817 46.309 1.00 19.30 438 ASN A N 1
ATOM 3133 C CA . ASN A 1 405 ? 9.146 -23.938 45.506 1.00 21.14 438 ASN A CA 1
ATOM 3134 C C . ASN A 1 405 ? 9.100 -22.930 44.377 1.00 19.21 438 ASN A C 1
ATOM 3135 O O . ASN A 1 405 ? 10.174 -22.398 43.993 1.00 18.67 438 ASN A O 1
ATOM 3140 N N . VAL A 1 406 ? 7.906 -22.663 43.866 1.00 16.73 439 VAL A N 1
ATOM 3141 C CA . VAL A 1 406 ? 7.776 -21.684 42.749 1.00 16.36 439 VAL A CA 1
ATOM 3142 C C . VAL A 1 406 ? 8.115 -20.276 43.260 1.00 15.09 439 VAL A C 1
ATOM 3143 O O . VAL A 1 406 ? 8.810 -19.517 42.503 1.00 12.69 439 VAL A O 1
ATOM 3147 N N . ARG A 1 407 ? 7.592 -19.918 44.436 1.00 14.22 440 ARG A N 1
ATOM 3148 C CA . ARG A 1 407 ? 7.893 -18.610 45.087 1.00 14.46 440 ARG A CA 1
ATOM 3149 C C . ARG A 1 407 ? 9.401 -18.527 45.270 1.00 13.86 440 ARG A C 1
ATOM 3150 O O . ARG A 1 407 ? 9.976 -17.483 44.905 1.00 13.18 440 ARG A O 1
ATOM 3158 N N . ILE A 1 408 ? 9.996 -19.589 45.811 1.00 13.74 441 ILE A N 1
ATOM 3159 C CA . ILE A 1 408 ? 11.460 -19.661 46.121 1.00 15.71 441 ILE A CA 1
ATOM 3160 C C . ILE A 1 408 ? 12.249 -19.395 44.836 1.00 14.84 441 ILE A C 1
ATOM 3161 O O . ILE A 1 408 ? 13.144 -18.540 44.892 1.00 14.09 441 ILE A O 1
ATOM 3166 N N . ARG A 1 409 ? 11.883 -20.062 43.721 1.00 16.68 442 ARG A N 1
ATOM 3167 C CA . ARG A 1 409 ? 12.497 -19.871 42.385 1.00 17.42 442 ARG A CA 1
ATOM 3168 C C . ARG A 1 409 ? 12.280 -18.422 41.931 1.00 16.58 442 ARG A C 1
ATOM 3169 O O . ARG A 1 409 ? 13.204 -17.838 41.346 1.00 13.85 442 ARG A O 1
ATOM 3177 N N . TYR A 1 410 ? 11.091 -17.874 42.152 1.00 14.42 443 TYR A N 1
ATOM 3178 C CA . TYR A 1 410 ? 10.734 -16.498 41.705 1.00 13.08 443 TYR A CA 1
ATOM 3179 C C . TYR A 1 410 ? 11.714 -15.488 42.338 1.00 13.02 443 TYR A C 1
ATOM 3180 O O . TYR A 1 410 ? 12.373 -14.714 41.657 1.00 14.02 443 TYR A O 1
ATOM 3189 N N . HIS A 1 411 ? 11.814 -15.491 43.659 1.00 12.56 444 HIS A N 1
ATOM 3190 C CA . HIS A 1 411 ? 12.720 -14.605 44.434 1.00 12.68 444 HIS A CA 1
ATOM 3191 C C . HIS A 1 411 ? 14.195 -14.820 44.073 1.00 13.91 444 HIS A C 1
ATOM 3192 O O . HIS A 1 411 ? 14.911 -13.825 43.924 1.00 12.93 444 HIS A O 1
ATOM 3199 N N . ARG A 1 412 ? 14.638 -16.069 43.967 1.00 13.16 445 ARG A N 1
ATOM 3200 C CA . ARG A 1 412 ? 16.043 -16.403 43.646 1.00 15.45 445 ARG A CA 1
ATOM 3201 C C . ARG A 1 412 ? 16.409 -15.784 42.299 1.00 15.20 445 ARG A C 1
ATOM 3202 O O . ARG A 1 412 ? 17.422 -15.053 42.266 1.00 16.57 445 ARG A O 1
ATOM 3210 N N . GLU A 1 413 ? 15.621 -16.042 41.239 1.00 14.01 446 GLU A N 1
ATOM 3211 C CA . GLU A 1 413 ? 16.014 -15.610 39.864 1.00 16.00 446 GLU A CA 1
ATOM 3212 C C . GLU A 1 413 ? 15.931 -14.077 39.773 1.00 14.55 446 GLU A C 1
ATOM 3213 O O . GLU A 1 413 ? 16.778 -13.462 39.133 1.00 12.84 446 GLU A O 1
ATOM 3219 N N . HIS A 1 414 ? 14.942 -13.454 40.406 1.00 15.54 447 HIS A N 1
ATOM 3220 C CA . HIS A 1 414 ? 14.792 -11.971 40.393 1.00 15.37 447 HIS A CA 1
ATOM 3221 C C . HIS A 1 414 ? 16.022 -11.336 41.063 1.00 15.40 447 HIS A C 1
ATOM 3222 O O . HIS A 1 414 ? 16.587 -10.387 40.500 1.00 15.09 447 HIS A O 1
ATOM 3229 N N . LEU A 1 415 ? 16.467 -11.866 42.200 1.00 15.67 448 LEU A N 1
ATOM 3230 C CA . LEU A 1 415 ? 17.640 -11.313 42.925 1.00 16.60 448 LEU A CA 1
ATOM 3231 C C . LEU A 1 415 ? 18.924 -11.560 42.133 1.00 16.88 448 LEU A C 1
ATOM 3232 O O . LEU A 1 415 ? 19.847 -10.721 42.287 1.00 16.24 448 LEU A O 1
ATOM 3237 N N . TYR A 1 416 ? 19.018 -12.689 41.407 1.00 18.36 449 TYR A N 1
ATOM 3238 C CA . TYR A 1 416 ? 20.134 -12.922 40.454 1.00 18.43 449 TYR A CA 1
ATOM 3239 C C . TYR A 1 416 ? 20.244 -11.704 39.515 1.00 17.79 449 TYR A C 1
ATOM 3240 O O . TYR A 1 416 ? 21.338 -11.149 39.301 1.00 16.72 449 TYR A O 1
ATOM 3249 N N . TYR A 1 417 ? 19.112 -11.281 38.953 1.00 17.43 450 TYR A N 1
ATOM 3250 C CA . TYR A 1 417 ? 19.059 -10.174 37.965 1.00 16.69 450 TYR A CA 1
ATOM 3251 C C . TYR A 1 417 ? 19.278 -8.819 38.674 1.00 15.92 450 TYR A C 1
ATOM 3252 O O . TYR A 1 417 ? 19.948 -7.951 38.069 1.00 16.61 450 TYR A O 1
ATOM 3261 N N . VAL A 1 418 ? 18.799 -8.626 39.904 1.00 13.87 451 VAL A N 1
ATOM 3262 C CA . VAL A 1 418 ? 19.119 -7.376 40.656 1.00 14.94 451 VAL A CA 1
ATOM 3263 C C . VAL A 1 418 ? 20.638 -7.307 40.855 1.00 14.69 451 VAL A C 1
ATOM 3264 O O . VAL A 1 418 ? 21.186 -6.228 40.718 1.00 16.39 451 VAL A O 1
ATOM 3268 N N . LEU A 1 419 ? 21.275 -8.415 41.214 1.00 15.73 452 LEU A N 1
ATOM 3269 C CA . LEU A 1 419 ? 22.740 -8.483 41.393 1.00 16.49 452 LEU A CA 1
ATOM 3270 C C . LEU A 1 419 ? 23.390 -8.213 40.030 1.00 16.26 452 LEU A C 1
ATOM 3271 O O . LEU A 1 419 ? 24.337 -7.390 39.987 1.00 15.36 452 LEU A O 1
ATOM 3276 N N . GLU A 1 420 ? 22.844 -8.736 38.921 1.00 16.21 453 GLU A N 1
ATOM 3277 C CA . GLU A 1 420 ? 23.366 -8.353 37.586 1.00 17.45 453 GLU A CA 1
ATOM 3278 C C . GLU A 1 420 ? 23.275 -6.827 37.479 1.00 16.95 453 GLU A C 1
ATOM 3279 O O . GLU A 1 420 ? 24.302 -6.210 37.149 1.00 19.20 453 GLU A O 1
ATOM 3285 N N . ALA A 1 421 ? 22.127 -6.224 37.811 1.00 16.34 454 ALA A N 1
ATOM 3286 C CA . ALA A 1 421 ? 21.894 -4.759 37.713 1.00 15.97 454 ALA A CA 1
ATOM 3287 C C . ALA A 1 421 ? 23.063 -4.010 38.383 1.00 15.78 454 ALA A C 1
ATOM 3288 O O . ALA A 1 421 ? 23.604 -3.032 37.767 1.00 13.75 454 ALA A O 1
ATOM 3290 N N . ILE A 1 422 ? 23.423 -4.438 39.610 1.00 14.91 455 ILE A N 1
ATOM 3291 C CA . ILE A 1 422 ? 24.501 -3.809 40.447 1.00 14.44 455 ILE A CA 1
ATOM 3292 C C . ILE A 1 422 ? 25.854 -3.878 39.727 1.00 14.74 455 ILE A C 1
ATOM 3293 O O . ILE A 1 422 ? 26.524 -2.868 39.660 1.00 13.17 455 ILE A O 1
ATOM 3298 N N . LYS A 1 423 ? 26.214 -5.045 39.199 1.00 15.95 456 LYS A N 1
ATOM 3299 C CA . LYS A 1 423 ? 27.425 -5.280 38.367 1.00 18.09 456 LYS A CA 1
ATOM 3300 C C . LYS A 1 423 ? 27.434 -4.343 37.145 1.00 17.86 456 LYS A C 1
ATOM 3301 O O . LYS A 1 423 ? 28.556 -4.036 36.666 1.00 18.16 456 LYS A O 1
ATOM 3307 N N . GLU A 1 424 ? 26.273 -3.861 36.674 1.00 16.41 457 GLU A N 1
ATOM 3308 C CA . GLU A 1 424 ? 26.193 -2.951 35.497 1.00 17.87 457 GLU A CA 1
ATOM 3309 C C . GLU A 1 424 ? 26.061 -1.493 35.928 1.00 16.93 457 GLU A C 1
ATOM 3310 O O . GLU A 1 424 ? 25.754 -0.653 35.071 1.00 18.42 457 GLU A O 1
ATOM 3316 N N . GLY A 1 425 ? 26.258 -1.197 37.203 1.00 17.09 458 GLY A N 1
ATOM 3317 C CA . GLY A 1 425 ? 26.347 0.196 37.675 1.00 16.13 458 GLY A CA 1
ATOM 3318 C C . GLY A 1 425 ? 24.974 0.831 37.799 1.00 15.28 458 GLY A C 1
ATOM 3319 O O . GLY A 1 425 ? 24.909 2.056 37.932 1.00 16.40 458 GLY A O 1
ATOM 3320 N N . VAL A 1 426 ? 23.895 0.041 37.767 1.00 14.30 459 VAL A N 1
ATOM 3321 C CA . VAL A 1 426 ? 22.547 0.549 38.170 1.00 14.33 459 VAL A CA 1
ATOM 3322 C C . VAL A 1 426 ? 22.592 0.896 39.671 1.00 13.72 459 VAL A C 1
ATOM 3323 O O . VAL A 1 426 ? 23.047 0.051 40.446 1.00 15.59 459 VAL A O 1
ATOM 3327 N N . ASN A 1 427 ? 22.087 2.057 40.073 1.00 13.36 460 ASN A N 1
ATOM 3328 C CA . ASN A 1 427 ? 22.018 2.512 41.488 1.00 14.67 460 ASN A CA 1
ATOM 3329 C C . ASN A 1 427 ? 20.778 1.951 42.198 1.00 13.55 460 ASN A C 1
ATOM 3330 O O . ASN A 1 427 ? 19.945 2.779 42.660 1.00 12.87 460 ASN A O 1
ATOM 3335 N N . VAL A 1 428 ? 20.669 0.620 42.300 1.00 14.22 461 VAL A N 1
ATOM 3336 C CA . VAL A 1 428 ? 19.620 -0.090 43.094 1.00 14.76 461 VAL A CA 1
ATOM 3337 C C . VAL A 1 428 ? 20.194 -0.369 44.484 1.00 13.97 461 VAL A C 1
ATOM 3338 O O . VAL A 1 428 ? 21.206 -1.120 44.534 1.00 12.42 461 VAL A O 1
ATOM 3342 N N . GLY A 1 429 ? 19.489 0.048 45.545 1.00 13.36 462 GLY A N 1
ATOM 3343 C CA . GLY A 1 429 ? 19.933 -0.105 46.951 1.00 13.44 462 GLY A CA 1
ATOM 3344 C C . GLY A 1 429 ? 18.871 -0.680 47.863 1.00 13.02 462 GLY A C 1
ATOM 3345 O O . GLY A 1 429 ? 18.997 -0.522 49.069 1.00 12.41 462 GLY A O 1
ATOM 3346 N N . GLY A 1 430 ? 17.907 -1.427 47.330 1.00 13.11 463 GLY A N 1
ATOM 3347 C CA . GLY A 1 430 ? 16.904 -2.085 48.185 1.00 13.16 463 GLY A CA 1
ATOM 3348 C C . GLY A 1 430 ? 16.067 -3.103 47.436 1.00 12.36 463 GLY A C 1
ATOM 3349 O O . GLY A 1 430 ? 15.905 -3.010 46.226 1.00 11.41 463 GLY A O 1
ATOM 3350 N N . TYR A 1 431 ? 15.539 -4.060 48.174 1.00 12.88 464 TYR A N 1
ATOM 3351 C CA . TYR A 1 431 ? 14.644 -5.123 47.635 1.00 11.83 464 TYR A CA 1
ATOM 3352 C C . TYR A 1 431 ? 13.685 -5.501 48.768 1.00 12.50 464 TYR A C 1
ATOM 3353 O O . TYR A 1 431 ? 14.169 -5.905 49.841 1.00 11.17 464 TYR A O 1
ATOM 3362 N N . TYR A 1 432 ? 12.384 -5.372 48.524 1.00 11.56 465 TYR A N 1
ATOM 3363 C CA . TYR A 1 432 ? 11.303 -5.689 49.494 1.00 11.96 465 TYR A CA 1
ATOM 3364 C C . TYR A 1 432 ? 10.358 -6.701 48.853 1.00 11.68 465 TYR A C 1
ATOM 3365 O O . TYR A 1 432 ? 9.680 -6.376 47.832 1.00 12.22 465 TYR A O 1
ATOM 3374 N N . ALA A 1 433 ? 10.294 -7.860 49.495 1.00 11.18 466 ALA A N 1
ATOM 3375 C CA . ALA A 1 433 ? 9.409 -8.939 49.045 1.00 11.16 466 ALA A CA 1
ATOM 3376 C C . ALA A 1 433 ? 7.958 -8.546 49.232 1.00 11.42 466 ALA A C 1
ATOM 3377 O O . ALA A 1 433 ? 7.660 -7.863 50.221 1.00 11.17 466 ALA A O 1
ATOM 3379 N N . TRP A 1 434 ? 7.137 -8.935 48.287 1.00 10.30 467 TRP A N 1
ATOM 3380 C CA . TRP A 1 434 ? 5.684 -8.841 48.485 1.00 10.67 467 TRP A CA 1
ATOM 3381 C C . TRP A 1 434 ? 5.249 -10.310 48.600 1.00 10.31 467 TRP A C 1
ATOM 3382 O O . TRP A 1 434 ? 5.430 -11.032 47.646 1.00 10.43 467 TRP A O 1
ATOM 3393 N N . THR A 1 435 ? 4.872 -10.737 49.801 1.00 11.08 468 THR A N 1
ATOM 3394 C CA . THR A 1 435 ? 4.585 -9.921 51.010 1.00 11.41 468 THR A CA 1
ATOM 3395 C C . THR A 1 435 ? 4.952 -10.733 52.260 1.00 11.05 468 THR A C 1
ATOM 3396 O O . THR A 1 435 ? 5.202 -11.922 52.124 1.00 13.21 468 THR A O 1
ATOM 3400 N N . TRP A 1 436 ? 4.939 -10.090 53.415 1.00 10.84 469 TRP A N 1
ATOM 3401 C CA . TRP A 1 436 ? 5.345 -10.773 54.674 1.00 10.94 469 TRP A CA 1
ATOM 3402 C C . TRP A 1 436 ? 4.441 -11.989 54.926 1.00 10.78 469 TRP A C 1
ATOM 3403 O O . TRP A 1 436 ? 4.973 -13.066 55.155 1.00 10.04 469 TRP A O 1
ATOM 3414 N N . MET A 1 437 ? 3.120 -11.783 54.948 1.00 11.39 470 MET A N 1
ATOM 3415 C CA . MET A 1 437 ? 2.140 -12.850 55.265 1.00 12.20 470 MET A CA 1
ATOM 3416 C C . MET A 1 437 ? 0.985 -12.749 54.276 1.00 12.57 470 MET A C 1
ATOM 3417 O O . MET A 1 437 ? 0.737 -11.635 53.774 1.00 12.45 470 MET A O 1
ATOM 3422 N N . ASP A 1 438 ? 0.305 -13.874 53.997 1.00 11.44 471 ASP A N 1
ATOM 3423 C CA . ASP A 1 438 ? -0.899 -13.878 53.128 1.00 11.92 471 ASP A CA 1
ATOM 3424 C C . ASP A 1 438 ? -1.871 -12.806 53.648 1.00 10.79 471 ASP A C 1
ATOM 3425 O O . ASP A 1 438 ? -1.990 -12.605 54.900 1.00 10.56 471 ASP A O 1
ATOM 3430 N N . ASP A 1 439 ? -2.506 -12.100 52.725 1.00 11.12 472 ASP A N 1
ATOM 3431 C CA . ASP A 1 439 ? -3.192 -10.830 53.046 1.00 11.02 472 ASP A CA 1
ATOM 3432 C C . ASP A 1 439 ? -4.389 -10.603 52.146 1.00 12.06 472 ASP A C 1
ATOM 3433 O O . ASP A 1 439 ? -4.674 -11.439 51.259 1.00 13.83 472 ASP A O 1
ATOM 3438 N N . PHE A 1 440 ? -5.070 -9.487 52.406 1.00 12.21 473 PHE A N 1
ATOM 3439 C CA . PHE A 1 440 ? -6.134 -8.927 51.556 1.00 12.23 473 PHE A CA 1
ATOM 3440 C C . PHE A 1 440 ? -5.484 -8.314 50.312 1.00 12.44 473 PHE A C 1
ATOM 3441 O O . PHE A 1 440 ? -4.572 -7.465 50.468 1.00 12.54 473 PHE A O 1
ATOM 3449 N N . GLU A 1 441 ? -5.966 -8.713 49.121 1.00 11.19 474 GLU A N 1
ATOM 3450 C CA . GLU A 1 441 ? -5.422 -8.290 47.816 1.00 11.23 474 GLU A CA 1
ATOM 3451 C C . GLU A 1 441 ? -6.532 -7.609 47.032 1.00 11.31 474 GLU A C 1
ATOM 3452 O O . GLU A 1 441 ? -6.742 -7.935 45.852 1.00 12.10 474 GLU A O 1
ATOM 3458 N N . TRP A 1 442 ? -7.210 -6.656 47.672 1.00 11.47 475 TRP A N 1
ATOM 3459 C CA . TRP A 1 442 ? -7.979 -5.628 46.946 1.00 12.52 475 TRP A CA 1
ATOM 3460 C C . TRP A 1 442 ? -9.163 -6.296 46.224 1.00 12.11 475 TRP A C 1
ATOM 3461 O O . TRP A 1 442 ? -9.847 -7.045 46.869 1.00 13.81 475 TRP A O 1
ATOM 3472 N N . GLY A 1 443 ? -9.311 -6.103 44.926 1.00 12.37 476 GLY A N 1
ATOM 3473 C CA . GLY A 1 443 ? -10.334 -6.734 44.079 1.00 12.79 476 GLY A CA 1
ATOM 3474 C C . GLY A 1 443 ? -10.260 -8.245 44.112 1.00 14.20 476 GLY A C 1
ATOM 3475 O O . GLY A 1 443 ? -11.280 -8.883 43.788 1.00 13.46 476 GLY A O 1
ATOM 3476 N N . SER A 1 444 ? -9.096 -8.821 44.415 1.00 14.12 477 SER A N 1
ATOM 3477 C CA . SER A 1 444 ? -8.903 -10.296 44.453 1.00 14.13 477 SER A CA 1
ATOM 3478 C C . SER A 1 444 ? -9.300 -10.872 45.820 1.00 13.75 477 SER A C 1
ATOM 3479 O O . SER A 1 444 ? -9.289 -12.134 45.970 1.00 15.43 477 SER A O 1
ATOM 3482 N N . GLY A 1 445 ? -9.540 -10.014 46.819 1.00 13.96 478 GLY A N 1
ATOM 3483 C CA . GLY A 1 445 ? -9.776 -10.432 48.216 1.00 13.85 478 GLY A CA 1
ATOM 3484 C C . GLY A 1 445 ? -8.644 -11.329 48.684 1.00 14.40 478 GLY A C 1
ATOM 3485 O O . GLY A 1 445 ? -7.496 -10.985 48.400 1.00 13.16 478 GLY A O 1
ATOM 3486 N N . TYR A 1 446 ? -8.950 -12.427 49.377 1.00 15.22 479 TYR A N 1
ATOM 3487 C CA . TYR A 1 446 ? -7.932 -13.300 50.007 1.00 16.34 479 TYR A CA 1
ATOM 3488 C C . TYR A 1 446 ? -7.619 -14.469 49.064 1.00 16.26 479 TYR A C 1
ATOM 3489 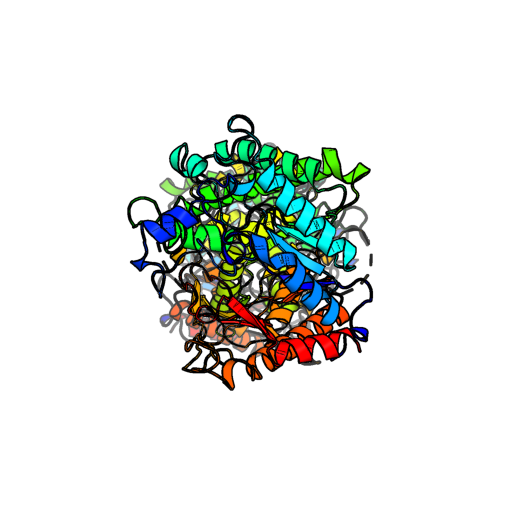O O . TYR A 1 446 ? -6.913 -15.375 49.521 1.00 17.85 479 TYR A O 1
ATOM 3498 N N . THR A 1 447 ? -8.086 -14.427 47.822 1.00 16.11 480 THR A N 1
ATOM 3499 C CA . THR A 1 447 ? -7.894 -15.507 46.818 1.00 16.69 480 THR A CA 1
ATOM 3500 C C . THR A 1 447 ? -6.417 -15.669 46.506 1.00 15.38 480 THR A C 1
ATOM 3501 O O . THR A 1 447 ? -6.052 -16.799 46.196 1.00 14.18 480 THR A O 1
ATOM 3505 N N . PRO A 1 448 ? -5.541 -14.622 46.541 1.00 14.75 481 PRO A N 1
ATOM 3506 C CA . PRO A 1 448 ? -4.113 -14.827 46.296 1.00 14.33 481 PRO A CA 1
ATOM 3507 C C . PRO A 1 448 ? -3.267 -14.775 47.586 1.00 14.76 481 PRO A C 1
ATOM 3508 O O . PRO A 1 448 ? -3.423 -13.881 48.398 1.00 16.12 481 PRO A O 1
ATOM 3512 N N . ARG A 1 449 ? -2.431 -15.787 47.756 1.00 13.66 482 ARG A N 1
ATOM 3513 C CA . ARG A 1 449 ? -1.492 -15.935 48.878 1.00 14.37 482 ARG A CA 1
ATOM 3514 C C . ARG A 1 449 ? -0.080 -15.523 48.399 1.00 14.45 482 ARG A C 1
ATOM 3515 O O . ARG A 1 449 ? 0.577 -16.326 47.675 1.00 13.03 482 ARG A O 1
ATOM 3523 N N . PHE A 1 450 ? 0.370 -14.311 48.751 1.00 13.38 483 PHE A N 1
ATOM 3524 C CA . PHE A 1 450 ? 1.675 -13.726 48.319 1.00 13.25 483 PHE A CA 1
ATOM 3525 C C . PHE A 1 450 ? 2.722 -13.870 49.442 1.00 12.86 483 PHE A C 1
ATOM 3526 O O . PHE A 1 450 ? 3.888 -13.451 49.213 1.00 15.41 483 PHE A O 1
ATOM 3534 N N . GLY A 1 451 ? 2.344 -14.421 50.612 1.00 12.26 484 GLY A N 1
ATOM 3535 C CA . GLY A 1 451 ? 3.136 -14.360 51.848 1.00 13.20 484 GLY A CA 1
ATOM 3536 C C . GLY A 1 451 ? 4.363 -15.280 51.868 1.00 14.12 484 GLY A C 1
ATOM 3537 O O . GLY A 1 451 ? 4.336 -16.380 51.263 1.00 14.62 484 GLY A O 1
ATOM 3538 N N . LEU A 1 452 ? 5.402 -14.860 52.576 1.00 14.21 485 LEU A N 1
ATOM 3539 C CA . LEU A 1 452 ? 6.470 -15.765 53.053 1.00 13.67 485 LEU A CA 1
ATOM 3540 C C . LEU A 1 452 ? 5.922 -16.591 54.234 1.00 13.18 485 LEU A C 1
ATOM 3541 O O . LEU A 1 452 ? 6.503 -17.659 54.550 1.00 13.40 485 LEU A O 1
ATOM 3546 N N . ASN A 1 453 ? 4.862 -16.100 54.852 1.00 12.32 486 ASN A N 1
ATOM 3547 C CA . ASN A 1 453 ? 4.136 -16.766 55.957 1.00 13.74 486 ASN A CA 1
ATOM 3548 C C . ASN A 1 453 ? 2.710 -17.100 55.520 1.00 13.67 486 ASN A C 1
ATOM 3549 O O . ASN A 1 453 ? 2.012 -16.203 54.967 1.00 13.25 486 ASN A O 1
ATOM 3554 N N . PHE A 1 454 ? 2.294 -18.342 55.761 1.00 13.53 487 PHE A N 1
ATOM 3555 C CA . PHE A 1 454 ? 0.901 -18.810 55.555 1.00 14.87 487 PHE A CA 1
ATOM 3556 C C . PHE A 1 454 ? 0.014 -18.266 56.682 1.00 13.52 487 PHE A C 1
ATOM 3557 O O . PHE A 1 454 ? 0.407 -18.340 57.874 1.00 14.19 487 PHE A O 1
ATOM 3565 N N . VAL A 1 455 ? -1.157 -17.748 56.320 1.00 13.50 488 VAL A N 1
ATOM 3566 C CA . VAL A 1 455 ? -2.185 -17.263 57.285 1.00 14.6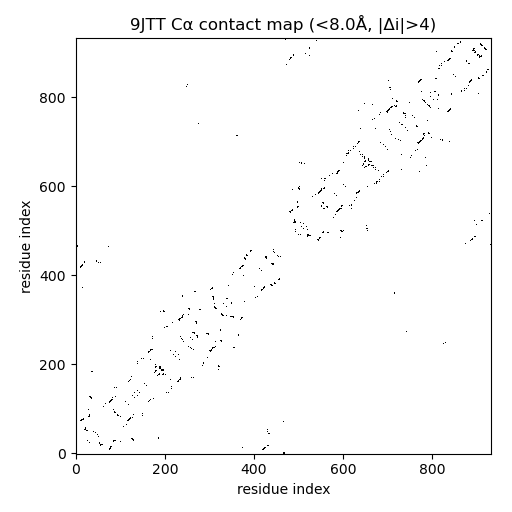1 488 VAL A CA 1
ATOM 3567 C C . VAL A 1 455 ? -3.384 -18.185 57.179 1.00 14.63 488 VAL A C 1
ATOM 3568 O O . VAL A 1 455 ? -4.038 -18.190 56.127 1.00 15.67 488 VAL A O 1
ATOM 3572 N N . ASP A 1 456 ? -3.685 -18.870 58.260 1.00 15.74 489 ASP A N 1
ATOM 3573 C CA . ASP A 1 456 ? -4.843 -19.795 58.291 1.00 18.21 489 ASP A CA 1
ATOM 3574 C C . ASP A 1 456 ? -6.042 -19.009 58.812 1.00 18.49 489 ASP A C 1
ATOM 3575 O O . ASP A 1 456 ? -6.126 -18.850 60.032 1.00 20.43 489 ASP A O 1
ATOM 3580 N N . PHE A 1 457 ? -6.907 -18.542 57.910 1.00 20.68 490 PHE A N 1
ATOM 3581 C CA . PHE A 1 457 ? -8.023 -17.615 58.223 1.00 23.64 490 PHE A CA 1
ATOM 3582 C C . PHE A 1 457 ? -9.172 -18.374 58.915 1.00 27.24 490 PHE A C 1
ATOM 3583 O O . PHE A 1 457 ? -10.070 -17.724 59.441 1.00 33.09 490 PHE A O 1
ATOM 3591 N N . ASP A 1 458 ? -9.124 -19.712 58.912 1.00 30.61 491 ASP A N 1
ATOM 3592 C CA . ASP A 1 458 ? -10.095 -20.628 59.575 1.00 32.25 491 ASP A CA 1
ATOM 3593 C C . ASP A 1 458 ? -9.554 -21.126 60.915 1.00 30.82 491 ASP A C 1
ATOM 3594 O O . ASP A 1 458 ? -10.309 -21.856 61.590 1.00 31.86 491 ASP A O 1
ATOM 3599 N N . ASN A 1 459 ? -8.294 -20.784 61.244 1.00 27.87 492 ASN A N 1
ATOM 3600 C CA . ASN A 1 459 ? -7.559 -21.244 62.455 1.00 24.42 492 ASN A CA 1
ATOM 3601 C C . ASN A 1 459 ? -6.987 -20.035 63.190 1.00 21.24 492 ASN A C 1
ATOM 3602 O O . ASN A 1 459 ? -5.793 -20.031 63.470 1.00 21.08 492 ASN A O 1
ATOM 3607 N N . ASP A 1 460 ? -7.848 -19.070 63.509 1.00 22.24 493 ASP A N 1
ATOM 3608 C CA . ASP A 1 460 ? -7.546 -17.876 64.336 1.00 21.77 493 ASP A CA 1
ATOM 3609 C C . ASP A 1 460 ? -6.337 -17.146 63.722 1.00 19.92 493 ASP A C 1
ATOM 3610 O O . ASP A 1 460 ? -5.444 -16.713 64.485 1.00 19.42 493 ASP A O 1
ATOM 3615 N N . LEU A 1 461 ? -6.281 -17.083 62.396 1.00 18.89 494 LEU A N 1
ATOM 3616 C CA . LEU A 1 461 ? -5.243 -16.320 61.642 1.00 18.67 494 LEU A CA 1
ATOM 3617 C C . LEU A 1 461 ? -3.840 -16.804 62.051 1.00 18.30 494 LEU A C 1
ATOM 3618 O O . LEU A 1 461 ? -2.909 -15.964 62.102 1.00 15.75 494 LEU A O 1
ATOM 3623 N N . LYS A 1 462 ? -3.676 -18.108 62.326 1.00 17.63 495 LYS A N 1
ATOM 3624 C CA . LYS A 1 462 ? -2.360 -18.699 62.678 1.00 18.23 495 LYS A CA 1
ATOM 3625 C C . LYS A 1 462 ? -1.390 -18.474 61.510 1.00 16.13 495 LYS A C 1
ATOM 3626 O O . LYS A 1 462 ? -1.786 -18.740 60.343 1.00 14.79 495 LYS A O 1
ATOM 3632 N N . ARG A 1 463 ? -0.187 -17.989 61.842 1.00 15.46 496 ARG A N 1
ATOM 3633 C CA . ARG A 1 463 ? 0.939 -17.751 60.915 1.00 15.28 496 ARG A CA 1
ATOM 3634 C C . ARG A 1 463 ? 1.847 -18.967 60.959 1.00 14.89 496 ARG A C 1
ATOM 3635 O O . ARG A 1 463 ? 2.323 -19.261 62.054 1.00 14.38 496 ARG A O 1
ATOM 3643 N N . THR A 1 464 ? 2.096 -19.599 59.808 1.00 15.33 497 THR A N 1
ATOM 3644 C CA . THR A 1 464 ? 3.076 -20.707 59.666 1.00 16.48 497 THR A CA 1
ATOM 3645 C C . THR A 1 464 ? 4.084 -20.286 58.596 1.00 17.34 497 THR A C 1
ATOM 3646 O O . THR A 1 464 ? 3.701 -20.012 57.451 1.00 17.66 497 THR A O 1
ATOM 3650 N N . PRO A 1 465 ? 5.395 -20.178 58.922 1.00 16.81 498 PRO A N 1
ATOM 3651 C CA . PRO A 1 465 ? 6.392 -19.871 57.896 1.00 16.09 498 PRO A CA 1
ATOM 3652 C C . PRO A 1 465 ? 6.361 -20.893 56.765 1.00 16.20 498 PRO A C 1
ATOM 3653 O O . PRO A 1 465 ? 6.312 -22.120 57.064 1.00 14.32 498 PRO A O 1
ATOM 3657 N N . LYS A 1 466 ? 6.380 -20.406 55.513 1.00 15.72 499 LYS A N 1
ATOM 3658 C CA . LYS A 1 466 ? 6.456 -21.266 54.298 1.00 15.78 499 LYS A CA 1
ATOM 3659 C C . LYS A 1 466 ? 7.929 -21.653 54.101 1.00 15.09 499 LYS A C 1
ATOM 3660 O O . LYS A 1 466 ? 8.825 -21.124 54.840 1.00 16.78 499 LYS A O 1
ATOM 3666 N N . ASP A 1 467 ? 8.217 -22.534 53.150 1.00 15.74 500 ASP A N 1
ATOM 3667 C CA . ASP A 1 467 ? 9.625 -22.890 52.832 1.00 15.10 500 ASP A CA 1
ATOM 3668 C C . ASP A 1 467 ? 10.370 -21.628 52.387 1.00 15.05 500 ASP A C 1
ATOM 3669 O O . ASP A 1 467 ? 11.579 -21.548 52.643 1.00 16.06 500 ASP A O 1
ATOM 3674 N N . SER A 1 468 ? 9.699 -20.681 51.716 1.00 15.45 501 SER A N 1
ATOM 3675 C CA . SER A 1 468 ? 10.313 -19.413 51.231 1.00 13.88 501 SER A CA 1
ATOM 3676 C C . SER A 1 468 ? 10.930 -18.641 52.405 1.00 14.26 501 SER A C 1
ATOM 3677 O O . SER A 1 468 ? 11.958 -17.928 52.189 1.00 13.25 501 SER A O 1
ATOM 3680 N N . TYR A 1 469 ? 10.267 -18.688 53.578 1.00 14.59 502 TYR A N 1
ATOM 3681 C CA . TYR A 1 469 ? 10.745 -18.039 54.829 1.00 15.37 502 TYR A CA 1
ATOM 3682 C C . TYR A 1 469 ? 12.159 -18.566 55.137 1.00 16.47 502 TYR A C 1
ATOM 3683 O O . TYR A 1 469 ? 13.075 -17.782 55.432 1.00 14.73 502 TYR A O 1
ATOM 3692 N N . PHE A 1 470 ? 12.324 -19.894 55.093 1.00 15.50 503 PHE A N 1
ATOM 3693 C CA . PHE A 1 470 ? 13.578 -20.582 55.491 1.00 16.09 503 PHE A CA 1
ATOM 3694 C C . PHE A 1 470 ? 14.687 -20.327 54.449 1.00 15.74 503 PHE A C 1
ATOM 3695 O O . PHE A 1 470 ? 15.871 -20.289 54.829 1.00 16.39 503 PHE A O 1
ATOM 3703 N N . TRP A 1 471 ? 14.318 -20.189 53.184 1.00 14.99 504 TRP A N 1
ATOM 3704 C CA . TRP A 1 471 ? 15.233 -19.828 52.079 1.00 16.02 504 TRP A CA 1
ATOM 3705 C C . TRP A 1 471 ? 15.732 -18.392 52.314 1.00 15.89 504 TRP A C 1
ATOM 3706 O O . TRP A 1 471 ? 16.921 -18.145 52.140 1.00 14.09 504 TRP A O 1
ATOM 3717 N N . PHE A 1 472 ? 14.857 -17.475 52.712 1.00 16.52 505 PHE A N 1
ATOM 3718 C CA . PHE A 1 472 ? 15.256 -16.070 52.962 1.00 17.96 505 PHE A CA 1
ATOM 3719 C C . PHE A 1 472 ? 16.131 -16.018 54.220 1.00 18.35 505 PHE A C 1
ATOM 3720 O O . PHE A 1 472 ? 17.101 -15.206 54.285 1.00 17.67 505 PHE A O 1
ATOM 3728 N N . LYS A 1 473 ? 15.807 -16.865 55.192 1.00 16.89 506 LYS A N 1
ATOM 3729 C CA . LYS A 1 473 ? 16.586 -16.973 56.444 1.00 18.76 506 LYS A CA 1
ATOM 3730 C C . LYS A 1 473 ? 18.015 -17.376 56.068 1.00 18.34 506 LYS A C 1
ATOM 3731 O O . LYS A 1 473 ? 18.959 -16.659 56.400 1.00 18.05 506 LYS A O 1
ATOM 3737 N N . ASP A 1 474 ? 18.146 -18.450 55.315 1.00 18.79 507 ASP A N 1
ATOM 3738 C CA . ASP A 1 474 ? 19.475 -18.925 54.874 1.00 19.17 507 ASP A CA 1
ATOM 3739 C C . ASP A 1 474 ? 20.163 -17.820 54.051 1.00 18.29 507 ASP A C 1
ATOM 3740 O O . ASP A 1 474 ? 21.347 -17.572 54.290 1.00 19.87 507 ASP A O 1
ATOM 3745 N N . PHE A 1 475 ? 19.434 -17.182 53.134 1.00 18.12 508 PHE A N 1
ATOM 3746 C CA . PHE A 1 475 ? 19.936 -16.135 52.199 1.00 16.85 508 PHE A CA 1
ATOM 3747 C C . PHE A 1 475 ? 20.569 -15.000 53.015 1.00 15.48 508 PHE A C 1
ATOM 3748 O O . PHE A 1 475 ? 21.738 -14.639 52.760 1.00 14.56 508 PHE A O 1
ATOM 3756 N N . LEU A 1 476 ? 19.824 -14.475 53.990 1.00 15.84 509 LEU A N 1
ATOM 3757 C CA . LEU A 1 476 ? 20.207 -13.274 54.790 1.00 15.73 509 LEU A CA 1
ATOM 3758 C C . LEU A 1 476 ? 21.361 -13.596 55.763 1.00 16.65 509 LEU A C 1
ATOM 3759 O O . LEU A 1 476 ? 22.026 -12.669 56.230 1.00 15.21 509 LEU A O 1
ATOM 3764 N N . ALA A 1 477 ? 21.512 -14.857 56.155 1.00 17.12 510 ALA A N 1
ATOM 3765 C CA . ALA A 1 477 ? 22.505 -15.287 57.168 1.00 18.38 510 ALA A CA 1
ATOM 3766 C C . ALA A 1 477 ? 23.907 -15.443 56.560 1.00 19.64 510 ALA A C 1
ATOM 3767 O O . ALA A 1 477 ? 24.884 -15.559 57.362 1.00 21.80 510 ALA A O 1
ATOM 3769 N N . ASN A 1 478 ? 24.008 -15.486 55.224 1.00 20.47 511 ASN A N 1
ATOM 3770 C CA . ASN A 1 478 ? 25.224 -15.917 54.475 1.00 21.24 511 ASN A CA 1
ATOM 3771 C C . ASN A 1 478 ? 25.637 -14.866 53.448 1.00 20.52 511 ASN A C 1
ATOM 3772 O O . ASN A 1 478 ? 26.681 -14.999 52.782 1.00 18.14 511 ASN A O 1
ATOM 3778 N N . LEU B 1 1 ? 9.725 -3.534 -11.358 1.00 42.21 34 LEU B N 1
ATOM 3779 C CA . LEU B 1 1 ? 9.207 -2.260 -10.774 1.00 38.04 34 LEU B CA 1
ATOM 3780 C C . LEU B 1 1 ? 8.803 -1.324 -11.915 1.00 32.85 34 LEU B C 1
ATOM 3781 O O . LEU B 1 1 ? 9.654 -1.075 -12.785 1.00 31.70 34 LEU B O 1
ATOM 3786 N N . LYS B 1 2 ? 7.564 -0.820 -11.887 1.00 30.81 35 LYS B N 1
ATOM 3787 C CA . LYS B 1 2 ? 6.987 0.086 -12.924 1.00 31.21 35 LYS B CA 1
ATOM 3788 C C . LYS B 1 2 ? 6.278 1.269 -12.254 1.00 26.29 35 LYS B C 1
ATOM 3789 O O . LYS B 1 2 ? 5.744 1.094 -11.150 1.00 24.57 35 LYS B O 1
ATOM 3795 N N . ARG B 1 3 ? 6.228 2.411 -12.938 1.00 25.18 36 ARG B N 1
ATOM 3796 C CA . ARG B 1 3 ? 5.516 3.618 -12.451 1.00 24.53 36 ARG B CA 1
ATOM 3797 C C . ARG B 1 3 ? 4.028 3.272 -12.248 1.00 23.32 36 ARG B C 1
ATOM 3798 O O . ARG B 1 3 ? 3.388 3.857 -11.329 1.00 21.94 36 ARG B O 1
ATOM 3806 N N . THR B 1 4 ? 3.464 2.383 -13.080 1.00 23.98 37 THR B N 1
ATOM 3807 C CA . THR B 1 4 ? 2.028 1.971 -12.988 1.00 23.04 37 THR B CA 1
ATOM 3808 C C . THR B 1 4 ? 1.758 1.346 -11.607 1.00 22.83 37 THR B C 1
ATOM 3809 O O . THR B 1 4 ? 0.580 1.384 -11.187 1.00 20.84 37 THR B O 1
ATOM 3813 N N . SER B 1 5 ? 2.767 0.776 -10.930 1.00 21.98 38 SER B N 1
ATOM 3814 C CA . SER B 1 5 ? 2.610 0.155 -9.570 1.00 24.54 38 SER B CA 1
ATOM 3815 C C . SER B 1 5 ? 2.418 1.219 -8.464 1.00 23.65 38 SER B C 1
ATOM 3816 O O . SER B 1 5 ? 1.851 0.900 -7.410 1.00 25.70 38 SER B O 1
ATOM 3819 N N . PHE B 1 6 ? 2.796 2.472 -8.703 1.00 20.35 39 PHE B N 1
ATOM 3820 C CA . PHE B 1 6 ? 2.549 3.585 -7.762 1.00 19.15 39 PHE B CA 1
ATOM 3821 C C . PHE B 1 6 ? 1.216 4.282 -8.057 1.00 19.47 39 PHE B C 1
ATOM 3822 O O . PHE B 1 6 ? 0.771 4.326 -9.217 1.00 19.98 39 PHE B O 1
ATOM 3830 N N . PRO B 1 7 ? 0.561 4.891 -7.038 1.00 19.49 40 PRO B N 1
ATOM 3831 C CA . PRO B 1 7 ? -0.619 5.729 -7.242 1.00 22.34 40 PRO B CA 1
ATOM 3832 C C . PRO B 1 7 ? -0.402 6.756 -8.356 1.00 24.94 40 PRO B C 1
ATOM 3833 O O . PRO B 1 7 ? 0.677 7.289 -8.451 1.00 25.06 40 PRO B O 1
ATOM 3837 N N . LYS B 1 8 ? -1.433 7.023 -9.155 1.00 25.60 41 LYS B N 1
ATOM 3838 C CA . LYS B 1 8 ? -1.370 7.974 -10.298 1.00 26.23 41 LYS B CA 1
ATOM 3839 C C . LYS B 1 8 ? -1.006 9.384 -9.821 1.00 24.42 41 LYS B C 1
ATOM 3840 O O . LYS B 1 8 ? -0.407 10.125 -10.617 1.00 24.69 41 LYS B O 1
ATOM 3846 N N . LYS B 1 9 ? -1.368 9.763 -8.590 1.00 23.09 42 LYS B N 1
ATOM 3847 C CA . LYS B 1 9 ? -1.141 11.132 -8.055 1.00 24.10 42 LYS B CA 1
ATOM 3848 C C . LYS B 1 9 ? 0.216 11.189 -7.319 1.00 20.22 42 LYS B C 1
ATOM 3849 O O . LYS B 1 9 ? 0.670 12.291 -7.011 1.00 19.24 42 LYS B O 1
ATOM 3855 N N . PHE B 1 10 ? 0.900 10.059 -7.170 1.00 18.77 43 PHE B N 1
ATOM 3856 C CA . PHE B 1 10 ? 2.307 9.999 -6.694 1.00 17.57 43 PHE B CA 1
ATOM 3857 C C . PHE B 1 10 ? 3.204 10.764 -7.671 1.00 18.28 43 PHE B C 1
ATOM 3858 O O . PHE B 1 10 ? 3.084 10.541 -8.878 1.00 17.97 43 PHE B O 1
ATOM 3866 N N . LEU B 1 11 ? 4.086 11.635 -7.176 1.00 18.27 44 LEU B N 1
ATOM 3867 C CA . LEU B 1 11 ? 4.973 12.474 -8.027 1.00 18.96 44 LEU B CA 1
ATOM 3868 C C . LEU B 1 11 ? 6.350 11.816 -8.120 1.00 18.56 44 LEU B C 1
ATOM 3869 O O . LEU B 1 11 ? 7.002 11.610 -7.070 1.00 18.25 44 LEU B O 1
ATOM 3874 N N . PHE B 1 12 ? 6.795 11.499 -9.328 1.00 18.66 45 PHE B N 1
ATOM 3875 C CA . PHE B 1 12 ? 8.197 11.131 -9.609 1.00 17.57 45 PHE B CA 1
ATOM 3876 C C . PHE B 1 12 ? 8.953 12.321 -10.195 1.00 16.78 45 PHE B C 1
ATOM 3877 O O . PHE B 1 12 ? 8.582 12.841 -11.286 1.00 16.86 45 PHE B O 1
ATOM 3885 N N . GLY B 1 13 ? 10.047 12.680 -9.540 1.00 15.92 46 GLY B N 1
ATOM 3886 C CA . GLY B 1 13 ? 10.896 13.800 -9.957 1.00 15.23 46 GLY B CA 1
ATOM 3887 C C . GLY B 1 13 ? 12.364 13.505 -9.757 1.00 14.36 46 GLY B C 1
ATOM 3888 O O . GLY B 1 13 ? 12.721 12.351 -9.473 1.00 12.36 46 GLY B O 1
ATOM 3889 N N . ALA B 1 14 ? 13.156 14.550 -10.021 1.00 14.07 47 ALA B N 1
ATOM 3890 C CA . ALA B 1 14 ? 14.606 14.663 -9.808 1.00 13.35 47 ALA B CA 1
ATOM 3891 C C . ALA B 1 14 ? 14.825 16.081 -9.305 1.00 13.44 47 ALA B C 1
ATOM 3892 O O . ALA B 1 14 ? 13.975 16.942 -9.554 1.00 12.53 47 ALA B O 1
ATOM 3894 N N . GLY B 1 15 ? 15.933 16.261 -8.602 1.00 13.80 48 GLY B N 1
ATOM 3895 C CA . GLY B 1 15 ? 16.202 17.468 -7.823 1.00 14.49 48 GLY B CA 1
ATOM 3896 C C . GLY B 1 15 ? 17.439 18.180 -8.304 1.00 14.90 48 GLY B C 1
ATOM 3897 O O . GLY B 1 15 ? 18.311 17.552 -9.019 1.00 14.17 48 GLY B O 1
ATOM 3898 N N . SER B 1 16 ? 17.512 19.425 -7.845 1.00 14.34 49 SER B N 1
ATOM 3899 C CA . SER B 1 16 ? 18.615 20.386 -8.028 1.00 14.11 49 SER B CA 1
ATOM 3900 C C . SER B 1 16 ? 18.585 21.381 -6.862 1.00 14.18 49 SER B C 1
ATOM 3901 O O . SER B 1 16 ? 17.609 21.379 -6.058 1.00 12.73 49 SER B O 1
ATOM 3904 N N . ALA B 1 17 ? 19.626 22.206 -6.776 1.00 13.69 50 ALA B N 1
ATOM 3905 C CA . ALA B 1 17 ? 19.693 23.375 -5.885 1.00 13.38 50 ALA B CA 1
ATOM 3906 C C . ALA B 1 17 ? 20.463 24.500 -6.598 1.00 13.19 50 ALA B C 1
ATOM 3907 O O . ALA B 1 17 ? 21.343 24.213 -7.447 1.00 12.94 50 ALA B O 1
ATOM 3909 N N . SER B 1 18 ? 20.151 25.745 -6.273 1.00 13.35 51 SER B N 1
ATOM 3910 C CA . SER B 1 18 ? 20.693 26.921 -7.002 1.00 13.87 51 SER B CA 1
ATOM 3911 C C . SER B 1 18 ? 22.235 26.878 -7.031 1.00 14.31 51 SER B C 1
ATOM 3912 O O . SER B 1 18 ? 22.787 26.898 -8.142 1.00 14.65 51 SER B O 1
ATOM 3915 N N . TYR B 1 19 ? 22.941 26.856 -5.891 1.00 15.37 52 TYR B N 1
ATOM 3916 C CA . TYR B 1 19 ? 24.424 27.036 -5.888 1.00 14.92 52 TYR B CA 1
ATOM 3917 C C . TYR B 1 19 ? 25.078 25.827 -6.567 1.00 14.99 52 TYR B C 1
ATOM 3918 O O . TYR B 1 19 ? 26.142 25.996 -7.178 1.00 13.18 52 TYR B O 1
ATOM 3927 N N . GLN B 1 20 ? 24.467 24.639 -6.435 1.00 14.63 53 GLN B N 1
ATOM 3928 C CA . GLN B 1 20 ? 24.998 23.354 -6.981 1.00 14.79 53 GLN B CA 1
ATOM 3929 C C . GLN B 1 20 ? 24.889 23.314 -8.513 1.00 13.84 53 GLN B C 1
ATOM 3930 O O . GLN B 1 20 ? 25.654 22.550 -9.106 1.00 14.89 53 GLN B O 1
ATOM 3936 N N . TYR B 1 21 ? 24.016 24.110 -9.142 1.00 14.54 54 TYR B N 1
ATOM 3937 C CA . TYR B 1 21 ? 23.631 23.938 -10.575 1.00 14.89 54 TYR B CA 1
ATOM 3938 C C . TYR B 1 21 ? 23.900 25.169 -11.451 1.00 14.94 54 TYR B C 1
ATOM 3939 O O . TYR B 1 21 ? 24.373 24.949 -12.568 1.00 15.86 54 TYR B O 1
ATOM 3948 N N . GLU B 1 22 ? 23.489 26.355 -11.006 1.00 15.73 55 GLU B N 1
ATOM 3949 C CA . GLU B 1 22 ? 23.186 27.515 -11.875 1.00 15.07 55 GLU B CA 1
ATOM 3950 C C . GLU B 1 22 ? 24.479 28.045 -12.491 1.00 15.01 55 GLU B C 1
ATOM 3951 O O . GLU B 1 22 ? 24.480 28.302 -13.710 1.00 14.28 55 GLU B O 1
ATOM 3957 N N . GLY B 1 23 ? 25.526 28.215 -11.688 1.00 14.66 56 GLY B N 1
ATOM 3958 C CA . GLY B 1 23 ? 26.645 29.064 -12.113 1.00 14.79 56 GLY B CA 1
ATOM 3959 C C . GLY B 1 23 ? 26.180 30.481 -12.344 1.00 14.43 56 GLY B C 1
ATOM 3960 O O . GLY B 1 23 ? 25.219 30.945 -11.666 1.00 13.85 56 GLY B O 1
ATOM 3961 N N . ALA B 1 24 ? 26.819 31.185 -13.279 1.00 15.82 57 ALA B N 1
ATOM 3962 C CA . ALA B 1 24 ? 26.553 32.630 -13.478 1.00 16.37 57 ALA B CA 1
ATOM 3963 C C . ALA B 1 24 ? 26.528 33.339 -12.106 1.00 16.46 57 ALA B C 1
ATOM 3964 O O . ALA B 1 24 ? 25.583 34.109 -11.832 1.00 15.35 57 ALA B O 1
ATOM 3966 N N . ALA B 1 25 ? 27.520 33.083 -11.252 1.00 16.18 58 ALA B N 1
ATOM 3967 C CA . ALA B 1 25 ? 27.498 33.505 -9.832 1.00 17.61 58 ALA B CA 1
ATOM 3968 C C . ALA B 1 25 ? 27.651 35.020 -9.770 1.00 17.90 58 ALA B C 1
ATOM 3969 O O . ALA B 1 25 ? 27.059 35.624 -8.876 1.00 16.33 58 ALA B O 1
ATOM 3971 N N . HIS B 1 26 ? 28.439 35.588 -10.687 1.00 19.25 59 HIS B N 1
ATOM 3972 C CA . HIS B 1 26 ? 28.897 36.995 -10.598 1.00 22.08 59 HIS B CA 1
ATOM 3973 C C . HIS B 1 26 ? 28.451 37.745 -11.853 1.00 23.78 59 HIS B C 1
ATOM 3974 O O . HIS B 1 26 ? 29.111 38.717 -12.205 1.00 20.15 59 HIS B O 1
ATOM 3981 N N . ILE B 1 27 ? 27.297 37.358 -12.405 1.00 24.07 60 ILE B N 1
ATOM 3982 C CA . ILE B 1 27 ? 26.719 37.932 -13.657 1.00 27.95 60 ILE B CA 1
ATOM 3983 C C . ILE B 1 27 ? 25.267 38.339 -13.406 1.00 26.00 60 ILE B C 1
ATOM 3984 O O . ILE B 1 27 ? 24.669 37.818 -12.451 1.00 29.25 60 ILE B O 1
ATOM 3989 N N . ASP B 1 28 ? 24.724 39.241 -14.230 1.00 23.30 61 ASP B N 1
ATOM 3990 C CA . ASP B 1 28 ? 23.275 39.538 -14.279 1.00 22.00 61 ASP B CA 1
ATOM 3991 C C . ASP B 1 28 ? 22.743 39.818 -12.871 1.00 21.45 61 ASP B C 1
ATOM 3992 O O . ASP B 1 28 ? 21.645 39.293 -12.515 1.00 20.73 61 ASP B O 1
ATOM 3997 N N . GLY B 1 29 ? 23.466 40.644 -12.118 1.00 21.16 62 GLY B N 1
ATOM 3998 C CA . GLY B 1 29 ? 22.965 41.289 -10.896 1.00 20.25 62 GLY B CA 1
ATOM 3999 C C . GLY B 1 29 ? 23.120 40.459 -9.623 1.00 20.21 62 GLY B C 1
ATOM 4000 O O . GLY B 1 29 ? 22.804 41.013 -8.527 1.00 19.72 62 GLY B O 1
ATOM 4001 N N . ARG B 1 30 ? 23.554 39.193 -9.701 1.00 20.33 63 ARG B N 1
ATOM 4002 C CA . ARG B 1 30 ? 23.521 38.291 -8.510 1.00 17.85 63 ARG B CA 1
ATOM 4003 C C . ARG B 1 30 ? 24.511 38.792 -7.451 1.00 17.65 63 ARG B C 1
ATOM 4004 O O . ARG B 1 30 ? 25.651 38.998 -7.777 1.00 16.29 63 ARG B O 1
ATOM 4012 N N . GLY B 1 31 ? 24.056 38.949 -6.216 1.00 16.98 64 GLY B N 1
ATOM 4013 C CA . GLY B 1 31 ? 24.905 39.317 -5.091 1.00 16.88 64 GLY B CA 1
ATOM 4014 C C . GLY B 1 31 ? 25.570 38.079 -4.556 1.00 19.16 64 GLY B C 1
ATOM 4015 O O . GLY B 1 31 ? 25.189 36.934 -4.993 1.00 19.28 64 GLY B O 1
ATOM 4016 N N . LEU B 1 32 ? 26.550 38.268 -3.687 1.00 16.30 65 LEU B N 1
ATOM 4017 C CA . LEU B 1 32 ? 27.274 37.126 -3.102 1.00 16.62 65 LEU B CA 1
ATOM 4018 C C . LEU B 1 32 ? 26.340 36.428 -2.103 1.00 14.11 65 LEU B C 1
ATOM 4019 O O . LEU B 1 32 ? 25.513 37.095 -1.470 1.00 13.82 65 LEU B O 1
ATOM 4024 N N . SER B 1 33 ? 26.513 35.118 -1.980 1.00 13.53 66 SER B N 1
ATOM 4025 C CA . SER B 1 33 ? 25.983 34.262 -0.889 1.00 13.62 66 SER B CA 1
ATOM 4026 C C . SER B 1 33 ? 27.161 33.797 -0.016 1.00 14.11 66 SER B C 1
ATOM 4027 O O . SER B 1 33 ? 28.323 33.812 -0.506 1.00 16.28 66 SER B O 1
ATOM 4030 N N . VAL B 1 34 ? 26.850 33.303 1.169 1.00 14.14 67 VAL B N 1
ATOM 4031 C CA . VAL B 1 34 ? 27.801 32.720 2.149 1.00 14.61 67 VAL B CA 1
ATOM 4032 C C . VAL B 1 34 ? 28.581 31.584 1.501 1.00 15.01 67 VAL B C 1
ATOM 4033 O O . VAL B 1 34 ? 29.712 31.331 1.956 1.00 15.64 67 VAL B O 1
ATOM 4037 N N . TRP B 1 35 ? 28.054 30.936 0.463 1.00 15.41 68 TRP B N 1
ATOM 4038 C CA . TRP B 1 35 ? 28.822 29.857 -0.227 1.00 15.46 68 TRP B CA 1
ATOM 4039 C C . TRP B 1 35 ? 29.858 30.407 -1.219 1.00 15.49 68 TRP B C 1
ATOM 4040 O O . TRP B 1 35 ? 30.891 29.721 -1.380 1.00 14.53 68 TRP B O 1
ATOM 4051 N N . ASP B 1 36 ? 29.562 31.497 -1.954 1.00 16.58 69 ASP B N 1
ATOM 4052 C CA . ASP B 1 36 ? 30.561 32.179 -2.831 1.00 16.03 69 ASP B CA 1
ATOM 4053 C C . ASP B 1 36 ? 31.778 32.516 -1.954 1.00 15.64 69 ASP B C 1
ATOM 4054 O O . ASP B 1 36 ? 32.934 32.115 -2.291 1.00 14.62 69 ASP B O 1
ATOM 4059 N N . VAL B 1 37 ? 31.495 33.056 -0.771 1.00 17.92 70 VAL B N 1
ATOM 4060 C CA . VAL B 1 37 ? 32.528 33.510 0.207 1.00 18.83 70 VAL B CA 1
ATOM 4061 C C . VAL B 1 37 ? 33.218 32.284 0.806 1.00 17.79 70 VAL B C 1
ATOM 4062 O O . VAL B 1 37 ? 34.448 32.258 0.794 1.00 18.49 70 VAL B O 1
ATOM 4066 N N . PHE B 1 38 ? 32.485 31.283 1.282 1.00 19.11 71 PHE B N 1
ATOM 4067 C CA . PHE B 1 38 ? 33.093 30.115 1.975 1.00 19.13 71 PHE B CA 1
ATOM 4068 C C . PHE B 1 38 ? 34.097 29.395 1.052 1.00 19.19 71 PHE B C 1
ATOM 4069 O O . PHE B 1 38 ? 35.207 28.992 1.535 1.00 17.92 71 PHE B O 1
ATOM 4077 N N . THR B 1 39 ? 33.734 29.228 -0.223 1.00 17.72 72 THR B N 1
ATOM 4078 C CA . THR B 1 39 ? 34.549 28.535 -1.268 1.00 18.44 72 THR B CA 1
ATOM 4079 C C . THR B 1 39 ? 35.784 29.380 -1.597 1.00 18.74 72 THR B C 1
ATOM 4080 O O . THR B 1 39 ? 36.826 28.790 -1.928 1.00 20.05 72 THR B O 1
ATOM 4084 N N . LYS B 1 40 ? 35.693 30.701 -1.492 1.00 20.50 73 LYS B N 1
ATOM 4085 C CA . LYS B 1 40 ? 36.863 31.592 -1.742 1.00 22.24 73 LYS B CA 1
ATOM 4086 C C . LYS B 1 40 ? 37.787 31.576 -0.523 1.00 22.24 73 LYS B C 1
ATOM 4087 O O . LYS B 1 40 ? 39.030 31.440 -0.689 1.00 25.48 73 LYS B O 1
ATOM 4093 N N . GLU B 1 41 ? 37.209 31.732 0.672 1.00 22.75 74 GLU B N 1
ATOM 4094 C CA . GLU B 1 41 ? 37.961 32.007 1.926 1.00 21.25 74 GLU B CA 1
ATOM 4095 C C . GLU B 1 41 ? 38.423 30.697 2.539 1.00 19.97 74 GLU B C 1
ATOM 4096 O O . GLU B 1 41 ? 39.317 30.749 3.371 1.00 22.79 74 GLU B O 1
ATOM 4102 N N . HIS B 1 42 ? 37.799 29.573 2.202 1.00 20.83 75 HIS B N 1
ATOM 4103 C CA . HIS B 1 42 ? 38.136 28.248 2.783 1.00 20.18 75 HIS B CA 1
ATOM 4104 C C . HIS B 1 42 ? 38.250 27.156 1.728 1.00 20.97 75 HIS B C 1
ATOM 4105 O O . HIS B 1 42 ? 37.673 26.072 1.874 1.00 23.63 75 HIS B O 1
ATOM 4112 N N . PRO B 1 43 ? 39.107 27.335 0.698 1.00 23.50 76 PRO B N 1
ATOM 4113 C CA . PRO B 1 43 ? 39.331 26.288 -0.301 1.00 21.50 76 PRO B CA 1
ATOM 4114 C C . PRO B 1 43 ? 39.902 24.994 0.289 1.00 21.77 76 PRO B C 1
ATOM 4115 O O . PRO B 1 43 ? 39.734 23.938 -0.297 1.00 21.89 76 PRO B O 1
ATOM 4119 N N . GLU B 1 44 ? 40.548 25.082 1.452 1.00 22.14 77 GLU B N 1
ATOM 4120 C CA . GLU B 1 44 ? 41.021 23.891 2.198 1.00 21.66 77 GLU B CA 1
ATOM 4121 C C . GLU B 1 44 ? 39.805 23.037 2.604 1.00 21.71 77 GLU B C 1
ATOM 4122 O O . GLU B 1 44 ? 39.945 21.819 2.790 1.00 22.36 77 GLU B O 1
ATOM 4128 N N . LYS B 1 45 ? 38.628 23.639 2.736 1.00 21.55 78 LYS B N 1
ATOM 4129 C CA . LYS B 1 45 ? 37.433 22.890 3.208 1.00 20.20 78 LYS B CA 1
ATOM 4130 C C . LYS B 1 45 ? 36.624 22.418 2.005 1.00 19.81 78 LYS B C 1
ATOM 4131 O O . LYS B 1 45 ? 35.574 21.800 2.231 1.00 19.43 78 LYS B O 1
ATOM 4137 N N . ILE B 1 46 ? 37.123 22.622 0.777 1.00 19.64 79 ILE B N 1
ATOM 4138 C CA . ILE B 1 46 ? 36.563 21.963 -0.440 1.00 19.71 79 ILE B CA 1
ATOM 4139 C C . ILE B 1 46 ? 37.583 20.934 -0.931 1.00 19.35 79 ILE B C 1
ATOM 4140 O O . ILE B 1 46 ? 38.762 21.322 -1.091 1.00 18.45 79 ILE B O 1
ATOM 4145 N N . ALA B 1 47 ? 37.162 19.673 -1.111 1.00 18.12 80 ALA B N 1
ATOM 4146 C CA . ALA B 1 47 ? 38.069 18.534 -1.381 1.00 19.90 80 ALA B CA 1
ATOM 4147 C C . ALA B 1 47 ? 38.907 18.775 -2.660 1.00 20.72 80 ALA B C 1
ATOM 4148 O O . ALA B 1 47 ? 40.066 18.305 -2.710 1.00 20.27 80 ALA B O 1
ATOM 4150 N N . ASP B 1 48 ? 38.386 19.517 -3.645 1.00 20.60 81 ASP B N 1
ATOM 4151 C CA . ASP B 1 48 ? 39.105 19.813 -4.918 1.00 21.01 81 ASP B CA 1
ATOM 4152 C C . ASP B 1 48 ? 39.257 21.329 -5.100 1.00 20.37 81 ASP B C 1
ATOM 4153 O O . ASP B 1 48 ? 39.421 21.759 -6.223 1.00 20.08 81 ASP B O 1
ATOM 4158 N N . GLN B 1 49 ? 39.183 22.094 -4.011 1.00 21.50 82 GLN B N 1
ATOM 4159 C CA . GLN B 1 49 ? 39.323 23.578 -3.951 1.00 22.78 82 GLN B CA 1
ATOM 4160 C C . GLN B 1 49 ? 38.567 24.256 -5.095 1.00 20.40 82 GLN B C 1
ATOM 4161 O O . GLN B 1 49 ? 39.090 25.221 -5.677 1.00 19.72 82 GLN B O 1
ATOM 4167 N N . SER B 1 50 ? 37.311 23.855 -5.301 1.00 20.40 83 SER B N 1
ATOM 4168 C CA . SER B 1 50 ? 36.454 24.271 -6.434 1.00 18.33 83 SER B CA 1
ATOM 4169 C C . SER B 1 50 ? 35.399 25.247 -5.917 1.00 17.98 83 SER B C 1
ATOM 4170 O O . SER B 1 50 ? 35.392 25.549 -4.683 1.00 16.30 83 SER B O 1
ATOM 4173 N N . ASN B 1 51 ? 34.569 25.785 -6.814 1.00 17.66 84 ASN B N 1
ATOM 4174 C CA . ASN B 1 51 ? 33.450 26.675 -6.401 1.00 18.26 84 ASN B CA 1
ATOM 4175 C C . ASN B 1 51 ? 32.295 26.523 -7.378 1.00 16.92 84 ASN B C 1
ATOM 4176 O O . ASN B 1 51 ? 32.433 25.774 -8.364 1.00 17.53 84 ASN B O 1
ATOM 4181 N N . GLY B 1 52 ? 31.188 27.195 -7.074 1.00 15.36 85 GLY B N 1
ATOM 4182 C CA . GLY B 1 52 ? 29.975 27.191 -7.904 1.00 16.12 85 GLY B CA 1
ATOM 4183 C C . GLY B 1 52 ? 29.914 28.375 -8.855 1.00 15.92 85 GLY B C 1
ATOM 4184 O O . GLY B 1 52 ? 28.778 28.705 -9.282 1.00 15.63 85 GLY B O 1
ATOM 4185 N N . ASP B 1 53 ? 31.048 28.996 -9.205 1.00 16.50 86 ASP B N 1
ATOM 4186 C CA . ASP B 1 53 ? 31.051 30.160 -10.135 1.00 17.61 86 ASP B CA 1
ATOM 4187 C C . ASP B 1 53 ? 30.369 29.760 -11.450 1.00 17.67 86 ASP B C 1
ATOM 4188 O O . ASP B 1 53 ? 29.671 30.614 -12.024 1.00 16.30 86 ASP B O 1
ATOM 4193 N N . VAL B 1 54 ? 30.636 28.540 -11.922 1.00 17.50 87 VAL B N 1
ATOM 4194 C CA . VAL B 1 54 ? 30.155 27.999 -13.222 1.00 17.63 87 VAL B CA 1
ATOM 4195 C C . VAL B 1 54 ? 29.224 26.824 -12.932 1.00 17.38 87 VAL B C 1
ATOM 4196 O O . VAL B 1 54 ? 28.136 26.822 -13.512 1.00 18.72 87 VAL B O 1
ATOM 4200 N N . ALA B 1 55 ? 29.637 25.865 -12.098 1.00 18.10 88 ALA B N 1
ATOM 4201 C CA . ALA B 1 55 ? 28.851 24.651 -11.768 1.00 19.18 88 ALA B CA 1
ATOM 4202 C C . ALA B 1 55 ? 28.513 23.943 -13.081 1.00 18.94 88 ALA B C 1
ATOM 4203 O O . ALA B 1 55 ? 29.460 23.507 -13.753 1.00 21.78 88 ALA B O 1
ATOM 4205 N N . GLN B 1 56 ? 27.237 23.816 -13.445 1.00 18.99 89 GLN B N 1
ATOM 4206 C CA . GLN B 1 56 ? 26.856 23.233 -14.766 1.00 17.91 89 GLN B CA 1
ATOM 4207 C C . GLN B 1 56 ? 26.255 24.303 -15.673 1.00 17.26 89 GLN B C 1
ATOM 4208 O O . GLN B 1 56 ? 25.726 23.926 -16.723 1.00 16.46 89 GLN B O 1
ATOM 4214 N N . ASP B 1 57 ? 26.401 25.579 -15.325 1.00 18.64 90 ASP B N 1
ATOM 4215 C CA . ASP B 1 57 ? 25.835 26.697 -16.135 1.00 19.47 90 ASP B CA 1
ATOM 4216 C C . ASP B 1 57 ? 24.365 26.391 -16.409 1.00 18.84 90 ASP B C 1
ATOM 4217 O O . ASP B 1 57 ? 23.923 26.587 -17.540 1.00 19.33 90 ASP B O 1
ATOM 4222 N N . PHE B 1 58 ? 23.619 25.924 -15.403 1.00 18.87 91 PHE B N 1
ATOM 4223 C CA . PHE B 1 58 ? 22.179 25.620 -15.556 1.00 18.16 91 PHE B CA 1
ATOM 4224 C C . PHE B 1 58 ? 21.451 26.929 -15.859 1.00 16.43 91 PHE B C 1
ATOM 4225 O O . PHE B 1 58 ? 20.463 26.883 -16.571 1.00 18.06 91 PHE B O 1
ATOM 4233 N N . TYR B 1 59 ? 21.973 28.057 -15.384 1.00 16.48 92 TYR B N 1
ATOM 4234 C CA . TYR B 1 59 ? 21.403 29.405 -15.628 1.00 16.63 92 TYR B CA 1
ATOM 4235 C C . TYR B 1 59 ? 21.193 29.666 -17.128 1.00 17.37 92 TYR B C 1
ATOM 4236 O O . TYR B 1 59 ? 20.175 30.284 -17.501 1.00 17.39 92 TYR B O 1
ATOM 4245 N N . HIS B 1 60 ? 22.110 29.209 -17.970 1.00 18.11 93 HIS B N 1
ATOM 4246 C CA . HIS B 1 60 ? 22.078 29.402 -19.444 1.00 20.31 93 HIS B CA 1
ATOM 4247 C C . HIS B 1 60 ? 21.485 28.185 -20.158 1.00 19.05 93 HIS B C 1
ATOM 4248 O O . HIS B 1 60 ? 20.849 28.405 -21.230 1.00 17.69 93 HIS B O 1
ATOM 4255 N N . ARG B 1 61 ? 21.649 26.976 -19.613 1.00 18.32 94 ARG B N 1
ATOM 4256 C CA . ARG B 1 61 ? 21.469 25.720 -20.395 1.00 19.02 94 ARG B CA 1
ATOM 4257 C C . ARG B 1 61 ? 20.162 24.987 -20.063 1.00 16.81 94 ARG B C 1
ATOM 4258 O O . ARG B 1 61 ? 20.003 23.871 -20.554 1.00 16.85 94 ARG B O 1
ATOM 4266 N N . TYR B 1 62 ? 19.269 25.591 -19.284 1.00 17.37 95 TYR B N 1
ATOM 4267 C CA . TYR B 1 62 ? 18.111 24.928 -18.625 1.00 18.35 95 TYR B CA 1
ATOM 4268 C C . TYR B 1 62 ? 17.135 24.383 -19.659 1.00 19.06 95 TYR B C 1
ATOM 4269 O O . TYR B 1 62 ? 16.528 23.341 -19.391 1.00 19.04 95 TYR B O 1
ATOM 4278 N N . LYS B 1 63 ? 17.024 25.054 -20.811 1.00 22.63 96 LYS B N 1
ATOM 4279 C CA . LYS B 1 63 ? 16.071 24.662 -21.875 1.00 22.33 96 LYS B CA 1
ATOM 4280 C C . LYS B 1 63 ? 16.414 23.253 -22.369 1.00 20.12 96 LYS B C 1
ATOM 4281 O O . LYS B 1 63 ? 15.539 22.389 -22.297 1.00 18.18 96 LYS B O 1
ATOM 4287 N N . GLU B 1 64 ? 17.645 23.038 -22.818 1.00 21.45 97 GLU B N 1
ATOM 4288 C CA . GLU B 1 64 ? 18.147 21.715 -23.273 1.00 24.68 97 GLU B CA 1
ATOM 4289 C C . GLU B 1 64 ? 17.898 20.664 -22.176 1.00 24.63 97 GLU B C 1
ATOM 4290 O O . GLU B 1 64 ? 17.466 19.541 -22.504 1.00 25.59 97 GLU B O 1
ATOM 4296 N N . ASP B 1 65 ? 18.215 21.008 -20.921 1.00 20.32 98 ASP B N 1
ATOM 4297 C CA . ASP B 1 65 ? 18.164 20.102 -19.741 1.00 18.50 98 ASP B CA 1
ATOM 4298 C C . ASP B 1 65 ? 16.721 19.672 -19.480 1.00 18.84 98 ASP B C 1
ATOM 4299 O O . ASP B 1 65 ? 16.476 18.483 -19.230 1.00 16.06 98 ASP B O 1
ATOM 4304 N N . ILE B 1 66 ? 15.793 20.627 -19.541 1.00 19.66 99 ILE B N 1
ATOM 4305 C CA . ILE B 1 66 ? 14.341 20.353 -19.345 1.00 20.82 99 ILE B CA 1
ATOM 4306 C C . ILE B 1 66 ? 13.814 19.477 -20.504 1.00 20.91 99 ILE B C 1
ATOM 4307 O O . ILE B 1 66 ? 12.994 18.554 -20.235 1.00 20.09 99 ILE B O 1
ATOM 4312 N N . LYS B 1 67 ? 14.275 19.683 -21.743 1.00 23.99 100 LYS B N 1
ATOM 4313 C CA . LYS B 1 67 ? 13.874 18.850 -22.920 1.00 25.35 100 LYS B CA 1
ATOM 4314 C C . LYS B 1 67 ? 14.295 17.393 -22.652 1.00 23.44 100 LYS B C 1
ATOM 4315 O O . LYS B 1 67 ? 13.538 16.467 -23.033 1.00 19.94 100 LYS B O 1
ATOM 4321 N N . SER B 1 68 ? 15.458 17.210 -22.018 1.00 19.83 101 SER B N 1
ATOM 4322 C CA . SER B 1 68 ? 15.986 15.892 -21.582 1.00 19.10 101 SER B CA 1
ATOM 4323 C C . SER B 1 68 ? 15.060 15.304 -20.516 1.00 19.63 101 SER B C 1
ATOM 4324 O O . SER B 1 68 ? 14.775 14.106 -20.610 1.00 20.48 101 SER B O 1
ATOM 4327 N N . MET B 1 69 ? 14.624 16.130 -19.546 1.00 18.59 102 MET B N 1
ATOM 4328 C CA . MET B 1 69 ? 13.737 15.718 -18.424 1.00 18.53 102 MET B CA 1
ATOM 4329 C C . MET B 1 69 ? 12.425 15.198 -19.023 1.00 19.10 102 MET B C 1
ATOM 4330 O O . MET B 1 69 ? 11.993 14.116 -18.617 1.00 17.75 102 MET B O 1
ATOM 4335 N N . LYS B 1 70 ? 11.816 15.963 -19.933 1.00 20.78 103 LYS B N 1
ATOM 4336 C CA . LYS B 1 70 ? 10.549 15.569 -20.625 1.00 20.14 103 LYS B CA 1
ATOM 4337 C C . LYS B 1 70 ? 10.748 14.231 -21.364 1.00 19.53 103 LYS B C 1
ATOM 4338 O O . LYS B 1 70 ? 9.886 13.341 -21.205 1.00 19.95 103 LYS B O 1
ATOM 4344 N N . GLU B 1 71 ? 11.845 14.062 -22.104 1.00 20.72 104 GLU B N 1
ATOM 4345 C CA . GLU B 1 71 ? 12.125 12.798 -22.847 1.00 22.52 104 GLU B CA 1
ATOM 4346 C C . GLU B 1 71 ? 12.252 11.614 -21.875 1.00 21.75 104 GLU B C 1
ATOM 4347 O O . GLU B 1 71 ? 11.797 10.526 -22.252 1.00 22.46 104 GLU B O 1
ATOM 4353 N N . MET B 1 72 ? 12.795 11.818 -20.655 1.00 21.44 105 MET B N 1
ATOM 4354 C CA . MET B 1 72 ? 12.915 10.752 -19.621 1.00 20.04 105 MET B CA 1
ATOM 4355 C C . MET B 1 72 ? 11.534 10.430 -19.036 1.00 19.32 105 MET B C 1
ATOM 4356 O O . MET B 1 72 ? 11.332 9.291 -18.567 1.00 15.54 105 MET B O 1
ATOM 4361 N N . GLY B 1 73 ? 10.631 11.419 -19.040 1.00 21.69 106 GLY B N 1
ATOM 4362 C CA . GLY B 1 73 ? 9.226 11.282 -18.587 1.00 20.08 106 GLY B CA 1
ATOM 4363 C C . GLY B 1 73 ? 9.031 11.882 -17.206 1.00 20.02 106 GLY B C 1
ATOM 4364 O O . GLY B 1 73 ? 8.094 11.473 -16.501 1.00 20.81 106 GLY B O 1
ATOM 4365 N N . LEU B 1 74 ? 9.912 12.801 -16.800 1.00 19.99 107 LEU B N 1
ATOM 4366 C CA . LEU B 1 74 ? 9.855 13.424 -15.458 1.00 19.88 107 LEU B CA 1
ATOM 4367 C C . LEU B 1 74 ? 8.498 14.133 -15.323 1.00 18.97 107 LEU B C 1
ATOM 4368 O O . LEU B 1 74 ? 8.067 14.758 -16.295 1.00 18.50 107 LEU B O 1
ATOM 4373 N N . GLU B 1 75 ? 7.845 13.967 -14.159 1.00 19.66 108 GLU B N 1
ATOM 4374 C CA . GLU B 1 75 ? 6.518 14.549 -13.791 1.00 19.64 108 GLU B CA 1
ATOM 4375 C C . GLU B 1 75 ? 6.726 15.852 -13.003 1.00 17.89 108 GLU B C 1
ATOM 4376 O O . GLU B 1 75 ? 5.911 16.759 -13.119 1.00 17.97 108 GLU B O 1
ATOM 4382 N N . SER B 1 76 ? 7.817 15.933 -12.247 1.00 17.95 109 SER B N 1
ATOM 4383 C CA . SER B 1 76 ? 8.135 17.063 -11.340 1.00 17.27 109 SER B CA 1
ATOM 4384 C C . SER B 1 76 ? 9.654 17.264 -11.343 1.00 16.35 109 SER B C 1
ATOM 4385 O O . SER B 1 76 ? 10.378 16.278 -11.464 1.00 14.01 109 SER B O 1
ATOM 4388 N N . PHE B 1 77 ? 10.093 18.510 -11.199 1.00 15.66 110 PHE B N 1
ATOM 4389 C CA . PHE B 1 77 ? 11.516 18.893 -11.077 1.00 14.81 110 PHE B CA 1
ATOM 4390 C C . PHE B 1 77 ? 11.652 19.797 -9.860 1.00 15.15 110 PHE B C 1
ATOM 4391 O O . PHE B 1 77 ? 10.904 20.775 -9.809 1.00 14.87 110 PHE B O 1
ATOM 4399 N N . ARG B 1 78 ? 12.542 19.439 -8.933 1.00 13.30 111 ARG B N 1
ATOM 4400 C CA . ARG B 1 78 ? 12.772 20.179 -7.685 1.00 13.14 111 ARG B CA 1
ATOM 4401 C C . ARG B 1 78 ? 13.930 21.125 -8.006 1.00 13.16 111 ARG B C 1
ATOM 4402 O O . ARG B 1 78 ? 14.890 20.656 -8.636 1.00 11.23 111 ARG B O 1
ATOM 4410 N N . PHE B 1 79 ? 13.789 22.399 -7.630 1.00 13.14 112 PHE B N 1
ATOM 4411 C CA . PHE B 1 79 ? 14.882 23.410 -7.761 1.00 13.77 112 PHE B CA 1
ATOM 4412 C C . PHE B 1 79 ? 14.787 24.390 -6.577 1.00 14.50 112 PHE B C 1
ATOM 4413 O O . PHE B 1 79 ? 13.790 24.372 -5.812 1.00 14.01 112 PHE B O 1
ATOM 4421 N N . SER B 1 80 ? 15.848 25.166 -6.333 1.00 14.27 113 SER B N 1
ATOM 4422 C CA . SER B 1 80 ? 15.841 26.223 -5.293 1.00 14.92 113 SER B CA 1
ATOM 4423 C C . SER B 1 80 ? 16.078 27.587 -5.938 1.00 15.68 113 SER B C 1
ATOM 4424 O O . SER B 1 80 ? 16.653 27.634 -7.058 1.00 15.25 113 SER B O 1
ATOM 4427 N N . ILE B 1 81 ? 15.578 28.637 -5.300 1.00 14.80 114 ILE B N 1
ATOM 4428 C CA . ILE B 1 81 ? 15.805 30.057 -5.705 1.00 14.71 114 ILE B CA 1
ATOM 4429 C C . ILE B 1 81 ? 16.993 30.581 -4.889 1.00 14.83 114 ILE B C 1
ATOM 4430 O O . ILE B 1 81 ? 16.991 30.398 -3.662 1.00 13.70 114 ILE B O 1
ATOM 4435 N N . SER B 1 82 ? 17.986 31.145 -5.578 1.00 13.26 115 SER B N 1
ATOM 4436 C CA . SER B 1 82 ? 19.043 32.005 -5.022 1.00 12.69 115 SER B CA 1
ATOM 4437 C C . SER B 1 82 ? 18.436 33.330 -4.542 1.00 12.28 115 SER B C 1
ATOM 4438 O O . SER B 1 82 ? 18.127 34.202 -5.349 1.00 13.41 115 SER B O 1
ATOM 4441 N N . TRP B 1 83 ? 18.219 33.430 -3.231 1.00 13.30 116 TRP B N 1
ATOM 4442 C CA . TRP B 1 83 ? 17.869 34.657 -2.477 1.00 13.52 116 TRP B CA 1
ATOM 4443 C C . TRP B 1 83 ? 18.695 35.845 -3.021 1.00 15.30 116 TRP B C 1
ATOM 4444 O O . TRP B 1 83 ? 18.031 36.814 -3.500 1.00 16.24 116 TRP B O 1
ATOM 4455 N N . SER B 1 84 ? 20.040 35.716 -3.054 1.00 14.79 117 SER B N 1
ATOM 4456 C CA . SER B 1 84 ? 20.995 36.773 -3.505 1.00 16.29 117 SER B CA 1
ATOM 4457 C C . SER B 1 84 ? 20.981 36.983 -5.032 1.00 16.57 117 SER B C 1
ATOM 4458 O O . SER B 1 84 ? 21.510 38.037 -5.480 1.00 15.84 117 SER B O 1
ATOM 4461 N N . ARG B 1 85 ? 20.344 36.098 -5.833 1.00 16.68 118 ARG B N 1
ATOM 4462 C CA . ARG B 1 85 ? 20.107 36.363 -7.264 1.00 16.66 118 ARG B CA 1
ATOM 4463 C C . ARG B 1 85 ? 18.927 37.327 -7.457 1.00 17.93 118 ARG B C 1
ATOM 4464 O O . ARG B 1 85 ? 18.983 38.101 -8.435 1.00 18.70 118 ARG B O 1
ATOM 4472 N N . ILE B 1 86 ? 17.887 37.283 -6.621 1.00 17.74 119 ILE B N 1
ATOM 4473 C CA . ILE B 1 86 ? 16.723 38.208 -6.769 1.00 18.30 119 ILE B CA 1
ATOM 4474 C C . ILE B 1 86 ? 16.855 39.403 -5.787 1.00 17.20 119 ILE B C 1
ATOM 4475 O O . ILE B 1 86 ? 16.381 40.499 -6.114 1.00 16.47 119 ILE B O 1
ATOM 4480 N N . LEU B 1 87 ? 17.582 39.256 -4.682 1.00 17.51 120 LEU B N 1
ATOM 4481 C CA . LEU B 1 87 ? 17.815 40.356 -3.695 1.00 16.85 120 LEU B CA 1
ATOM 4482 C C . LEU B 1 87 ? 19.313 40.371 -3.381 1.00 19.02 120 LEU B C 1
ATOM 4483 O O . LEU B 1 87 ? 19.778 39.798 -2.397 1.00 15.51 120 LEU B O 1
ATOM 4488 N N . PRO B 1 88 ? 20.142 40.997 -4.252 1.00 21.24 121 PRO B N 1
ATOM 4489 C CA . PRO B 1 88 ? 21.592 40.961 -4.105 1.00 20.89 121 PRO B CA 1
ATOM 4490 C C . PRO B 1 88 ? 22.134 41.257 -2.691 1.00 21.71 121 PRO B C 1
ATOM 4491 O O . PRO B 1 88 ? 23.154 40.666 -2.359 1.00 22.17 121 PRO B O 1
ATOM 4495 N N . ASN B 1 89 ? 21.477 42.122 -1.898 1.00 21.82 122 ASN B N 1
ATOM 4496 C CA . ASN B 1 89 ? 21.896 42.435 -0.498 1.00 21.44 122 ASN B CA 1
ATOM 4497 C C . ASN B 1 89 ? 20.908 41.798 0.494 1.00 20.95 122 ASN B C 1
ATOM 4498 O O . ASN B 1 89 ? 20.998 42.093 1.716 1.00 18.86 122 ASN B O 1
ATOM 4503 N N . GLY B 1 90 ? 20.009 40.938 -0.016 1.00 21.23 123 GLY B N 1
ATOM 4504 C CA . GLY B 1 90 ? 19.072 40.120 0.784 1.00 21.01 123 GLY B CA 1
ATOM 4505 C C . GLY B 1 90 ? 17.816 40.845 1.247 1.00 19.27 123 GLY B C 1
ATOM 4506 O O . GLY B 1 90 ? 16.905 40.177 1.801 1.00 16.90 123 GLY B O 1
ATOM 4507 N N . LYS B 1 91 ? 17.711 42.147 0.989 1.00 19.67 124 LYS B N 1
ATOM 4508 C CA . LYS B 1 91 ? 16.584 42.987 1.468 1.00 18.79 124 LYS B CA 1
ATOM 4509 C C . LYS B 1 91 ? 15.876 43.626 0.262 1.00 17.93 124 LYS B C 1
ATOM 4510 O O . LYS B 1 91 ? 16.552 43.935 -0.733 1.00 16.26 124 LYS B O 1
ATOM 4516 N N . ILE B 1 92 ? 14.566 43.842 0.385 1.00 16.72 125 ILE B N 1
ATOM 4517 C CA . ILE B 1 92 ? 13.711 44.575 -0.596 1.00 19.00 125 ILE B CA 1
ATOM 4518 C C . ILE B 1 92 ? 14.269 46.003 -0.751 1.00 20.43 125 ILE B C 1
ATOM 4519 O O . ILE B 1 92 ? 14.291 46.532 -1.902 1.00 19.15 125 ILE B O 1
ATOM 4524 N N . SER B 1 93 ? 14.738 46.617 0.346 1.00 19.47 126 SER B N 1
ATOM 4525 C CA . SER B 1 93 ? 15.401 47.949 0.301 1.00 20.18 126 SER B CA 1
ATOM 4526 C C . SER B 1 93 ? 16.627 47.918 -0.637 1.00 20.80 126 SER B C 1
ATOM 4527 O O . SER B 1 93 ? 16.932 48.944 -1.244 1.00 21.09 126 SER B O 1
ATOM 4530 N N . GLY B 1 94 ? 17.330 46.790 -0.773 1.00 20.60 127 GLY B N 1
ATOM 4531 C CA . GLY B 1 94 ? 18.501 46.692 -1.667 1.00 20.24 127 GLY B CA 1
ATOM 4532 C C . GLY B 1 94 ? 18.119 46.649 -3.138 1.00 21.23 127 GLY B C 1
ATOM 4533 O O . GLY B 1 94 ? 19.005 46.785 -4.002 1.00 23.58 127 GLY B O 1
ATOM 4534 N N . GLY B 1 95 ? 16.850 46.409 -3.440 1.00 20.64 128 GLY B N 1
ATOM 4535 C CA . GLY B 1 95 ? 16.339 46.358 -4.820 1.00 19.08 128 GLY B CA 1
ATOM 4536 C C . GLY B 1 95 ? 16.134 44.927 -5.308 1.00 18.85 128 GLY B C 1
ATOM 4537 O O . GLY B 1 95 ? 16.823 43.970 -4.834 1.00 16.75 128 GLY B O 1
ATOM 4538 N N . ILE B 1 96 ? 15.221 44.784 -6.260 1.00 19.71 129 ILE B N 1
ATOM 4539 C CA . ILE B 1 96 ? 14.777 43.488 -6.842 1.00 20.77 129 ILE B CA 1
ATOM 4540 C C . ILE B 1 96 ? 15.421 43.349 -8.225 1.00 22.72 129 ILE B C 1
ATOM 4541 O O . ILE B 1 96 ? 15.206 44.215 -9.118 1.00 23.09 129 ILE B O 1
ATOM 4546 N N . ASN B 1 97 ? 16.276 42.339 -8.361 1.00 21.70 130 ASN B N 1
ATOM 4547 C CA . ASN B 1 97 ? 17.030 42.071 -9.603 1.00 22.36 130 ASN B CA 1
ATOM 4548 C C . ASN B 1 97 ? 16.071 41.493 -10.642 1.00 23.00 130 ASN B C 1
ATOM 4549 O O . ASN B 1 97 ? 15.736 40.313 -10.520 1.00 21.59 130 ASN B O 1
ATOM 4554 N N . LYS B 1 98 ? 15.671 42.320 -11.616 1.00 24.32 131 LYS B N 1
ATOM 4555 C CA . LYS B 1 98 ? 14.757 41.975 -12.741 1.00 24.70 131 LYS B CA 1
ATOM 4556 C C . LYS B 1 98 ? 15.321 40.836 -13.599 1.00 22.33 131 LYS B C 1
ATOM 4557 O O . LYS B 1 98 ? 14.503 40.026 -14.040 1.00 20.60 131 LYS B O 1
ATOM 4563 N N . LEU B 1 99 ? 16.644 40.735 -13.788 1.00 20.83 132 LEU B N 1
ATOM 4564 C CA . LEU B 1 99 ? 17.252 39.566 -14.489 1.00 21.50 132 LEU B CA 1
ATOM 4565 C C . LEU B 1 99 ? 17.109 38.283 -13.639 1.00 20.47 132 LEU B C 1
ATOM 4566 O O . LEU B 1 99 ? 16.954 37.205 -14.224 1.00 17.48 132 LEU B O 1
ATOM 4571 N N . GLY B 1 100 ? 17.170 38.388 -12.313 1.00 19.65 133 GLY B N 1
ATOM 4572 C CA . GLY B 1 100 ? 16.954 37.232 -11.419 1.00 20.39 133 GLY B CA 1
ATOM 4573 C C . GLY B 1 100 ? 15.513 36.755 -11.508 1.00 20.02 133 GLY B C 1
ATOM 4574 O O . GLY B 1 100 ? 15.291 35.548 -11.770 1.00 19.89 133 GLY B O 1
ATOM 4575 N N . ILE B 1 101 ? 14.560 37.669 -11.341 1.00 18.46 134 ILE B N 1
ATOM 4576 C CA . ILE B 1 101 ? 13.099 37.373 -11.476 1.00 19.50 134 ILE B CA 1
ATOM 4577 C C . ILE B 1 101 ? 12.846 36.775 -12.865 1.00 19.42 134 ILE B C 1
ATOM 4578 O O . ILE B 1 101 ? 12.108 35.770 -12.946 1.00 18.72 134 ILE B O 1
ATOM 4583 N N . LYS B 1 102 ? 13.427 37.372 -13.908 1.00 19.54 135 LYS B N 1
ATOM 4584 C CA . LYS B 1 102 ? 13.320 36.901 -15.315 1.00 20.55 135 LYS B CA 1
ATOM 4585 C C . LYS B 1 102 ? 13.700 35.422 -15.421 1.00 19.68 135 LYS B C 1
ATOM 4586 O O . LYS B 1 102 ? 12.920 34.626 -16.024 1.00 19.14 135 LYS B O 1
ATOM 4592 N N . PHE B 1 103 ? 14.868 35.069 -14.909 1.00 17.23 136 PHE B N 1
ATOM 4593 C CA . PHE B 1 103 ? 15.438 33.700 -14.994 1.00 17.32 136 PHE B CA 1
ATOM 4594 C C . PHE B 1 103 ? 14.457 32.684 -14.381 1.00 16.32 136 PHE B C 1
ATOM 4595 O O . PHE B 1 103 ? 14.206 31.683 -15.027 1.00 16.04 136 PHE B O 1
ATOM 4603 N N . TYR B 1 104 ? 13.993 32.870 -13.136 1.00 17.33 137 TYR B N 1
ATOM 4604 C CA . TYR B 1 104 ? 13.084 31.902 -12.467 1.00 16.90 137 TYR B CA 1
ATOM 4605 C C . TYR B 1 104 ? 11.754 31.815 -13.262 1.00 17.59 137 TYR B C 1
ATOM 4606 O O . TYR B 1 104 ? 11.266 30.678 -13.455 1.00 16.90 137 TYR B O 1
ATOM 4615 N N . ASN B 1 105 ? 11.173 32.929 -13.727 1.00 16.38 138 ASN B N 1
ATOM 4616 C CA . ASN B 1 105 ? 9.953 32.893 -14.588 1.00 16.70 138 ASN B CA 1
ATOM 4617 C C . ASN B 1 105 ? 10.217 32.074 -15.865 1.00 18.00 138 ASN B C 1
ATOM 4618 O O . ASN B 1 105 ? 9.331 31.252 -16.237 1.00 16.72 138 ASN B O 1
ATOM 4623 N N . ASN B 1 106 ? 11.372 32.276 -16.509 1.00 17.85 139 ASN B N 1
ATOM 4624 C CA . ASN B 1 106 ? 11.762 31.546 -17.747 1.00 19.02 139 ASN B CA 1
ATOM 4625 C C . ASN B 1 106 ? 11.910 30.051 -17.420 1.00 18.15 139 ASN B C 1
ATOM 4626 O O . ASN B 1 106 ? 11.454 29.230 -18.212 1.00 17.56 139 ASN B O 1
ATOM 4631 N N . LEU B 1 107 ? 12.558 29.730 -16.303 1.00 17.49 140 LEU B N 1
ATOM 4632 C CA . LEU B 1 107 ? 12.783 28.344 -15.841 1.00 16.47 140 LEU B CA 1
ATOM 4633 C C . LEU B 1 107 ? 11.419 27.717 -15.535 1.00 16.31 140 LEU B C 1
ATOM 4634 O O . LEU B 1 107 ? 11.200 26.600 -16.034 1.00 15.89 140 LEU B O 1
ATOM 4639 N N . ILE B 1 108 ? 10.555 28.421 -14.782 1.00 15.93 141 ILE B N 1
ATOM 4640 C CA . ILE B 1 108 ? 9.186 27.979 -14.363 1.00 17.48 141 ILE B CA 1
ATOM 4641 C C . ILE B 1 108 ? 8.315 27.758 -15.608 1.00 17.30 141 ILE B C 1
ATOM 4642 O O . ILE B 1 108 ? 7.646 26.667 -15.683 1.00 17.65 141 ILE B O 1
ATOM 4647 N N . ASP B 1 109 ? 8.354 28.693 -16.569 1.00 18.47 142 ASP B N 1
ATOM 4648 C CA . ASP B 1 109 ? 7.518 28.668 -17.806 1.00 18.91 142 ASP B CA 1
ATOM 4649 C C . ASP B 1 109 ? 7.946 27.466 -18.657 1.00 19.06 142 ASP B C 1
ATOM 4650 O O . ASP B 1 109 ? 7.070 26.716 -19.072 1.00 20.60 142 ASP B O 1
ATOM 4655 N N . GLU B 1 110 ? 9.251 27.249 -18.829 1.00 19.33 143 GLU B N 1
ATOM 4656 C CA . GLU B 1 110 ? 9.804 26.166 -19.686 1.00 19.38 143 GLU B CA 1
ATOM 4657 C C . GLU B 1 110 ? 9.435 24.795 -19.086 1.00 18.84 143 GLU B C 1
ATOM 4658 O O . GLU B 1 110 ? 9.030 23.910 -19.835 1.00 17.21 143 GLU B O 1
ATOM 4664 N N . LEU B 1 111 ? 9.488 24.651 -17.760 1.00 16.72 144 LEU B N 1
ATOM 4665 C CA . LEU B 1 111 ? 9.049 23.415 -17.075 1.00 17.74 144 LEU B CA 1
ATOM 4666 C C . LEU B 1 111 ? 7.590 23.107 -17.441 1.00 17.44 144 LEU B C 1
ATOM 4667 O O . LEU B 1 111 ? 7.307 21.968 -17.853 1.00 16.59 144 LEU B O 1
ATOM 4672 N N . LEU B 1 112 ? 6.698 24.080 -17.268 1.00 16.13 145 LEU B N 1
ATOM 4673 C CA . LEU B 1 112 ? 5.255 23.881 -17.461 1.00 16.66 145 LEU B CA 1
ATOM 4674 C C . LEU B 1 112 ? 4.985 23.668 -18.955 1.00 17.51 145 LEU B C 1
ATOM 4675 O O . LEU B 1 112 ? 4.111 22.845 -19.264 1.00 14.77 145 LEU B O 1
ATOM 4680 N N . ALA B 1 113 ? 5.757 24.321 -19.837 1.00 18.72 146 ALA B N 1
ATOM 4681 C CA . ALA B 1 113 ? 5.687 24.131 -21.304 1.00 20.30 146 ALA B CA 1
ATOM 4682 C C . ALA B 1 113 ? 5.996 22.666 -21.623 1.00 22.15 146 ALA B C 1
ATOM 4683 O O . ALA B 1 113 ? 5.493 22.181 -22.642 1.00 22.32 146 ALA B O 1
ATOM 4685 N N . ASN B 1 114 ? 6.771 21.982 -20.775 1.00 20.53 147 ASN B N 1
ATOM 4686 C CA . ASN B 1 114 ? 7.212 20.587 -21.039 1.00 21.74 147 ASN B CA 1
ATOM 4687 C C . ASN B 1 114 ? 6.416 19.584 -20.209 1.00 20.78 147 ASN B C 1
ATOM 4688 O O . ASN B 1 114 ? 6.852 18.411 -20.154 1.00 19.40 147 ASN B O 1
ATOM 4693 N N . GLY B 1 115 ? 5.295 20.037 -19.624 1.00 20.78 148 GLY B N 1
ATOM 4694 C CA . GLY B 1 115 ? 4.411 19.279 -18.710 1.00 18.98 148 GLY B CA 1
ATOM 4695 C C . GLY B 1 115 ? 5.099 18.815 -17.423 1.00 18.27 148 GLY B C 1
ATOM 4696 O O . GLY B 1 115 ? 4.759 17.723 -16.978 1.00 16.73 148 GLY B O 1
ATOM 4697 N N . ILE B 1 116 ? 6.015 19.603 -16.848 1.00 18.02 149 ILE B N 1
ATOM 4698 C CA . ILE B 1 116 ? 6.805 19.250 -15.614 1.00 17.03 149 ILE B CA 1
ATOM 4699 C C . ILE B 1 116 ? 6.442 20.233 -14.491 1.00 17.98 149 ILE B C 1
ATOM 4700 O O . ILE B 1 116 ? 6.535 21.460 -14.722 1.00 18.81 149 ILE B O 1
ATOM 4705 N N . LYS B 1 117 ? 5.988 19.704 -13.354 1.00 16.82 150 LYS B N 1
ATOM 4706 C CA . LYS B 1 117 ? 5.478 20.464 -12.186 1.00 19.00 150 LYS B CA 1
ATOM 4707 C C . LYS B 1 117 ? 6.646 20.888 -11.300 1.00 18.52 150 LYS B C 1
ATOM 4708 O O . LYS B 1 117 ? 7.450 20.059 -10.858 1.00 15.08 150 LYS B O 1
ATOM 4714 N N . PRO B 1 118 ? 6.838 22.212 -11.134 1.00 18.76 151 PRO B N 1
ATOM 4715 C CA . PRO B 1 118 ? 7.944 22.700 -10.329 1.00 17.53 151 PRO B CA 1
ATOM 4716 C C . PRO B 1 118 ? 7.668 22.438 -8.849 1.00 16.94 151 PRO B C 1
ATOM 4717 O O . PRO B 1 118 ? 6.589 22.677 -8.391 1.00 16.43 151 PRO B O 1
ATOM 4721 N N . LEU B 1 119 ? 8.704 21.942 -8.168 1.00 16.81 152 LEU B N 1
ATOM 4722 C CA . LEU B 1 119 ? 8.837 21.928 -6.705 1.00 15.80 152 LEU B CA 1
ATOM 4723 C C . LEU B 1 119 ? 9.973 22.875 -6.348 1.00 13.69 152 LEU B C 1
ATOM 4724 O O . LEU B 1 119 ? 11.118 22.558 -6.655 1.00 11.40 152 LEU B O 1
ATOM 4729 N N . VAL B 1 120 ? 9.642 23.997 -5.704 1.00 14.71 153 VAL B N 1
ATOM 4730 C CA . VAL B 1 120 ? 10.600 25.109 -5.463 1.00 13.04 153 VAL B CA 1
ATOM 4731 C C . VAL B 1 120 ? 10.946 25.173 -3.974 1.00 13.39 153 VAL B C 1
ATOM 4732 O O . VAL B 1 120 ? 10.043 25.441 -3.142 1.00 12.70 153 VAL B O 1
ATOM 4736 N N . THR B 1 121 ? 12.241 25.019 -3.662 1.00 13.07 154 THR B N 1
ATOM 4737 C CA . THR B 1 121 ? 12.798 25.251 -2.318 1.00 12.74 154 THR B CA 1
ATOM 4738 C C . THR B 1 121 ? 13.088 26.749 -2.222 1.00 12.55 154 THR B C 1
ATOM 4739 O O . THR B 1 121 ? 13.880 27.256 -3.015 1.00 11.72 154 THR B O 1
ATOM 4743 N N . ILE B 1 122 ? 12.463 27.434 -1.282 1.00 13.28 155 ILE B N 1
ATOM 4744 C CA . ILE B 1 122 ? 12.710 28.899 -1.122 1.00 14.76 155 ILE B CA 1
ATOM 4745 C C . ILE B 1 122 ? 14.169 29.116 -0.714 1.00 14.17 155 ILE B C 1
ATOM 4746 O O . ILE B 1 122 ? 14.806 29.985 -1.302 1.00 15.68 155 ILE B O 1
ATOM 4751 N N . TYR B 1 123 ? 14.674 28.339 0.250 1.00 14.40 156 TYR B N 1
ATOM 4752 C CA . TYR B 1 123 ? 16.017 28.522 0.851 1.00 14.09 156 TYR B CA 1
ATOM 4753 C C . TYR B 1 123 ? 16.758 27.186 0.939 1.00 13.07 156 TYR B C 1
ATOM 4754 O O . TYR B 1 123 ? 16.403 26.323 1.779 1.00 12.44 156 TYR B O 1
ATOM 4763 N N . HIS B 1 124 ? 17.796 27.099 0.105 1.00 13.43 157 HIS B N 1
ATOM 4764 C CA . HIS B 1 124 ? 18.668 25.903 0.062 1.00 12.59 157 HIS B CA 1
ATOM 4765 C C . HIS B 1 124 ? 20.144 26.297 0.337 1.00 13.60 157 HIS B C 1
ATOM 4766 O O . HIS B 1 124 ? 20.960 26.043 -0.558 1.00 14.77 157 HIS B O 1
ATOM 4773 N N . TRP B 1 125 ? 20.455 26.965 1.472 1.00 13.28 158 TRP B N 1
ATOM 4774 C CA . TRP B 1 125 ? 21.845 27.224 1.989 1.00 13.56 158 TRP B CA 1
ATOM 4775 C C . TRP B 1 125 ? 22.537 28.496 1.469 1.00 13.51 158 TRP B C 1
ATOM 4776 O O . TRP B 1 125 ? 23.458 28.942 2.123 1.00 13.93 158 TRP B O 1
ATOM 4787 N N . ASP B 1 126 ? 22.082 29.039 0.341 1.00 14.88 159 ASP B N 1
ATOM 4788 C CA . ASP B 1 126 ? 22.759 30.206 -0.292 1.00 15.06 159 ASP B CA 1
ATOM 4789 C C . ASP B 1 126 ? 22.283 31.525 0.322 1.00 15.33 159 ASP B C 1
ATOM 4790 O O . ASP B 1 126 ? 21.770 32.375 -0.415 1.00 16.41 159 ASP B O 1
ATOM 4795 N N . LEU B 1 127 ? 22.478 31.671 1.625 1.00 15.42 160 LEU B N 1
ATOM 4796 C CA . LEU B 1 127 ? 22.080 32.907 2.335 1.00 16.28 160 LEU B CA 1
ATOM 4797 C C . LEU B 1 127 ? 22.860 34.055 1.709 1.00 17.53 160 LEU B C 1
ATOM 4798 O O . LEU B 1 127 ? 24.057 33.894 1.510 1.00 18.31 160 LEU B O 1
ATOM 4803 N N . PRO B 1 128 ? 22.248 35.226 1.410 1.00 18.74 161 PRO B N 1
ATOM 4804 C CA . PRO B 1 128 ? 23.009 36.423 1.034 1.00 18.18 161 PRO B CA 1
ATOM 4805 C C . PRO B 1 128 ? 24.037 36.819 2.107 1.00 17.56 161 PRO B C 1
ATOM 4806 O O . PRO B 1 128 ? 23.690 36.954 3.272 1.00 19.38 161 PRO B O 1
ATOM 4810 N N . GLN B 1 129 ? 25.287 36.973 1.685 1.00 18.36 162 GLN B N 1
ATOM 4811 C CA . GLN B 1 129 ? 26.444 37.292 2.544 1.00 18.71 162 GLN B CA 1
ATOM 4812 C C . GLN B 1 129 ? 26.180 38.606 3.278 1.00 17.60 162 GLN B C 1
ATOM 4813 O O . GLN B 1 129 ? 26.664 38.745 4.410 1.00 17.66 162 GLN B O 1
ATOM 4819 N N . ALA B 1 130 ? 25.482 39.560 2.677 1.00 18.24 163 ALA B N 1
ATOM 4820 C CA . ALA B 1 130 ? 25.241 40.869 3.331 1.00 18.36 163 ALA B CA 1
ATOM 4821 C C . ALA B 1 130 ? 24.439 40.631 4.607 1.00 19.75 163 ALA B C 1
ATOM 4822 O O . ALA B 1 130 ? 24.585 41.432 5.570 1.00 22.01 163 ALA B O 1
ATOM 4824 N N . LEU B 1 131 ? 23.629 39.563 4.662 1.00 19.88 164 LEU B N 1
ATOM 4825 C CA . LEU B 1 131 ? 22.830 39.268 5.886 1.00 18.10 164 LEU B CA 1
ATOM 4826 C C . LEU B 1 131 ? 23.708 38.593 6.961 1.00 16.77 164 LEU B C 1
ATOM 4827 O O . LEU B 1 131 ? 23.498 38.892 8.139 1.00 16.99 164 LEU B O 1
ATOM 4832 N N . GLN B 1 132 ? 24.645 37.727 6.572 1.00 17.02 165 GLN B N 1
ATOM 4833 C CA . GLN B 1 132 ? 25.722 37.175 7.446 1.00 17.58 165 GLN B CA 1
ATOM 4834 C C . GLN B 1 132 ? 26.579 38.328 8.000 1.00 19.18 165 GLN B C 1
ATOM 4835 O O . GLN B 1 132 ? 26.700 38.424 9.244 1.00 19.29 165 GLN B O 1
ATOM 4841 N N . ASP B 1 133 ? 27.151 39.164 7.125 1.00 19.79 166 ASP B N 1
ATOM 4842 C CA . ASP B 1 133 ? 28.006 40.329 7.528 1.00 22.39 166 ASP B CA 1
ATOM 4843 C C . ASP B 1 133 ? 27.274 41.264 8.491 1.00 22.95 166 ASP B C 1
ATOM 4844 O O . ASP B 1 133 ? 27.881 41.655 9.523 1.00 24.11 166 ASP B O 1
ATOM 4849 N N . GLU B 1 134 ? 26.027 41.616 8.187 1.00 23.82 167 GLU B N 1
ATOM 4850 C CA . GLU B 1 134 ? 25.280 42.650 8.945 1.00 24.01 167 GLU B CA 1
ATOM 4851 C C . GLU B 1 134 ? 24.926 42.182 10.361 1.00 20.84 167 GLU B C 1
ATOM 4852 O O . GLU B 1 134 ? 25.072 43.011 11.280 1.00 18.14 167 GLU B O 1
ATOM 4858 N N . TYR B 1 135 ? 24.420 40.959 10.527 1.00 17.76 168 TYR B N 1
ATOM 4859 C CA . TYR B 1 135 ? 23.938 40.430 11.835 1.00 17.05 168 TYR B CA 1
ATOM 4860 C C . TYR B 1 135 ? 24.202 38.929 12.022 1.00 16.00 168 TYR B C 1
ATOM 4861 O O . TYR B 1 135 ? 23.645 38.379 12.972 1.00 16.35 168 TYR B O 1
ATOM 4870 N N . GLY B 1 136 ? 25.057 38.304 11.220 1.00 14.11 169 GLY B N 1
ATOM 4871 C CA . GLY B 1 136 ? 25.451 36.902 11.424 1.00 14.73 169 GLY B CA 1
ATOM 4872 C C . GLY B 1 136 ? 24.326 35.973 11.028 1.00 13.71 169 GLY B C 1
ATOM 4873 O O . GLY B 1 136 ? 24.281 34.816 11.469 1.00 14.00 169 GLY B O 1
ATOM 4874 N N . GLY B 1 137 ? 23.459 36.448 10.152 1.00 15.19 170 GLY B N 1
ATOM 4875 C CA . GLY B 1 137 ? 22.506 35.570 9.455 1.00 15.07 170 GLY B CA 1
ATOM 4876 C C . GLY B 1 137 ? 21.571 34.894 10.430 1.00 15.02 170 GLY B C 1
ATOM 4877 O O . GLY B 1 137 ? 20.873 35.601 11.141 1.00 12.55 170 GLY B O 1
ATOM 4878 N N . PHE B 1 138 ? 21.557 33.555 10.459 1.00 16.26 171 PHE B N 1
ATOM 4879 C CA . PHE B 1 138 ? 20.592 32.768 11.275 1.00 17.27 171 PHE B CA 1
ATOM 4880 C C . PHE B 1 138 ? 20.926 32.839 12.776 1.00 18.19 171 PHE B C 1
ATOM 4881 O O . PHE B 1 138 ? 20.105 32.407 13.624 1.00 17.31 171 PHE B O 1
ATOM 4889 N N . LEU B 1 139 ? 22.069 33.427 13.137 1.00 19.70 172 LEU B N 1
ATOM 4890 C CA . LEU B 1 139 ? 22.409 33.698 14.564 1.00 20.77 172 LEU B CA 1
ATOM 4891 C C . LEU B 1 139 ? 21.445 34.714 15.191 1.00 20.99 172 LEU B C 1
ATOM 4892 O O . LEU B 1 139 ? 21.335 34.685 16.422 1.00 21.50 172 LEU B O 1
ATOM 4897 N N . SER B 1 140 ? 20.791 35.572 14.403 1.00 19.81 173 SER B N 1
ATOM 4898 C CA . SER B 1 140 ? 20.074 36.774 14.882 1.00 18.88 173 SER B CA 1
ATOM 4899 C C . SER B 1 140 ? 18.599 36.620 14.586 1.00 20.37 173 SER B C 1
ATOM 4900 O O . SER B 1 140 ? 18.246 36.170 13.506 1.00 21.28 173 SER B O 1
ATOM 4903 N N . PRO B 1 141 ? 17.699 36.988 15.519 1.00 20.43 174 PRO B N 1
ATOM 4904 C CA . PRO B 1 141 ? 16.272 37.033 15.229 1.00 20.18 174 PRO B CA 1
ATOM 4905 C C . PRO B 1 141 ? 15.899 37.929 14.035 1.00 21.48 174 PRO B C 1
ATOM 4906 O O . PRO B 1 141 ? 14.866 37.658 13.429 1.00 22.39 174 PRO B O 1
ATOM 4910 N N . LYS B 1 142 ? 16.745 38.893 13.648 1.00 20.34 175 LYS B N 1
ATOM 4911 C CA . LYS B 1 142 ? 16.489 39.788 12.474 1.00 22.84 175 LYS B CA 1
ATOM 4912 C C . LYS B 1 142 ? 16.358 38.995 11.153 1.00 20.08 175 LYS B C 1
ATOM 4913 O O . LYS B 1 142 ? 15.786 39.531 10.210 1.00 18.08 175 LYS B O 1
ATOM 4919 N N . ILE B 1 143 ? 16.893 37.775 11.057 1.00 19.19 176 ILE B N 1
ATOM 4920 C CA . ILE B 1 143 ? 16.787 36.972 9.801 1.00 17.67 176 ILE B CA 1
ATOM 4921 C C . ILE B 1 143 ? 15.311 36.752 9.477 1.00 17.91 176 ILE B C 1
ATOM 4922 O O . ILE B 1 143 ? 14.984 36.682 8.259 1.00 17.92 176 ILE B O 1
ATOM 4927 N N . VAL B 1 144 ? 14.430 36.710 10.483 1.00 18.21 177 VAL B N 1
ATOM 4928 C CA . VAL B 1 144 ? 13.022 36.248 10.294 1.00 20.07 177 VAL B CA 1
ATOM 4929 C C . VAL B 1 144 ? 12.252 37.244 9.402 1.00 20.38 177 VAL B C 1
ATOM 4930 O O . VAL B 1 144 ? 11.521 36.771 8.484 1.00 18.86 177 VAL B O 1
ATOM 4934 N N . ASP B 1 145 ? 12.376 38.552 9.670 1.00 21.54 178 ASP B N 1
ATOM 4935 C CA . ASP B 1 145 ? 11.711 39.627 8.889 1.00 23.64 178 ASP B CA 1
ATOM 4936 C C . ASP B 1 145 ? 12.251 39.601 7.462 1.00 19.87 178 ASP B C 1
ATOM 4937 O O . ASP B 1 145 ? 11.435 39.652 6.566 1.00 19.81 178 ASP B O 1
ATOM 4942 N N . ASP B 1 146 ? 13.571 39.459 7.276 1.00 17.23 179 ASP B N 1
ATOM 4943 C CA . ASP B 1 146 ? 14.202 39.429 5.935 1.00 16.54 179 ASP B CA 1
ATOM 4944 C C . ASP B 1 146 ? 13.702 38.190 5.177 1.00 16.63 179 ASP B C 1
ATOM 4945 O O . ASP B 1 146 ? 13.338 38.286 3.999 1.00 15.80 179 ASP B O 1
ATOM 4950 N N . PHE B 1 147 ? 13.690 37.040 5.834 1.00 15.79 180 PHE B N 1
ATOM 4951 C CA . PHE B 1 147 ? 13.194 35.777 5.235 1.00 16.20 180 PHE B CA 1
ATOM 4952 C C . PHE B 1 147 ? 11.742 35.959 4.775 1.00 16.54 180 PHE B C 1
ATOM 4953 O O . PHE B 1 147 ? 11.411 35.581 3.638 1.00 19.27 180 PHE B O 1
ATOM 4961 N N . LEU B 1 148 ? 10.877 36.479 5.640 1.00 18.19 181 LEU B N 1
ATOM 4962 C CA . LEU B 1 148 ? 9.421 36.671 5.387 1.00 17.63 181 LEU B CA 1
ATOM 4963 C C . LEU B 1 148 ? 9.207 37.542 4.131 1.00 17.35 181 LEU B C 1
ATOM 4964 O O . LEU B 1 148 ? 8.395 37.168 3.279 1.00 18.10 181 LEU B O 1
ATOM 4969 N N . GLU B 1 149 ? 9.941 38.641 3.973 1.00 17.49 182 GLU B N 1
ATOM 4970 C CA . GLU B 1 149 ? 9.853 39.528 2.777 1.00 18.41 182 GLU B CA 1
ATOM 4971 C C . GLU B 1 149 ? 10.329 38.804 1.513 1.00 16.49 182 GLU B C 1
ATOM 4972 O O . GLU B 1 149 ? 9.726 39.034 0.432 1.00 16.53 182 GLU B O 1
ATOM 4978 N N . TYR B 1 150 ? 11.413 38.033 1.622 1.00 16.85 183 TYR B N 1
ATOM 4979 C CA . TYR B 1 150 ? 11.979 37.180 0.538 1.00 15.54 183 TYR B CA 1
ATOM 4980 C C . TYR B 1 150 ? 10.910 36.171 0.097 1.00 15.48 183 TYR B C 1
ATOM 4981 O O . TYR B 1 150 ? 10.569 36.071 -1.106 1.00 15.42 183 TYR B O 1
ATOM 4990 N N . ALA B 1 151 ? 10.331 35.457 1.059 1.00 15.61 184 ALA B N 1
ATOM 4991 C CA . ALA B 1 151 ? 9.267 34.464 0.815 1.00 14.91 184 ALA B CA 1
ATOM 4992 C C . ALA B 1 151 ? 8.095 35.167 0.123 1.00 16.29 184 ALA B C 1
ATOM 4993 O O . ALA B 1 151 ? 7.622 34.678 -0.874 1.00 16.83 184 ALA B O 1
ATOM 4995 N N . ASN B 1 152 ? 7.685 36.320 0.651 1.00 15.40 185 ASN B N 1
ATOM 4996 C CA . ASN B 1 152 ? 6.552 37.111 0.125 1.00 17.21 185 ASN B CA 1
ATOM 4997 C C . ASN B 1 152 ? 6.781 37.406 -1.353 1.00 16.71 185 ASN B C 1
ATOM 4998 O O . ASN B 1 152 ? 5.882 37.135 -2.129 1.00 17.62 185 ASN B O 1
ATOM 5003 N N . LEU B 1 153 ? 7.959 37.909 -1.721 1.00 17.11 186 LEU B N 1
ATOM 5004 C CA . LEU B 1 153 ? 8.308 38.273 -3.129 1.00 16.69 186 LEU B CA 1
ATOM 5005 C C . LEU B 1 153 ? 8.169 37.047 -4.034 1.00 16.98 186 LEU B C 1
ATOM 5006 O O . LEU B 1 153 ? 7.540 37.149 -5.101 1.00 16.02 186 LEU B O 1
ATOM 5011 N N . VAL B 1 154 ? 8.754 35.934 -3.594 1.00 16.34 187 VAL B N 1
ATOM 5012 C CA . VAL B 1 154 ? 8.773 34.633 -4.315 1.00 16.58 187 VAL B CA 1
ATOM 5013 C C . VAL B 1 154 ? 7.323 34.169 -4.514 1.00 16.26 187 VAL B C 1
ATOM 5014 O O . VAL B 1 154 ? 6.981 33.801 -5.644 1.00 16.95 187 VAL B O 1
ATOM 5018 N N . PHE B 1 155 ? 6.481 34.226 -3.484 1.00 16.81 188 PHE B N 1
ATOM 5019 C CA . PHE B 1 155 ? 5.039 33.849 -3.588 1.00 17.26 188 PHE B CA 1
ATOM 5020 C C . PHE B 1 155 ? 4.336 34.750 -4.619 1.00 16.79 188 PHE B C 1
ATOM 5021 O O . PHE B 1 155 ? 3.704 34.236 -5.507 1.00 15.54 188 PHE B O 1
ATOM 5029 N N . LYS B 1 156 ? 4.496 36.068 -4.494 1.00 17.98 189 LYS B N 1
ATOM 5030 C CA . LYS B 1 156 ? 3.851 37.096 -5.342 1.00 19.78 189 LYS B CA 1
ATOM 5031 C C . LYS B 1 156 ? 4.311 36.936 -6.809 1.00 18.09 189 LYS B C 1
ATOM 5032 O O . LYS B 1 156 ? 3.490 37.076 -7.725 1.00 18.15 189 LYS B O 1
ATOM 5038 N N . GLU B 1 157 ? 5.592 36.707 -7.053 1.00 17.20 190 GLU B N 1
ATOM 5039 C CA . GLU B 1 157 ? 6.145 36.673 -8.431 1.00 18.46 190 GLU B CA 1
ATOM 5040 C C . GLU B 1 157 ? 5.893 35.312 -9.094 1.00 16.76 190 GLU B C 1
ATOM 5041 O O . GLU B 1 157 ? 5.739 35.297 -10.297 1.00 13.79 190 GLU B O 1
ATOM 5047 N N . PHE B 1 158 ? 5.924 34.204 -8.356 1.00 16.20 191 PHE B N 1
ATOM 5048 C CA . PHE B 1 158 ? 5.981 32.862 -9.003 1.00 16.81 191 PHE B CA 1
ATOM 5049 C C . PHE B 1 158 ? 4.756 31.989 -8.713 1.00 17.46 191 PHE B C 1
ATOM 5050 O O . PHE B 1 158 ? 4.562 31.040 -9.488 1.00 17.76 191 PHE B O 1
ATOM 5058 N N . GLY B 1 159 ? 4.011 32.243 -7.626 1.00 17.52 192 GLY B N 1
ATOM 5059 C CA . GLY B 1 159 ? 3.022 31.310 -7.041 1.00 17.78 192 GLY B CA 1
ATOM 5060 C C . GLY B 1 159 ? 1.772 31.149 -7.894 1.00 16.82 192 GLY B C 1
ATOM 5061 O O . GLY B 1 159 ? 0.937 30.293 -7.560 1.00 15.40 192 GLY B O 1
ATOM 5062 N N . ASP B 1 160 ? 1.625 31.979 -8.935 1.00 17.41 193 ASP B N 1
ATOM 5063 C CA . ASP B 1 160 ? 0.560 31.810 -9.961 1.00 18.12 193 ASP B CA 1
ATOM 5064 C C . ASP B 1 160 ? 0.809 30.514 -10.733 1.00 16.79 193 ASP B C 1
ATOM 5065 O O . ASP B 1 160 ? -0.169 29.908 -11.228 1.00 19.59 193 ASP B O 1
ATOM 5070 N N . ARG B 1 161 ? 2.059 30.140 -10.888 1.00 14.99 194 ARG B N 1
ATOM 5071 C CA . ARG B 1 161 ? 2.483 28.942 -11.653 1.00 16.25 194 ARG B CA 1
ATOM 5072 C C . ARG B 1 161 ? 3.085 27.897 -10.703 1.00 16.65 194 ARG B C 1
ATOM 5073 O O . ARG B 1 161 ? 2.845 26.714 -10.928 1.00 16.41 194 ARG B O 1
ATOM 5081 N N . VAL B 1 162 ? 3.855 28.301 -9.682 1.00 16.69 195 VAL B N 1
ATOM 5082 C CA . VAL B 1 162 ? 4.386 27.323 -8.687 1.00 17.58 195 VAL B CA 1
ATOM 5083 C C . VAL B 1 162 ? 3.278 26.975 -7.690 1.00 17.90 195 VAL B C 1
ATOM 5084 O O . VAL B 1 162 ? 2.767 27.904 -7.062 1.00 20.47 195 VAL B O 1
ATOM 5088 N N . LYS B 1 163 ? 2.981 25.678 -7.523 1.00 18.46 196 LYS B N 1
ATOM 5089 C CA . LYS B 1 163 ? 1.935 25.131 -6.614 1.00 18.50 196 LYS B CA 1
ATOM 5090 C C . LYS B 1 163 ? 2.545 24.132 -5.622 1.00 16.69 196 LYS B C 1
ATOM 5091 O O . LYS B 1 163 ? 1.790 23.511 -4.862 1.00 15.31 196 LYS B O 1
ATOM 5097 N N . HIS B 1 164 ? 3.853 23.947 -5.635 1.00 16.61 197 HIS B N 1
ATOM 5098 C CA . HIS B 1 164 ? 4.525 23.052 -4.660 1.00 18.65 197 HIS B CA 1
ATOM 5099 C C . HIS B 1 164 ? 5.794 23.738 -4.159 1.00 16.63 197 HIS B C 1
ATOM 5100 O O . HIS B 1 164 ? 6.676 23.995 -5.000 1.00 17.64 197 HIS B O 1
ATOM 5107 N N . TRP B 1 165 ? 5.849 24.041 -2.852 1.00 15.16 198 TRP B N 1
ATOM 5108 C CA . TRP B 1 165 ? 6.910 24.843 -2.197 1.00 13.66 198 TRP B CA 1
ATOM 5109 C C . TRP B 1 165 ? 7.535 24.040 -1.050 1.00 13.24 198 TRP B C 1
ATOM 5110 O O . TRP B 1 165 ? 6.818 23.297 -0.401 1.00 11.99 198 TRP B O 1
ATOM 5121 N N . ALA B 1 166 ? 8.814 24.271 -0.787 1.00 13.08 199 ALA B N 1
ATOM 5122 C CA . ALA B 1 166 ? 9.503 23.869 0.454 1.00 13.29 199 ALA B CA 1
ATOM 5123 C C . ALA B 1 166 ? 10.139 25.141 1.016 1.00 14.48 199 ALA B C 1
ATOM 5124 O O . ALA B 1 166 ? 10.854 25.809 0.256 1.00 16.22 199 ALA B O 1
ATOM 5126 N N . THR B 1 167 ? 9.868 25.483 2.267 1.00 13.49 200 THR B N 1
ATOM 5127 C CA . THR B 1 167 ? 10.480 26.660 2.948 1.00 13.93 200 THR B CA 1
ATOM 5128 C C . THR B 1 167 ? 11.988 26.505 3.053 1.00 13.89 200 THR B C 1
ATOM 5129 O O . THR B 1 167 ? 12.744 27.450 2.651 1.00 14.83 200 THR B O 1
ATOM 5133 N N . LEU B 1 168 ? 12.425 25.366 3.588 1.00 12.83 201 LEU B N 1
ATOM 5134 C CA . LEU B 1 168 ? 13.858 25.118 3.865 1.00 13.17 201 LEU B CA 1
ATOM 5135 C C . LEU B 1 168 ? 14.266 23.752 3.330 1.00 13.40 201 LEU B C 1
ATOM 5136 O O . LEU B 1 168 ? 13.385 22.822 3.252 1.00 14.79 201 LEU B O 1
ATOM 5141 N N . ASN B 1 169 ? 15.547 23.643 3.001 1.00 11.74 202 ASN B N 1
ATOM 5142 C CA . ASN B 1 169 ? 16.228 22.363 2.734 1.00 12.63 202 ASN B CA 1
ATOM 5143 C C . ASN B 1 169 ? 17.203 22.059 3.877 1.00 12.43 202 ASN B C 1
ATOM 5144 O O . ASN B 1 169 ? 18.135 22.847 4.062 1.00 11.63 202 ASN B O 1
ATOM 5149 N N . GLU B 1 170 ? 17.044 20.877 4.485 1.00 12.78 203 GLU B N 1
ATOM 5150 C CA . GLU B 1 170 ? 17.997 20.249 5.445 1.00 13.04 203 GLU B CA 1
ATOM 5151 C C . GLU B 1 170 ? 18.526 21.340 6.367 1.00 12.72 203 GLU B C 1
ATOM 5152 O O . GLU B 1 170 ? 19.714 21.644 6.369 1.00 13.74 203 GLU B O 1
ATOM 5158 N N . PRO B 1 171 ? 17.672 21.937 7.226 1.00 13.02 204 PRO B N 1
ATOM 5159 C CA . PRO B 1 171 ? 18.148 22.904 8.219 1.00 13.32 204 PRO B CA 1
ATOM 5160 C C . PRO B 1 171 ? 19.121 22.246 9.210 1.00 12.14 204 PRO B C 1
ATOM 5161 O O . PRO B 1 171 ? 19.997 22.915 9.728 1.00 12.81 204 PRO B O 1
ATOM 5165 N N . ASN B 1 172 ? 18.969 20.951 9.410 1.00 11.61 205 ASN B N 1
ATOM 5166 C CA . ASN B 1 172 ? 19.785 20.161 10.374 1.00 13.19 205 ASN B CA 1
ATOM 5167 C C . ASN B 1 172 ? 21.212 20.092 9.835 1.00 13.82 205 ASN B C 1
ATOM 5168 O O . ASN B 1 172 ? 22.129 20.534 10.576 1.00 17.17 205 ASN B O 1
ATOM 5173 N N . ILE B 1 173 ? 21.404 19.629 8.594 1.00 13.47 206 ILE B N 1
ATOM 5174 C CA . ILE B 1 173 ? 22.743 19.615 7.933 1.00 13.89 206 ILE B CA 1
ATOM 5175 C C . ILE B 1 173 ? 23.288 21.042 7.931 1.00 14.63 206 ILE B C 1
ATOM 5176 O O . ILE B 1 173 ? 24.459 21.225 8.357 1.00 12.88 206 ILE B O 1
ATOM 5181 N N . MET B 1 174 ? 22.480 22.013 7.512 1.00 15.06 207 MET B N 1
ATOM 5182 C CA . MET B 1 174 ? 22.940 23.420 7.358 1.00 17.11 207 MET B CA 1
ATOM 5183 C C . MET B 1 174 ? 23.546 23.904 8.681 1.00 16.81 207 MET B C 1
ATOM 5184 O O . MET B 1 174 ? 24.602 24.510 8.652 1.00 16.77 207 MET B O 1
ATOM 5189 N N . THR B 1 175 ? 22.868 23.657 9.798 1.00 16.20 208 THR B N 1
ATOM 5190 C CA . THR B 1 175 ? 23.278 24.113 11.143 1.00 15.99 208 THR B CA 1
ATOM 5191 C C . THR B 1 175 ? 24.470 23.290 11.628 1.00 16.04 208 THR B C 1
ATOM 5192 O O . THR B 1 175 ? 25.373 23.883 12.135 1.00 16.58 208 THR B O 1
ATOM 5196 N N . GLN B 1 176 ? 24.403 21.956 11.531 1.00 15.27 209 GLN B N 1
ATOM 5197 C CA . GLN B 1 176 ? 25.494 21.056 11.957 1.00 16.56 209 GLN B CA 1
ATOM 5198 C C . GLN B 1 176 ? 26.797 21.462 11.258 1.00 16.93 209 GLN B C 1
ATOM 5199 O O . GLN B 1 176 ? 27.817 21.755 11.956 1.00 18.34 209 GLN B O 1
ATOM 5205 N N . GLN B 1 177 ? 26.805 21.480 9.931 1.00 15.63 210 GLN B N 1
ATOM 5206 C CA . GLN B 1 177 ? 28.055 21.706 9.161 1.00 15.62 210 GLN B CA 1
ATOM 5207 C C . GLN B 1 177 ? 28.452 23.179 9.249 1.00 15.70 210 GLN B C 1
ATOM 5208 O O . GLN B 1 177 ? 29.669 23.447 9.308 1.00 16.77 210 GLN B O 1
ATOM 5214 N N . GLY B 1 178 ? 27.494 24.099 9.293 1.00 15.00 211 GLY B N 1
ATOM 5215 C CA . GLY B 1 178 ? 27.767 25.552 9.290 1.00 16.66 211 GLY B CA 1
ATOM 5216 C C . GLY B 1 178 ? 28.212 26.078 10.654 1.00 17.65 211 GLY B C 1
ATOM 5217 O O . GLY B 1 178 ? 28.996 27.034 10.688 1.00 16.87 211 GLY B O 1
ATOM 5218 N N . TYR B 1 179 ? 27.750 25.466 11.748 1.00 19.07 212 TYR B N 1
ATOM 5219 C CA . TYR B 1 179 ? 27.787 26.066 13.108 1.00 19.81 212 TYR B CA 1
ATOM 5220 C C . TYR B 1 179 ? 28.297 25.108 14.188 1.00 20.03 212 TYR B C 1
ATOM 5221 O O . TYR B 1 179 ? 28.499 25.606 15.301 1.00 20.37 212 TYR B O 1
ATOM 5230 N N . VAL B 1 180 ? 28.444 23.816 13.896 1.00 20.18 213 VAL B N 1
ATOM 5231 C CA . VAL B 1 180 ? 29.068 22.834 14.832 1.00 19.87 213 VAL B CA 1
ATOM 5232 C C . VAL B 1 180 ? 30.452 22.435 14.318 1.00 19.30 213 VAL B C 1
ATOM 5233 O O . VAL B 1 180 ? 31.362 22.400 15.148 1.00 21.34 213 VAL B O 1
ATOM 5237 N N . PHE B 1 181 ? 30.590 22.053 13.045 1.00 19.56 214 PHE B N 1
ATOM 5238 C CA . PHE B 1 181 ? 31.851 21.488 12.500 1.00 19.13 214 PHE B CA 1
ATOM 5239 C C . PHE B 1 181 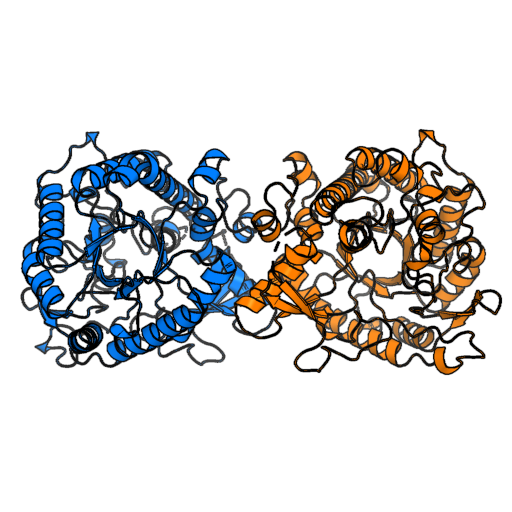? 32.588 22.565 11.720 1.00 18.98 214 PHE B C 1
ATOM 5240 O O . PHE B 1 181 ? 33.809 22.397 11.545 1.00 18.15 214 PHE B O 1
ATOM 5248 N N . GLY B 1 182 ? 31.877 23.604 11.264 1.00 18.27 215 GLY B N 1
ATOM 5249 C CA . GLY B 1 182 ? 32.472 24.722 10.500 1.00 18.00 215 GLY B CA 1
ATOM 5250 C C . GLY B 1 182 ? 32.962 24.257 9.142 1.00 18.18 215 GLY B C 1
ATOM 5251 O O . GLY B 1 182 ? 33.733 24.999 8.504 1.00 19.52 215 GLY B O 1
ATOM 5252 N N . ALA B 1 183 ? 32.442 23.123 8.672 1.00 20.36 216 ALA B N 1
ATOM 5253 C CA . ALA B 1 183 ? 32.794 22.451 7.396 1.00 18.94 216 ALA B CA 1
ATOM 5254 C C . ALA B 1 183 ? 31.947 22.997 6.228 1.00 19.02 216 ALA B C 1
ATOM 5255 O O . ALA B 1 183 ? 32.331 22.814 5.053 1.00 17.48 216 ALA B O 1
ATOM 5257 N N . HIS B 1 184 ? 30.827 23.663 6.521 1.00 19.59 217 HIS B N 1
ATOM 5258 C CA . HIS B 1 184 ? 29.985 24.362 5.515 1.00 16.88 217 HIS B CA 1
ATOM 5259 C C . HIS B 1 184 ? 29.911 25.841 5.859 1.00 16.34 217 HIS B C 1
ATOM 5260 O O . HIS B 1 184 ? 30.149 26.185 7.023 1.00 15.81 217 HIS B O 1
ATOM 5267 N N . ALA B 1 185 ? 29.448 26.656 4.911 1.00 17.36 218 ALA B N 1
ATOM 5268 C CA . ALA B 1 185 ? 29.221 28.103 5.112 1.00 16.90 218 ALA B CA 1
ATOM 5269 C C . ALA B 1 185 ? 28.281 28.247 6.305 1.00 17.40 218 ALA B C 1
ATOM 5270 O O . ALA B 1 185 ? 27.387 27.424 6.452 1.00 18.05 218 ALA B O 1
ATOM 5272 N N . PRO B 1 186 ? 28.467 29.222 7.221 1.00 15.55 219 PRO B N 1
ATOM 5273 C CA . PRO B 1 186 ? 29.540 30.221 7.135 1.00 16.71 219 PRO B CA 1
ATOM 5274 C C . PRO B 1 186 ? 30.849 29.860 7.868 1.00 19.05 219 PRO B C 1
ATOM 5275 O O . PRO B 1 186 ? 31.629 30.746 8.184 1.00 20.54 219 PRO B O 1
ATOM 5279 N N . GLY B 1 187 ? 31.066 28.582 8.167 1.00 19.05 220 GLY B N 1
ATOM 5280 C CA . GLY B 1 187 ? 32.373 28.081 8.630 1.00 20.49 220 GLY B CA 1
ATOM 5281 C C . GLY B 1 187 ? 32.654 28.354 10.093 1.00 22.02 220 GLY B C 1
ATOM 5282 O O . GLY B 1 187 ? 33.821 28.624 10.409 1.00 26.31 220 GLY B O 1
ATOM 5283 N N . ARG B 1 188 ? 31.646 28.234 10.963 1.00 23.74 221 ARG B N 1
ATOM 5284 C CA . ARG B 1 188 ? 31.767 28.497 12.416 1.00 23.05 221 ARG B CA 1
ATOM 5285 C C . ARG B 1 188 ? 31.733 27.193 13.230 1.00 23.87 221 ARG B C 1
ATOM 5286 O O . ARG B 1 188 ? 31.034 26.234 12.856 1.00 20.72 221 ARG B O 1
ATOM 5294 N N . CYS B 1 189 ? 32.525 27.195 14.313 1.00 24.14 222 CYS B N 1
ATOM 5295 C CA . CYS B 1 189 ? 32.720 26.100 15.299 1.00 25.14 222 CYS B CA 1
ATOM 5296 C C . CYS B 1 189 ? 33.540 26.641 16.483 1.00 25.35 222 CYS B C 1
ATOM 5297 O O . CYS B 1 189 ? 33.987 27.829 16.418 1.00 23.99 222 CYS B O 1
ATOM 5300 N N . SER B 1 190 ? 33.681 25.837 17.533 1.00 26.41 223 SER B N 1
ATOM 5301 C CA . SER B 1 190 ? 34.423 26.174 18.781 1.00 30.94 223 SER B CA 1
ATOM 5302 C C . SER B 1 190 ? 35.953 26.265 18.546 1.00 30.64 223 SER B C 1
ATOM 5303 O O . SER B 1 190 ? 36.476 25.564 17.629 1.00 29.86 223 SER B O 1
ATOM 5306 N N . CYS B 1 196 ? 38.124 26.960 13.858 1.00 41.56 229 CYS B N 1
ATOM 5307 C CA . CYS B 1 196 ? 37.394 27.958 13.008 1.00 40.07 229 CYS B CA 1
ATOM 5308 C C . CYS B 1 196 ? 37.672 29.387 13.487 1.00 40.28 229 CYS B C 1
ATOM 5309 O O . CYS B 1 196 ? 38.122 29.591 14.613 1.00 41.37 229 CYS B O 1
ATOM 5312 N N . PRO B 1 197 ? 37.395 30.420 12.657 1.00 40.91 230 PRO B N 1
ATOM 5313 C CA . PRO B 1 197 ? 37.574 31.826 13.039 1.00 39.74 230 PRO B CA 1
ATOM 5314 C C . PRO B 1 197 ? 36.818 32.312 14.284 1.00 40.58 230 PRO B C 1
ATOM 5315 O O . PRO B 1 197 ? 37.414 33.007 15.083 1.00 42.23 230 PRO B O 1
ATOM 5319 N N . ALA B 1 198 ? 35.525 31.983 14.382 1.00 36.37 231 ALA B N 1
ATOM 5320 C CA . ALA B 1 198 ? 34.641 32.316 15.524 1.00 33.84 231 ALA B CA 1
ATOM 5321 C C . ALA B 1 198 ? 33.586 31.225 15.690 1.00 32.56 231 ALA B C 1
ATOM 5322 O O . ALA B 1 198 ? 33.457 30.393 14.788 1.00 36.25 231 ALA B O 1
ATOM 5324 N N . GLY B 1 199 ? 32.890 31.223 16.821 1.00 29.40 232 GLY B N 1
ATOM 5325 C CA . GLY B 1 199 ? 31.658 30.446 16.994 1.00 29.35 232 GLY B CA 1
ATOM 5326 C C . GLY B 1 199 ? 31.685 29.614 18.246 1.00 29.00 232 GLY B C 1
ATOM 5327 O O . GLY B 1 199 ? 32.668 29.705 18.993 1.00 26.73 232 GLY B O 1
ATOM 5328 N N . ASN B 1 200 ? 30.638 28.813 18.440 1.00 26.84 233 ASN B N 1
ATOM 5329 C CA . ASN B 1 200 ? 30.450 28.001 19.663 1.00 25.50 233 ASN B CA 1
ATOM 5330 C C . ASN B 1 200 ? 29.569 26.804 19.319 1.00 24.65 233 ASN B C 1
ATOM 5331 O O . ASN B 1 200 ? 28.363 27.008 19.146 1.00 25.27 233 ASN B O 1
ATOM 5336 N N . SER B 1 201 ? 30.175 25.616 19.225 1.00 22.76 234 SER B N 1
ATOM 5337 C CA . SER B 1 201 ? 29.538 24.342 18.797 1.00 23.86 234 SER B CA 1
ATOM 5338 C C . SER B 1 201 ? 28.443 23.901 19.767 1.00 22.59 234 SER B C 1
ATOM 5339 O O . SER B 1 201 ? 27.679 22.981 19.400 1.00 21.58 234 SER B O 1
ATOM 5342 N N . GLY B 1 202 ? 28.410 24.454 20.988 1.00 21.41 235 GLY B N 1
ATOM 5343 C CA . GLY B 1 202 ? 27.442 24.036 22.017 1.00 20.66 235 GLY B CA 1
ATOM 5344 C C . GLY B 1 202 ? 26.236 24.954 22.104 1.00 17.81 235 GLY B C 1
ATOM 5345 O O . GLY B 1 202 ? 25.230 24.514 22.694 1.00 16.84 235 GLY B O 1
ATOM 5346 N N . THR B 1 203 ? 26.317 26.188 21.589 1.00 18.18 236 THR B N 1
ATOM 5347 C CA . THR B 1 203 ? 25.243 27.221 21.760 1.00 18.34 236 THR B CA 1
ATOM 5348 C C . THR B 1 203 ? 24.611 27.636 20.421 1.00 18.35 236 THR B C 1
ATOM 5349 O O . THR B 1 203 ? 23.365 27.632 20.340 1.00 17.56 236 THR B O 1
ATOM 5353 N N . GLU B 1 204 ? 25.434 28.025 19.440 1.00 18.64 237 GLU B N 1
ATOM 5354 C CA . GLU B 1 204 ? 24.995 28.627 18.153 1.00 16.79 237 GLU B CA 1
ATOM 5355 C C . GLU B 1 204 ? 24.083 27.676 17.379 1.00 15.30 237 GLU B C 1
ATOM 5356 O O . GLU B 1 204 ? 23.128 28.162 16.778 1.00 13.96 237 GLU B O 1
ATOM 5362 N N . PRO B 1 205 ? 24.345 26.344 17.289 1.00 15.92 238 PRO B N 1
ATOM 5363 C CA . PRO B 1 205 ? 23.437 25.455 16.559 1.00 16.40 238 PRO B CA 1
ATOM 5364 C C . PRO B 1 205 ? 21.988 25.602 17.015 1.00 16.19 238 PRO B C 1
ATOM 5365 O O . PRO B 1 205 ? 21.117 25.686 16.155 1.00 17.57 238 PRO B O 1
ATOM 5369 N N . TYR B 1 206 ? 21.760 25.648 18.339 1.00 17.25 239 TYR B N 1
ATOM 5370 C CA . TYR B 1 206 ? 20.403 25.688 18.923 1.00 16.75 239 TYR B CA 1
ATOM 5371 C C . TYR B 1 206 ? 19.775 27.066 18.708 1.00 16.31 239 TYR B C 1
ATOM 5372 O O . TYR B 1 206 ? 18.546 27.079 18.557 1.00 17.18 239 TYR B O 1
ATOM 5381 N N . ILE B 1 207 ? 20.552 28.158 18.730 1.00 15.57 240 ILE B N 1
ATOM 5382 C CA . ILE B 1 207 ? 20.061 29.500 18.287 1.00 15.53 240 ILE B CA 1
ATOM 5383 C C . ILE B 1 207 ? 19.709 29.454 16.769 1.00 14.17 240 ILE B C 1
ATOM 5384 O O . ILE B 1 207 ? 18.585 29.790 16.406 1.00 14.47 240 ILE B O 1
ATOM 5389 N N . VAL B 1 208 ? 20.615 28.978 15.915 1.00 14.78 241 VAL B N 1
ATOM 5390 C CA . VAL B 1 208 ? 20.417 28.945 14.439 1.00 15.62 241 VAL B CA 1
ATOM 5391 C C . VAL B 1 208 ? 19.193 28.086 14.134 1.00 17.16 241 VAL B C 1
ATOM 5392 O O . VAL B 1 208 ? 18.345 28.541 13.324 1.00 18.01 241 VAL B O 1
ATOM 5396 N N . GLY B 1 209 ? 19.078 26.933 14.805 1.00 17.14 242 GLY B N 1
ATOM 5397 C CA . GLY B 1 209 ? 17.938 26.008 14.646 1.00 17.46 242 GLY B CA 1
ATOM 5398 C C . GLY B 1 209 ? 16.608 26.701 14.897 1.00 17.22 242 GLY B C 1
ATOM 5399 O O . GLY B 1 209 ? 15.644 26.503 14.131 1.00 17.34 242 GLY B O 1
ATOM 5400 N N . HIS B 1 210 ? 16.543 27.426 16.004 1.00 17.00 243 HIS B N 1
ATOM 5401 C CA . HIS B 1 210 ? 15.361 28.194 16.430 1.00 16.68 243 HIS B CA 1
ATOM 5402 C C . HIS B 1 210 ? 14.973 29.205 15.347 1.00 15.24 243 HIS B C 1
ATOM 5403 O O . HIS B 1 210 ? 13.794 29.292 14.961 1.00 13.78 243 HIS B O 1
ATOM 5410 N N . HIS B 1 211 ? 15.946 29.957 14.866 1.00 14.89 244 HIS B N 1
ATOM 5411 C CA . HIS B 1 211 ? 15.647 31.072 13.939 1.00 16.23 244 HIS B CA 1
ATOM 5412 C C . HIS B 1 211 ? 15.159 30.464 12.615 1.00 15.20 244 HIS B C 1
ATOM 5413 O O . HIS B 1 211 ? 14.169 30.962 12.055 1.00 15.14 244 HIS B O 1
ATOM 5420 N N . LEU B 1 212 ? 15.775 29.362 12.196 1.00 14.75 245 LEU B N 1
ATOM 5421 C CA . LEU B 1 212 ? 15.339 28.596 11.003 1.00 15.24 245 LEU B CA 1
ATOM 5422 C C . LEU B 1 212 ? 13.863 28.201 11.160 1.00 14.30 245 LEU B C 1
ATOM 5423 O O . LEU B 1 212 ? 13.089 28.418 10.197 1.00 14.24 245 LEU B O 1
ATOM 5428 N N . LEU B 1 213 ? 13.450 27.680 12.311 1.00 13.39 246 LEU B N 1
ATOM 5429 C CA . LEU B 1 213 ? 12.044 27.242 12.533 1.00 14.41 246 LEU B CA 1
ATOM 5430 C C . LEU B 1 213 ? 11.109 28.464 12.554 1.00 13.99 246 LEU B C 1
ATOM 5431 O O . LEU B 1 213 ? 10.021 28.362 12.042 1.00 13.23 246 LEU B O 1
ATOM 5436 N N . LEU B 1 214 ? 11.539 29.612 13.057 1.00 14.08 247 LEU B N 1
ATOM 5437 C CA . LEU B 1 214 ? 10.696 30.837 13.021 1.00 14.18 247 LEU B CA 1
ATOM 5438 C C . LEU B 1 214 ? 10.569 31.376 11.598 1.00 13.94 247 LEU B C 1
ATOM 5439 O O . LEU B 1 214 ? 9.517 31.945 11.291 1.00 13.43 247 LEU B O 1
ATOM 5444 N N . CYS B 1 215 ? 11.624 31.263 10.784 1.00 15.63 248 CYS B N 1
ATOM 5445 C CA . CYS B 1 215 ? 11.595 31.570 9.333 1.00 15.00 248 CYS B CA 1
ATOM 5446 C C . CYS B 1 215 ? 10.556 30.660 8.678 1.00 14.32 248 CYS B C 1
ATOM 5447 O O . CYS B 1 215 ? 9.702 31.152 8.017 1.00 15.51 248 CYS B O 1
ATOM 5450 N N . HIS B 1 216 ? 10.667 29.348 8.859 1.00 12.84 249 HIS B N 1
ATOM 5451 C CA . HIS B 1 216 ? 9.707 28.374 8.290 1.00 13.14 249 HIS B CA 1
ATOM 5452 C C . HIS B 1 216 ? 8.258 28.760 8.662 1.00 14.33 249 HIS B C 1
ATOM 5453 O O . HIS B 1 216 ? 7.401 28.838 7.779 1.00 14.57 249 HIS B O 1
ATOM 5460 N N . ALA B 1 217 ? 7.995 28.949 9.950 1.00 15.18 250 ALA B N 1
ATOM 5461 C CA . ALA B 1 217 ? 6.661 29.214 10.511 1.00 15.76 250 ALA B CA 1
ATOM 5462 C C . ALA B 1 217 ? 6.115 30.514 9.900 1.00 17.58 250 ALA B C 1
ATOM 5463 O O . ALA B 1 217 ? 4.937 30.513 9.391 1.00 15.37 250 ALA B O 1
ATOM 5465 N N . ALA B 1 218 ? 6.973 31.537 9.829 1.00 17.64 251 ALA B N 1
ATOM 5466 C CA . ALA B 1 218 ? 6.654 32.848 9.222 1.00 18.41 251 ALA B CA 1
ATOM 5467 C C . ALA B 1 218 ? 6.193 32.624 7.782 1.00 16.53 251 ALA B C 1
ATOM 5468 O O . ALA B 1 218 ? 5.103 33.093 7.451 1.00 16.04 251 ALA B O 1
ATOM 5470 N N . ALA B 1 219 ? 6.977 31.910 6.973 1.00 15.90 252 ALA B N 1
ATOM 5471 C CA . ALA B 1 219 ? 6.709 31.744 5.521 1.00 16.35 252 ALA B CA 1
ATOM 5472 C C . ALA B 1 219 ? 5.430 30.906 5.361 1.00 16.18 252 ALA B C 1
ATOM 5473 O O . ALA B 1 219 ? 4.575 31.250 4.531 1.00 16.18 252 ALA B O 1
ATOM 5475 N N . PHE B 1 220 ? 5.263 29.885 6.188 1.00 16.32 253 PHE B N 1
ATOM 5476 C CA . PHE B 1 220 ? 4.059 29.007 6.144 1.00 16.68 253 PHE B CA 1
ATOM 5477 C C . PHE B 1 220 ? 2.812 29.822 6.507 1.00 16.10 253 PHE B C 1
ATOM 5478 O O . PHE B 1 220 ? 1.836 29.757 5.775 1.00 16.91 253 PHE B O 1
ATOM 5486 N N . GLN B 1 221 ? 2.846 30.548 7.615 1.00 16.18 254 GLN B N 1
ATOM 5487 C CA . GLN B 1 221 ? 1.704 31.402 8.033 1.00 17.25 254 GLN B CA 1
ATOM 5488 C C . GLN B 1 221 ? 1.429 32.428 6.934 1.00 16.38 254 GLN B C 1
ATOM 5489 O O . GLN B 1 221 ? 0.246 32.664 6.662 1.00 16.08 254 GLN B O 1
ATOM 5495 N N . LEU B 1 222 ? 2.452 33.031 6.320 1.00 15.95 255 LEU B N 1
ATOM 5496 C CA . LEU B 1 222 ? 2.226 34.055 5.256 1.00 16.64 255 LEU B CA 1
ATOM 5497 C C . LEU B 1 222 ? 1.540 33.397 4.036 1.00 16.85 255 LEU B C 1
ATOM 5498 O O . LEU B 1 222 ? 0.611 34.003 3.455 1.00 16.13 255 LEU B O 1
ATOM 5503 N N . TYR B 1 223 ? 2.028 32.237 3.592 1.00 16.06 256 TYR B N 1
ATOM 5504 C CA . TYR B 1 223 ? 1.439 31.514 2.452 1.00 17.02 256 TYR B CA 1
ATOM 5505 C C . TYR B 1 223 ? -0.020 31.191 2.744 1.00 17.79 256 TYR B C 1
ATOM 5506 O O . TYR B 1 223 ? -0.833 31.511 1.939 1.00 19.38 256 TYR B O 1
ATOM 5515 N N . LYS B 1 224 ? -0.308 30.557 3.879 1.00 21.14 257 LYS B N 1
ATOM 5516 C CA . LYS B 1 224 ? -1.688 30.144 4.277 1.00 23.42 257 LYS B CA 1
ATOM 5517 C C . LYS B 1 224 ? -2.610 31.356 4.347 1.00 22.19 257 LYS B C 1
ATOM 5518 O O . LYS B 1 224 ? -3.675 31.283 3.783 1.00 22.70 257 LYS B O 1
ATOM 5524 N N . GLN B 1 225 ? -2.178 32.435 4.988 1.00 23.08 258 GLN B N 1
ATOM 5525 C CA . GLN B 1 225 ? -3.020 33.639 5.235 1.00 25.28 258 GLN B CA 1
ATOM 5526 C C . GLN B 1 225 ? -3.228 34.495 3.986 1.00 24.74 258 GLN B C 1
ATOM 5527 O O . GLN B 1 225 ? -4.316 35.131 3.900 1.00 24.62 258 GLN B O 1
ATOM 5533 N N . LYS B 1 226 ? -2.244 34.570 3.088 1.00 22.52 259 LYS B N 1
ATOM 5534 C CA . LYS B 1 226 ? -2.215 35.617 2.029 1.00 24.55 259 LYS B CA 1
ATOM 5535 C C . LYS B 1 226 ? -2.405 35.013 0.626 1.00 20.35 259 LYS B C 1
ATOM 5536 O O . LYS B 1 226 ? -2.972 35.673 -0.213 1.00 21.13 259 LYS B O 1
ATOM 5542 N N . TYR B 1 227 ? -1.906 33.813 0.354 1.00 19.05 260 TYR B N 1
ATOM 5543 C CA . TYR B 1 227 ? -1.716 33.337 -1.038 1.00 17.98 260 TYR B CA 1
ATOM 5544 C C . TYR B 1 227 ? -2.485 32.059 -1.313 1.00 17.24 260 TYR B C 1
ATOM 5545 O O . TYR B 1 227 ? -2.694 31.780 -2.521 1.00 15.40 260 TYR B O 1
ATOM 5554 N N . LYS B 1 228 ? -2.746 31.255 -0.274 1.00 18.57 261 LYS B N 1
ATOM 5555 C CA . LYS B 1 228 ? -3.138 29.840 -0.496 1.00 21.38 261 LYS B CA 1
ATOM 5556 C C . LYS B 1 228 ? -4.555 29.846 -1.075 1.00 19.80 261 LYS B C 1
ATOM 5557 O O . LYS B 1 228 ? -4.800 29.028 -1.971 1.00 18.04 261 LYS B O 1
ATOM 5563 N N . ASP B 1 229 ? -5.432 30.755 -0.624 1.00 20.36 262 ASP B N 1
ATOM 5564 C CA . ASP B 1 229 ? -6.844 30.805 -1.116 1.00 20.25 262 ASP B CA 1
ATOM 5565 C C . ASP B 1 229 ? -6.865 31.062 -2.636 1.00 20.43 262 ASP B C 1
ATOM 5566 O O . ASP B 1 229 ? -7.661 30.396 -3.323 1.00 22.78 262 ASP B O 1
ATOM 5571 N N . ASP B 1 230 ? -6.016 31.957 -3.140 1.00 18.60 263 ASP B N 1
ATOM 5572 C CA . ASP B 1 230 ? -5.941 32.364 -4.566 1.00 20.15 263 ASP B CA 1
ATOM 5573 C C . ASP B 1 230 ? -5.098 31.354 -5.353 1.00 18.25 263 ASP B C 1
ATOM 5574 O O . ASP B 1 230 ? -5.552 30.903 -6.403 1.00 19.50 263 ASP B O 1
ATOM 5579 N N . GLN B 1 231 ? -3.907 31.014 -4.874 1.00 16.83 264 GLN B N 1
ATOM 5580 C CA . GLN B 1 231 ? -2.890 30.281 -5.676 1.00 16.29 264 GLN B CA 1
ATOM 5581 C C . GLN B 1 231 ? -3.142 28.778 -5.568 1.00 16.21 264 GLN B C 1
ATOM 5582 O O . GLN B 1 231 ? -2.832 28.082 -6.522 1.00 17.55 264 GLN B O 1
ATOM 5588 N N . LYS B 1 232 ? -3.652 28.304 -4.434 1.00 17.65 265 LYS B N 1
ATOM 5589 C CA . LYS B 1 232 ? -4.115 26.901 -4.261 1.00 19.64 265 LYS B CA 1
ATOM 5590 C C . LYS B 1 232 ? -2.946 25.950 -4.482 1.00 19.13 265 LYS B C 1
ATOM 5591 O O . LYS B 1 232 ? -3.086 24.990 -5.231 1.00 21.54 265 LYS B O 1
ATOM 5597 N N . GLY B 1 233 ? -1.809 26.244 -3.853 1.00 20.03 266 GLY B N 1
ATOM 5598 C CA . GLY B 1 233 ? -0.642 25.359 -3.877 1.00 19.28 266 GLY B CA 1
ATOM 5599 C C . GLY B 1 233 ? -0.416 24.777 -2.489 1.00 19.03 266 GLY B C 1
ATOM 5600 O O . GLY B 1 233 ? -1.219 25.083 -1.556 1.00 16.43 266 GLY B O 1
ATOM 5601 N N . ILE B 1 234 ? 0.630 23.964 -2.356 1.00 17.66 267 ILE B N 1
ATOM 5602 C CA . ILE B 1 234 ? 1.014 23.350 -1.056 1.00 18.60 267 ILE B CA 1
ATOM 5603 C C . ILE B 1 234 ? 2.431 23.776 -0.724 1.00 15.79 267 ILE B C 1
ATOM 5604 O O . ILE B 1 234 ? 3.201 24.072 -1.627 1.00 15.30 267 ILE B O 1
ATOM 5609 N N . ILE B 1 235 ? 2.703 23.830 0.561 1.00 14.97 268 ILE B N 1
ATOM 5610 C CA . ILE B 1 235 ? 3.988 24.327 1.087 1.00 17.00 268 ILE B CA 1
ATOM 5611 C C . ILE B 1 235 ? 4.368 23.404 2.226 1.00 15.40 268 ILE B C 1
ATOM 5612 O O . ILE B 1 235 ? 3.546 23.257 3.169 1.00 14.98 268 ILE B O 1
ATOM 5617 N N . GLY B 1 236 ? 5.596 22.891 2.168 1.00 14.72 269 GLY B N 1
ATOM 5618 C CA . GLY B 1 236 ? 6.184 22.133 3.285 1.00 13.78 269 GLY B CA 1
ATOM 5619 C C . GLY B 1 236 ? 7.609 22.530 3.626 1.00 13.69 269 GLY B C 1
ATOM 5620 O O . GLY B 1 236 ? 8.004 23.698 3.478 1.00 12.18 269 GLY B O 1
ATOM 5621 N N . ILE B 1 237 ? 8.339 21.548 4.119 1.00 12.72 270 ILE B N 1
ATOM 5622 C CA . ILE B 1 237 ? 9.704 21.689 4.692 1.00 12.77 270 ILE B CA 1
ATOM 5623 C C . ILE B 1 237 ? 10.427 20.355 4.456 1.00 11.62 270 ILE B C 1
ATOM 5624 O O . ILE B 1 237 ? 9.829 19.310 4.712 1.00 9.85 270 ILE B O 1
ATOM 5629 N N . THR B 1 238 ? 11.634 20.414 3.904 1.00 11.82 271 THR B N 1
ATOM 5630 C CA . THR B 1 238 ? 12.540 19.251 3.730 1.00 12.16 271 THR B CA 1
ATOM 5631 C C . THR B 1 238 ? 13.595 19.248 4.850 1.00 13.05 271 THR B C 1
ATOM 5632 O O . THR B 1 238 ? 14.188 20.300 5.132 1.00 12.75 271 THR B O 1
ATOM 5636 N N . THR B 1 239 ? 13.867 18.073 5.434 1.00 13.10 272 THR B N 1
ATOM 5637 C CA . THR B 1 239 ? 14.924 17.876 6.424 1.00 12.23 272 THR B CA 1
ATOM 5638 C C . THR B 1 239 ? 15.715 16.636 6.022 1.00 13.64 272 THR B C 1
ATOM 5639 O O . THR B 1 239 ? 15.153 15.762 5.302 1.00 11.18 272 THR B O 1
ATOM 5643 N N . ALA B 1 240 ? 16.954 16.576 6.524 1.00 13.65 273 ALA B N 1
ATOM 5644 C CA . ALA B 1 240 ? 17.870 15.462 6.291 1.00 14.22 273 ALA B CA 1
ATOM 5645 C C . ALA B 1 240 ? 17.409 14.362 7.217 1.00 13.54 273 ALA B C 1
ATOM 5646 O O . ALA B 1 240 ? 17.149 14.692 8.374 1.00 15.97 273 ALA B O 1
ATOM 5648 N N . THR B 1 241 ? 17.298 13.124 6.712 1.00 13.95 274 THR B N 1
ATOM 5649 C CA . THR B 1 241 ? 16.765 11.958 7.453 1.00 13.55 274 THR B CA 1
ATOM 5650 C C . THR B 1 241 ? 17.655 10.722 7.231 1.00 14.77 274 THR B C 1
ATOM 5651 O O . THR B 1 241 ? 17.130 9.668 6.910 1.00 16.96 274 THR B O 1
ATOM 5655 N N . GLN B 1 242 ? 18.951 10.842 7.498 1.00 15.26 275 GLN B N 1
ATOM 5656 C CA . GLN B 1 242 ? 19.832 9.692 7.838 1.00 15.92 275 GLN B CA 1
ATOM 5657 C C . GLN B 1 242 ? 19.192 8.954 9.030 1.00 17.18 275 GLN B C 1
ATOM 5658 O O . GLN B 1 242 ? 18.880 9.610 10.077 1.00 19.12 275 GLN B O 1
ATOM 5664 N N . MET B 1 243 ? 18.906 7.674 8.858 1.00 15.70 276 MET B N 1
ATOM 5665 C CA . MET B 1 243 ? 18.190 6.870 9.866 1.00 16.74 276 MET B CA 1
ATOM 5666 C C . MET B 1 243 ? 19.241 6.317 10.820 1.00 16.96 276 MET B C 1
ATOM 5667 O O . MET B 1 243 ? 20.469 6.305 10.504 1.00 17.50 276 MET B O 1
ATOM 5672 N N . ALA B 1 244 ? 18.765 5.964 12.002 1.00 18.21 277 ALA B N 1
ATOM 5673 C CA . ALA B 1 244 ? 19.534 5.260 13.031 1.00 16.19 277 ALA B CA 1
ATOM 5674 C C . ALA B 1 244 ? 18.718 4.033 13.436 1.00 16.78 277 ALA B C 1
ATOM 5675 O O . ALA B 1 244 ? 17.503 4.141 13.585 1.00 17.79 277 ALA B O 1
ATOM 5677 N N . ILE B 1 245 ? 19.354 2.869 13.462 1.00 18.08 278 ILE B N 1
ATOM 5678 C CA . ILE B 1 245 ? 18.829 1.655 14.145 1.00 18.45 278 ILE B CA 1
ATOM 5679 C C . ILE B 1 245 ? 19.702 1.382 15.360 1.00 18.77 278 ILE B C 1
ATOM 5680 O O . ILE B 1 245 ? 20.829 1.855 15.450 1.00 20.44 278 ILE B O 1
ATOM 5685 N N . PRO B 1 246 ? 19.210 0.663 16.375 1.00 19.21 279 PRO B N 1
ATOM 5686 C CA . PRO B 1 246 ? 20.075 0.266 17.482 1.00 17.99 279 PRO B CA 1
ATOM 5687 C C . PRO B 1 246 ? 21.192 -0.692 17.018 1.00 20.12 279 PRO B C 1
ATOM 5688 O O . PRO B 1 246 ? 20.919 -1.486 16.145 1.00 22.03 279 PRO B O 1
ATOM 5692 N N . LEU B 1 247 ? 22.399 -0.587 17.595 1.00 21.12 280 LEU B N 1
ATOM 5693 C CA . LEU B 1 247 ? 23.587 -1.448 17.312 1.00 23.41 280 LEU B CA 1
ATOM 5694 C C . LEU B 1 247 ? 23.250 -2.896 17.675 1.00 22.40 280 LEU B C 1
ATOM 5695 O O . LEU B 1 247 ? 23.700 -3.792 16.942 1.00 23.01 280 LEU B O 1
ATOM 5700 N N . ASN B 1 248 ? 22.455 -3.087 18.730 1.00 22.47 281 ASN B N 1
ATOM 5701 C CA . ASN B 1 248 ? 22.001 -4.407 19.247 1.00 22.88 281 ASN B CA 1
ATOM 5702 C C . ASN B 1 248 ? 20.723 -4.190 20.063 1.00 22.58 281 ASN B C 1
ATOM 5703 O O . ASN B 1 248 ? 20.270 -3.032 20.146 1.00 21.57 281 ASN B O 1
ATOM 5708 N N . ASP B 1 249 ? 20.217 -5.234 20.718 1.00 22.74 282 ASP B N 1
ATOM 5709 C CA . ASP B 1 249 ? 18.864 -5.267 21.335 1.00 28.89 282 ASP B CA 1
ATOM 5710 C C . ASP B 1 249 ? 18.893 -4.657 22.735 1.00 29.47 282 ASP B C 1
ATOM 5711 O O . ASP B 1 249 ? 17.821 -4.532 23.334 1.00 30.46 282 ASP B O 1
ATOM 5716 N N . ASN B 1 250 ? 20.081 -4.370 23.265 1.00 31.36 283 ASN B N 1
ATOM 5717 C CA . ASN B 1 250 ? 20.251 -3.813 24.630 1.00 28.36 283 ASN B CA 1
ATOM 5718 C C . ASN B 1 250 ? 19.381 -2.551 24.736 1.00 26.46 283 ASN B C 1
ATOM 5719 O O . ASN B 1 250 ? 19.360 -1.741 23.783 1.00 23.14 283 ASN B O 1
ATOM 5724 N N . VAL B 1 251 ? 18.679 -2.399 25.852 1.00 24.60 284 VAL B N 1
ATOM 5725 C CA . VAL B 1 251 ? 17.766 -1.249 26.107 1.00 24.05 284 VAL B CA 1
ATOM 5726 C C . VAL B 1 251 ? 18.544 0.059 25.918 1.00 21.75 284 VAL B C 1
ATOM 5727 O O . VAL B 1 251 ? 17.990 0.966 25.319 1.00 22.75 284 VAL B O 1
ATOM 5731 N N . ALA B 1 252 ? 19.750 0.186 26.470 1.00 21.46 285 ALA B N 1
ATOM 5732 C CA . ALA B 1 252 ? 20.550 1.425 26.391 1.00 21.34 285 ALA B CA 1
ATOM 5733 C C . ALA B 1 252 ? 20.618 1.891 24.935 1.00 20.99 285 ALA B C 1
ATOM 5734 O O . ALA B 1 252 ? 20.620 3.120 24.719 1.00 17.55 285 ALA B O 1
ATOM 5736 N N . ASN B 1 253 ? 20.716 0.936 23.988 1.00 20.83 286 ASN B N 1
ATOM 5737 C CA . ASN B 1 253 ? 21.057 1.218 22.560 1.00 20.47 286 ASN B CA 1
ATOM 5738 C C . ASN B 1 253 ? 19.770 1.495 21.773 1.00 20.74 286 ASN B C 1
ATOM 5739 O O . ASN B 1 253 ? 19.837 2.312 20.871 1.00 17.47 286 ASN B O 1
ATOM 5744 N N . LEU B 1 254 ? 18.640 0.862 22.121 1.00 22.27 287 LEU B N 1
ATOM 5745 C CA . LEU B 1 254 ? 17.315 1.311 21.597 1.00 23.58 287 LEU B CA 1
ATOM 5746 C C . LEU B 1 254 ? 17.101 2.795 21.977 1.00 20.97 287 LEU B C 1
ATOM 5747 O O . LEU B 1 254 ? 16.774 3.623 21.076 1.00 17.30 287 LEU B O 1
ATOM 5752 N N . LEU B 1 255 ? 17.370 3.165 23.232 1.00 18.61 288 LEU B N 1
ATOM 5753 C CA . LEU B 1 255 ? 17.156 4.578 23.687 1.00 20.18 288 LEU B CA 1
ATOM 5754 C C . LEU B 1 255 ? 18.172 5.505 22.985 1.00 19.19 288 LEU B C 1
ATOM 5755 O O . LEU B 1 255 ? 17.850 6.683 22.731 1.00 19.14 288 LEU B O 1
ATOM 5760 N N . ALA B 1 256 ? 19.363 4.998 22.676 1.00 18.62 289 ALA B N 1
ATOM 5761 C CA . ALA B 1 256 ? 20.444 5.761 22.024 1.00 19.75 289 ALA B CA 1
ATOM 5762 C C . ALA B 1 256 ? 19.965 6.157 20.638 1.00 19.09 289 ALA B C 1
ATOM 5763 O O . ALA B 1 256 ? 20.061 7.340 20.314 1.00 18.33 289 ALA B O 1
ATOM 5765 N N . ALA B 1 257 ? 19.467 5.168 19.879 1.00 20.71 290 ALA B N 1
ATOM 5766 C CA . ALA B 1 257 ? 18.866 5.347 18.535 1.00 19.23 290 ALA B CA 1
ATOM 5767 C C . ALA B 1 257 ? 17.760 6.396 18.631 1.00 17.84 290 ALA B C 1
ATOM 5768 O O . ALA B 1 257 ? 17.770 7.305 17.826 1.00 18.05 290 ALA B O 1
ATOM 5770 N N . SER B 1 258 ? 16.874 6.283 19.624 1.00 17.74 291 SER B N 1
ATOM 5771 C CA . SER B 1 258 ? 15.750 7.223 19.845 1.00 16.87 291 SER B CA 1
ATOM 5772 C C . SER B 1 258 ? 16.318 8.638 19.951 1.00 17.28 291 SER B C 1
ATOM 5773 O O . SER B 1 258 ? 15.819 9.500 19.225 1.00 16.06 291 SER B O 1
ATOM 5776 N N . ARG B 1 259 ? 17.266 8.869 20.871 1.00 16.04 292 ARG B N 1
ATOM 5777 C CA . ARG B 1 259 ? 17.890 10.208 21.101 1.00 16.85 292 ARG B CA 1
ATOM 5778 C C . ARG B 1 259 ? 18.596 10.698 19.812 1.00 16.66 292 ARG B C 1
ATOM 5779 O O . ARG B 1 259 ? 18.521 11.929 19.517 1.00 16.08 292 ARG B O 1
ATOM 5787 N N . ALA B 1 260 ? 19.212 9.797 19.030 1.00 16.21 293 ALA B N 1
ATOM 5788 C CA . ALA B 1 260 ? 19.986 10.148 17.817 1.00 16.20 293 ALA B CA 1
ATOM 5789 C C . ALA B 1 260 ? 19.011 10.716 16.785 1.00 14.66 293 ALA B C 1
ATOM 5790 O O . ALA B 1 260 ? 19.266 11.809 16.255 1.00 12.00 293 ALA B O 1
ATOM 5792 N N . ILE B 1 261 ? 17.886 10.026 16.610 1.00 15.13 294 ILE B N 1
ATOM 5793 C CA . ILE B 1 261 ? 16.776 10.433 15.696 1.00 15.62 294 ILE B CA 1
ATOM 5794 C C . ILE B 1 261 ? 16.158 11.743 16.176 1.00 15.51 294 ILE B C 1
ATOM 5795 O O . ILE B 1 261 ? 15.959 12.634 15.354 1.00 16.15 294 ILE B O 1
ATOM 5800 N N . ASP B 1 262 ? 15.872 11.841 17.475 1.00 14.92 295 ASP B N 1
ATOM 5801 C CA . ASP B 1 262 ? 15.320 13.065 18.114 1.00 15.84 295 ASP B CA 1
ATOM 5802 C C . ASP B 1 262 ? 16.225 14.281 17.837 1.00 14.31 295 ASP B C 1
ATOM 5803 O O . ASP B 1 262 ? 15.691 15.276 17.386 1.00 14.57 295 ASP B O 1
ATOM 5808 N N . PHE B 1 263 ? 17.536 14.199 18.100 1.00 15.44 296 PHE B N 1
ATOM 5809 C CA . PHE B 1 263 ? 18.524 15.316 17.997 1.00 15.02 296 PHE B CA 1
ATOM 5810 C C . PHE B 1 263 ? 18.853 15.651 16.526 1.00 13.92 296 PHE B C 1
ATOM 5811 O O . PHE B 1 263 ? 19.263 16.791 16.261 1.00 13.93 296 PHE B O 1
ATOM 5819 N N . ASN B 1 264 ? 18.635 14.736 15.595 1.00 13.75 297 ASN B N 1
ATOM 5820 C CA . ASN B 1 264 ? 18.799 14.983 14.127 1.00 14.00 297 ASN B CA 1
ATOM 5821 C C . ASN B 1 264 ? 17.464 15.249 13.386 1.00 13.63 297 ASN B C 1
ATOM 5822 O O . ASN B 1 264 ? 17.316 16.341 12.763 1.00 13.62 297 ASN B O 1
ATOM 5827 N N . ILE B 1 265 ? 16.525 14.302 13.369 1.00 13.21 298 ILE B N 1
ATOM 5828 C CA . ILE B 1 265 ? 15.238 14.381 12.594 1.00 12.74 298 ILE B CA 1
ATOM 5829 C C . ILE B 1 265 ? 14.174 15.180 13.383 1.00 12.73 298 ILE B C 1
ATOM 5830 O O . ILE B 1 265 ? 13.563 16.147 12.804 1.00 10.61 298 ILE B O 1
ATOM 5835 N N . GLY B 1 266 ? 13.969 14.800 14.664 1.00 12.70 299 GLY B N 1
ATOM 5836 C CA . GLY B 1 266 ? 13.014 15.402 15.609 1.00 12.31 299 GLY B CA 1
ATOM 5837 C C . GLY B 1 266 ? 13.324 16.863 15.857 1.00 13.28 299 GLY B C 1
ATOM 5838 O O . GLY B 1 266 ? 12.404 17.637 16.126 1.00 13.33 299 GLY B O 1
ATOM 5839 N N . TRP B 1 267 ? 14.585 17.248 15.753 1.00 13.79 300 TRP B N 1
ATOM 5840 C CA . TRP B 1 267 ? 15.000 18.644 16.035 1.00 15.19 300 TRP B CA 1
ATOM 5841 C C . TRP B 1 267 ? 14.094 19.631 15.275 1.00 14.24 300 TRP B C 1
ATOM 5842 O O . TRP B 1 267 ? 13.623 20.568 15.898 1.00 14.13 300 TRP B O 1
ATOM 5853 N N . PHE B 1 268 ? 13.765 19.379 14.007 1.00 14.65 301 PHE B N 1
ATOM 5854 C CA . PHE B 1 268 ? 12.899 20.254 13.164 1.00 13.72 301 PHE B CA 1
ATOM 5855 C C . PHE B 1 268 ? 11.505 19.639 12.939 1.00 13.67 301 PHE B C 1
ATOM 5856 O O . PHE B 1 268 ? 10.535 20.373 12.656 1.00 11.54 301 PHE B O 1
ATOM 5864 N N . LEU B 1 269 ? 11.346 18.318 13.059 1.00 13.67 302 LEU B N 1
ATOM 5865 C CA . LEU B 1 269 ? 10.015 17.716 12.820 1.00 13.69 302 LEU B CA 1
ATOM 5866 C C . LEU B 1 269 ? 9.112 17.819 14.072 1.00 13.52 302 LEU B C 1
ATOM 5867 O O . LEU B 1 269 ? 7.920 18.040 13.887 1.00 11.98 302 LEU B O 1
ATOM 5872 N N . HIS B 1 270 ? 9.626 17.710 15.303 1.00 14.24 303 HIS B N 1
ATOM 5873 C CA . HIS B 1 270 ? 8.781 17.846 16.527 1.00 13.98 303 HIS B CA 1
ATOM 5874 C C . HIS B 1 270 ? 8.126 19.229 16.520 1.00 13.13 303 HIS B C 1
ATOM 5875 O O . HIS B 1 270 ? 6.928 19.330 16.707 1.00 13.60 303 HIS B O 1
ATOM 5882 N N . PRO B 1 271 ? 8.864 20.343 16.307 1.00 12.51 304 PRO B N 1
ATOM 5883 C CA . PRO B 1 271 ? 8.232 21.675 16.283 1.00 12.23 304 PRO B CA 1
ATOM 5884 C C . PRO B 1 271 ? 7.134 21.861 15.219 1.00 12.93 304 PRO B C 1
ATOM 5885 O O . PRO B 1 271 ? 6.148 22.507 15.493 1.00 12.83 304 PRO B O 1
ATOM 5889 N N . VAL B 1 272 ? 7.351 21.318 14.019 1.00 14.51 305 VAL B N 1
ATOM 5890 C CA . VAL B 1 272 ? 6.475 21.524 12.817 1.00 15.43 305 VAL B CA 1
ATOM 5891 C C . VAL B 1 272 ? 5.206 20.651 12.937 1.00 14.36 305 VAL B C 1
ATOM 5892 O O . VAL B 1 272 ? 4.140 21.044 12.471 1.00 14.37 305 VAL B O 1
ATOM 5896 N N . VAL B 1 273 ? 5.311 19.503 13.592 1.00 13.66 306 VAL B N 1
ATOM 5897 C CA . VAL B 1 273 ? 4.188 18.578 13.856 1.00 14.03 306 VAL B CA 1
ATOM 5898 C C . VAL B 1 273 ? 3.521 18.889 15.192 1.00 14.23 306 VAL B C 1
ATOM 5899 O O . VAL B 1 273 ? 2.303 18.930 15.178 1.00 15.03 306 VAL B O 1
ATOM 5903 N N . TYR B 1 274 ? 4.258 19.109 16.287 1.00 16.03 307 TYR B N 1
ATOM 5904 C CA . TYR B 1 274 ? 3.671 19.225 17.667 1.00 17.00 307 TYR B CA 1
ATOM 5905 C C . TYR B 1 274 ? 3.839 20.624 18.283 1.00 18.47 307 TYR B C 1
ATOM 5906 O O . TYR B 1 274 ? 3.342 20.839 19.431 1.00 18.61 307 TYR B O 1
ATOM 5915 N N . GLY B 1 275 ? 4.583 21.519 17.631 1.00 16.06 308 GLY B N 1
ATOM 5916 C CA . GLY B 1 275 ? 4.804 22.870 18.172 1.00 16.94 308 GLY B CA 1
ATOM 5917 C C . GLY B 1 275 ? 5.818 22.934 19.307 1.00 17.95 308 GLY B C 1
ATOM 5918 O O . GLY B 1 275 ? 5.868 24.012 19.951 1.00 17.45 308 GLY B O 1
ATOM 5919 N N . GLU B 1 276 ? 6.650 21.902 19.519 1.00 17.28 309 GLU B N 1
ATOM 5920 C CA . GLU B 1 276 ? 7.712 21.896 20.567 1.00 18.70 309 GLU B CA 1
ATOM 5921 C C . GLU B 1 276 ? 8.888 21.027 20.103 1.00 17.53 309 GLU B C 1
ATOM 5922 O O . GLU B 1 276 ? 8.692 20.197 19.218 1.00 16.92 309 GLU B O 1
ATOM 5928 N N . TYR B 1 277 ? 10.074 21.229 20.686 1.00 16.01 310 TYR B N 1
ATOM 5929 C CA . TYR B 1 277 ? 11.286 20.418 20.413 1.00 14.43 310 TYR B CA 1
ATOM 5930 C C . TYR B 1 277 ? 11.057 19.013 20.971 1.00 13.69 310 TYR B C 1
ATOM 5931 O O . TYR B 1 277 ? 10.182 18.815 21.811 1.00 14.42 310 TYR B O 1
ATOM 5940 N N . PRO B 1 278 ? 11.817 17.992 20.527 1.00 13.41 311 PRO B N 1
ATOM 5941 C CA . PRO B 1 278 ? 11.805 16.686 21.180 1.00 13.53 311 PRO B CA 1
ATOM 5942 C C . PRO B 1 278 ? 12.141 16.832 22.664 1.00 12.23 311 PRO B C 1
ATOM 5943 O O . PRO B 1 278 ? 13.029 17.564 22.942 1.00 12.95 311 PRO B O 1
ATOM 5947 N N . GLN B 1 279 ? 11.441 16.130 23.548 1.00 13.37 312 GLN B N 1
ATOM 5948 C CA . GLN B 1 279 ? 11.629 16.232 25.027 1.00 14.56 312 GLN B CA 1
ATOM 5949 C C . GLN B 1 279 ? 13.081 15.959 25.413 1.00 14.22 312 GLN B C 1
ATOM 5950 O O . GLN B 1 279 ? 13.596 16.675 26.238 1.00 14.79 312 GLN B O 1
ATOM 5956 N N . THR B 1 280 ? 13.715 14.956 24.816 1.00 15.21 313 THR B N 1
ATOM 5957 C CA . THR B 1 280 ? 15.115 14.565 25.134 1.00 16.78 313 THR B CA 1
ATOM 5958 C C . THR B 1 280 ? 16.050 15.749 24.863 1.00 15.42 313 THR B C 1
ATOM 5959 O O . THR B 1 280 ? 17.017 15.934 25.609 1.00 14.04 313 THR B O 1
ATOM 5963 N N . MET B 1 281 ? 15.748 16.581 23.871 1.00 16.66 314 MET B N 1
ATOM 5964 C CA . MET B 1 281 ? 16.576 17.796 23.657 1.00 16.49 314 MET B CA 1
ATOM 5965 C C . MET B 1 281 ? 16.338 18.773 24.820 1.00 17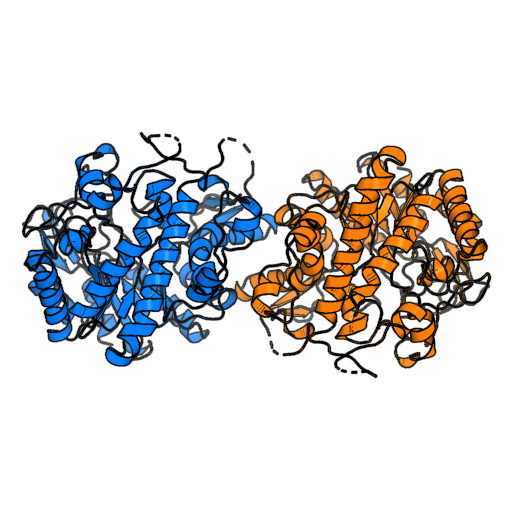.92 314 MET B C 1
ATOM 5966 O O . MET B 1 281 ? 17.331 19.303 25.406 1.00 16.83 314 MET B O 1
ATOM 5971 N N . ARG B 1 282 ? 15.081 18.988 25.188 1.00 19.86 315 ARG B N 1
ATOM 5972 C CA . ARG B 1 282 ? 14.699 19.878 26.321 1.00 22.05 315 ARG B CA 1
ATOM 5973 C C . ARG B 1 282 ? 15.405 19.369 27.579 1.00 21.62 315 ARG B C 1
ATOM 5974 O O . ARG B 1 282 ? 16.035 20.189 28.270 1.00 21.67 315 ARG B O 1
ATOM 5982 N N . GLU B 1 283 ? 15.291 18.061 27.850 1.00 19.77 316 GLU B N 1
ATOM 5983 C CA . GLU B 1 283 ? 15.856 17.387 29.050 1.00 21.29 316 GLU B CA 1
ATOM 5984 C C . GLU B 1 283 ? 17.362 17.653 29.131 1.00 21.70 316 GLU B C 1
ATOM 5985 O O . GLU B 1 283 ? 17.837 18.036 30.246 1.00 19.49 316 GLU B O 1
ATOM 5991 N N . ARG B 1 284 ? 18.103 17.428 28.025 1.00 21.00 317 ARG B N 1
ATOM 5992 C CA . ARG B 1 284 ? 19.596 17.457 28.050 1.00 24.03 317 ARG B CA 1
ATOM 5993 C C . ARG B 1 284 ? 20.118 18.902 27.978 1.00 22.82 317 ARG B C 1
ATOM 5994 O O . ARG B 1 284 ? 21.185 19.159 28.562 1.00 22.85 317 ARG B O 1
ATOM 6002 N N . LEU B 1 285 ? 19.425 19.824 27.319 1.00 20.29 318 LEU B N 1
ATOM 6003 C CA . LEU B 1 285 ? 20.056 21.117 26.932 1.00 23.13 318 LEU B CA 1
ATOM 6004 C C . LEU B 1 285 ? 19.662 22.243 27.883 1.00 23.50 318 LEU B C 1
ATOM 6005 O O . LEU B 1 285 ? 20.400 23.228 27.910 1.00 24.28 318 LEU B O 1
ATOM 6010 N N . GLY B 1 286 ? 18.528 22.147 28.587 1.00 26.55 319 GLY B N 1
ATOM 6011 C CA . GLY B 1 286 ? 18.074 23.221 29.496 1.00 27.04 319 GLY B CA 1
ATOM 6012 C C . GLY B 1 286 ? 18.097 24.567 28.777 1.00 27.50 319 GLY B C 1
ATOM 6013 O O . GLY B 1 286 ? 17.522 24.669 27.681 1.00 26.19 319 GLY B O 1
ATOM 6014 N N . SER B 1 287 ? 18.791 25.558 29.321 1.00 27.16 320 SER B N 1
ATOM 6015 C CA . SER B 1 287 ? 18.753 26.952 28.810 1.00 27.35 320 SER B CA 1
ATOM 6016 C C . SER B 1 287 ? 19.483 27.076 27.454 1.00 23.21 320 SER B C 1
ATOM 6017 O O . SER B 1 287 ? 19.270 28.084 26.785 1.00 18.99 320 SER B O 1
ATOM 6020 N N . ARG B 1 288 ? 20.312 26.115 27.047 1.00 21.53 321 ARG B N 1
ATOM 6021 C CA . ARG B 1 288 ? 20.976 26.190 25.710 1.00 22.27 321 ARG B CA 1
ATOM 6022 C C . ARG B 1 288 ? 19.930 26.079 24.576 1.00 19.98 321 ARG B C 1
ATOM 6023 O O . ARG B 1 288 ? 20.239 26.527 23.477 1.00 18.50 321 ARG B O 1
ATOM 6031 N N . LEU B 1 289 ? 18.762 25.484 24.843 1.00 20.21 322 LEU B N 1
ATOM 6032 C CA . LEU B 1 289 ? 17.677 25.233 23.858 1.00 19.59 322 LEU B CA 1
ATOM 6033 C C . LEU B 1 289 ? 16.649 26.324 24.060 1.00 20.33 322 LEU B C 1
ATOM 6034 O O . LEU B 1 289 ? 16.039 26.387 25.116 1.00 20.82 322 LEU B O 1
ATOM 6039 N N . PRO B 1 290 ? 16.485 27.252 23.095 1.00 19.70 323 PRO B N 1
ATOM 6040 C CA . PRO B 1 290 ? 15.527 28.348 23.250 1.00 19.85 323 PRO B CA 1
ATOM 6041 C C . PRO B 1 290 ? 14.088 27.828 23.377 1.00 19.62 323 PRO B C 1
ATOM 6042 O O . PRO B 1 290 ? 13.787 26.715 22.969 1.00 18.44 323 PRO B O 1
ATOM 6046 N N . LYS B 1 291 ? 13.239 28.619 24.012 1.00 20.35 324 LYS B N 1
ATOM 6047 C CA . LYS B 1 291 ? 11.825 28.254 24.254 1.00 24.43 324 LYS B CA 1
ATOM 6048 C C . LYS B 1 291 ? 10.958 29.041 23.265 1.00 20.28 324 LYS B C 1
ATOM 6049 O O . LYS B 1 291 ? 11.163 30.259 23.131 1.00 19.57 324 LYS B O 1
ATOM 6055 N N . PHE B 1 292 ? 10.049 28.366 22.574 1.00 20.51 325 PHE B N 1
ATOM 6056 C CA . PHE B 1 292 ? 9.040 29.026 21.710 1.00 19.68 325 PHE B CA 1
ATOM 6057 C C . PHE B 1 292 ? 8.048 29.736 22.637 1.00 20.91 325 PHE B C 1
ATOM 6058 O O . PHE B 1 292 ? 7.721 29.182 23.732 1.00 19.86 325 PHE B O 1
ATOM 6066 N N . THR B 1 293 ? 7.624 30.937 22.240 1.00 21.16 326 THR B N 1
ATOM 6067 C CA . THR B 1 293 ? 6.463 31.621 22.851 1.00 23.36 326 THR B CA 1
ATOM 6068 C C . THR B 1 293 ? 5.206 30.822 22.491 1.00 25.16 326 THR B C 1
ATOM 6069 O O . THR B 1 293 ? 5.263 29.930 21.639 1.00 21.42 326 THR B O 1
ATOM 6073 N N . GLU B 1 294 ? 4.116 31.063 23.203 1.00 29.78 327 GLU B N 1
ATOM 6074 C CA . GLU B 1 294 ? 2.873 30.295 23.024 1.00 29.63 327 GLU B CA 1
ATOM 6075 C C . GLU B 1 294 ? 2.381 30.559 21.599 1.00 27.39 327 GLU B C 1
ATOM 6076 O O . GLU B 1 294 ? 1.914 29.628 20.954 1.00 24.75 327 GLU B O 1
ATOM 6082 N N . LYS B 1 295 ? 2.527 31.788 21.109 1.00 27.66 328 LYS B N 1
ATOM 6083 C CA . LYS B 1 295 ? 2.108 32.181 19.735 1.00 26.39 328 LYS B CA 1
ATOM 6084 C C . LYS B 1 295 ? 2.961 31.414 18.706 1.00 24.57 328 LYS B C 1
ATOM 6085 O O . LYS B 1 295 ? 2.401 30.968 17.647 1.00 21.44 328 LYS B O 1
ATOM 6091 N N . GLU B 1 296 ? 4.270 31.322 18.967 1.00 21.48 329 GLU B N 1
ATOM 6092 C CA . GLU B 1 296 ? 5.242 30.713 18.019 1.00 21.31 329 GLU B CA 1
ATOM 6093 C C . GLU B 1 296 ? 4.909 29.220 17.951 1.00 21.43 329 GLU B C 1
ATOM 6094 O O . GLU B 1 296 ? 4.932 28.621 16.833 1.00 19.11 329 GLU B O 1
ATOM 6100 N N . SER B 1 297 ? 4.541 28.652 19.099 1.00 21.27 330 SER B N 1
ATOM 6101 C CA . SER B 1 297 ? 4.169 27.228 19.228 1.00 21.60 330 SER B CA 1
ATOM 6102 C C . SER B 1 297 ? 2.898 26.972 18.409 1.00 21.87 330 SER B C 1
ATOM 6103 O O . SER B 1 297 ? 2.841 25.951 17.683 1.00 21.64 330 SER B O 1
ATOM 6106 N N . GLU B 1 298 ? 1.916 27.860 18.505 1.00 20.63 331 GLU B N 1
ATOM 6107 C CA . GLU B 1 298 ? 0.682 27.784 17.680 1.00 22.52 331 GLU B CA 1
ATOM 6108 C C . GLU B 1 298 ? 1.032 27.931 16.213 1.00 18.81 331 GLU B C 1
ATOM 6109 O O . GLU B 1 298 ? 0.491 27.137 15.470 1.00 23.17 331 GLU B O 1
ATOM 6115 N N . MET B 1 299 ? 1.898 28.874 15.818 1.00 18.55 332 MET B N 1
ATOM 6116 C CA . MET B 1 299 ? 2.258 29.089 14.383 1.00 19.54 332 MET B CA 1
ATOM 6117 C C . MET B 1 299 ? 2.963 27.834 13.828 1.00 18.01 332 MET B C 1
ATOM 6118 O O . MET B 1 299 ? 2.833 27.511 12.634 1.00 15.53 332 MET B O 1
ATOM 6123 N N . LEU B 1 300 ? 3.689 27.126 14.665 1.00 15.67 333 LEU B N 1
ATOM 6124 C CA . LEU B 1 300 ? 4.574 26.021 14.242 1.00 15.17 333 LEU B CA 1
ATOM 6125 C C . LEU B 1 300 ? 3.785 24.710 14.116 1.00 14.98 333 LEU B C 1
ATOM 6126 O O . LEU B 1 300 ? 4.067 23.906 13.179 1.00 14.05 333 LEU B O 1
ATOM 6131 N N . LYS B 1 301 ? 2.804 24.488 14.989 1.00 15.62 334 LYS B N 1
ATOM 6132 C CA . LYS B 1 301 ? 2.086 23.189 15.067 1.00 17.09 334 LYS B CA 1
ATOM 6133 C C . LYS B 1 301 ? 1.290 22.953 13.770 1.00 17.75 334 LYS B C 1
ATOM 6134 O O . LYS B 1 301 ? 0.443 23.820 13.418 1.00 17.30 334 LYS B O 1
ATOM 6140 N N . GLN B 1 302 ? 1.600 21.863 13.061 1.00 17.21 335 GLN B N 1
ATOM 6141 C CA . GLN B 1 302 ? 1.029 21.464 11.735 1.00 18.44 335 GLN B CA 1
ATOM 6142 C C . GLN B 1 302 ? 1.277 22.557 10.687 1.00 17.08 335 GLN B C 1
ATOM 6143 O O . GLN B 1 302 ? 0.418 22.739 9.792 1.00 17.37 335 GLN B O 1
ATOM 6149 N N . SER B 1 303 ? 2.436 23.227 10.740 1.00 15.58 336 SER B N 1
ATOM 6150 C CA . SER B 1 303 ? 2.875 24.247 9.742 1.00 15.63 336 SER B CA 1
ATOM 6151 C C . SER B 1 303 ? 3.441 23.557 8.501 1.00 15.54 336 SER B C 1
ATOM 6152 O O . SER B 1 303 ? 4.593 23.837 8.156 1.00 15.54 336 SER B O 1
ATOM 6155 N N . PHE B 1 304 ? 2.717 22.613 7.907 1.00 14.05 337 PHE B N 1
ATOM 6156 C CA . PHE B 1 304 ? 3.159 21.935 6.672 1.00 14.90 337 PHE B CA 1
ATOM 6157 C C . PHE B 1 304 ? 1.943 21.360 5.938 1.00 14.72 337 PHE B C 1
ATOM 6158 O O . PHE B 1 304 ? 0.976 20.934 6.578 1.00 12.93 337 PHE B O 1
ATOM 6166 N N . ASP B 1 305 ? 2.055 21.281 4.617 1.00 15.75 338 ASP B N 1
ATOM 6167 C CA . ASP B 1 305 ? 1.134 20.499 3.756 1.00 15.06 338 ASP B CA 1
ATOM 6168 C C . ASP B 1 305 ? 1.793 19.147 3.465 1.00 14.93 338 ASP B C 1
ATOM 6169 O O . ASP B 1 305 ? 1.025 18.177 3.204 1.00 13.80 338 ASP B O 1
ATOM 6174 N N . PHE B 1 306 ? 3.140 19.109 3.492 1.00 13.04 339 PHE B N 1
ATOM 6175 C CA . PHE B 1 306 ? 3.959 17.872 3.377 1.00 14.14 339 PHE B CA 1
ATOM 6176 C C . PHE B 1 306 ? 5.300 18.044 4.109 1.00 13.37 339 PHE B C 1
ATOM 6177 O O . PHE B 1 306 ? 5.792 19.146 4.284 1.00 11.81 339 PHE B O 1
ATOM 6185 N N . ILE B 1 307 ? 5.911 16.929 4.488 1.00 12.05 340 ILE B N 1
ATOM 6186 C CA . ILE B 1 307 ? 7.287 16.897 5.022 1.00 12.45 340 ILE B CA 1
ATOM 6187 C C . ILE B 1 307 ? 8.133 16.168 3.970 1.00 11.66 340 ILE B C 1
ATOM 6188 O O . ILE B 1 307 ? 7.837 15.018 3.628 1.00 12.13 340 ILE B O 1
ATOM 6193 N N . GLY B 1 308 ? 9.157 16.836 3.471 1.00 11.41 341 GLY B N 1
ATOM 6194 C CA . GLY B 1 308 ? 10.181 16.229 2.608 1.00 11.56 341 GLY B CA 1
ATOM 6195 C C . GLY B 1 308 ? 11.243 15.532 3.427 1.00 11.96 341 GLY B C 1
ATOM 6196 O O . GLY B 1 308 ? 11.880 16.187 4.268 1.00 11.10 341 GLY B O 1
ATOM 6197 N N . LEU B 1 309 ? 11.462 14.248 3.142 1.00 11.90 342 LEU B N 1
ATOM 6198 C CA . LEU B 1 309 ? 12.492 13.416 3.782 1.00 11.83 342 LEU B CA 1
ATOM 6199 C C . LEU B 1 309 ? 13.626 13.185 2.775 1.00 12.12 342 LEU B C 1
ATOM 6200 O O . LEU B 1 309 ? 13.344 12.655 1.699 1.00 12.90 342 LEU B O 1
ATOM 6205 N N . ASN B 1 310 ? 14.838 13.603 3.167 1.00 11.32 343 ASN B N 1
ATOM 6206 C CA . ASN B 1 310 ? 16.070 13.392 2.366 1.00 11.79 343 ASN B CA 1
ATOM 6207 C C . ASN B 1 310 ? 16.777 12.169 2.960 1.00 11.70 343 ASN B C 1
ATOM 6208 O O . ASN B 1 310 ? 17.494 12.331 3.948 1.00 12.94 343 ASN B O 1
ATOM 6213 N N . TYR B 1 311 ? 16.491 10.997 2.401 1.00 12.60 344 TYR B N 1
ATOM 6214 C CA . TYR B 1 311 ? 17.099 9.741 2.903 1.00 11.76 344 TYR B CA 1
ATOM 6215 C C . TYR B 1 311 ? 18.177 9.230 1.947 1.00 12.26 344 TYR B C 1
ATOM 6216 O O . TYR B 1 311 ? 17.916 9.158 0.751 1.00 13.65 344 TYR B O 1
ATOM 6225 N N . TYR B 1 312 ? 19.324 8.849 2.498 1.00 12.55 345 TYR B N 1
ATOM 6226 C CA . TYR B 1 312 ? 20.439 8.299 1.700 1.00 13.06 345 TYR B CA 1
ATOM 6227 C C . TYR B 1 312 ? 20.982 7.012 2.322 1.00 14.34 345 TYR B C 1
ATOM 6228 O O . TYR B 1 312 ? 21.451 6.162 1.570 1.00 14.33 345 TYR B O 1
ATOM 6237 N N . SER B 1 313 ? 20.877 6.870 3.649 1.00 14.70 346 SER B N 1
ATOM 6238 C CA . SER B 1 313 ? 21.559 5.789 4.385 1.00 16.71 346 SER B CA 1
ATOM 6239 C C . SER B 1 313 ? 21.126 5.770 5.856 1.00 16.53 346 SER B C 1
ATOM 6240 O O . SER B 1 313 ? 20.323 6.629 6.301 1.00 15.18 346 SER B O 1
ATOM 6243 N N . THR B 1 314 ? 21.615 4.749 6.546 1.00 16.31 347 THR B N 1
ATOM 6244 C CA . THR B 1 314 ? 21.330 4.406 7.954 1.00 16.22 347 THR B CA 1
ATOM 6245 C C . THR B 1 314 ? 22.674 4.171 8.672 1.00 16.43 347 THR B C 1
ATOM 6246 O O . THR B 1 314 ? 23.667 3.681 8.048 1.00 15.47 347 THR B O 1
ATOM 6250 N N . ASP B 1 315 ? 22.724 4.559 9.941 1.00 15.77 348 ASP B N 1
ATOM 6251 C CA . ASP B 1 315 ? 23.828 4.216 10.866 1.00 16.38 348 ASP B CA 1
ATOM 6252 C C . ASP B 1 315 ? 23.302 3.442 12.088 1.00 15.90 348 ASP B C 1
ATOM 6253 O O . ASP B 1 315 ? 22.089 3.503 12.372 1.00 16.27 348 ASP B O 1
ATOM 6258 N N . TYR B 1 316 ? 24.198 2.712 12.732 1.00 15.71 349 TYR B N 1
ATOM 6259 C CA . TYR B 1 316 ? 23.973 2.051 14.038 1.00 17.48 349 TYR B CA 1
ATOM 6260 C C . TYR B 1 316 ? 24.131 3.142 15.094 1.00 16.27 349 TYR B C 1
ATOM 6261 O O . TYR B 1 316 ? 25.007 3.957 14.921 1.00 18.01 349 TYR B O 1
ATOM 6270 N N . ALA B 1 317 ? 23.307 3.167 16.124 1.00 16.27 350 ALA B N 1
ATOM 6271 C CA . ALA B 1 317 ? 23.460 4.068 17.290 1.00 17.96 350 ALA B CA 1
ATOM 6272 C C . ALA B 1 317 ? 23.848 3.258 18.531 1.00 17.30 350 ALA B C 1
ATOM 6273 O O . ALA B 1 317 ? 23.234 2.212 18.760 1.00 18.75 350 ALA B O 1
ATOM 6275 N N . ALA B 1 318 ? 24.802 3.731 19.335 1.00 17.92 351 ALA B N 1
ATOM 6276 C CA . ALA B 1 318 ? 25.125 3.094 20.625 1.00 17.75 351 ALA B CA 1
ATOM 6277 C C . ALA B 1 318 ? 25.191 4.171 21.706 1.00 17.66 351 ALA B C 1
ATOM 6278 O O . ALA B 1 318 ? 25.600 5.291 21.394 1.00 19.12 351 ALA B O 1
ATOM 6280 N N . ALA B 1 319 ? 24.700 3.847 22.895 1.00 18.16 352 ALA B N 1
ATOM 6281 C CA . ALA B 1 319 ? 24.729 4.699 24.116 1.00 19.89 352 ALA B CA 1
ATOM 6282 C C . ALA B 1 319 ? 26.164 5.165 24.392 1.00 18.85 352 ALA B C 1
ATOM 6283 O O . ALA B 1 319 ? 27.082 4.349 24.233 1.00 18.96 352 ALA B O 1
ATOM 6285 N N . SER B 1 320 ? 26.304 6.442 24.753 1.00 19.72 353 SER B N 1
ATOM 6286 C CA . SER B 1 320 ? 27.562 7.182 25.026 1.00 23.32 353 SER B CA 1
ATOM 6287 C C . SER B 1 320 ? 27.855 7.217 26.546 1.00 23.98 353 SER B C 1
ATOM 6288 O O . SER B 1 320 ? 26.857 7.168 27.357 1.00 25.00 353 SER B O 1
ATOM 6291 N N . VAL B 1 329 ? 31.417 21.282 25.950 1.00 36.20 362 VAL B N 1
ATOM 6292 C CA . VAL B 1 329 ? 30.015 20.969 25.525 1.00 36.83 362 VAL B CA 1
ATOM 6293 C C . VAL B 1 329 ? 29.837 21.297 24.038 1.00 36.72 362 VAL B C 1
ATOM 6294 O O . VAL B 1 329 ? 30.221 22.420 23.601 1.00 28.14 362 VAL B O 1
ATOM 6298 N N . SER B 1 330 ? 29.229 20.347 23.313 1.00 35.21 363 SER B N 1
ATOM 6299 C CA . SER B 1 330 ? 29.021 20.374 21.843 1.00 31.66 363 SER B CA 1
ATOM 6300 C C . SER B 1 330 ? 27.726 19.643 21.492 1.00 26.53 363 SER B C 1
ATOM 6301 O O . SER B 1 330 ? 27.372 18.641 22.168 1.00 27.18 363 SER B O 1
ATOM 6304 N N . TYR B 1 331 ? 27.069 20.097 20.426 1.00 25.32 364 TYR B N 1
ATOM 6305 C CA . TYR B 1 331 ? 25.957 19.365 19.765 1.00 23.75 364 TYR B CA 1
ATOM 6306 C C . TYR B 1 331 ? 26.390 17.888 19.664 1.00 23.82 364 TYR B C 1
ATOM 6307 O O . TYR B 1 331 ? 25.535 17.015 19.907 1.00 25.87 364 TYR B O 1
ATOM 6316 N N . THR B 1 332 ? 27.688 17.616 19.440 1.00 22.80 365 THR B N 1
ATOM 6317 C CA . THR B 1 332 ? 28.189 16.260 19.074 1.00 24.82 365 THR B CA 1
ATOM 6318 C C . THR B 1 332 ? 28.021 15.260 20.208 1.00 24.43 365 THR B C 1
ATOM 6319 O O . THR B 1 332 ? 27.923 14.079 19.890 1.00 25.89 365 THR B O 1
ATOM 6323 N N . THR B 1 333 ? 28.042 15.716 21.462 1.00 22.62 366 THR B N 1
ATOM 6324 C CA . THR B 1 333 ? 27.971 14.856 22.663 1.00 22.13 366 THR B CA 1
ATOM 6325 C C . THR B 1 333 ? 26.607 15.017 23.331 1.00 19.60 366 THR B C 1
ATOM 6326 O O . THR B 1 333 ? 26.306 14.262 24.233 1.00 18.64 366 THR B O 1
ATOM 6330 N N . ASP B 1 334 ? 25.786 15.984 22.913 1.00 20.13 367 ASP B N 1
ATOM 6331 C CA . ASP B 1 334 ? 24.512 16.285 23.622 1.00 16.93 367 ASP B CA 1
ATOM 6332 C C . ASP B 1 334 ? 23.551 15.098 23.493 1.00 17.16 367 ASP B C 1
ATOM 6333 O O . ASP B 1 334 ? 22.695 14.950 24.379 1.00 18.43 367 ASP B O 1
ATOM 6338 N N . SER B 1 335 ? 23.639 14.281 22.447 1.00 15.34 368 SER B N 1
ATOM 6339 C CA . SER B 1 335 ? 22.674 13.153 22.245 1.00 17.50 368 SER B CA 1
ATOM 6340 C C . SER B 1 335 ? 22.976 11.969 23.191 1.00 18.11 368 SER B C 1
ATOM 6341 O O . SER B 1 335 ? 22.066 11.134 23.400 1.00 19.24 368 SER B O 1
ATOM 6344 N N . ARG B 1 336 ? 24.197 11.881 23.717 1.00 19.70 369 ARG B N 1
ATOM 6345 C CA . ARG B 1 336 ? 24.722 10.705 24.475 1.00 21.50 369 ARG B CA 1
ATOM 6346 C C . ARG B 1 336 ? 24.484 9.460 23.602 1.00 21.41 369 ARG B C 1
ATOM 6347 O O . ARG B 1 336 ? 23.993 8.425 24.104 1.00 23.76 369 ARG B O 1
ATOM 6355 N N . ALA B 1 337 ? 24.768 9.576 22.299 1.00 21.18 370 ALA B N 1
ATOM 6356 C CA . ALA B 1 337 ? 24.705 8.456 21.330 1.00 20.80 370 ALA B CA 1
ATOM 6357 C C . ALA B 1 337 ? 25.865 8.611 20.371 1.00 23.53 370 ALA B C 1
ATOM 6358 O O . ALA B 1 337 ? 26.193 9.757 20.027 1.00 26.02 370 ALA B O 1
ATOM 6360 N N . THR B 1 338 ? 26.485 7.486 20.051 1.00 22.70 371 THR B N 1
ATOM 6361 C CA . THR B 1 338 ? 27.581 7.328 19.074 1.00 25.00 371 THR B CA 1
ATOM 6362 C C . THR B 1 338 ? 26.974 6.711 17.819 1.00 22.16 371 THR B C 1
ATOM 6363 O O . THR B 1 338 ? 26.159 5.783 17.964 1.00 21.62 371 THR B O 1
ATOM 6367 N N . LEU B 1 339 ? 27.368 7.203 16.654 1.00 20.63 372 LEU B N 1
ATOM 6368 C CA . LEU B 1 339 ? 26.893 6.638 15.367 1.00 21.96 372 LEU B CA 1
ATOM 6369 C C . LEU B 1 339 ? 28.086 6.007 14.641 1.00 20.51 372 LEU B C 1
ATOM 6370 O O . LEU B 1 339 ? 29.174 6.551 14.750 1.00 19.93 372 LEU B O 1
ATOM 6375 N N . SER B 1 340 ? 27.877 4.841 14.036 1.00 21.13 373 SER B N 1
ATOM 6376 C CA . SER B 1 340 ? 28.831 4.160 13.127 1.00 21.78 373 SER B CA 1
ATOM 6377 C C . SER B 1 340 ? 28.053 3.347 12.093 1.00 19.84 373 SER B C 1
ATOM 6378 O O . SER B 1 340 ? 27.025 2.806 12.439 1.00 19.12 373 SER B O 1
ATOM 6381 N N . ALA B 1 341 ? 28.539 3.276 10.864 1.00 20.15 374 ALA B N 1
ATOM 6382 C CA . ALA B 1 341 ? 27.970 2.407 9.814 1.00 20.09 374 ALA B CA 1
ATOM 6383 C C . ALA B 1 341 ? 28.458 0.955 9.971 1.00 19.83 374 ALA B C 1
ATOM 6384 O O . ALA B 1 341 ? 27.853 0.098 9.346 1.00 18.18 374 ALA B O 1
ATOM 6386 N N . ILE B 1 342 ? 29.515 0.691 10.754 1.00 21.28 375 ILE B N 1
ATOM 6387 C CA . ILE B 1 342 ? 30.213 -0.632 10.772 1.00 25.18 375 ILE B CA 1
ATOM 6388 C C . ILE B 1 342 ? 29.897 -1.361 12.081 1.00 25.32 375 ILE B C 1
ATOM 6389 O O . ILE B 1 342 ? 29.913 -0.732 13.146 1.00 24.72 375 ILE B O 1
ATOM 6394 N N . LYS B 1 343 ? 29.588 -2.648 11.998 1.00 26.60 376 LYS B N 1
ATOM 6395 C CA . LYS B 1 343 ? 29.343 -3.517 13.179 1.00 25.84 376 LYS B CA 1
ATOM 6396 C C . LYS B 1 343 ? 30.327 -4.692 13.101 1.00 26.93 376 LYS B C 1
ATOM 6397 O O . LYS B 1 343 ? 30.242 -5.472 12.143 1.00 28.48 376 LYS B O 1
ATOM 6403 N N . ASP B 1 344 ? 31.255 -4.801 14.051 1.00 26.16 377 ASP B N 1
ATOM 6404 C CA . ASP B 1 344 ? 32.262 -5.890 14.065 1.00 28.36 377 ASP B CA 1
ATOM 6405 C C . ASP B 1 344 ? 32.823 -6.041 12.638 1.00 26.14 377 ASP B C 1
ATOM 6406 O O . ASP B 1 344 ? 32.895 -7.165 12.146 1.00 22.55 377 ASP B O 1
ATOM 6411 N N . GLY B 1 345 ? 33.175 -4.919 11.997 1.00 25.21 378 GLY B N 1
ATOM 6412 C CA . GLY B 1 345 ? 33.925 -4.848 10.724 1.00 24.56 378 GLY B CA 1
ATOM 6413 C C . GLY B 1 345 ? 33.020 -4.756 9.506 1.00 25.16 378 GLY B C 1
ATOM 6414 O O . GLY B 1 345 ? 33.532 -4.455 8.390 1.00 24.87 378 GLY B O 1
ATOM 6415 N N . VAL B 1 346 ? 31.729 -5.026 9.664 1.00 21.67 379 VAL B N 1
ATOM 6416 C CA . VAL B 1 346 ? 30.781 -5.192 8.529 1.00 23.84 379 VAL B CA 1
ATOM 6417 C C . VAL B 1 346 ? 29.962 -3.910 8.410 1.00 21.78 379 VAL B C 1
ATOM 6418 O O . VAL B 1 346 ? 29.214 -3.620 9.334 1.00 22.31 379 VAL B O 1
ATOM 6422 N N . PRO B 1 347 ? 30.129 -3.074 7.349 1.00 21.60 380 PRO B N 1
ATOM 6423 C CA . PRO B 1 347 ? 29.259 -1.919 7.113 1.00 20.66 380 PRO B CA 1
ATOM 6424 C C . PRO B 1 347 ? 27.799 -2.358 6.951 1.00 18.73 380 PRO B C 1
ATOM 6425 O O . PRO B 1 347 ? 27.547 -3.460 6.492 1.00 15.76 380 PRO B O 1
ATOM 6429 N N . ILE B 1 348 ? 26.874 -1.495 7.376 1.00 18.96 381 ILE B N 1
ATOM 6430 C CA . ILE B 1 348 ? 25.402 -1.779 7.426 1.00 18.72 381 ILE B CA 1
ATOM 6431 C C . ILE B 1 348 ? 24.939 -2.212 6.040 1.00 18.69 381 ILE B C 1
ATOM 6432 O O . ILE B 1 348 ? 23.991 -2.996 5.956 1.00 22.38 381 ILE B O 1
ATOM 6437 N N . GLY B 1 349 ? 25.560 -1.667 4.999 1.00 18.89 382 GLY B N 1
ATOM 6438 C CA . GLY B 1 349 ? 25.317 -2.060 3.596 1.00 20.19 382 GLY B CA 1
ATOM 6439 C C . GLY B 1 349 ? 26.516 -1.707 2.753 1.00 18.20 382 GLY B C 1
ATOM 6440 O O . GLY B 1 349 ? 27.461 -1.155 3.306 1.00 16.18 382 GLY B O 1
ATOM 6441 N N . ASP B 1 350 ? 26.452 -1.955 1.451 1.00 17.77 383 ASP B N 1
ATOM 6442 C CA . ASP B 1 350 ? 27.616 -1.753 0.562 1.00 18.74 383 ASP B CA 1
ATOM 6443 C C . ASP B 1 350 ? 28.097 -0.316 0.684 1.00 19.63 383 ASP B C 1
ATOM 6444 O O . ASP B 1 350 ? 27.304 0.617 0.589 1.00 20.53 383 ASP B O 1
ATOM 6449 N N . PRO B 1 351 ? 29.410 -0.103 0.892 1.00 19.91 384 PRO B N 1
ATOM 6450 C CA . PRO B 1 351 ? 29.944 1.252 0.928 1.00 20.23 384 PRO B CA 1
ATOM 6451 C C . PRO B 1 351 ? 30.025 1.846 -0.483 1.00 19.04 384 PRO B C 1
ATOM 6452 O O . PRO B 1 351 ? 30.067 1.131 -1.485 1.00 15.06 384 PRO B O 1
ATOM 6456 N N . THR B 1 352 ? 30.084 3.166 -0.503 1.00 18.64 385 THR B N 1
ATOM 6457 C CA . THR B 1 352 ? 30.173 3.983 -1.727 1.00 19.77 385 THR B CA 1
ATOM 6458 C C . THR B 1 352 ? 31.273 5.024 -1.535 1.00 18.78 385 THR B C 1
ATOM 6459 O O . THR B 1 352 ? 31.885 5.061 -0.468 1.00 19.34 385 THR B O 1
ATOM 6463 N N . PHE B 1 353 ? 31.526 5.811 -2.576 1.00 20.83 386 PHE B N 1
ATOM 6464 C CA . PHE B 1 353 ? 32.526 6.914 -2.575 1.00 19.87 386 PHE B CA 1
ATOM 6465 C C . PHE B 1 353 ? 32.296 7.789 -1.348 1.00 20.21 386 PHE B C 1
ATOM 6466 O O . PHE B 1 353 ? 33.282 8.227 -0.734 1.00 22.29 386 PHE B O 1
ATOM 6474 N N . MET B 1 354 ? 31.037 8.051 -1.010 1.00 20.29 387 MET B N 1
ATOM 6475 C CA . MET B 1 354 ? 30.705 8.910 0.156 1.00 19.64 387 MET B CA 1
ATOM 6476 C C . MET B 1 354 ? 30.706 8.045 1.416 1.00 18.70 387 MET B C 1
ATOM 6477 O O . MET B 1 354 ? 30.025 7.044 1.397 1.00 15.18 387 MET B O 1
ATOM 6482 N N . SER B 1 355 ? 31.446 8.442 2.458 1.00 18.35 388 SER B N 1
ATOM 6483 C CA . SER B 1 355 ? 31.742 7.619 3.664 1.00 20.14 388 SER B CA 1
ATOM 6484 C C . SER B 1 355 ? 30.503 7.474 4.529 1.00 19.55 388 SER B C 1
ATOM 6485 O O . SER B 1 355 ? 30.441 6.527 5.321 1.00 20.66 388 SER B O 1
ATOM 6488 N N . TRP B 1 356 ? 29.559 8.395 4.405 1.00 18.14 389 TRP B N 1
ATOM 6489 C CA . TRP B 1 356 ? 28.300 8.341 5.193 1.00 17.98 389 TRP B CA 1
ATOM 6490 C C . TRP B 1 356 ? 27.176 7.671 4.391 1.00 17.61 389 TRP B C 1
ATOM 6491 O O . TRP B 1 356 ? 26.095 7.452 4.969 1.00 16.14 389 TRP B O 1
ATOM 6502 N N . LEU B 1 357 ? 27.419 7.284 3.135 1.00 15.81 390 LEU B N 1
ATOM 6503 C CA . LEU B 1 357 ? 26.348 6.732 2.262 1.00 16.12 390 LEU B CA 1
ATOM 6504 C C . LEU B 1 357 ? 26.567 5.240 2.014 1.00 16.69 390 LEU B C 1
ATOM 6505 O O . LEU B 1 357 ? 27.212 4.887 0.976 1.00 13.55 390 LEU B O 1
ATOM 6510 N N . HIS B 1 358 ? 26.010 4.401 2.890 1.00 17.42 391 HIS B N 1
ATOM 6511 C CA . HIS B 1 358 ? 25.982 2.928 2.670 1.00 17.41 391 HIS B CA 1
ATOM 6512 C C . HIS B 1 358 ? 24.650 2.553 2.011 1.00 18.71 391 HIS B C 1
ATOM 6513 O O . HIS B 1 358 ? 23.649 3.256 2.261 1.00 18.12 391 HIS B O 1
ATOM 6520 N N . ILE B 1 359 ? 24.645 1.504 1.171 1.00 18.37 392 ILE B N 1
ATOM 6521 C CA . ILE B 1 359 ? 23.439 1.045 0.423 1.00 18.12 392 ILE B CA 1
ATOM 6522 C C . ILE B 1 359 ? 22.609 0.153 1.351 1.00 17.17 392 ILE B C 1
ATOM 6523 O O . ILE B 1 359 ? 22.891 -1.045 1.433 1.00 15.61 392 ILE B O 1
ATOM 6528 N N . TYR B 1 360 ? 21.609 0.747 1.999 1.00 16.89 393 TYR B N 1
ATOM 6529 C CA . TYR B 1 360 ? 20.706 0.111 2.988 1.00 17.35 393 TYR B CA 1
ATOM 6530 C C . TYR B 1 360 ? 19.265 0.485 2.634 1.00 17.71 393 TYR B C 1
ATOM 6531 O O . TYR B 1 360 ? 18.623 1.262 3.337 1.00 17.26 393 TYR B O 1
ATOM 6540 N N . PRO B 1 361 ? 18.718 -0.035 1.511 1.00 19.69 394 PRO B N 1
ATOM 6541 C CA . PRO B 1 361 ? 17.386 0.353 1.036 1.00 20.54 394 PRO B CA 1
ATOM 6542 C C . PRO B 1 361 ? 16.283 0.084 2.072 1.00 21.06 394 PRO B C 1
ATOM 6543 O O . PRO B 1 361 ? 15.378 0.877 2.130 1.00 18.25 394 PRO B O 1
ATOM 6547 N N . GLU B 1 362 ? 16.413 -0.970 2.896 1.00 21.01 395 GLU B N 1
ATOM 6548 C CA . GLU B 1 362 ? 15.441 -1.317 3.971 1.00 21.49 395 GLU B CA 1
ATOM 6549 C C . GLU B 1 362 ? 15.221 -0.096 4.870 1.00 20.01 395 GLU B C 1
ATOM 6550 O O . GLU B 1 362 ? 14.128 0.044 5.456 1.00 18.11 395 GLU B O 1
ATOM 6556 N N . GLY B 1 363 ? 16.268 0.718 5.014 1.00 20.14 396 GLY B N 1
ATOM 6557 C CA . GLY B 1 363 ? 16.295 1.885 5.919 1.00 19.78 396 GLY B CA 1
ATOM 6558 C C . GLY B 1 363 ? 15.262 2.925 5.563 1.00 16.78 396 GLY B C 1
ATOM 6559 O O . GLY B 1 363 ? 14.752 3.564 6.487 1.00 16.94 396 GLY B O 1
ATOM 6560 N N . ILE B 1 364 ? 14.937 3.091 4.283 1.00 17.06 397 ILE B N 1
ATOM 6561 C CA . ILE B 1 364 ? 13.878 4.062 3.875 1.00 16.61 397 ILE B CA 1
ATOM 6562 C C . ILE B 1 364 ? 12.520 3.574 4.408 1.00 17.03 397 ILE B C 1
ATOM 6563 O O . ILE B 1 364 ? 11.692 4.422 4.778 1.00 17.53 397 ILE B O 1
ATOM 6568 N N . LEU B 1 365 ? 12.269 2.265 4.453 1.00 16.89 398 LEU B N 1
ATOM 6569 C CA . LEU B 1 365 ? 11.013 1.737 5.047 1.00 16.72 398 LEU B CA 1
ATOM 6570 C C . LEU B 1 365 ? 11.018 1.948 6.580 1.00 16.48 398 LEU B C 1
ATOM 6571 O O . LEU B 1 365 ? 9.952 2.368 7.126 1.00 15.55 398 LEU B O 1
ATOM 6576 N N . THR B 1 366 ? 12.153 1.701 7.254 1.00 16.33 399 THR B N 1
ATOM 6577 C CA . THR B 1 366 ? 12.330 1.946 8.719 1.00 16.38 399 THR B CA 1
ATOM 6578 C C . THR B 1 366 ? 12.076 3.431 9.052 1.00 15.06 399 THR B C 1
ATOM 6579 O O . THR B 1 366 ? 11.437 3.736 10.072 1.00 13.76 399 THR B O 1
ATOM 6583 N N . LEU B 1 367 ? 12.558 4.332 8.211 1.00 14.38 400 LEU B N 1
ATOM 6584 C CA . LEU B 1 367 ? 12.304 5.787 8.329 1.00 14.40 400 LEU B CA 1
ATOM 6585 C C . LEU B 1 367 ? 10.813 6.090 8.101 1.00 13.42 400 LEU B C 1
ATOM 6586 O O . LEU B 1 367 ? 10.219 6.778 8.930 1.00 13.97 400 LEU B O 1
ATOM 6591 N N . LEU B 1 368 ? 10.217 5.617 7.017 1.00 14.61 401 LEU B N 1
ATOM 6592 C CA . LEU B 1 368 ? 8.801 5.959 6.690 1.00 13.69 401 LEU B CA 1
ATOM 6593 C C . LEU B 1 368 ? 7.892 5.388 7.780 1.00 12.97 401 LEU B C 1
ATOM 6594 O O . LEU B 1 368 ? 6.999 6.080 8.226 1.00 12.33 401 LEU B O 1
ATOM 6599 N N . ARG B 1 369 ? 8.177 4.178 8.244 1.00 13.79 402 ARG B N 1
ATOM 6600 C CA . ARG B 1 369 ? 7.422 3.569 9.361 1.00 15.24 402 ARG B CA 1
ATOM 6601 C C . ARG B 1 369 ? 7.561 4.497 10.551 1.00 14.57 402 ARG B C 1
ATOM 6602 O O . ARG B 1 369 ? 6.536 4.812 11.139 1.00 15.66 402 ARG B O 1
ATOM 6610 N N . TYR B 1 370 ? 8.792 4.959 10.828 1.00 15.52 403 TYR B N 1
ATOM 6611 C CA . TYR B 1 370 ? 9.109 5.778 12.019 1.00 16.10 403 TYR B CA 1
ATOM 6612 C C . TYR B 1 370 ? 8.264 7.064 11.980 1.00 15.86 403 TYR B C 1
ATOM 6613 O O . TYR B 1 370 ? 7.624 7.456 13.009 1.00 14.55 403 TYR B O 1
ATOM 6622 N N . VAL B 1 371 ? 8.303 7.759 10.849 1.00 17.54 404 VAL B N 1
ATOM 6623 C CA . VAL B 1 371 ? 7.628 9.080 10.694 1.00 17.75 404 VAL B CA 1
ATOM 6624 C C . VAL B 1 371 ? 6.112 8.862 10.845 1.00 16.91 404 VAL B C 1
ATOM 6625 O O . VAL B 1 371 ? 5.453 9.723 11.466 1.00 17.35 404 VAL B O 1
ATOM 6629 N N . LYS B 1 372 ? 5.587 7.735 10.359 1.00 18.58 405 LYS B N 1
ATOM 6630 C CA . LYS B 1 372 ? 4.132 7.406 10.419 1.00 17.97 405 LYS B CA 1
ATOM 6631 C C . LYS B 1 372 ? 3.740 7.244 11.881 1.00 17.37 405 LYS B C 1
ATOM 6632 O O . LYS B 1 372 ? 2.710 7.807 12.312 1.00 17.23 405 LYS B O 1
ATOM 6638 N N . GLU B 1 373 ? 4.531 6.477 12.626 1.00 18.50 406 GLU B N 1
ATOM 6639 C CA . GLU B 1 373 ? 4.159 6.063 13.997 1.00 19.22 406 GLU B CA 1
ATOM 6640 C C . GLU B 1 373 ? 4.395 7.241 14.948 1.00 18.63 406 GLU B C 1
ATOM 6641 O O . GLU B 1 373 ? 3.564 7.443 15.851 1.00 19.36 406 GLU B O 1
ATOM 6647 N N . ARG B 1 374 ? 5.467 7.995 14.742 1.00 17.93 407 ARG B N 1
ATOM 6648 C CA . ARG B 1 374 ? 5.911 9.040 15.698 1.00 18.90 407 ARG B CA 1
ATOM 6649 C C . ARG B 1 374 ? 5.034 10.278 15.506 1.00 18.77 407 ARG B C 1
ATOM 6650 O O . ARG B 1 374 ? 4.722 10.951 16.518 1.00 19.33 407 ARG B O 1
ATOM 6658 N N . TYR B 1 375 ? 4.659 10.577 14.267 1.00 18.67 408 TYR B N 1
ATOM 6659 C CA . TYR B 1 375 ? 4.138 11.917 13.879 1.00 18.77 408 TYR B CA 1
ATOM 6660 C C . TYR B 1 375 ? 2.747 11.804 13.251 1.00 19.82 408 TYR B C 1
ATOM 6661 O O . TYR B 1 375 ? 2.308 12.769 12.629 1.00 18.64 408 TYR B O 1
ATOM 6670 N N . ASN B 1 376 ? 2.043 10.686 13.457 1.00 20.80 409 ASN B N 1
ATOM 6671 C CA . ASN B 1 376 ? 0.608 10.532 13.076 1.00 20.07 409 ASN B CA 1
ATOM 6672 C C . ASN B 1 376 ? 0.450 10.618 11.563 1.00 18.14 409 ASN B C 1
ATOM 6673 O O . ASN B 1 376 ? -0.402 11.368 11.102 1.00 16.59 409 ASN B O 1
ATOM 6678 N N . ASN B 1 377 ? 1.272 9.860 10.837 1.00 18.85 410 ASN B N 1
ATOM 6679 C CA . ASN B 1 377 ? 1.155 9.598 9.381 1.00 17.95 410 ASN B CA 1
ATOM 6680 C C . ASN B 1 377 ? 0.985 10.898 8.621 1.00 15.75 410 ASN B C 1
ATOM 6681 O O . ASN B 1 377 ? 0.015 11.033 7.885 1.00 13.96 410 ASN B O 1
ATOM 6686 N N . PRO B 1 378 ? 1.925 11.856 8.738 1.00 15.48 411 PRO B N 1
ATOM 6687 C CA . PRO B 1 378 ? 1.850 13.090 7.961 1.00 16.06 411 PRO B CA 1
ATOM 6688 C C . PRO B 1 378 ? 2.049 12.792 6.471 1.00 14.72 411 PRO B C 1
ATOM 6689 O O . PRO B 1 378 ? 2.601 11.727 6.114 1.00 14.93 411 PRO B O 1
ATOM 6693 N N . PHE B 1 379 ? 1.549 13.684 5.634 1.00 14.53 412 PHE B N 1
ATOM 6694 C CA . PHE B 1 379 ? 1.773 13.624 4.174 1.00 16.00 412 PHE B CA 1
ATOM 6695 C C . PHE B 1 379 ? 3.257 13.879 3.932 1.00 15.82 412 PHE B C 1
ATOM 6696 O O . PHE B 1 379 ? 3.747 14.959 4.281 1.00 17.00 412 PHE B O 1
ATOM 6704 N N . VAL B 1 380 ? 3.959 12.914 3.348 1.00 14.65 413 VAL B N 1
ATOM 6705 C CA . VAL B 1 380 ? 5.423 13.044 3.122 1.00 15.15 413 VAL B CA 1
ATOM 6706 C C . VAL B 1 380 ? 5.770 12.739 1.666 1.00 15.27 413 VAL B C 1
ATOM 6707 O O . VAL B 1 380 ? 4.985 12.040 0.957 1.00 16.21 413 VAL B O 1
ATOM 6711 N N . MET B 1 381 ? 6.914 13.280 1.243 1.00 14.65 414 MET B N 1
ATOM 6712 C CA . MET B 1 381 ? 7.557 12.972 -0.052 1.00 15.41 414 MET B CA 1
ATOM 6713 C C . MET B 1 381 ? 9.028 12.701 0.222 1.00 14.90 414 MET B C 1
ATOM 6714 O O . MET B 1 381 ? 9.605 13.317 1.180 1.00 14.47 414 MET B O 1
ATOM 6719 N N . ILE B 1 382 ? 9.600 11.738 -0.495 1.00 13.74 415 ILE B N 1
ATOM 6720 C CA . ILE B 1 382 ? 11.067 11.581 -0.514 1.00 13.37 415 ILE B CA 1
ATOM 6721 C C . ILE B 1 382 ? 11.615 12.698 -1.391 1.00 13.84 415 ILE B C 1
ATOM 6722 O O . ILE B 1 382 ? 11.501 12.561 -2.624 1.00 14.36 415 ILE B O 1
ATOM 6727 N N . THR B 1 383 ? 12.160 13.779 -0.809 1.00 12.96 416 THR B N 1
ATOM 6728 C CA . THR B 1 383 ? 12.604 14.964 -1.608 1.00 12.59 416 THR B CA 1
ATOM 6729 C C . THR B 1 383 ? 14.034 14.781 -2.130 1.00 11.68 416 THR B C 1
ATOM 6730 O O . THR B 1 383 ? 14.403 15.537 -3.015 1.00 12.09 416 THR B O 1
ATOM 6734 N N . GLU B 1 384 ? 14.808 13.826 -1.625 1.00 12.05 417 GLU B N 1
ATOM 6735 C CA . GLU B 1 384 ? 16.168 13.479 -2.134 1.00 12.05 417 GLU B CA 1
ATOM 6736 C C . GLU B 1 384 ? 16.439 12.028 -1.757 1.00 13.21 417 GLU B C 1
ATOM 6737 O O . GLU B 1 384 ? 16.199 11.669 -0.581 1.00 12.34 417 GLU B O 1
ATOM 6743 N N . ASN B 1 385 ? 16.861 11.227 -2.731 1.00 13.92 418 ASN B N 1
ATOM 6744 C CA . ASN B 1 385 ? 17.325 9.818 -2.557 1.00 14.35 418 ASN B CA 1
ATOM 6745 C C . ASN B 1 385 ? 18.237 9.508 -3.745 1.00 14.41 418 ASN B C 1
ATOM 6746 O O . ASN B 1 385 ? 17.801 9.786 -4.875 1.00 15.34 418 ASN B O 1
ATOM 6751 N N . GLY B 1 386 ? 19.462 9.076 -3.473 1.00 15.43 419 GLY B N 1
ATOM 6752 C CA . GLY B 1 386 ? 20.442 8.820 -4.541 1.00 14.30 419 GLY B CA 1
ATOM 6753 C C . GLY B 1 386 ? 21.806 8.463 -3.998 1.00 15.06 419 GLY B C 1
ATOM 6754 O O . GLY B 1 386 ? 21.959 8.396 -2.772 1.00 14.73 419 GLY B O 1
ATOM 6755 N N . MET B 1 387 ? 22.767 8.275 -4.899 1.00 15.19 420 MET B N 1
ATOM 6756 C CA . MET B 1 387 ? 24.136 7.888 -4.481 1.00 16.15 420 MET B CA 1
ATOM 6757 C C . MET B 1 387 ? 25.176 8.503 -5.416 1.00 14.64 420 MET B C 1
ATOM 6758 O O . MET B 1 387 ? 24.807 8.933 -6.493 1.00 13.05 420 MET B O 1
ATOM 6763 N N . ALA B 1 388 ? 26.433 8.489 -4.987 1.00 15.55 421 ALA B N 1
ATOM 6764 C CA . ALA B 1 388 ? 27.506 9.156 -5.751 1.00 16.54 421 ALA B CA 1
ATOM 6765 C C . ALA B 1 388 ? 28.621 8.223 -6.193 1.00 16.66 421 ALA B C 1
ATOM 6766 O O . ALA B 1 388 ? 29.065 7.439 -5.372 1.00 18.77 421 ALA B O 1
ATOM 6768 N N . ASP B 1 389 ? 29.010 8.293 -7.451 1.00 17.01 422 ASP B N 1
ATOM 6769 C CA . ASP B 1 389 ? 30.184 7.607 -8.033 1.00 18.08 422 ASP B CA 1
ATOM 6770 C C . ASP B 1 389 ? 31.349 8.582 -7.949 1.00 17.83 422 ASP B C 1
ATOM 6771 O O . ASP B 1 389 ? 31.103 9.821 -7.953 1.00 17.27 422 ASP B O 1
ATOM 6776 N N . GLU B 1 390 ? 32.562 8.061 -7.927 1.00 19.31 423 GLU B N 1
ATOM 6777 C CA . GLU B 1 390 ? 33.783 8.887 -7.790 1.00 21.29 423 GLU B CA 1
ATOM 6778 C C . GLU B 1 390 ? 33.998 9.649 -9.091 1.00 20.55 423 GLU B C 1
ATOM 6779 O O . GLU B 1 390 ? 33.860 9.041 -10.184 1.00 24.68 423 GLU B O 1
ATOM 6785 N N . ASN B 1 391 ? 34.296 10.937 -9.003 1.00 19.40 424 ASN B N 1
ATOM 6786 C CA . ASN B 1 391 ? 34.711 11.695 -10.202 1.00 18.60 424 ASN B CA 1
ATOM 6787 C C . ASN B 1 391 ? 36.135 11.259 -10.547 1.00 20.96 424 ASN B C 1
ATOM 6788 O O . ASN B 1 391 ? 37.023 11.563 -9.783 1.00 19.02 424 ASN B O 1
ATOM 6793 N N . LYS B 1 392 ? 36.312 10.554 -11.661 1.00 25.00 425 LYS B N 1
ATOM 6794 C CA . LYS B 1 392 ? 37.623 10.025 -12.118 1.00 26.81 425 LYS B CA 1
ATOM 6795 C C . LYS B 1 392 ? 38.074 10.780 -13.374 1.00 27.57 425 LYS B C 1
ATOM 6796 O O . LYS B 1 392 ? 38.905 10.219 -14.131 1.00 30.23 425 LYS B O 1
ATOM 6802 N N . GLY B 1 393 ? 37.625 12.031 -13.533 1.00 24.99 426 GLY B N 1
ATOM 6803 C CA . GLY B 1 393 ? 37.961 12.912 -14.669 1.00 24.59 426 GLY B CA 1
ATOM 6804 C C . GLY B 1 393 ? 36.911 12.822 -15.756 1.00 24.03 426 GLY B C 1
ATOM 6805 O O . GLY B 1 393 ? 35.732 12.499 -15.444 1.00 22.20 426 GLY B O 1
ATOM 6806 N N . SER B 1 394 ? 37.324 13.048 -17.003 1.00 23.58 427 SER B N 1
ATOM 6807 C CA . SER B 1 394 ? 36.426 13.238 -18.159 1.00 21.88 427 SER B CA 1
ATOM 6808 C C . SER B 1 394 ? 35.816 11.894 -18.563 1.00 22.65 427 SER B C 1
ATOM 6809 O O . SER B 1 394 ? 36.228 10.821 -18.040 1.00 21.80 427 SER B O 1
ATOM 6812 N N . LEU B 1 395 ? 34.900 11.942 -19.525 1.00 24.60 428 LEU B N 1
ATOM 6813 C CA . LEU B 1 395 ? 34.219 10.727 -20.027 1.00 23.90 428 LEU B CA 1
ATOM 6814 C C . LEU B 1 395 ? 35.263 9.828 -20.674 1.00 24.95 428 LEU B C 1
ATOM 6815 O O . LEU B 1 395 ? 35.235 8.608 -20.418 1.00 25.97 428 LEU B O 1
ATOM 6820 N N . ALA B 1 396 ? 36.148 10.419 -21.479 1.00 26.72 429 ALA B N 1
ATOM 6821 C CA . ALA B 1 396 ? 37.244 9.684 -22.147 1.00 26.03 429 ALA B CA 1
ATOM 6822 C C . ALA B 1 396 ? 38.147 9.050 -21.070 1.00 25.95 429 ALA B C 1
ATOM 6823 O O . ALA B 1 396 ? 38.526 7.894 -21.256 1.00 26.98 429 ALA B O 1
ATOM 6825 N N . GLU B 1 397 ? 38.433 9.733 -19.952 1.00 25.70 430 GLU B N 1
ATOM 6826 C CA . GLU B 1 397 ? 39.253 9.143 -18.843 1.00 26.99 430 GLU B CA 1
ATOM 6827 C C . GLU B 1 397 ? 38.428 8.081 -18.099 1.00 25.25 430 GLU B C 1
ATOM 6828 O O . GLU B 1 397 ? 39.016 7.115 -17.640 1.00 23.84 430 GLU B O 1
ATOM 6834 N N . ASP B 1 398 ? 37.100 8.234 -17.991 1.00 24.96 431 ASP B N 1
ATOM 6835 C CA . ASP B 1 398 ? 36.258 7.309 -17.182 1.00 26.19 431 ASP B CA 1
ATOM 6836 C C . ASP B 1 398 ? 35.010 6.904 -17.969 1.00 27.62 431 ASP B C 1
ATOM 6837 O O . ASP B 1 398 ? 33.891 7.243 -17.583 1.00 26.01 431 ASP B O 1
ATOM 6842 N N . PRO B 1 399 ? 35.154 6.127 -19.067 1.00 31.72 432 PRO B N 1
ATOM 6843 C CA . PRO B 1 399 ? 33.999 5.688 -19.848 1.00 31.37 432 PRO B CA 1
ATOM 6844 C C . PRO B 1 399 ? 32.963 4.966 -18.970 1.00 31.08 432 PRO B C 1
ATOM 6845 O O . PRO B 1 399 ? 31.783 5.254 -19.067 1.00 30.63 432 PRO B O 1
ATOM 6849 N N . MET B 1 400 ? 33.422 4.072 -18.092 1.00 29.85 433 MET B N 1
ATOM 6850 C CA . MET B 1 400 ? 32.524 3.223 -17.263 1.00 31.32 433 MET B CA 1
ATOM 6851 C C . MET B 1 400 ? 31.688 4.089 -16.297 1.00 27.38 433 MET B C 1
ATOM 6852 O O . MET B 1 400 ? 30.798 3.521 -15.615 1.00 24.86 433 MET B O 1
ATOM 6857 N N . ALA B 1 401 ? 31.958 5.399 -16.208 1.00 24.63 434 ALA B N 1
ATOM 6858 C CA . ALA B 1 401 ? 31.118 6.375 -15.468 1.00 21.88 434 ALA B CA 1
ATOM 6859 C C . ALA B 1 401 ? 29.653 6.205 -15.879 1.00 21.56 434 ALA B C 1
ATOM 6860 O O . ALA B 1 401 ? 28.767 6.305 -14.971 1.00 21.10 434 ALA B O 1
ATOM 6862 N N . LEU B 1 402 ? 29.408 5.921 -17.178 1.00 20.06 435 LEU B N 1
ATOM 6863 C CA . LEU B 1 402 ? 28.053 5.831 -17.775 1.00 20.45 435 LEU B CA 1
ATOM 6864 C C . LEU B 1 402 ? 27.370 4.540 -17.317 1.00 20.61 435 LEU B C 1
ATOM 6865 O O . LEU B 1 402 ? 26.112 4.503 -17.299 1.00 20.43 435 LEU B O 1
ATOM 6870 N N . LYS B 1 403 ? 28.143 3.503 -16.990 1.00 20.84 436 LYS B N 1
ATOM 6871 C CA . LYS B 1 403 ? 27.571 2.153 -16.712 1.00 22.19 436 LYS B CA 1
ATOM 6872 C C . LYS B 1 403 ? 27.287 2.060 -15.206 1.00 19.70 436 LYS B C 1
ATOM 6873 O O . LYS B 1 403 ? 27.981 1.293 -14.496 1.00 18.65 436 LYS B O 1
ATOM 6879 N N . ASP B 1 404 ? 26.326 2.858 -14.737 1.00 19.02 437 ASP B N 1
ATOM 6880 C CA . ASP B 1 404 ? 26.143 3.147 -13.288 1.00 17.73 437 ASP B CA 1
ATOM 6881 C C . ASP B 1 404 ? 25.168 2.110 -12.722 1.00 18.06 437 ASP B C 1
ATOM 6882 O O . ASP B 1 404 ? 24.095 2.518 -12.279 1.00 16.59 437 ASP B O 1
ATOM 6887 N N . ASN B 1 405 ? 25.571 0.819 -12.716 1.00 19.02 438 ASN B N 1
ATOM 6888 C CA . ASN B 1 405 ? 24.708 -0.333 -12.320 1.00 21.57 438 ASN B CA 1
ATOM 6889 C C . ASN B 1 405 ? 24.433 -0.268 -10.818 1.00 19.06 438 ASN B C 1
ATOM 6890 O O . ASN B 1 405 ? 23.376 -0.741 -10.359 1.00 20.99 438 ASN B O 1
ATOM 6895 N N . VAL B 1 406 ? 25.325 0.340 -10.081 1.00 18.15 439 VAL B N 1
ATOM 6896 C CA . VAL B 1 406 ? 25.131 0.468 -8.613 1.00 19.63 439 VAL B CA 1
ATOM 6897 C C . VAL B 1 406 ? 24.017 1.491 -8.358 1.00 18.93 439 VAL B C 1
ATOM 6898 O O . VAL B 1 406 ? 23.085 1.152 -7.595 1.00 19.44 439 VAL B O 1
ATOM 6902 N N . ARG B 1 407 ? 24.089 2.662 -8.987 1.00 17.23 440 ARG B N 1
ATOM 6903 C CA . ARG B 1 407 ? 23.037 3.703 -8.876 1.00 17.51 440 ARG B CA 1
ATOM 6904 C C . ARG B 1 407 ? 21.685 3.065 -9.212 1.00 19.03 440 ARG B C 1
ATOM 6905 O O . ARG B 1 407 ? 20.705 3.290 -8.472 1.00 21.06 440 ARG B O 1
ATOM 6913 N N . ILE B 1 408 ? 21.627 2.266 -10.284 1.00 19.08 441 ILE B N 1
ATOM 6914 C CA . ILE B 1 408 ? 20.377 1.553 -10.690 1.00 19.13 441 ILE B CA 1
ATOM 6915 C C . ILE B 1 408 ? 19.878 0.651 -9.544 1.00 19.66 441 ILE B C 1
ATOM 6916 O O . ILE B 1 408 ? 18.718 0.795 -9.150 1.00 18.35 441 ILE B O 1
ATOM 6921 N N . ARG B 1 409 ? 20.713 -0.236 -9.004 1.00 21.71 442 ARG B N 1
ATOM 6922 C CA . ARG B 1 409 ? 20.320 -1.109 -7.867 1.00 21.78 442 ARG B CA 1
ATOM 6923 C C . ARG B 1 409 ? 19.885 -0.215 -6.697 1.00 21.21 442 ARG B C 1
ATOM 6924 O O . ARG B 1 409 ? 18.898 -0.540 -6.022 1.00 19.37 442 ARG B O 1
ATOM 6932 N N . TYR B 1 410 ? 20.607 0.878 -6.458 1.00 19.87 443 TYR B N 1
ATOM 6933 C CA . TYR B 1 410 ? 20.268 1.826 -5.369 1.00 18.71 443 TYR B CA 1
ATOM 6934 C C . TYR B 1 410 ? 18.821 2.318 -5.560 1.00 18.59 443 TYR B C 1
ATOM 6935 O O . TYR B 1 410 ? 17.994 2.127 -4.659 1.00 19.10 443 TYR B O 1
ATOM 6944 N N . HIS B 1 411 ? 18.461 2.845 -6.732 1.00 18.27 444 HIS B N 1
ATOM 6945 C CA . HIS B 1 411 ? 17.123 3.464 -6.913 1.00 17.32 444 HIS B CA 1
ATOM 6946 C C . HIS B 1 411 ? 16.042 2.377 -6.918 1.00 17.24 444 HIS B C 1
ATOM 6947 O O . HIS B 1 411 ? 15.049 2.550 -6.197 1.00 15.47 444 HIS B O 1
ATOM 6954 N N . ARG B 1 412 ? 16.271 1.284 -7.657 1.00 17.79 445 ARG B N 1
ATOM 6955 C CA . ARG B 1 412 ? 15.335 0.133 -7.739 1.00 19.40 445 ARG B CA 1
ATOM 6956 C C . ARG B 1 412 ? 14.973 -0.336 -6.323 1.00 17.93 445 ARG B C 1
ATOM 6957 O O . ARG B 1 412 ? 13.776 -0.431 -6.022 1.00 19.66 445 ARG B O 1
ATOM 6965 N N . GLU B 1 413 ? 15.962 -0.671 -5.501 1.00 17.32 446 GLU B N 1
ATOM 6966 C CA . GLU B 1 413 ? 15.727 -1.306 -4.181 1.00 17.56 446 GLU B CA 1
ATOM 6967 C C . GLU B 1 413 ? 15.023 -0.284 -3.288 1.00 16.88 446 GLU B C 1
ATOM 6968 O O . GLU B 1 413 ? 14.060 -0.671 -2.577 1.00 16.08 446 GLU B O 1
ATOM 6974 N N . HIS B 1 414 ? 15.414 0.988 -3.391 1.00 16.21 447 HIS B N 1
ATOM 6975 C CA . HIS B 1 414 ? 14.818 2.092 -2.596 1.00 17.95 447 HIS B CA 1
ATOM 6976 C C . HIS B 1 414 ? 13.355 2.270 -2.992 1.00 17.35 447 HIS B C 1
ATOM 6977 O O . HIS B 1 414 ? 12.485 2.387 -2.067 1.00 19.83 447 HIS B O 1
ATOM 6984 N N . LEU B 1 415 ? 13.073 2.289 -4.291 1.00 17.28 448 LEU B N 1
ATOM 6985 C CA . LEU B 1 415 ? 11.678 2.423 -4.776 1.00 16.47 448 LEU B CA 1
ATOM 6986 C C . LEU B 1 415 ? 10.876 1.196 -4.322 1.00 16.42 448 LEU B C 1
ATOM 6987 O O . LEU B 1 415 ? 9.712 1.346 -3.964 1.00 14.93 448 LEU B O 1
ATOM 6992 N N . TYR B 1 416 ? 11.475 0.014 -4.281 1.00 18.53 449 TYR B N 1
ATOM 6993 C CA . TYR B 1 416 ? 10.757 -1.193 -3.803 1.00 20.04 449 TYR B CA 1
ATOM 6994 C C . TYR B 1 416 ? 10.204 -0.928 -2.394 1.00 18.63 449 TYR B C 1
ATOM 6995 O O . TYR B 1 416 ? 9.030 -1.241 -2.121 1.00 18.44 449 TYR B O 1
ATOM 7004 N N . TYR B 1 417 ? 11.005 -0.329 -1.520 1.00 16.73 450 TYR B N 1
ATOM 7005 C CA . TYR B 1 417 ? 10.666 -0.151 -0.087 1.00 16.80 450 TYR B CA 1
ATOM 7006 C C . TYR B 1 417 ? 9.687 1.012 0.075 1.00 15.99 450 TYR B C 1
ATOM 7007 O O . TYR B 1 417 ? 8.750 0.917 0.894 1.00 14.90 450 TYR B O 1
ATOM 7016 N N . VAL B 1 418 ? 9.840 2.034 -0.755 1.00 15.41 451 VAL B N 1
ATOM 7017 C CA . VAL B 1 418 ? 8.838 3.139 -0.818 1.00 16.06 451 VAL B CA 1
ATOM 7018 C C . VAL B 1 418 ? 7.473 2.548 -1.187 1.00 18.53 451 VAL B C 1
ATOM 7019 O O . VAL B 1 418 ? 6.454 3.028 -0.610 1.00 19.26 451 VAL B O 1
ATOM 7023 N N . LEU B 1 419 ? 7.437 1.578 -2.121 1.00 19.26 452 LEU B N 1
ATOM 7024 C CA . LEU B 1 419 ? 6.179 0.917 -2.563 1.00 20.66 452 LEU B CA 1
ATOM 7025 C C . LEU B 1 419 ? 5.561 0.117 -1.402 1.00 19.94 452 LEU B C 1
ATOM 7026 O O . LEU B 1 419 ? 4.312 0.188 -1.233 1.00 19.80 452 LEU B O 1
ATOM 7031 N N . GLU B 1 420 ? 6.391 -0.567 -0.602 1.00 20.13 453 GLU B N 1
ATOM 7032 C CA . GLU B 1 420 ? 5.964 -1.328 0.605 1.00 21.78 453 GLU B CA 1
ATOM 7033 C C . GLU B 1 420 ? 5.330 -0.371 1.617 1.00 20.00 453 GLU B C 1
ATOM 7034 O O . GLU B 1 420 ? 4.274 -0.689 2.192 1.00 20.15 453 GLU B O 1
ATOM 7040 N N . ALA B 1 421 ? 5.961 0.777 1.832 1.00 21.82 454 ALA B N 1
ATOM 7041 C CA . ALA B 1 421 ? 5.424 1.840 2.712 1.00 19.44 454 ALA B CA 1
ATOM 7042 C C . ALA B 1 421 ? 3.996 2.175 2.259 1.00 20.35 454 ALA B C 1
ATOM 7043 O O . ALA B 1 421 ? 3.071 2.218 3.098 1.00 20.87 454 ALA B O 1
ATOM 7045 N N . ILE B 1 422 ? 3.804 2.430 0.965 1.00 22.04 455 ILE B N 1
ATOM 7046 C CA . ILE B 1 422 ? 2.472 2.830 0.416 1.00 20.58 455 ILE B CA 1
ATOM 7047 C C . ILE B 1 422 ? 1.484 1.673 0.656 1.00 21.22 455 ILE B C 1
ATOM 7048 O O . ILE B 1 422 ? 0.393 1.926 1.172 1.00 20.91 455 ILE B O 1
ATOM 7053 N N . LYS B 1 423 ? 1.880 0.439 0.371 1.00 20.20 456 LYS B N 1
ATOM 7054 C CA . LYS B 1 423 ? 0.996 -0.727 0.617 1.00 24.30 456 LYS B CA 1
ATOM 7055 C C . LYS B 1 423 ? 0.601 -0.779 2.092 1.00 24.69 456 LYS B C 1
ATOM 7056 O O . LYS B 1 423 ? -0.581 -1.070 2.361 1.00 26.78 456 LYS B O 1
ATOM 7062 N N . GLU B 1 424 ? 1.524 -0.438 2.998 1.00 22.86 457 GLU B N 1
ATOM 7063 C CA . GLU B 1 424 ? 1.315 -0.474 4.472 1.00 23.61 457 GLU B CA 1
ATOM 7064 C C . GLU B 1 424 ? 0.533 0.740 4.993 1.00 23.49 457 GLU B C 1
ATOM 7065 O O . GLU B 1 424 ? 0.339 0.822 6.215 1.00 23.09 457 GLU B O 1
ATOM 7071 N N . GLY B 1 425 ? 0.111 1.654 4.125 1.00 22.29 458 GLY B N 1
ATOM 7072 C CA . GLY B 1 425 ? -0.732 2.805 4.484 1.00 21.99 458 GLY B CA 1
ATOM 7073 C C . GLY B 1 425 ? 0.098 4.050 4.744 1.00 23.88 458 GLY B C 1
ATOM 7074 O O . GLY B 1 425 ? -0.474 5.037 5.214 1.00 23.40 458 GLY B O 1
ATOM 7075 N N . VAL B 1 426 ? 1.408 4.046 4.473 1.00 22.99 459 VAL B N 1
ATOM 7076 C CA . VAL B 1 426 ? 2.245 5.229 4.855 1.00 22.78 459 VAL B CA 1
ATOM 7077 C C . VAL B 1 426 ? 1.867 6.323 3.873 1.00 19.89 459 VAL B C 1
ATOM 7078 O O . VAL B 1 426 ? 1.781 5.983 2.695 1.00 18.56 459 VAL B O 1
ATOM 7082 N N . ASN B 1 427 ? 1.692 7.562 4.343 1.00 19.88 460 ASN B N 1
ATOM 7083 C CA . ASN B 1 427 ? 1.201 8.695 3.521 1.00 20.91 460 ASN B CA 1
ATOM 7084 C C . ASN B 1 427 ? 2.360 9.352 2.758 1.00 21.45 460 ASN B C 1
ATOM 7085 O O . ASN B 1 427 ? 2.674 10.528 3.072 1.00 21.78 460 ASN B O 1
AT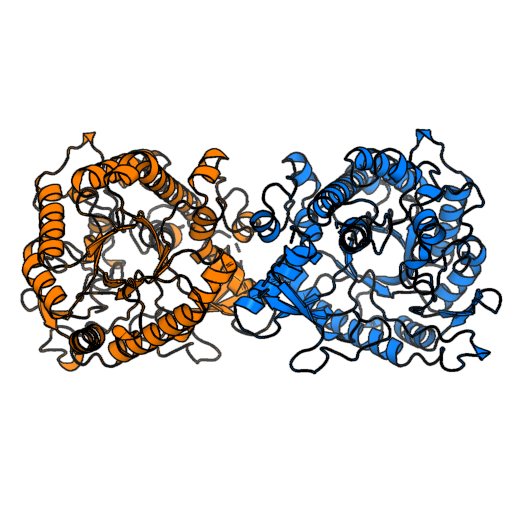OM 7090 N N . VAL B 1 428 ? 2.962 8.637 1.794 1.00 19.95 461 VAL B N 1
ATOM 7091 C CA . VAL B 1 428 ? 4.067 9.136 0.911 1.00 19.62 461 VAL B CA 1
ATOM 7092 C C . VAL B 1 428 ? 3.527 9.362 -0.495 1.00 19.10 461 VAL B C 1
ATOM 7093 O O . VAL B 1 428 ? 3.085 8.388 -1.113 1.00 21.17 461 VAL B O 1
ATOM 7097 N N . GLY B 1 429 ? 3.617 10.587 -1.009 1.00 17.97 462 GLY B N 1
ATOM 7098 C CA . GLY B 1 429 ? 3.035 10.940 -2.311 1.00 18.28 462 GLY B CA 1
ATOM 7099 C C . GLY B 1 429 ? 4.070 11.457 -3.295 1.00 18.18 462 GLY B C 1
ATOM 7100 O O . GLY B 1 429 ? 3.645 12.022 -4.312 1.00 18.51 462 GLY B O 1
ATOM 7101 N N . GLY B 1 430 ? 5.369 11.257 -3.039 1.00 16.37 463 GLY B N 1
ATOM 7102 C CA . GLY B 1 430 ? 6.403 11.725 -3.973 1.00 16.88 463 GLY B CA 1
ATOM 7103 C C . GLY B 1 430 ? 7.781 11.159 -3.717 1.00 15.86 463 GLY B C 1
ATOM 7104 O O . GLY B 1 430 ? 8.097 10.755 -2.572 1.00 14.99 463 GLY B O 1
ATOM 7105 N N . TYR B 1 431 ? 8.591 11.148 -4.774 1.00 15.72 464 TYR B N 1
ATOM 7106 C CA . TYR B 1 431 ? 9.993 10.669 -4.786 1.00 15.28 464 TYR B CA 1
ATOM 7107 C C . TYR B 1 431 ? 10.763 11.479 -5.825 1.00 15.34 464 TYR B C 1
ATOM 7108 O O . TYR B 1 431 ? 10.386 11.521 -7.009 1.00 15.56 464 TYR B O 1
ATOM 7117 N N . TYR B 1 432 ? 11.798 12.145 -5.345 1.00 13.90 465 TYR B N 1
ATOM 7118 C CA . TYR B 1 432 ? 12.765 12.902 -6.140 1.00 14.00 465 TYR B CA 1
ATOM 7119 C C . TYR B 1 432 ? 14.162 12.276 -5.977 1.00 14.29 465 TYR B C 1
ATOM 7120 O O . TYR B 1 432 ? 14.774 12.344 -4.914 1.00 11.51 465 TYR B O 1
ATOM 7129 N N . ALA B 1 433 ? 14.704 11.861 -7.121 1.00 15.21 466 ALA B N 1
ATOM 7130 C CA . ALA B 1 433 ? 16.092 11.371 -7.162 1.00 15.01 466 ALA B CA 1
ATOM 7131 C C . ALA B 1 433 ? 17.083 12.514 -6.947 1.00 14.64 466 ALA B C 1
ATOM 7132 O O . ALA B 1 433 ? 16.776 13.640 -7.341 1.00 13.34 466 ALA B O 1
ATOM 7134 N N . TRP B 1 434 ? 18.203 12.209 -6.306 1.00 14.05 467 TRP B N 1
ATOM 7135 C CA . TRP B 1 434 ? 19.344 13.147 -6.249 1.00 14.78 467 TRP B CA 1
ATOM 7136 C C . TRP B 1 434 ? 20.460 12.489 -7.074 1.00 13.79 467 TRP B C 1
ATOM 7137 O O . TRP B 1 434 ? 20.892 11.437 -6.659 1.00 13.92 467 TRP B O 1
ATOM 7148 N N . THR B 1 435 ? 20.856 13.070 -8.206 1.00 13.90 468 THR B N 1
ATOM 7149 C CA . THR B 1 435 ? 20.445 14.386 -8.775 1.00 15.01 468 THR B CA 1
ATOM 7150 C C . THR B 1 435 ? 20.194 14.265 -10.287 1.00 14.20 468 THR B C 1
ATOM 7151 O O . THR B 1 435 ? 20.502 13.218 -10.840 1.00 14.51 468 THR B O 1
ATOM 7155 N N . TRP B 1 436 ? 19.712 15.339 -10.916 1.00 14.39 469 TRP B N 1
ATOM 7156 C CA . TRP B 1 436 ? 19.428 15.296 -12.378 1.00 15.23 469 TRP B CA 1
ATOM 7157 C C . TRP B 1 436 ? 20.735 15.150 -13.167 1.00 13.98 469 TRP B C 1
ATOM 7158 O O . TRP B 1 436 ? 20.866 14.202 -13.955 1.00 13.22 469 TRP B O 1
ATOM 7169 N N . MET B 1 437 ? 21.719 15.987 -12.856 1.00 15.19 470 MET B N 1
ATOM 7170 C CA . MET B 1 437 ? 23.085 15.859 -13.425 1.00 15.09 470 MET B CA 1
ATOM 7171 C C . MET B 1 437 ? 24.170 16.041 -12.358 1.00 15.44 470 MET B C 1
ATOM 7172 O O . MET B 1 437 ? 23.923 16.680 -11.324 1.00 15.83 470 MET B O 1
ATOM 7177 N N . ASP B 1 438 ? 25.383 15.595 -12.673 1.00 14.47 471 ASP B N 1
ATOM 7178 C CA . ASP B 1 438 ? 26.558 15.709 -11.780 1.00 15.45 471 ASP B CA 1
ATOM 7179 C C . ASP B 1 438 ? 26.721 17.187 -11.446 1.00 14.85 471 ASP B C 1
ATOM 7180 O O . ASP B 1 438 ? 26.507 18.031 -12.333 1.00 14.29 471 ASP B O 1
ATOM 7185 N N . ASP B 1 439 ? 27.000 17.495 -10.183 1.00 15.00 472 ASP B N 1
ATOM 7186 C CA . ASP B 1 439 ? 26.924 18.899 -9.713 1.00 15.23 472 ASP B CA 1
ATOM 7187 C C . ASP B 1 439 ? 28.003 19.188 -8.666 1.00 15.33 472 ASP B C 1
ATOM 7188 O O . ASP B 1 439 ? 28.771 18.282 -8.299 1.00 15.06 472 ASP B O 1
ATOM 7193 N N . PHE B 1 440 ? 27.985 20.418 -8.163 1.00 15.98 473 PHE B N 1
ATOM 7194 C CA . PHE B 1 440 ? 28.792 20.860 -7.004 1.00 15.41 473 PHE B CA 1
ATOM 7195 C C . PHE B 1 440 ? 28.150 20.293 -5.738 1.00 15.02 473 PHE B C 1
ATOM 7196 O O . PHE B 1 440 ? 26.962 20.465 -5.546 1.00 16.95 473 PHE B O 1
ATOM 7204 N N . GLU B 1 441 ? 28.935 19.632 -4.916 1.00 14.79 474 GLU B N 1
ATOM 7205 C CA . GLU B 1 441 ? 28.472 18.896 -3.720 1.00 14.46 474 GLU B CA 1
ATOM 7206 C C . GLU B 1 441 ? 29.163 19.492 -2.490 1.00 14.13 474 GLU B C 1
ATOM 7207 O O . GLU B 1 441 ? 29.770 18.746 -1.659 1.00 13.51 474 GLU B O 1
ATOM 7213 N N . TRP B 1 442 ? 29.119 20.820 -2.390 1.00 14.17 475 TRP B N 1
ATOM 7214 C CA . TRP B 1 442 ? 29.478 21.522 -1.144 1.00 13.66 475 TRP B CA 1
ATOM 7215 C C . TRP B 1 442 ? 30.978 21.290 -0.815 1.00 14.96 475 TRP B C 1
ATOM 7216 O O . TRP B 1 442 ? 31.881 21.488 -1.684 1.00 13.10 475 TRP B O 1
ATOM 7227 N N . GLY B 1 443 ? 31.280 20.852 0.397 1.00 16.09 476 GLY B N 1
ATOM 7228 C CA . GLY B 1 443 ? 32.660 20.595 0.826 1.00 16.43 476 GLY B CA 1
ATOM 7229 C C . GLY B 1 443 ? 33.327 19.462 0.086 1.00 16.04 476 GLY B C 1
ATOM 7230 O O . GLY B 1 443 ? 34.528 19.380 0.173 1.00 16.20 476 GLY B O 1
ATOM 7231 N N . SER B 1 444 ? 32.582 18.598 -0.591 1.00 16.10 477 SER B N 1
ATOM 7232 C CA . SER B 1 444 ? 33.134 17.567 -1.514 1.00 15.77 477 SER B CA 1
ATOM 7233 C C . SER B 1 444 ? 33.426 18.147 -2.910 1.00 16.61 477 SER B C 1
ATOM 7234 O O . SER B 1 444 ? 33.910 17.395 -3.761 1.00 16.21 477 SER B O 1
ATOM 7237 N N . GLY B 1 445 ? 33.096 19.409 -3.169 1.00 16.67 478 GLY B N 1
ATOM 7238 C CA . GLY B 1 445 ? 33.279 20.020 -4.495 1.00 16.74 478 GLY B CA 1
ATOM 7239 C C . GLY B 1 445 ? 32.689 19.112 -5.567 1.00 16.71 478 GLY B C 1
ATOM 7240 O O . GLY B 1 445 ? 31.597 18.580 -5.340 1.00 14.61 478 GLY B O 1
ATOM 7241 N N . TYR B 1 446 ? 33.402 18.855 -6.658 1.00 16.05 479 TYR B N 1
ATOM 7242 C CA . TYR B 1 446 ? 32.840 18.073 -7.793 1.00 16.89 479 TYR B CA 1
ATOM 7243 C C . TYR B 1 446 ? 33.346 16.642 -7.685 1.00 17.23 479 TYR B C 1
ATOM 7244 O O . TYR B 1 446 ? 33.114 15.889 -8.633 1.00 18.65 479 TYR B O 1
ATOM 7253 N N . THR B 1 447 ? 33.987 16.276 -6.559 1.00 18.16 480 THR B N 1
ATOM 7254 C CA . THR B 1 447 ? 34.540 14.908 -6.349 1.00 18.57 480 THR B CA 1
ATOM 7255 C C . THR B 1 447 ? 33.442 13.836 -6.445 1.00 17.18 480 THR B C 1
ATOM 7256 O O . THR B 1 447 ? 33.715 12.762 -6.968 1.00 18.92 480 THR B O 1
ATOM 7260 N N . PRO B 1 448 ? 32.182 14.012 -5.961 1.00 18.08 481 PRO B N 1
ATOM 7261 C CA . PRO B 1 448 ? 31.144 12.990 -6.138 1.00 18.22 481 PRO B CA 1
ATOM 7262 C C . PRO B 1 448 ? 30.235 13.318 -7.342 1.00 17.81 481 PRO B C 1
ATOM 7263 O O . PRO B 1 448 ? 29.889 14.465 -7.549 1.00 17.56 481 PRO B O 1
ATOM 7267 N N . ARG B 1 449 ? 29.933 12.319 -8.155 1.00 16.90 482 ARG B N 1
ATOM 7268 C CA . ARG B 1 449 ? 28.979 12.410 -9.288 1.00 16.49 482 ARG B CA 1
ATOM 7269 C C . ARG B 1 449 ? 27.654 11.731 -8.868 1.00 15.87 482 ARG B C 1
ATOM 7270 O O . ARG B 1 449 ? 27.609 10.491 -8.789 1.00 14.68 482 ARG B O 1
ATOM 7278 N N . PHE B 1 450 ? 26.591 12.498 -8.575 1.00 15.03 483 PHE B N 1
ATOM 7279 C CA . PHE B 1 450 ? 25.315 11.937 -8.055 1.00 14.07 483 PHE B CA 1
ATOM 7280 C C . PHE B 1 450 ? 24.280 11.867 -9.177 1.00 15.30 483 PHE B C 1
ATOM 7281 O O . PHE B 1 450 ? 23.137 11.526 -8.871 1.00 16.86 483 PHE B O 1
ATOM 7289 N N . GLY B 1 451 ? 24.661 12.214 -10.416 1.00 14.55 484 GLY B N 1
ATOM 7290 C CA . GLY B 1 451 ? 23.727 12.538 -11.507 1.00 14.02 484 GLY B CA 1
ATOM 7291 C C . GLY B 1 451 ? 23.146 11.316 -12.199 1.00 14.92 484 GLY B C 1
ATOM 7292 O O . GLY B 1 451 ? 23.809 10.262 -12.205 1.00 15.24 484 GLY B O 1
ATOM 7293 N N . LEU B 1 452 ? 21.964 11.475 -12.814 1.00 15.20 485 LEU B N 1
ATOM 7294 C CA . LEU B 1 452 ? 21.387 10.537 -13.817 1.00 14.77 485 LEU B CA 1
ATOM 7295 C C . LEU B 1 452 ? 22.046 10.809 -15.178 1.00 15.61 485 LEU B C 1
ATOM 7296 O O . LEU B 1 452 ? 22.042 9.908 -16.064 1.00 13.70 485 LEU B O 1
ATOM 7301 N N . ASN B 1 453 ? 22.588 12.021 -15.294 1.00 16.52 486 ASN B N 1
ATOM 7302 C CA . ASN B 1 453 ? 23.378 12.557 -16.431 1.00 17.94 486 ASN B CA 1
ATOM 7303 C C . ASN B 1 453 ? 24.799 12.878 -15.981 1.00 15.99 486 ASN B C 1
ATOM 7304 O O . ASN B 1 453 ? 24.965 13.721 -15.044 1.00 17.37 486 ASN B O 1
ATOM 7309 N N . PHE B 1 454 ? 25.779 12.306 -16.677 1.00 15.36 487 PHE B N 1
ATOM 7310 C CA . PHE B 1 454 ? 27.216 12.647 -16.561 1.00 16.03 487 PHE B CA 1
ATOM 7311 C C . PHE B 1 454 ? 27.401 14.065 -17.107 1.00 17.51 487 PHE B C 1
ATOM 7312 O O . PHE B 1 454 ? 26.744 14.438 -18.101 1.00 18.60 487 PHE B O 1
ATOM 7320 N N . VAL B 1 455 ? 28.210 14.876 -16.427 1.00 17.78 488 VAL B N 1
ATOM 7321 C CA . VAL B 1 455 ? 28.576 16.245 -16.877 1.00 17.87 488 VAL B CA 1
ATOM 7322 C C . VAL B 1 455 ? 30.096 16.271 -17.030 1.00 19.76 488 VAL B C 1
ATOM 7323 O O . VAL B 1 455 ? 30.828 16.022 -16.027 1.00 19.46 488 VAL B O 1
ATOM 7327 N N . ASP B 1 456 ? 30.549 16.558 -18.247 1.00 22.93 489 ASP B N 1
ATOM 7328 C CA . ASP B 1 456 ? 31.988 16.611 -18.605 1.00 23.11 489 ASP B CA 1
ATOM 7329 C C . ASP B 1 456 ? 32.499 18.039 -18.362 1.00 22.96 489 ASP B C 1
ATOM 7330 O O . ASP B 1 456 ? 32.396 18.896 -19.283 1.00 22.96 489 ASP B O 1
ATOM 7335 N N . PHE B 1 457 ? 33.076 18.268 -17.175 1.00 22.77 490 PHE B N 1
ATOM 7336 C CA . PHE B 1 457 ? 33.608 19.578 -16.721 1.00 25.48 490 PHE B CA 1
ATOM 7337 C C . PHE B 1 457 ? 34.811 19.965 -17.598 1.00 30.31 490 PHE B C 1
ATOM 7338 O O . PHE B 1 457 ? 35.149 21.157 -17.631 1.00 35.32 490 PHE B O 1
ATOM 7346 N N . ASP B 1 458 ? 35.436 19.002 -18.289 1.00 31.73 491 ASP B N 1
ATOM 7347 C CA . ASP B 1 458 ? 36.555 19.259 -19.236 1.00 38.39 491 ASP B CA 1
ATOM 7348 C C . ASP B 1 458 ? 36.052 19.381 -20.678 1.00 31.80 491 ASP B C 1
ATOM 7349 O O . ASP B 1 458 ? 36.877 19.704 -21.498 1.00 35.84 491 ASP B O 1
ATOM 7354 N N . ASN B 1 459 ? 34.783 19.091 -20.989 1.00 29.96 492 ASN B N 1
ATOM 7355 C CA . ASN B 1 459 ? 34.273 19.110 -22.386 1.00 26.60 492 ASN B CA 1
ATOM 7356 C C . ASN B 1 459 ? 33.052 20.025 -22.466 1.00 26.70 492 ASN B C 1
ATOM 7357 O O . ASN B 1 459 ? 31.954 19.541 -22.884 1.00 23.55 492 ASN B O 1
ATOM 7362 N N . ASP B 1 460 ? 33.243 21.303 -22.127 1.00 24.76 493 ASP B N 1
ATOM 7363 C CA . ASP B 1 460 ? 32.187 22.344 -22.192 1.00 24.95 493 ASP B CA 1
ATOM 7364 C C . ASP B 1 460 ? 30.915 21.874 -21.446 1.00 21.95 493 ASP B C 1
ATOM 7365 O O . ASP B 1 460 ? 29.806 22.171 -21.904 1.00 19.74 493 ASP B O 1
ATOM 7370 N N . LEU B 1 461 ? 31.057 21.122 -20.347 1.00 21.76 494 LEU B N 1
ATOM 7371 C CA . LEU B 1 461 ? 29.923 20.726 -19.469 1.00 20.00 494 LEU B CA 1
ATOM 7372 C C . LEU B 1 461 ? 28.856 19.969 -20.292 1.00 20.24 494 LEU B C 1
ATOM 7373 O O . LEU B 1 461 ? 27.656 20.105 -19.983 1.00 19.98 494 LEU B O 1
ATOM 7378 N N . LYS B 1 462 ? 29.256 19.198 -21.310 1.00 19.31 495 LYS B N 1
ATOM 7379 C CA . LYS B 1 462 ? 28.320 18.308 -22.077 1.00 20.62 495 LYS B CA 1
ATOM 7380 C C . LYS B 1 462 ? 27.646 17.303 -21.120 1.00 18.63 495 LYS B C 1
ATOM 7381 O O . LYS B 1 462 ? 28.325 16.698 -20.256 1.00 19.35 495 LYS B O 1
ATOM 7387 N N . ARG B 1 463 ? 26.332 17.241 -21.169 1.00 18.07 496 ARG B N 1
ATOM 7388 C CA . ARG B 1 463 ? 25.517 16.260 -20.430 1.00 18.11 496 ARG B CA 1
ATOM 7389 C C . ARG B 1 463 ? 25.460 14.995 -21.285 1.00 19.59 496 ARG B C 1
ATOM 7390 O O . ARG B 1 463 ? 24.983 15.071 -22.424 1.00 18.52 496 ARG B O 1
ATOM 7398 N N . THR B 1 464 ? 25.917 13.871 -20.741 1.00 19.04 497 THR B N 1
ATOM 7399 C CA . THR B 1 464 ? 25.741 12.536 -21.358 1.00 18.35 497 THR B CA 1
ATOM 7400 C C . THR B 1 464 ? 24.796 11.695 -20.495 1.00 18.78 497 THR B C 1
ATOM 7401 O O . THR B 1 464 ? 25.086 11.453 -19.344 1.00 20.88 497 THR B O 1
ATOM 7405 N N . PRO B 1 465 ? 23.674 11.160 -21.010 1.00 17.50 498 PRO B N 1
ATOM 7406 C CA . PRO B 1 465 ? 22.810 10.288 -20.213 1.00 17.76 498 PRO B CA 1
ATOM 7407 C C . PRO B 1 465 ? 23.542 9.021 -19.743 1.00 16.91 498 PRO B C 1
ATOM 7408 O O . PRO B 1 465 ? 24.200 8.402 -20.542 1.00 16.19 498 PRO B O 1
ATOM 7412 N N . LYS B 1 466 ? 23.458 8.718 -18.445 1.00 15.99 499 LYS B N 1
ATOM 7413 C CA . LYS B 1 466 ? 23.974 7.467 -17.856 1.00 16.66 499 LYS B CA 1
ATOM 7414 C C . LYS B 1 466 ? 22.911 6.387 -18.076 1.00 15.46 499 LYS B C 1
ATOM 7415 O O . LYS B 1 466 ? 21.732 6.699 -18.443 1.00 15.03 499 LYS B O 1
ATOM 7421 N N . ASP B 1 467 ? 23.318 5.143 -17.904 1.00 14.79 500 ASP B N 1
ATOM 7422 C CA . ASP B 1 467 ? 22.410 3.972 -17.915 1.00 15.24 500 ASP B CA 1
ATOM 7423 C C . ASP B 1 467 ? 21.206 4.149 -16.966 1.00 15.28 500 ASP B C 1
ATOM 7424 O O . ASP B 1 467 ? 20.138 3.635 -17.319 1.00 14.54 500 ASP B O 1
ATOM 7429 N N . SER B 1 468 ? 21.370 4.802 -15.804 1.00 15.20 501 SER B N 1
ATOM 7430 C CA . SER B 1 468 ? 20.289 5.102 -14.811 1.00 14.25 501 SER B CA 1
ATOM 7431 C C . SER B 1 468 ? 19.202 5.980 -15.450 1.00 15.21 501 SER B C 1
ATOM 7432 O O . SER B 1 468 ? 18.011 5.802 -15.110 1.00 16.02 501 SER B O 1
ATOM 7435 N N . TYR B 1 469 ? 19.584 6.907 -16.334 1.00 15.45 502 TYR B N 1
ATOM 7436 C CA . TYR B 1 469 ? 18.623 7.803 -17.020 1.00 14.74 502 TYR B CA 1
ATOM 7437 C C . TYR B 1 469 ? 17.666 6.913 -17.837 1.00 15.57 502 TYR B C 1
ATOM 7438 O O . TYR B 1 469 ? 16.442 7.111 -17.825 1.00 13.06 502 TYR B O 1
ATOM 7447 N N . PHE B 1 470 ? 18.231 5.939 -18.554 1.00 16.27 503 PHE B N 1
ATOM 7448 C CA . PHE B 1 470 ? 17.456 4.993 -19.408 1.00 17.35 503 PHE B CA 1
ATOM 7449 C C . PHE B 1 470 ? 16.672 4.046 -18.483 1.00 17.13 503 PHE B C 1
ATOM 7450 O O . PHE B 1 470 ? 15.555 3.719 -18.824 1.00 16.36 503 PHE B O 1
ATOM 7458 N N . TRP B 1 471 ? 17.209 3.647 -17.319 1.00 18.26 504 TRP B N 1
ATOM 7459 C CA . TRP B 1 471 ? 16.432 2.778 -16.376 1.00 18.25 504 TRP B CA 1
ATOM 7460 C C . TRP B 1 471 ? 15.226 3.571 -15.892 1.00 17.55 504 TRP B C 1
ATOM 7461 O O . TRP B 1 471 ? 14.178 2.969 -15.802 1.00 20.88 504 TRP B O 1
ATOM 7472 N N . PHE B 1 472 ? 15.354 4.878 -15.622 1.00 17.35 505 PHE B N 1
ATOM 7473 C CA . PHE B 1 472 ? 14.222 5.704 -15.112 1.00 17.64 505 PHE B CA 1
ATOM 7474 C C . PHE B 1 472 ? 13.217 5.903 -16.248 1.00 18.09 505 PHE B C 1
ATOM 7475 O O . PHE B 1 472 ? 12.023 5.759 -15.983 1.00 18.12 505 PHE B O 1
ATOM 7483 N N . LYS B 1 473 ? 13.696 6.174 -17.459 1.00 16.60 506 LYS B N 1
ATOM 7484 C CA . LYS B 1 473 ? 12.808 6.392 -18.633 1.00 19.40 506 LYS B CA 1
ATOM 7485 C C . LYS B 1 473 ? 11.884 5.177 -18.766 1.00 17.77 506 LYS B C 1
ATOM 7486 O O . LYS B 1 473 ? 10.680 5.376 -18.861 1.00 16.99 506 LYS B O 1
ATOM 7492 N N . ASP B 1 474 ? 12.472 3.983 -18.762 1.00 17.83 507 ASP B N 1
ATOM 7493 C CA . ASP B 1 474 ? 11.755 2.695 -18.939 1.00 19.17 507 ASP B CA 1
ATOM 7494 C C . ASP B 1 474 ? 10.759 2.503 -17.790 1.00 19.37 507 ASP B C 1
ATOM 7495 O O . ASP B 1 474 ? 9.590 2.133 -18.049 1.00 20.82 507 ASP B O 1
ATOM 7500 N N . PHE B 1 475 ? 11.194 2.773 -16.559 1.00 20.46 508 PHE B N 1
ATOM 7501 C CA . PHE B 1 475 ? 10.372 2.635 -15.330 1.00 19.00 508 PHE B CA 1
ATOM 7502 C C . PHE B 1 475 ? 9.123 3.527 -15.463 1.00 18.65 508 PHE B C 1
ATOM 7503 O O . PHE B 1 475 ? 7.982 3.039 -15.247 1.00 17.83 508 PHE B O 1
ATOM 7511 N N . LEU B 1 476 ? 9.337 4.796 -15.832 1.00 19.23 509 LEU B N 1
ATOM 7512 C CA . LEU B 1 476 ? 8.324 5.882 -15.783 1.00 18.70 509 LEU B CA 1
ATOM 7513 C C . LEU B 1 476 ? 7.298 5.659 -16.895 1.00 19.49 509 LEU B C 1
ATOM 7514 O O . LEU B 1 476 ? 6.147 6.068 -16.709 1.00 17.85 509 LEU B O 1
ATOM 7519 N N . ALA B 1 477 ? 7.694 4.963 -17.959 1.00 20.48 510 ALA B N 1
ATOM 7520 C CA . ALA B 1 477 ? 6.815 4.708 -19.131 1.00 22.12 510 ALA B CA 1
ATOM 7521 C C . ALA B 1 477 ? 6.056 3.376 -19.016 1.00 21.49 510 ALA B C 1
ATOM 7522 O O . ALA B 1 477 ? 5.355 3.034 -19.958 1.00 23.21 510 ALA B O 1
ATOM 7524 N N . ASN B 1 478 ? 6.228 2.648 -17.915 1.00 22.75 511 ASN B N 1
ATOM 7525 C CA . ASN B 1 478 ? 5.604 1.304 -17.806 1.00 24.69 511 ASN B CA 1
ATOM 7526 C C . ASN B 1 478 ? 4.863 1.135 -16.475 1.00 25.46 511 ASN B C 1
ATOM 7527 O O . ASN B 1 478 ? 4.235 0.108 -16.337 1.00 22.51 511 ASN B O 1
#

B-factor: mean 20.17, std 9.14, range [7.12, 130.54]

Solvent-accessible surface area: 33238 Å² total; per-residue (Å²): 82,114,25,106,60,7,62,203,195,4,17,4,6,0,0,2,1,4,8,1,2,7,4,11,3,105,79,49,48,21,12,83,0,8,3,4,41,4,4,151,97,58,53,117,48,3,74,58,134,21,54,1,54,84,5,0,21,4,16,105,46,17,117,107,3,0,131,27,0,119,96,3,34,10,46,1,0,0,4,2,0,1,0,0,1,0,0,43,52,1,54,68,106,39,36,74,21,174,82,0,20,118,8,0,35,51,2,0,70,39,0,69,83,29,60,1,106,3,0,0,0,0,5,2,9,1,4,0,28,37,0,26,107,99,28,18,0,4,41,12,87,127,0,26,96,17,0,54,86,0,0,29,9,0,0,134,61,0,0,85,61,0,63,34,0,0,0,0,1,11,1,0,48,14,0,23,46,0,6,6,104,0,38,22,6,37,8,57,14,94,183,28,119,44,29,58,5,0,47,20,0,0,60,0,0,14,18,0,0,26,0,0,2,11,0,6,24,32,0,106,143,115,16,57,120,124,22,168,3,49,1,0,0,0,0,8,0,44,4,8,36,32,52,61,126,50,19,10,12,36,23,0,5,45,5,12,11,14,4,30,0,0,0,0,0,0,0,0,5,30,1,59,3,2,15,12,0,54,30,59,8,39,118,51,3,34,160,30,76,142,145,38,32,118,55,0,128,98,0,19,34,0,0,0,0,2,0,17,0,0,18,31,0,20,29,41,165,201,88,16,23,65,94,16,14,77,14,76,95,48,12,91,78,135,67,94,60,18,14,74,88,30,80,20,102,108,0,17,10,37,9,68,0,0,15,24,0,0,63,12,2,52,19,30,2,94,35,13,83,1,1,0,0,8,0,0,1,2,48,80,41,132,22,13,50,93,126,16,95,138,12,35,113,7,96,70,0,26,69,0,1,98,51,0,0,107,53,0,15,45,0,44,143,62,42,9,72,8,12,0,0,0,1,7,0,2,0,1,1,0,18,18,19,27,0,29,37,1,5,4,0,2,2,0,0,9,58,112,76,111,18,120,42,28,42,1,42,1,6,108,50,8,87,92,3,24,81,67,80,105,26,104,56,6,64,197,196,4,17,3,4,0,0,3,1,4,9,1,2,8,4,12,4,100,96,52,47,22,14,87,0,8,2,9,30,5,7,173,114,37,44,119,56,3,76,60,129,21,56,2,54,84,4,0,24,4,19,112,44,17,116,101,5,0,131,26,0,117,94,2,33,10,44,1,0,1,4,2,0,1,0,0,1,0,1,43,60,1,56,68,108,40,32,71,18,170,82,0,17,123,8,0,37,54,2,0,69,46,0,72,83,27,62,1,103,4,1,0,1,0,4,2,9,0,4,0,27,39,0,23,107,106,28,16,0,3,38,12,88,125,0,28,97,21,0,61,83,0,0,30,8,0,0,132,51,0,0,88,55,0,64,34,0,1,0,1,1,10,0,0,49,13,0,23,48,0,4,7,102,0,37,24,6,34,0,53,20,99,69,106,48,28,61,7,0,45,18,0,0,61,0,0,12,17,0,0,26,0,0,0,9,0,10,25,31,0,109,145,117,19,59,122,127,22,162,4,51,0,0,0,0,0,7,0,44,3,7,33,34,50,68,127,48,21,15,15,53,25,0,5,42,9,10,10,14,4,31,0,0,0,0,0,1,0,0,3,24,1,58,3,0,14,13,0,56,36,72,9,39,119,55,2,35,162,33,78,149,145,40,34,128,49,0,124,96,0,20,34,0,0,0,0,2,0,20,0,0,20,31,0,23,35,84,149,23,24,68,97,14,14,58,12,74,96,52,13,90,78,144,63,101,43,20,16,71,90,26,87,19,98,113,0,13,8,37,8,73,0,0,17,27,0,0,64,8,2,52,17,22,3,96,49,12,67,1,1,0,0,8,0,0,5,1,36,80,41,125,24,16,41,95,127,14,81,141,10,37,110,6,96,69,0,22,69,0,1,100,56,0,0,106,50,0,14,39,0,36,144,71,44,9,64,9,12,0,0,0,2,6,0,2,0,1,1,0,15,18,20,29,0,25,32,1,4,3,0,1,3,0,0,8,59,111,75,108,19,120,39,20,49,1,41,1,9,109,50,6,88,92,3,20,83,75

Sequence (933 aa):
LKRTSFPKKFLFGAGSASYQYEGAAHIDGRGLSVWDVFTKEHPEKIADQSNGDVAQDFYHRYKEDIKSMKEMGLESFRFSISWSRILPNGKISGGINKLGIKFYNNLIDELLANGIKPLVTIYHWDLPQALQDEYGGFLSPKIVDDFLEYANLVFKEFGDRVKHWATLNEPNIMTQQGYVFGAHAPGRCSNCPAGNSGTEPYIVGHHLLLCHAAAFQLYKQKYKDDQKGIIGITTATQMAIPLNDNVANLLAASRAIDFNIGWFLHPVVYGEYPQTMRERLGSRLPKFTEKESEMLKQSFDFIGLNYYSTDYAAASSNVSYTTDSRATLSAIKDGVPIGDPTFMSWLHIYPEGILTLLRYVKERYNNPFVMITENGMADENKGSLAEDPMALKDNVRIRYHREHLYYVLEAIKEGVNVGGYYAWTWMDDFEWGSGYTPRFGLNFVDFDNDLKRTPKDSYFWFKDFLANLKRTSFPKKFLFGAGSASYQYEGAAHIDGRGLSVWDVFTKEHPEKIADQSNGDVAQDFYHRYKEDIKSMKEMGLESFRFSISWSRILPNGKISGGINKLGIKFYNNLIDELLANGIKPLVTIYHWDLPQALQDEYGGFLSPKIVDDFLEYANLVFKEFGDRVKHWATLNEPNIMTQQGYVFGAHAPGRCSCPAGNSGTEPYIVGHHLLLCHAAAFQLYKQKYKDDQKGIIGITTATQMAIPLNDNVANLLAASRAIDFNIGWFLHPVVYGEYPQTMRERLGSRLPKFTEKESEMLKQSFDFIGLNYYSTDYAAASVSYTTDSRATLSAIKDGVPIGDPTFMSWLHIYPEGILTLLRYVKERYNNPFVMITENGMADENKGSLAEDPMALKDNVRIRYHREHLYYVLEAIKEGVNVGGYYAWTWMDDFEWGSGYTPRFGLNFVDFDNDLKRTPKDSYFWFKDFLAN